Protein 4Y8D (pdb70)

InterPro domains:
  IPR000719 Protein kinase domain [PF00069] (43-312)
  IPR000719 Protein kinase domain [PS50011] (40-314)
  IPR000719 Protein kinase domain [SM00220] (40-317)
  IPR001623 DnaJ domain [PS50076] (1247-1311)
  IPR001623 DnaJ domain [SM00271] (1246-1307)
  IPR001623 DnaJ domain [cd06257] (1260-1304)
  IPR008271 Serine/threonine-protein kinase, active site [PS00108] (169-181)
  IPR011009 Protein kinase-like domain superfamily [SSF56112] (39-322)
  IPR014020 Tensin phosphatase, C2 domain [PF10409] (570-708)
  IPR014020 Tensin phosphatase, C2 domain [PS51182] (572-710)
  IPR014020 Tensin phosphatase, C2 domain [SM01326] (570-709)
  IPR029021 Protein-tyrosine phosphatase-like [G3DSA:3.90.190.10] (407-566)
  IPR029021 Protein-tyrosine phosphatase-like [SSF52799] (407-561)
  IPR029023 Tensin-type phosphatase domain [PS51181] (399-566)
  IPR035892 C2 domain superfamily [SSF49562] (571-708)
  IPR036869 Chaperone J-domain superfamily [G3DSA:1.10.287.110] (1180-1308)
  IPR036869 Chaperone J-domain superfamily [SSF46565] (1153-1310)

B-factor: mean 70.5, std 34.25, range [22.12, 190.34]

Secondary structure (DSSP, 8-state):
--TT-EEEETTEEEEEEEEEE--SSEEEEEEEETTT--EEEEEEEEESSHHHHHHHHHHHHHHHHHTT-TTBPPEEEEEEE-TTT-SSSSEEEEEEEPPPSEEHHHHHHHHGGG-SPPHHHHHHHHHHHHHHHHHHHTSSS--B-----GGGEEE-TTS-EEE---TT-B--SS-------SSHHHHHHHHHHHHHHHHHSS------TT--SSHHHHHHHHHHS-SSTTTSPPHHHHHHHHHHHHHHTT--TTS--GGG--/--TT-EEEETTEEEEEEEEEE--SSEEEEEEEETTT--EEEEEEEEESSHHHHHHHHHHHHHHHHHTT-TTBPPEEEEEEE-TTT-SSSSEEEEEEEPPPSEEHHHHHHHHTTS-SPPHHHHHHHHHHHHHHHHHHHTSSSPPB-----GGGEEE-TTS-EEE---TT-B--SS-------SSHHHHHHHHHHHHHHHHHSS------TT--SSGGGHHHHHHHS-SSTTTSPPHHHHHHHHHHHHHHTT--TTS--GGG--/---EEEEE-EEE-TT--EEEEEEESS--SEEEEEEE-TT---EEEEEEETTT--EEE-TTTTTTEEEEE-TTSSEEEEEE-S--GGG-EEEEEEE-S-HHHHHHH---SEE---EEEEE-/---EEEEE-EEE-TT--EEEEEEESS--SEEEEEEE-TT---EEEEEEETTT--EEE-TTTTTTEEEEE-TTSSEEEEEE-S--GGG-EEEEEEE-S-HHHHHHH---SEE---EEEEE--

Sequence (765 aa):
DFVGQTVELGELRLRVRRVLAEGGFAFVYEAQDVGSGREYALKRLLSNEEEKNRRAIIQEVCFMKKLSGHPNIVQQFCSAASIGKEESDTGQAEFLLLTELCKGQLVEFLKKMESRGPLSCDTVLKIFYQTCRAVQHMHRQKPPIIHRDLKVENNLLLSNQGTIKLCDFGSATTISHYPYSNFPIGEKQQDIWALGCILYLL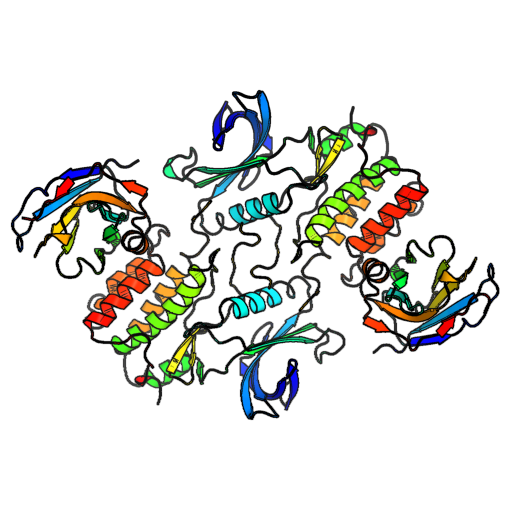CFRQHPFSIPPHDTQYTVFHSLIRAMLQVNPEERLSIAEVVHQLQEIAAARNVNPKSPITELLEQVQLQESGGGSVQAGGSLRLSCGASEYTSRMGWFRQAPGAEREGVACIHRQSNLSYYSDSVRGRFTISQDNAKTTAFLLMSSLKPEDTAIYYCATTTDCAAFVERATAITAGQGTQVTVSDFVGQTVELGELRLRVRRVLAEGGFAFVYEAQDVGSGREYALKRLLSNEEEKNRRAIIQEVCFMKKLSGHPNIVQQFCSAASIGKEESDTGQAEFLLLTELCKGQLVEFLKKMESRGPLSCDTVLKIFYQTCRAVQHMHRQKPPIIHRDLKVENNLLLSNQGTIKLCDFGSATTISHYPYSNFPIGEKQQDIWALGCILYLLCFRQHPFSIPPHDTQYTVFHSSLIRAMLQVNPEERLSIAEVVHQLQEIAAARNNVNPKSPITELLEQVQLQESGGGSVQAGGSLRLSCGASEYTSRMGWFRQAPGAEREGVACIHRQSNLSYYSDSVRRGRFTISQDNAKTTAFLLMSSLKPEDTAIYYCATTTDCAAFVERATAITAGQGTQVTVSS

CATH classification: 3.30.200.20 (+1 more: 1.10.510.10)

Nearest PDB structures (foldseek):
  4y8d-assembly2_D  TM=1.008E+00  e=1.788E-22  Lama glama
  1op9-assembly1_A  TM=9.285E-01  e=3.152E-15  Camelus dromedarius
  3eba-assembly1_A  TM=9.084E-01  e=1.529E-14  Camelus dromedarius
  8sfv-assembly1_B-2  TM=9.160E-01  e=4.866E-14  Lama glama
  8sg3-assembly1_B-2  TM=9.104E-01  e=1.255E-13  Lama glama

Solvent-accessible surface area: 34646 Å² total; per-residue (Å²): 135,14,75,46,80,39,14,107,12,70,176,27,120,0,115,2,158,124,84,74,53,80,70,86,64,25,20,39,14,7,0,72,10,82,71,58,41,119,68,18,16,0,48,28,9,43,2,106,94,32,83,93,10,19,55,12,18,26,12,21,6,0,7,85,98,0,34,71,29,75,1,1,4,90,34,46,26,23,14,42,46,22,42,144,129,18,95,61,50,51,14,2,12,6,3,0,12,38,40,17,95,25,75,0,38,107,27,27,136,122,13,76,100,156,24,85,10,56,8,53,5,0,0,24,0,0,5,0,0,0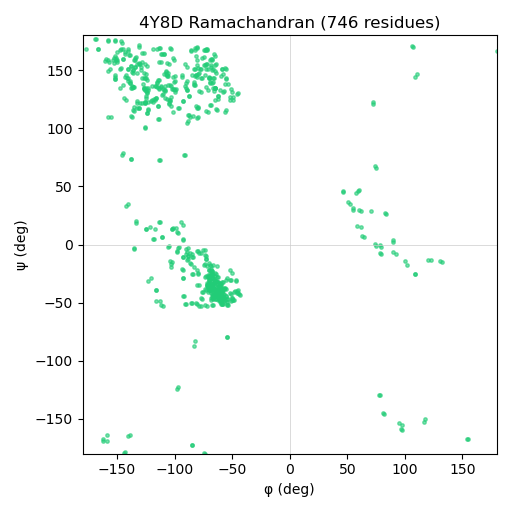,33,0,0,18,45,0,17,156,28,188,10,32,0,1,0,114,39,14,87,18,82,28,0,40,0,1,90,107,0,17,0,15,2,24,44,2,49,42,10,30,11,5,7,44,83,113,213,45,144,54,62,6,3,31,26,97,1,0,61,18,0,0,11,3,0,18,44,5,4,38,107,120,83,18,148,120,29,54,126,160,31,131,83,10,74,59,0,15,31,1,2,135,0,0,26,43,127,71,65,130,18,15,0,20,11,24,0,0,6,27,18,0,84,62,22,2,73,92,99,144,23,91,15,114,28,57,0,87,59,2,67,114,187,22,138,30,134,27,62,46,19,32,95,19,122,58,56,8,59,29,138,2,29,0,23,15,65,102,94,24,21,1,0,0,1,2,12,71,26,118,95,44,151,138,61,1,0,0,0,3,0,1,81,17,89,20,36,0,31,14,117,51,0,81,81,37,5,78,7,49,30,41,149,72,55,57,26,0,66,0,59,0,34,63,2,84,84,117,1,33,2,67,0,46,0,0,2,3,88,24,0,0,13,0,16,109,156,6,63,39,112,18,49,14,177,26,24,91,0,50,9,104,136,14,76,45,80,51,14,118,12,71,178,29,122,0,118,2,158,122,82,76,52,148,60,85,64,22,18,40,14,7,0,70,10,69,70,59,42,127,66,18,15,0,46,27,8,44,2,106,96,29,88,93,10,20,57,11,18,28,11,19,6,1,8,86,98,0,33,72,29,73,1,0,4,92,33,46,27,21,17,47,44,22,43,147,124,18,95,61,49,52,16,2,11,5,3,0,12,38,39,15,94,25,72,0,38,108,26,26,135,120,13,75,101,157,24,85,10,57,9,54,5,0,0,23,0,0,4,0,0,0,35,0,0,17,48,0,17,160,30,186,10,32,0,1,1,115,38,14,86,17,81,28,0,39,0,1,91,108,0,18,0,14,2,25,44,2,50,42,10,30,12,6,8,43,78,113,201,42,142,50,60,4,3,31,26,96,1,0,60,18,0,0,10,2,0,16,45,6,4,38,104,122,87,18,153,121,29,53,124,159,30,132,82,9,72,60,0,16,30,2,2,135,0,0,26,42,130,71,62,126,19,15,0,20,12,24,0,0,5,36,18,0,85,58,23,2,56,93,100,143,22,90,16,113,28,57,0,86,58,2,65,111,111,22,117,31,133,28,59,45,18,33,82,20,120,58,56,8,59,31,137,1,29,0,23,14,71,106,96,22,20,1,0,0,1,2,11,70,25,116,96,45,150,138,59,1,0,0,0,2,0,1,82,18,87,19,36,0,42,12,124,53,0,122,82,37,5,78,7,50,30,41,150,72,56,56,26,0,66,0,61,0,34,62,2,84,82,117,1,32,2,67,0,45,0,0,2,4,88,24,0,0,11,0,16,104,156,6,61,39,110,33,48,13,177,25,25,89,0,26,4,70,105

Radius of gyration: 32.89 Å; Cα contacts (8 Å, |Δi|>4): 1635; chains: 4; bounding box: 47×70×92 Å

Structure (mmCIF, N/CA/C/O backbone):
data_4Y8D
#
_entry.id   4Y8D
#
_cell.length_a   37.706
_cell.length_b   68.703
_cell.length_c   89.868
_cell.angle_alpha   109.70
_cell.angle_beta   95.08
_cell.angle_gamma   99.04
#
_symmetry.space_group_name_H-M   'P 1'
#
loop_
_entity.id
_entity.type
_entity.pdbx_description
1 polymer 'Cyclin-G-associated kinase'
2 polymer nanobody
3 non-polymer 2-methoxy-4-[3-(morpholin-4-yl)[1,2]thiazolo[4,3-b]pyridin-6-yl]aniline
4 non-polymer 1,2-ETHANEDIOL
5 water water
#
loop_
_atom_site.group_PDB
_atom_site.id
_atom_site.type_symbol
_atom_site.label_atom_id
_atom_site.label_alt_id
_atom_site.label_comp_id
_atom_site.label_asym_id
_atom_site.label_entity_id
_atom_site.label_seq_id
_atom_site.pdbx_PDB_ins_code
_atom_site.Cartn_x
_atom_site.Cartn_y
_atom_site.Cartn_z
_atom_site.occupancy
_atom_site.B_iso_or_equiv
_atom_site.auth_seq_id
_atom_site.auth_comp_id
_atom_site.auth_asym_id
_atom_site.auth_atom_id
_atom_site.pdbx_PDB_model_num
ATOM 1 N N . ASP A 1 16 ? 20.719 36.955 -72.924 1.00 168.14 27 ASP A N 1
ATOM 2 C CA . ASP A 1 16 ? 21.514 35.746 -72.542 1.00 171.21 27 ASP A CA 1
ATOM 3 C C . ASP A 1 16 ? 23.026 36.016 -72.621 1.00 165.18 27 ASP A C 1
ATOM 4 O O . ASP A 1 16 ? 23.777 35.208 -73.170 1.00 167.32 27 ASP A O 1
ATOM 6 N N . PHE A 1 17 ? 23.463 37.158 -72.076 1.00 157.34 28 PHE A N 1
ATOM 7 C CA . PHE A 1 17 ? 24.887 37.541 -72.103 1.00 151.52 28 PHE A CA 1
ATOM 8 C C . PHE A 1 17 ? 25.648 36.911 -70.945 1.00 151.33 28 PHE A C 1
ATOM 9 O O . PHE A 1 17 ? 26.863 36.708 -71.012 1.00 149.10 28 PHE A O 1
ATOM 17 N N . VAL A 1 18 ? 24.927 36.613 -69.877 1.00 153.71 29 VAL A N 1
ATOM 18 C CA . VAL A 1 18 ? 25.529 35.963 -68.734 1.00 155.68 29 VAL A CA 1
ATOM 19 C C . VAL A 1 18 ? 26.012 34.543 -69.105 1.00 162.49 29 VAL A C 1
ATOM 20 O O . VAL A 1 18 ? 25.299 33.774 -69.785 1.00 167.18 29 VAL A O 1
ATOM 24 N N . GLY A 1 19 ? 27.237 34.228 -68.674 1.00 161.76 30 GLY A N 1
ATOM 25 C CA . GLY A 1 19 ? 27.862 32.927 -68.925 1.00 167.58 30 GLY A CA 1
ATOM 26 C C . GLY A 1 19 ? 29.007 32.981 -69.921 1.00 165.91 30 GLY A C 1
ATOM 27 O O . GLY A 1 19 ? 29.911 32.142 -69.892 1.00 169.01 30 GLY A O 1
ATOM 28 N N . GLN A 1 20 ? 28.981 33.978 -70.799 1.00 161.31 31 GLN A N 1
ATOM 29 C CA . GLN A 1 20 ? 29.923 34.047 -71.908 1.00 160.37 31 GLN A CA 1
ATOM 30 C C . GLN A 1 20 ? 31.329 34.416 -71.455 1.00 155.95 31 GLN A C 1
ATOM 31 O O . GLN A 1 20 ? 31.540 34.812 -70.299 1.00 152.94 31 GLN A O 1
ATOM 37 N N . THR A 1 21 ? 32.289 34.252 -72.361 1.00 155.75 32 THR A N 1
ATOM 38 C CA . THR A 1 21 ? 33.638 34.747 -72.154 1.00 152.38 32 THR A CA 1
ATOM 39 C C . THR A 1 21 ? 33.932 35.860 -73.161 1.00 148.79 32 THR A C 1
ATOM 40 O O . THR A 1 21 ? 33.497 35.797 -74.307 1.00 150.96 32 THR A O 1
ATOM 44 N N . VAL A 1 22 ? 34.648 36.892 -72.705 1.00 144.18 33 VAL A N 1
ATOM 45 C CA . VAL A 1 22 ? 34.984 38.046 -73.532 1.00 139.68 33 VAL A CA 1
ATOM 46 C C . VAL A 1 22 ? 36.460 38.414 -73.375 1.00 139.44 33 VAL A C 1
ATOM 47 O O . VAL A 1 22 ? 37.119 38.023 -72.409 1.00 139.81 33 VAL A O 1
ATOM 51 N N . GLU A 1 23 ? 36.965 39.161 -74.353 1.00 139.61 34 GLU A N 1
ATOM 52 C CA . GLU A 1 23 ? 38.381 39.463 -74.455 1.00 141.78 34 GLU A CA 1
ATOM 53 C C . GLU A 1 23 ? 38.538 40.940 -74.667 1.00 139.04 34 GLU A C 1
ATOM 54 O O . GLU A 1 23 ? 38.054 41.478 -75.658 1.00 140.17 34 GLU A O 1
ATOM 60 N N . LEU A 1 24 ? 39.194 41.599 -73.720 1.00 137.00 35 LEU A N 1
ATOM 61 C CA . LEU A 1 24 ? 39.557 42.991 -73.870 1.00 133.08 35 LEU A CA 1
ATOM 62 C C . LEU A 1 24 ? 41.084 43.091 -73.951 1.00 136.86 35 LEU A C 1
ATOM 63 O O . LEU A 1 24 ? 41.751 43.520 -73.003 1.00 137.99 35 LEU A O 1
ATOM 68 N N . GLY A 1 25 ? 41.618 42.670 -75.096 1.00 140.85 36 GLY A N 1
ATOM 69 C CA . GLY A 1 25 ? 43.048 42.729 -75.372 1.00 144.99 36 GLY A CA 1
ATOM 70 C C . GLY A 1 25 ? 43.779 41.601 -74.677 1.00 152.42 36 GLY A C 1
ATOM 71 O O . GLY A 1 25 ? 43.386 40.437 -74.788 1.00 158.07 36 GLY A O 1
ATOM 72 N N . GLU A 1 26 ? 44.844 41.951 -73.957 1.00 151.84 37 GLU A N 1
ATOM 73 C CA . GLU A 1 26 ? 45.536 41.023 -73.063 1.00 154.89 37 GLU A CA 1
ATOM 74 C C . GLU A 1 26 ? 44.536 40.236 -72.207 1.00 153.54 37 GLU A C 1
ATOM 75 O O . GLU A 1 26 ? 44.712 39.044 -71.973 1.00 158.33 37 GLU A O 1
ATOM 81 N N . LEU A 1 27 ? 43.485 40.912 -71.740 1.00 146.47 38 LEU A N 1
ATOM 82 C CA . LEU A 1 27 ? 42.548 40.311 -70.793 1.00 143.63 38 LEU A CA 1
ATOM 83 C C . LEU A 1 27 ? 41.525 39.420 -71.479 1.00 143.22 38 LEU A C 1
ATOM 84 O O . LEU A 1 27 ? 41.079 39.695 -72.591 1.00 141.74 38 LEU A O 1
ATOM 89 N N . ARG A 1 28 ? 41.182 38.339 -70.792 1.00 144.07 39 ARG A N 1
ATOM 90 C CA . ARG A 1 28 ? 40.136 37.430 -71.209 1.00 144.72 39 ARG A CA 1
ATOM 91 C C . ARG A 1 28 ? 39.378 37.135 -69.930 1.00 142.66 39 ARG A C 1
ATOM 92 O O . ARG A 1 28 ? 40.002 36.884 -68.896 1.00 143.76 39 ARG A O 1
ATOM 100 N N . LEU A 1 29 ? 38.051 37.176 -69.974 1.00 139.81 40 LEU A N 1
ATOM 101 C CA . LEU A 1 29 ? 37.282 37.128 -68.734 1.00 138.49 40 LEU A CA 1
ATOM 102 C C . LEU A 1 29 ? 35.819 36.704 -68.876 1.00 139.54 40 LEU A C 1
ATOM 103 O O . LEU A 1 29 ? 35.223 36.804 -69.950 1.00 138.57 40 LEU A O 1
ATOM 108 N N . ARG A 1 30 ? 35.250 36.249 -67.762 1.00 141.14 41 ARG A N 1
ATOM 109 C CA . ARG A 1 30 ? 33.967 35.557 -67.762 1.00 144.78 41 ARG A CA 1
ATOM 110 C C . ARG A 1 30 ? 32.847 36.343 -67.106 1.00 140.96 41 ARG A C 1
ATOM 111 O O . ARG A 1 30 ? 33.005 36.889 -66.010 1.00 137.19 41 ARG A O 1
ATOM 119 N N . VAL A 1 31 ? 31.691 36.321 -67.763 1.00 141.76 42 VAL A N 1
ATOM 120 C CA . VAL A 1 31 ? 30.530 37.101 -67.357 1.00 139.22 42 VAL A CA 1
ATOM 121 C C . VAL A 1 31 ? 29.685 36.313 -66.367 1.00 143.67 42 VAL A C 1
ATOM 122 O O . VAL A 1 31 ? 29.028 35.348 -66.749 1.00 148.43 42 VAL A O 1
ATOM 126 N N . ARG A 1 32 ? 29.661 36.775 -65.114 1.00 141.42 43 ARG A N 1
ATOM 127 C CA . ARG A 1 32 ? 29.138 35.983 -63.998 1.00 146.82 43 ARG A CA 1
ATOM 128 C C . ARG A 1 32 ? 27.644 36.232 -63.730 1.00 148.17 43 ARG A C 1
ATOM 129 O O . ARG A 1 32 ? 26.879 35.286 -63.535 1.00 154.35 43 ARG A O 1
ATOM 137 N N . ARG A 1 33 ? 27.229 37.495 -63.733 1.00 142.96 44 ARG A N 1
ATOM 138 C CA . ARG A 1 33 ? 25.840 37.851 -63.408 1.00 144.48 44 ARG A CA 1
ATOM 139 C C . ARG A 1 33 ? 25.491 39.299 -63.785 1.00 138.63 44 ARG A C 1
ATOM 140 O O . ARG A 1 33 ? 26.370 40.096 -64.104 1.00 132.74 44 ARG A O 1
ATOM 148 N N . VAL A 1 34 ? 24.197 39.617 -63.749 1.00 140.99 45 VAL A N 1
ATOM 149 C CA . VAL A 1 34 ? 23.709 40.982 -63.952 1.00 137.07 45 VAL A CA 1
ATOM 150 C C . VAL A 1 34 ? 23.861 41.733 -62.648 1.00 135.45 45 VAL A C 1
ATOM 151 O O . VAL A 1 34 ? 23.724 41.140 -61.583 1.00 138.77 45 VAL A O 1
ATOM 155 N N . LEU A 1 35 ? 24.151 43.030 -62.742 1.00 131.57 46 LEU A N 1
ATOM 156 C CA . LEU A 1 35 ? 24.121 43.948 -61.591 1.00 130.71 46 LEU A CA 1
ATOM 157 C C . LEU A 1 35 ? 23.053 45.045 -61.755 1.00 132.30 46 LEU A C 1
ATOM 158 O O . LEU A 1 35 ? 22.397 45.412 -60.780 1.00 135.23 46 LEU A O 1
ATOM 163 N N . ALA A 1 36 ? 22.894 45.569 -62.975 1.00 132.70 47 ALA A N 1
ATOM 164 C CA . ALA A 1 36 ? 21.842 46.550 -63.297 1.00 135.54 47 ALA A CA 1
ATOM 165 C C . ALA A 1 36 ? 21.434 46.451 -64.773 1.00 138.99 47 ALA A C 1
ATOM 166 O O . ALA A 1 36 ? 22.286 46.214 -65.634 1.00 137.45 47 ALA A O 1
ATOM 168 N N . GLU A 1 37 ? 20.138 46.616 -65.056 1.00 145.80 48 GLU A N 1
ATOM 169 C CA . GLU A 1 37 ? 19.603 46.538 -66.430 1.00 149.68 48 GLU A CA 1
ATOM 170 C C . GLU A 1 37 ? 19.470 47.969 -67.015 1.00 148.33 48 GLU A C 1
ATOM 171 O O . GLU A 1 37 ? 20.474 48.682 -67.093 1.00 142.56 48 GLU A O 1
ATOM 173 N N . GLY A 1 38 ? 18.268 48.386 -67.435 1.00 153.98 49 GLY A N 1
ATOM 174 C CA . GLY A 1 38 ? 18.023 49.787 -67.832 1.00 150.74 49 GLY A CA 1
ATOM 175 C C . GLY A 1 38 ? 17.612 50.008 -69.283 1.00 151.34 49 GLY A C 1
ATOM 176 O O . GLY A 1 38 ? 16.990 49.139 -69.904 1.00 155.15 49 GLY A O 1
ATOM 177 N N . GLY A 1 39 ? 17.972 51.175 -69.823 1.00 146.70 50 GLY A N 1
ATOM 178 C CA . GLY A 1 39 ? 17.584 51.571 -71.182 1.00 147.42 50 GLY A CA 1
ATOM 179 C C . GLY A 1 39 ? 18.487 51.015 -72.276 1.00 145.17 50 GLY A C 1
ATOM 180 O O . GLY A 1 39 ? 18.211 49.954 -72.849 1.00 150.84 50 GLY A O 1
ATOM 181 N N . PHE A 1 40 ? 19.564 51.743 -72.566 1.00 137.88 51 PHE A N 1
ATOM 182 C CA . PHE A 1 40 ? 20.498 51.383 -73.636 1.00 134.05 51 PHE A CA 1
ATOM 183 C C . PHE A 1 40 ? 21.532 50.342 -73.197 1.00 130.85 51 PHE A C 1
ATOM 184 O O . PHE A 1 40 ? 22.145 49.675 -74.048 1.00 128.55 51 PHE A O 1
ATOM 186 N N . ALA A 1 41 ? 21.712 50.204 -71.874 1.00 125.63 52 ALA A N 1
ATOM 187 C CA . ALA A 1 41 ? 22.878 49.518 -71.295 1.00 119.78 52 ALA A CA 1
ATOM 188 C C . ALA A 1 41 ? 22.532 48.397 -70.304 1.00 119.85 52 ALA A C 1
ATOM 189 O O . ALA A 1 41 ? 21.400 48.299 -69.836 1.00 124.16 52 ALA A O 1
ATOM 191 N N . PHE A 1 42 ? 23.523 47.557 -70.003 1.00 115.18 53 PHE A N 1
ATOM 192 C CA . PHE A 1 42 ? 23.461 46.624 -68.881 1.00 115.70 53 PHE A CA 1
ATOM 193 C C . PHE A 1 42 ? 24.824 46.557 -68.209 1.00 110.65 53 PHE A C 1
ATOM 194 O O . PHE A 1 42 ? 25.857 46.772 -68.855 1.00 106.74 53 PHE A O 1
ATOM 196 N N . VAL A 1 43 ? 24.825 46.276 -66.908 1.00 110.03 54 VAL A N 1
ATOM 197 C CA . VAL A 1 43 ? 26.064 46.141 -66.149 1.00 106.75 54 VAL A CA 1
ATOM 198 C C . VAL A 1 43 ? 26.161 44.735 -65.556 1.00 110.58 54 VAL A C 1
ATOM 199 O O . VAL A 1 43 ? 25.184 44.230 -65.024 1.00 114.43 54 VAL A O 1
ATOM 203 N N . TYR A 1 44 ? 27.350 44.135 -65.646 1.00 109.35 55 TYR A N 1
ATOM 204 C CA . TYR A 1 44 ? 27.595 42.769 -65.200 1.00 114.00 55 TYR A CA 1
ATOM 205 C C . TYR A 1 44 ? 28.847 42.675 -64.352 1.00 112.35 55 TYR A C 1
ATOM 206 O O . TYR A 1 44 ? 29.758 43.492 -64.483 1.00 107.76 55 TYR A O 1
ATOM 215 N N . GLU A 1 45 ? 28.894 41.650 -63.504 1.00 116.78 56 GLU A N 1
ATOM 216 C CA . GLU A 1 45 ? 30.123 41.263 -62.825 1.00 117.16 56 GLU A CA 1
ATOM 217 C C . GLU A 1 45 ? 30.923 40.377 -63.771 1.00 119.14 56 GLU A C 1
ATOM 218 O O . GLU A 1 45 ? 30.350 39.509 -64.418 1.00 122.92 56 GLU A O 1
ATOM 224 N N . ALA A 1 46 ? 32.236 40.596 -63.837 1.00 116.79 57 ALA A N 1
ATOM 225 C CA . ALA A 1 46 ? 33.110 39.855 -64.737 1.00 119.13 57 ALA A CA 1
ATOM 226 C C . ALA A 1 46 ? 34.463 39.516 -64.098 1.00 120.65 57 ALA A C 1
ATOM 227 O O . ALA A 1 46 ? 35.000 40.301 -63.327 1.00 117.14 57 ALA A O 1
ATOM 229 N N . GLN A 1 47 ? 34.999 38.330 -64.416 1.00 126.36 58 GLN A N 1
ATOM 230 C CA . GLN A 1 47 ? 36.225 37.825 -63.783 1.00 129.26 58 GLN A CA 1
ATOM 231 C C . GLN A 1 47 ? 37.316 37.485 -64.783 1.00 131.75 58 GLN A C 1
ATOM 232 O O . GLN A 1 47 ? 37.070 36.735 -65.726 1.00 135.27 58 GLN A O 1
ATOM 238 N N . ASP A 1 48 ? 38.529 37.983 -64.540 1.00 131.18 59 ASP A N 1
ATOM 239 C CA . ASP A 1 48 ? 39.681 37.610 -65.346 1.00 135.17 59 ASP A CA 1
ATOM 240 C C . ASP A 1 48 ? 39.933 36.123 -65.182 1.00 143.27 59 ASP A C 1
ATOM 241 O O . ASP A 1 48 ? 40.246 35.652 -64.093 1.00 146.05 59 ASP A O 1
ATOM 246 N N . VAL A 1 49 ? 39.790 35.397 -66.285 1.00 147.78 60 VAL A N 1
ATOM 247 C CA . VAL A 1 49 ? 39.862 33.939 -66.283 1.00 156.29 60 VAL A CA 1
ATOM 248 C C . VAL A 1 49 ? 41.272 33.422 -65.976 1.00 160.91 60 VAL A C 1
ATOM 249 O O . VAL A 1 49 ? 41.423 32.317 -65.461 1.00 167.67 60 VAL A O 1
ATOM 253 N N . GLY A 1 50 ? 42.291 34.226 -66.274 1.00 158.45 61 GLY A N 1
ATOM 254 C CA . GLY A 1 50 ? 43.675 33.888 -65.934 1.00 162.55 61 GLY A CA 1
ATOM 255 C C . GLY A 1 50 ? 44.108 34.407 -64.572 1.00 160.53 61 GLY A C 1
ATOM 256 O O . GLY A 1 50 ? 44.615 33.655 -63.748 1.00 165.04 61 GLY A O 1
ATOM 257 N N . SER A 1 51 ? 43.883 35.695 -64.331 1.00 154.36 62 SER A N 1
ATOM 258 C CA . SER A 1 51 ? 44.380 36.374 -63.130 1.00 152.40 62 SER A CA 1
ATOM 259 C C . SER A 1 51 ? 43.464 36.285 -61.909 1.00 151.31 62 SER A C 1
ATOM 260 O O . SER A 1 51 ? 43.903 36.567 -60.801 1.00 151.38 62 SER A O 1
ATOM 263 N N . GLY A 1 52 ? 42.199 35.918 -62.109 1.00 151.20 63 GLY A N 1
ATOM 264 C CA . GLY A 1 52 ? 41.241 35.766 -61.001 1.00 151.00 63 GLY A CA 1
ATOM 265 C C . GLY A 1 52 ? 40.629 37.055 -60.450 1.00 144.11 63 GLY A C 1
ATOM 266 O O . GLY A 1 52 ? 39.706 37.008 -59.634 1.00 143.40 63 GLY A O 1
ATOM 267 N N . ARG A 1 53 ? 41.125 38.204 -60.902 1.00 139.39 64 ARG A N 1
ATOM 268 C CA . ARG A 1 53 ? 40.668 39.497 -60.411 1.00 133.17 64 ARG A CA 1
ATOM 269 C C . ARG A 1 53 ? 39.304 39.839 -61.029 1.00 128.62 64 ARG A C 1
ATOM 270 O O . ARG A 1 53 ? 39.065 39.540 -62.210 1.00 127.83 64 ARG A O 1
ATOM 278 N N . GLU A 1 54 ? 38.427 40.483 -60.243 1.00 124.29 65 GLU A N 1
ATOM 279 C CA . GLU A 1 54 ? 37.059 40.795 -60.685 1.00 121.16 65 GLU A CA 1
ATOM 280 C C . GLU A 1 54 ? 36.903 42.251 -61.139 1.00 113.41 65 GLU A C 1
ATOM 281 O O . GLU A 1 54 ? 37.721 43.106 -60.797 1.00 110.51 65 GLU A O 1
ATOM 287 N N . TYR A 1 55 ? 35.861 42.490 -61.946 1.00 109.97 66 TYR A N 1
ATOM 288 C CA . TYR A 1 55 ? 35.643 43.744 -62.664 1.00 103.65 66 TYR A CA 1
ATOM 289 C C . TYR A 1 55 ? 34.155 44.016 -62.872 1.00 101.96 66 TYR A C 1
ATOM 290 O O . TYR A 1 55 ? 33.332 43.103 -62.860 1.00 105.13 66 TYR A O 1
ATOM 299 N N . ALA A 1 56 ? 33.831 45.294 -63.072 1.00 96.75 67 ALA A N 1
ATOM 300 C CA . ALA A 1 56 ? 32.530 45.693 -63.586 1.00 95.55 67 ALA A CA 1
ATOM 301 C C . ALA A 1 56 ? 32.632 45.840 -65.100 1.00 94.16 67 ALA A C 1
ATOM 302 O O . ALA A 1 56 ? 33.676 46.244 -65.643 1.00 91.59 67 ALA A O 1
ATOM 304 N N . LEU A 1 57 ? 31.553 45.471 -65.782 1.00 96.00 68 LEU A N 1
ATOM 305 C CA . LEU A 1 57 ? 31.531 45.498 -67.239 1.00 95.59 68 LEU A CA 1
ATOM 306 C C . LEU A 1 57 ? 30.226 46.106 -67.688 1.00 94.72 68 LEU A C 1
ATOM 307 O O . LEU A 1 57 ? 29.164 45.553 -67.425 1.00 97.75 68 LEU A O 1
ATOM 312 N N . LYS A 1 58 ? 30.305 47.262 -68.336 1.00 90.96 69 LYS A N 1
ATOM 313 C CA . LYS A 1 58 ? 29.123 47.910 -68.865 1.00 91.15 69 LYS A CA 1
ATOM 314 C C . LYS A 1 58 ? 29.049 47.662 -70.357 1.00 92.41 69 LYS A C 1
ATOM 315 O O . LYS A 1 58 ? 30.035 47.817 -71.076 1.00 90.68 69 LYS A O 1
ATOM 321 N N . ARG A 1 59 ? 27.870 47.295 -70.818 1.00 95.98 70 ARG A N 1
ATOM 322 C CA . ARG A 1 59 ? 27.686 46.955 -72.210 1.00 98.61 70 ARG A CA 1
ATOM 323 C C . ARG A 1 59 ? 26.605 47.866 -72.766 1.00 97.62 70 ARG A C 1
ATOM 324 O O . ARG A 1 59 ? 25.449 47.833 -72.319 1.00 99.78 70 ARG A O 1
ATOM 332 N N . LEU A 1 60 ? 26.999 48.689 -73.733 1.00 94.66 71 LEU A N 1
ATOM 333 C CA . LEU A 1 60 ? 26.114 49.688 -74.318 1.00 93.51 71 LEU A CA 1
ATOM 334 C C . LEU A 1 60 ? 25.834 49.330 -75.775 1.00 95.87 71 LEU A C 1
ATOM 335 O O . LEU A 1 60 ? 26.748 48.987 -76.520 1.00 95.90 71 LEU A O 1
ATOM 340 N N . LEU A 1 61 ? 24.563 49.400 -76.154 1.00 98.72 72 LEU A N 1
ATOM 341 C CA . LEU A 1 61 ? 24.097 48.982 -77.471 1.00 102.28 72 LEU A CA 1
ATOM 342 C C . LEU A 1 61 ? 23.834 50.213 -78.337 1.00 99.56 72 LEU A C 1
ATOM 343 O O . LEU A 1 61 ? 23.247 51.175 -77.871 1.00 97.58 72 LEU A O 1
ATOM 348 N N . SER A 1 62 ? 24.259 50.173 -79.599 1.00 99.67 73 SER A N 1
ATOM 349 C CA . SER A 1 62 ? 23.982 51.262 -80.539 1.00 98.03 73 SER A CA 1
ATOM 350 C C . SER A 1 62 ? 23.549 50.747 -81.892 1.00 102.75 73 SER A C 1
ATOM 351 O O . SER A 1 62 ? 24.150 49.823 -82.440 1.00 104.83 73 SER A O 1
ATOM 354 N N . ASN A 1 63 ? 22.516 51.379 -82.424 1.00 105.03 74 ASN A N 1
ATOM 355 C CA . ASN A 1 63 ? 22.071 51.164 -83.788 1.00 109.69 74 ASN A CA 1
ATOM 356 C C . ASN A 1 63 ? 22.016 52.470 -84.577 1.00 107.82 74 ASN A C 1
ATOM 357 O O . ASN A 1 63 ? 21.450 52.500 -85.678 1.00 111.12 74 ASN A O 1
ATOM 362 N N . GLU A 1 64 ? 22.627 53.525 -84.026 1.00 102.49 75 GLU A N 1
ATOM 363 C CA . GLU A 1 64 ? 22.657 54.859 -84.628 1.00 100.91 75 GLU A CA 1
ATOM 364 C C . GLU A 1 64 ? 24.052 55.499 -84.462 1.00 95.26 75 GLU A C 1
ATOM 365 O O . GLU A 1 64 ? 24.621 55.437 -83.358 1.00 92.24 75 GLU A O 1
ATOM 371 N N . GLU A 1 65 ? 24.574 56.176 -85.490 1.00 93.81 76 GLU A N 1
ATOM 372 C CA . GLU A 1 65 ? 25.845 56.941 -85.324 1.00 89.66 76 GLU A CA 1
ATOM 373 C C . GLU A 1 65 ? 25.802 58.013 -84.214 1.00 84.99 76 GLU A C 1
ATOM 374 O O . GLU A 1 65 ? 26.806 58.323 -83.594 1.00 80.56 76 GLU A O 1
ATOM 380 N N . GLU A 1 66 ? 24.628 58.586 -84.020 1.00 85.99 77 GLU A N 1
ATOM 381 C CA . GLU A 1 66 ? 24.363 59.490 -82.910 1.00 83.99 77 GLU A CA 1
ATOM 382 C C . GLU A 1 66 ? 24.699 58.838 -81.566 1.00 80.75 77 GLU A C 1
ATOM 383 O O . GLU A 1 66 ? 25.413 59.399 -80.745 1.00 76.90 77 GLU A O 1
ATOM 389 N N . LYS A 1 67 ? 24.171 57.648 -81.348 1.00 82.51 78 LYS A N 1
ATOM 390 C CA . LYS A 1 67 ? 24.463 56.898 -80.132 1.00 80.98 78 LYS A CA 1
ATOM 391 C C . LYS A 1 67 ? 25.931 56.492 -80.016 1.00 77.20 78 LYS A C 1
ATOM 392 O O . LYS A 1 67 ? 26.487 56.541 -78.932 1.00 74.23 78 LYS A O 1
ATOM 398 N N . ASN A 1 68 ? 26.531 56.078 -81.130 1.00 77.09 79 ASN A N 1
ATOM 399 C CA . ASN A 1 68 ? 27.970 55.790 -81.183 1.00 74.86 79 ASN A CA 1
ATOM 400 C C . ASN A 1 68 ? 28.753 56.966 -80.576 1.00 70.19 79 ASN A C 1
ATOM 401 O O . ASN A 1 68 ? 29.633 56.760 -79.741 1.00 68.47 79 ASN A O 1
ATOM 406 N N . ARG A 1 69 ? 28.400 58.181 -80.994 1.00 68.59 80 ARG A N 1
ATOM 407 C CA A ARG A 1 69 ? 29.110 59.373 -80.572 0.50 65.16 80 ARG A CA 1
ATOM 408 C CA B ARG A 1 69 ? 29.108 59.372 -80.566 0.50 65.09 80 ARG A CA 1
ATOM 409 C C . ARG A 1 69 ? 28.962 59.573 -79.039 1.00 63.24 80 ARG A C 1
ATOM 410 O O . ARG A 1 69 ? 29.946 59.783 -78.356 1.00 61.05 80 ARG A O 1
ATOM 425 N N . ALA A 1 70 ? 27.718 59.500 -78.531 1.00 64.56 81 ALA A N 1
ATOM 426 C CA . ALA A 1 70 ? 27.411 59.596 -77.084 1.00 63.78 81 ALA A CA 1
ATOM 427 C C . ALA A 1 70 ? 28.143 58.531 -76.237 1.00 63.71 81 ALA A C 1
ATOM 428 O O . ALA A 1 70 ? 28.694 58.824 -75.148 1.00 61.76 81 ALA A O 1
ATOM 430 N N . ILE A 1 71 ? 28.180 57.297 -76.745 1.00 66.12 82 ILE A N 1
ATOM 431 C CA . ILE A 1 71 ? 28.874 56.207 -76.040 1.00 66.75 82 ILE A CA 1
ATOM 432 C C . ILE A 1 71 ? 30.385 56.400 -76.013 1.00 64.68 82 ILE A C 1
ATOM 433 O O . ILE A 1 71 ? 30.994 56.270 -74.955 1.00 63.61 82 ILE A O 1
ATOM 438 N N . ILE A 1 72 ? 30.989 56.718 -77.154 1.00 64.65 83 ILE A N 1
ATOM 439 C CA . ILE A 1 72 ? 32.436 56.992 -77.203 1.00 63.39 83 ILE A CA 1
ATOM 440 C C . ILE A 1 72 ? 32.812 58.192 -76.281 1.00 60.66 83 ILE A C 1
ATOM 441 O O . ILE A 1 72 ? 33.849 58.197 -75.594 1.00 59.77 83 ILE A O 1
ATOM 446 N N . GLN A 1 73 ? 31.969 59.209 -76.284 1.00 59.76 84 GLN A N 1
ATOM 447 C CA . GLN A 1 73 ? 32.178 60.335 -75.413 1.00 57.92 84 GLN A CA 1
ATOM 448 C C . GLN A 1 73 ? 32.213 59.916 -73.914 1.00 57.95 84 GLN A C 1
ATOM 449 O O . GLN A 1 73 ? 33.090 60.334 -73.172 1.00 56.38 84 GLN A O 1
ATOM 455 N N . GLU A 1 74 ? 31.259 59.093 -73.508 1.00 60.15 85 GLU A N 1
ATOM 456 C CA . GLU A 1 74 ? 31.229 58.559 -72.164 1.00 61.15 85 GLU A CA 1
ATOM 457 C C . GLU A 1 74 ? 32.490 57.784 -71.802 1.00 61.58 85 GLU A C 1
ATOM 458 O O . GLU A 1 74 ? 33.074 57.980 -70.715 1.00 60.35 85 GLU A O 1
ATOM 464 N N . VAL A 1 75 ? 32.934 56.926 -72.726 1.00 63.43 86 VAL A N 1
ATOM 465 C CA . VAL A 1 75 ? 34.193 56.209 -72.543 1.00 64.53 86 VAL A CA 1
ATOM 466 C C . VAL A 1 75 ? 35.381 57.175 -72.409 1.00 62.85 86 VAL A C 1
ATOM 467 O O . VAL A 1 75 ? 36.263 56.970 -71.555 1.00 63.32 86 VAL A O 1
ATOM 471 N N . CYS A 1 76 ? 35.418 58.217 -73.242 1.00 61.41 87 CYS A N 1
ATOM 472 C CA . CYS A 1 76 ? 36.512 59.188 -73.182 1.00 60.24 87 CYS A CA 1
ATOM 473 C C . CYS A 1 76 ? 36.535 59.929 -71.841 1.00 58.49 87 CYS A C 1
ATOM 474 O O . CYS A 1 76 ? 37.594 60.184 -71.283 1.00 57.79 87 CYS A O 1
ATOM 477 N N . PHE A 1 77 ? 35.361 60.276 -71.334 1.00 58.08 88 PHE A N 1
ATOM 478 C CA . PHE A 1 77 ? 35.285 60.926 -70.029 1.00 57.35 88 PHE A CA 1
ATOM 479 C C . PHE A 1 77 ? 35.748 59.991 -68.924 1.00 59.69 88 PHE A C 1
ATOM 480 O O . PHE A 1 77 ? 36.517 60.400 -68.052 1.00 60.07 88 PHE A O 1
ATOM 488 N N . MET A 1 78 ? 35.316 58.733 -68.958 1.00 62.75 89 MET A N 1
ATOM 489 C CA . MET A 1 78 ? 35.736 57.769 -67.959 1.00 66.11 89 MET A CA 1
ATOM 490 C C . MET A 1 78 ? 37.263 57.639 -67.931 1.00 66.79 89 MET A C 1
ATOM 491 O O . MET A 1 78 ? 37.866 57.649 -66.868 1.00 67.13 89 MET A O 1
ATOM 496 N N . LYS A 1 79 ? 37.880 57.563 -69.110 1.00 66.93 90 LYS A N 1
ATOM 497 C CA . LYS A 1 79 ? 39.327 57.488 -69.229 1.00 68.42 90 LYS A CA 1
ATOM 498 C C . LYS A 1 79 ? 40.039 58.746 -68.723 1.00 65.76 90 LYS A C 1
ATOM 499 O O . LYS A 1 79 ? 41.064 58.667 -68.062 1.00 66.11 90 LYS A O 1
ATOM 505 N N . LYS A 1 80 ? 39.524 59.901 -69.090 1.00 62.85 91 LYS A N 1
ATOM 506 C CA . LYS A 1 80 ? 40.156 61.136 -68.698 1.00 62.31 91 LYS A CA 1
ATOM 507 C C . LYS A 1 80 ? 40.112 61.321 -67.168 1.00 61.42 91 LYS A C 1
ATOM 508 O O . LYS A 1 80 ? 41.034 61.868 -66.582 1.00 62.04 91 LYS A O 1
ATOM 514 N N . LEU A 1 81 ? 39.070 60.824 -66.517 1.00 60.23 92 LEU A N 1
ATOM 515 C CA . LEU A 1 81 ? 38.887 61.123 -65.076 1.00 60.22 92 LEU A CA 1
ATOM 516 C C . LEU A 1 81 ? 39.441 59.990 -64.196 1.00 62.19 92 LEU A C 1
ATOM 517 O O . LEU A 1 81 ? 39.411 60.088 -63.003 1.00 62.37 92 LEU A O 1
ATOM 522 N N . SER A 1 82 ? 39.950 58.920 -64.803 1.00 63.64 93 SER A N 1
ATOM 523 C CA . SER A 1 82 ? 40.434 57.795 -64.008 1.00 66.22 93 SER A CA 1
ATOM 524 C C . SER A 1 82 ? 41.680 58.200 -63.229 1.00 67.39 93 SER A C 1
ATOM 525 O O . SER A 1 82 ? 42.333 59.181 -63.552 1.00 67.09 93 SER A O 1
ATOM 528 N N . GLY A 1 83 ? 41.981 57.477 -62.168 1.00 69.29 94 GLY A N 1
ATOM 529 C CA . GLY A 1 83 ? 43.099 57.817 -61.318 1.00 71.12 94 GLY A CA 1
ATOM 530 C C . GLY A 1 83 ? 42.674 58.547 -60.052 1.00 70.65 94 GLY A C 1
ATOM 531 O O . GLY A 1 83 ? 43.443 58.676 -59.138 1.00 73.08 94 GLY A O 1
ATOM 532 N N . HIS A 1 84 ? 41.447 59.038 -59.984 1.00 68.15 95 HIS A N 1
ATOM 533 C CA . HIS A 1 84 ? 41.029 59.759 -58.806 1.00 67.77 95 HIS A CA 1
ATOM 534 C C . HIS A 1 84 ? 40.395 58.815 -57.762 1.00 69.31 95 HIS A C 1
ATOM 535 O O . HIS A 1 84 ? 39.610 57.944 -58.111 1.00 69.09 95 HIS A O 1
ATOM 542 N N . PRO A 1 85 ? 40.707 59.013 -56.462 1.00 71.05 96 PRO A N 1
ATOM 543 C CA . PRO A 1 85 ? 40.188 58.107 -55.445 1.00 73.19 96 PRO A CA 1
ATOM 544 C C . PRO A 1 85 ? 38.647 58.069 -55.282 1.00 72.39 96 PRO A C 1
ATOM 545 O O . PRO A 1 85 ? 38.124 57.108 -54.742 1.00 74.35 96 PRO A O 1
ATOM 549 N N . ASN A 1 86 ? 37.927 59.069 -55.761 1.00 70.09 97 ASN A N 1
ATOM 550 C CA . ASN A 1 86 ? 36.470 59.027 -55.679 1.00 70.19 97 ASN A CA 1
ATOM 551 C C . ASN A 1 86 ? 35.775 58.911 -57.055 1.00 68.55 97 ASN A C 1
ATOM 552 O O . ASN A 1 86 ? 34.604 59.204 -57.182 1.00 68.13 97 ASN A O 1
ATOM 557 N N . ILE A 1 87 ? 36.519 58.479 -58.066 1.00 68.20 98 ILE A N 1
ATOM 558 C CA . ILE A 1 87 ? 35.949 58.190 -59.397 1.00 67.64 98 ILE A CA 1
ATOM 559 C C . ILE A 1 87 ? 36.285 56.749 -59.730 1.00 69.58 98 ILE A C 1
ATOM 560 O O . ILE A 1 87 ? 37.398 56.326 -59.488 1.00 70.60 98 ILE A O 1
ATOM 565 N N . VAL A 1 88 ? 35.297 55.989 -60.207 1.00 71.03 99 VAL A N 1
ATOM 566 C CA . VAL A 1 88 ? 35.534 54.586 -60.620 1.00 74.03 99 VAL A CA 1
ATOM 567 C C . VAL A 1 88 ? 36.743 54.504 -61.566 1.00 73.10 99 VAL A C 1
ATOM 568 O O . VAL A 1 88 ? 36.881 55.297 -62.471 1.00 70.85 99 VAL A O 1
ATOM 572 N N . GLN A 1 89 ? 37.637 53.587 -61.276 1.00 75.99 100 GLN A N 1
ATOM 573 C CA A GLN A 1 89 ? 38.842 53.368 -62.080 0.50 76.88 100 GLN A CA 1
ATOM 574 C CA B GLN A 1 89 ? 38.830 53.373 -62.080 0.50 76.77 100 GLN A CA 1
ATOM 575 C C . GLN A 1 89 ? 38.506 52.710 -63.423 1.00 77.27 100 GLN A C 1
ATOM 576 O O . GLN A 1 89 ? 37.892 51.631 -63.466 1.00 79.62 100 GLN A O 1
ATOM 587 N N . PHE A 1 90 ? 38.924 53.368 -64.499 1.00 75.75 101 PHE A N 1
ATOM 588 C CA . PHE A 1 90 ? 38.844 52.850 -65.850 1.00 76.90 101 PHE A CA 1
ATOM 589 C C . PHE A 1 90 ? 39.879 51.771 -65.978 1.00 80.64 101 PHE A C 1
ATOM 590 O O . PHE A 1 90 ? 41.030 51.967 -65.576 1.00 81.05 101 PHE A O 1
ATOM 598 N N . CYS A 1 91 ? 39.501 50.649 -66.583 1.00 83.94 102 CYS A N 1
ATOM 599 C CA . CYS A 1 91 ? 40.483 49.592 -66.913 1.00 88.29 102 CYS A CA 1
ATOM 600 C C . CYS A 1 91 ? 40.716 49.420 -68.421 1.00 89.63 102 CYS A C 1
ATOM 601 O O . CYS A 1 91 ? 41.860 49.463 -68.878 1.00 92.79 102 CYS A O 1
ATOM 604 N N . SER A 1 92 ? 39.656 49.248 -69.197 1.00 89.08 103 SER A N 1
ATOM 605 C CA . SER A 1 92 ? 39.769 49.278 -70.661 1.00 89.30 103 SER A CA 1
ATOM 606 C C . SER A 1 92 ? 38.399 49.329 -71.308 1.00 87.50 103 SER A C 1
ATOM 607 O O . SER A 1 92 ? 37.372 49.310 -70.620 1.00 85.07 103 SER A O 1
ATOM 610 N N . ALA A 1 93 ? 38.396 49.434 -72.639 1.00 87.47 104 ALA A N 1
ATOM 611 C CA . ALA A 1 93 ? 37.158 49.425 -73.400 1.00 87.40 104 ALA A CA 1
ATOM 612 C C . ALA A 1 93 ? 37.336 48.710 -74.742 1.00 91.06 104 ALA A C 1
ATOM 613 O O . ALA A 1 93 ? 38.455 48.544 -75.221 1.00 92.27 104 ALA A O 1
ATOM 615 N N . ALA A 1 94 ? 36.221 48.279 -75.319 1.00 92.86 105 ALA A N 1
ATOM 616 C CA . ALA A 1 94 ? 36.239 47.612 -76.603 1.00 96.92 105 ALA A CA 1
ATOM 617 C C . ALA A 1 94 ? 34.890 47.699 -77.297 1.00 97.67 105 ALA A C 1
ATOM 618 O O . ALA A 1 94 ? 33.915 48.180 -76.727 1.00 94.26 105 ALA A O 1
ATOM 620 N N . SER A 1 95 ? 34.854 47.191 -78.528 1.00 102.51 106 SER A N 1
ATOM 621 C CA . SER A 1 95 ? 33.671 47.218 -79.386 1.00 104.77 106 SER A CA 1
ATOM 622 C C . SER A 1 95 ? 33.444 45.876 -80.086 1.00 112.28 106 SER A C 1
ATOM 623 O O . SER A 1 95 ? 34.388 45.141 -80.349 1.00 114.38 106 SER A O 1
ATOM 626 N N . ILE A 1 96 ? 32.174 45.581 -80.357 1.00 116.69 107 ILE A N 1
ATOM 627 C CA . ILE A 1 96 ? 31.743 44.441 -81.155 1.00 124.59 107 ILE A CA 1
ATOM 628 C C . ILE A 1 96 ? 30.844 45.006 -82.268 1.00 126.13 107 ILE A C 1
ATOM 629 O O . ILE A 1 96 ? 29.851 45.677 -81.989 1.00 125.28 107 ILE A O 1
ATOM 634 N N . GLY A 1 97 ? 31.195 44.755 -83.526 1.00 129.79 108 GLY A N 1
ATOM 635 C CA . GLY A 1 97 ? 30.406 45.242 -84.662 1.00 130.46 108 GLY A CA 1
ATOM 636 C C . GLY A 1 97 ? 29.054 44.557 -84.752 1.00 135.54 108 GLY A C 1
ATOM 637 O O . GLY A 1 97 ? 28.878 43.457 -84.209 1.00 137.94 108 GLY A O 1
ATOM 638 N N . LYS A 1 98 ? 28.108 45.197 -85.452 1.00 137.16 109 LYS A N 1
ATOM 639 C CA . LYS A 1 98 ? 26.764 44.631 -85.708 1.00 143.59 109 LYS A CA 1
ATOM 640 C C . LYS A 1 98 ? 26.794 43.175 -86.180 1.00 151.07 109 LYS A C 1
ATOM 641 O O . LYS A 1 98 ? 25.884 42.406 -85.878 1.00 154.30 109 LYS A O 1
ATOM 643 N N . GLU A 1 99 ? 27.861 42.812 -86.894 1.00 154.34 110 GLU A N 1
ATOM 644 C CA . GLU A 1 99 ? 28.007 41.495 -87.526 1.00 163.44 110 GLU A CA 1
ATOM 645 C C . GLU A 1 99 ? 28.258 40.392 -86.491 1.00 165.07 110 GLU A C 1
ATOM 646 O O . GLU A 1 99 ? 27.796 39.269 -86.673 1.00 171.36 110 GLU A O 1
ATOM 652 N N . GLU A 1 100 ? 28.989 40.712 -85.418 1.00 159.73 111 GLU A N 1
ATOM 653 C CA . GLU A 1 100 ? 29.379 39.715 -84.394 1.00 162.50 111 GLU A CA 1
ATOM 654 C C . GLU A 1 100 ? 28.411 39.607 -83.223 1.00 162.03 111 GLU A C 1
ATOM 655 O O . GLU A 1 100 ? 28.423 38.604 -82.515 1.00 164.79 111 GLU A O 1
ATOM 661 N N . SER A 1 101 ? 27.615 40.648 -82.984 1.00 159.67 112 SER A N 1
ATOM 662 C CA . SER A 1 101 ? 26.848 40.747 -81.735 1.00 158.30 112 SER A CA 1
ATOM 663 C C . SER A 1 101 ? 25.610 39.848 -81.743 1.00 163.83 112 SER A C 1
ATOM 664 O O . SER A 1 101 ? 25.028 39.569 -82.801 1.00 167.24 112 SER A O 1
ATOM 667 N N . ASP A 1 102 ? 25.227 39.407 -80.544 1.00 162.88 113 ASP A N 1
ATOM 668 C CA . ASP A 1 102 ? 24.018 38.616 -80.345 1.00 167.76 113 ASP A CA 1
ATOM 669 C C . ASP A 1 102 ? 22.758 39.470 -80.552 1.00 166.05 113 ASP A C 1
ATOM 670 O O . ASP A 1 102 ? 21.670 38.920 -80.709 1.00 173.37 113 ASP A O 1
ATOM 672 N N . THR A 1 103 ? 22.902 40.802 -80.542 1.00 157.33 114 THR A N 1
ATOM 673 C CA . THR A 1 103 ? 21.774 41.724 -80.752 1.00 154.82 114 THR A CA 1
ATOM 674 C C . THR A 1 103 ? 21.578 42.160 -82.198 1.00 153.97 114 THR A C 1
ATOM 675 O O . THR A 1 103 ? 20.458 42.473 -82.584 1.00 156.44 114 THR A O 1
ATOM 679 N N . GLY A 1 104 ? 22.657 42.210 -82.979 1.00 150.68 115 GLY A N 1
ATOM 680 C CA . GLY A 1 104 ? 22.614 42.763 -84.341 1.00 150.36 115 GLY A CA 1
ATOM 681 C C . GLY A 1 104 ? 22.897 44.258 -84.379 1.00 142.99 115 GLY A C 1
ATOM 682 O O . GLY A 1 104 ? 22.842 44.888 -85.439 1.00 142.66 115 GLY A O 1
ATOM 683 N N . GLN A 1 105 ? 23.209 44.819 -83.214 1.00 136.78 116 GLN A N 1
ATOM 684 C CA . GLN A 1 105 ? 23.562 46.213 -83.072 1.00 129.40 116 GLN A CA 1
ATOM 685 C C . GLN A 1 105 ? 25.061 46.293 -82.750 1.00 125.09 116 GLN A C 1
ATOM 686 O O . GLN A 1 105 ? 25.665 45.298 -82.334 1.00 127.05 116 GLN A O 1
ATOM 692 N N . ALA A 1 106 ? 25.665 47.471 -82.891 1.00 119.24 117 ALA A N 1
ATOM 693 C CA . ALA A 1 106 ? 27.035 47.651 -82.418 1.00 115.03 117 ALA A CA 1
ATOM 694 C C . ALA A 1 106 ? 27.046 47.603 -80.885 1.00 112.17 117 ALA A C 1
ATOM 695 O O . ALA A 1 106 ? 26.104 48.059 -80.239 1.00 111.51 117 ALA A O 1
ATOM 697 N N . GLU A 1 107 ? 28.091 47.023 -80.307 1.00 111.78 118 GLU A N 1
ATOM 698 C CA . GLU A 1 107 ? 28.190 46.895 -78.851 1.00 110.78 118 GLU A CA 1
ATOM 699 C C . GLU A 1 107 ? 29.503 47.466 -78.344 1.00 105.23 118 GLU A C 1
ATOM 700 O O . GLU A 1 107 ? 30.565 47.190 -78.906 1.00 105.07 118 GLU A O 1
ATOM 706 N N . PHE A 1 108 ? 29.419 48.258 -77.278 1.00 111.37 119 PHE A N 1
ATOM 707 C CA . PHE A 1 108 ? 30.595 48.862 -76.679 1.00 106.44 119 PHE A CA 1
ATOM 708 C C . PHE A 1 108 ? 30.728 48.275 -75.299 1.00 105.58 119 PHE A C 1
ATOM 709 O O . PHE A 1 108 ? 29.727 48.072 -74.621 1.00 105.87 119 PHE A O 1
ATOM 717 N N . LEU A 1 109 ? 31.957 47.970 -74.899 1.00 105.36 120 LEU A N 1
ATOM 718 C CA . LEU A 1 109 ? 32.207 47.309 -73.625 1.00 105.75 120 LEU A CA 1
ATOM 719 C C . LEU A 1 109 ? 33.179 48.150 -72.839 1.00 101.18 120 LEU A C 1
ATOM 720 O O . LEU A 1 109 ? 34.247 48.500 -73.348 1.00 100.88 120 LEU A O 1
ATOM 725 N N . LEU A 1 110 ? 32.788 48.496 -71.616 1.00 98.02 121 LEU A N 1
ATOM 726 C CA . LEU A 1 110 ? 33.583 49.354 -70.745 1.00 93.72 121 LEU A CA 1
ATOM 727 C C . LEU A 1 110 ? 33.927 48.546 -69.501 1.00 94.38 121 LEU A C 1
ATOM 728 O O . LEU A 1 110 ? 33.034 48.034 -68.822 1.00 94.64 121 LEU A O 1
ATOM 733 N N . LEU A 1 111 ? 35.223 48.414 -69.229 1.00 94.15 122 LEU A N 1
ATOM 734 C CA . LEU A 1 111 ? 35.699 47.648 -68.095 1.00 95.66 122 LEU A CA 1
ATOM 735 C C . LEU A 1 111 ? 36.209 48.576 -66.985 1.00 92.19 122 LEU A C 1
ATOM 736 O O . LEU A 1 111 ? 37.068 49.425 -67.232 1.00 89.62 122 LEU A O 1
ATOM 741 N N . THR A 1 112 ? 35.670 48.425 -65.778 1.00 92.37 123 THR A N 1
ATOM 742 C CA . THR A 1 112 ? 36.116 49.218 -64.647 1.00 89.44 123 THR A CA 1
ATOM 743 C C . THR A 1 112 ? 36.409 48.338 -63.445 1.00 92.74 123 THR A C 1
ATOM 744 O O . THR A 1 112 ? 36.091 47.154 -63.436 1.00 96.23 123 THR A O 1
ATOM 748 N N . GLU A 1 113 ? 37.016 48.933 -62.420 1.00 91.51 124 GLU A N 1
ATOM 749 C CA . GLU A 1 113 ? 37.085 48.284 -61.123 1.00 93.74 124 GLU A CA 1
ATOM 750 C C . GLU A 1 113 ? 35.649 48.025 -60.665 1.00 93.70 124 GLU A C 1
ATOM 751 O O . GLU A 1 113 ? 34.709 48.726 -61.068 1.00 89.15 124 GLU A O 1
ATOM 757 N N . LEU A 1 114 ? 35.494 46.974 -59.867 1.00 97.61 125 LEU A N 1
ATOM 758 C CA . LEU A 1 114 ? 34.203 46.571 -59.322 1.00 98.49 125 LEU A CA 1
ATOM 759 C C . LEU A 1 114 ? 34.081 47.129 -57.920 1.00 95.43 125 LEU A C 1
ATOM 760 O O . LEU A 1 114 ? 34.881 46.797 -57.052 1.00 94.11 125 LEU A O 1
ATOM 765 N N . CYS A 1 115 ? 33.095 48.001 -57.713 1.00 93.04 126 CYS A N 1
ATOM 766 C CA . CYS A 1 115 ? 32.792 48.499 -56.380 1.00 91.19 126 CYS A CA 1
ATOM 767 C C . CYS A 1 115 ? 31.960 47.462 -55.633 1.00 95.21 126 CYS A C 1
ATOM 768 O O . CYS A 1 115 ? 31.496 46.474 -56.220 1.00 97.97 126 CYS A O 1
ATOM 771 N N . LYS A 1 116 ? 31.781 47.695 -54.341 1.00 93.37 127 LYS A N 1
ATOM 772 C CA . LYS A 1 116 ? 31.011 46.804 -53.481 1.00 98.11 127 LYS A CA 1
ATOM 773 C C . LYS A 1 116 ? 29.497 46.879 -53.746 1.00 97.93 127 LYS A C 1
ATOM 774 O O . LYS A 1 116 ? 28.783 45.913 -53.528 1.00 102.65 127 LYS A O 1
ATOM 780 N N . GLY A 1 117 ? 29.014 48.009 -54.238 1.00 92.33 128 GLY A N 1
ATOM 781 C CA . GLY A 1 117 ? 27.589 48.175 -54.496 1.00 93.53 128 GLY A CA 1
ATOM 782 C C . GLY A 1 117 ? 27.145 49.627 -54.464 1.00 88.59 128 GLY A C 1
ATOM 783 O O . GLY A 1 117 ? 27.963 50.541 -54.443 1.00 83.81 128 GLY A O 1
ATOM 784 N N . GLN A 1 118 ? 25.835 49.829 -54.425 1.00 90.69 129 GLN A N 1
ATOM 785 C CA . GLN A 1 118 ? 25.254 51.143 -54.551 1.00 88.14 129 GLN A CA 1
ATOM 786 C C . GLN A 1 118 ? 25.116 51.824 -53.178 1.00 86.60 129 GLN A C 1
ATOM 787 O O . GLN A 1 118 ? 24.638 51.211 -52.229 1.00 89.89 129 GLN A O 1
ATOM 793 N N . LEU A 1 119 ? 25.527 53.091 -53.076 1.00 81.40 130 LEU A N 1
ATOM 794 C CA . LEU A 1 119 ? 25.474 53.809 -51.805 1.00 79.70 130 LEU A CA 1
ATOM 795 C C . LEU A 1 119 ? 24.114 53.699 -51.152 1.00 83.78 130 LEU A C 1
ATOM 796 O O . LEU A 1 119 ? 24.033 53.441 -49.952 1.00 86.74 130 LEU A O 1
ATOM 801 N N . VAL A 1 120 ? 23.043 53.893 -51.918 1.00 86.09 131 VAL A N 1
ATOM 802 C CA . VAL A 1 120 ? 21.699 53.907 -51.318 1.00 90.94 131 VAL A CA 1
ATOM 803 C C . VAL A 1 120 ? 21.311 52.581 -50.682 1.00 99.00 131 VAL A C 1
ATOM 804 O O . VAL A 1 120 ? 20.521 52.553 -49.745 1.00 102.61 131 VAL A O 1
ATOM 808 N N . GLU A 1 121 ? 21.855 51.481 -51.182 1.00 104.17 132 GLU A N 1
ATOM 809 C CA . GLU A 1 121 ? 21.527 50.192 -50.603 1.00 112.63 132 GLU A CA 1
ATOM 810 C C . GLU A 1 121 ? 22.137 50.109 -49.215 1.00 113.52 132 GLU A C 1
ATOM 811 O O . GLU A 1 121 ? 21.493 49.644 -48.287 1.00 119.99 132 GLU A O 1
ATOM 817 N N . PHE A 1 122 ? 23.349 50.628 -49.054 1.00 109.19 133 PHE A N 1
ATOM 818 C CA . PHE A 1 122 ? 24.002 50.603 -47.744 1.00 110.39 133 PHE A CA 1
ATOM 819 C C . PHE A 1 122 ? 23.351 51.564 -46.734 1.00 109.68 133 PHE A C 1
ATOM 820 O O . PHE A 1 122 ? 23.283 51.272 -45.539 1.00 114.85 133 PHE A O 1
ATOM 828 N N . LEU A 1 123 ? 22.861 52.696 -47.217 1.00 105.97 134 LEU A N 1
ATOM 829 C CA . LEU A 1 123 ? 22.147 53.643 -46.371 1.00 105.19 134 LEU A CA 1
ATOM 830 C C . LEU A 1 123 ? 20.813 53.078 -45.928 1.00 115.23 134 LEU A C 1
ATOM 831 O O . LEU A 1 123 ? 20.369 53.349 -44.806 1.00 116.50 134 LEU A O 1
ATOM 836 N N . LYS A 1 124 ? 20.172 52.324 -46.822 1.00 121.09 135 LYS A N 1
ATOM 837 C CA . LYS A 1 124 ? 18.899 51.677 -46.531 1.00 132.09 135 LYS A CA 1
ATOM 838 C C . LYS A 1 124 ? 19.041 50.684 -45.365 1.00 139.59 135 LYS A C 1
ATOM 839 O O . LYS A 1 124 ? 18.189 50.646 -44.474 1.00 144.47 135 LYS A O 1
ATOM 845 N N . LYS A 1 125 ? 20.123 49.903 -45.375 1.00 142.12 136 LYS A N 1
ATOM 846 C CA . LYS A 1 125 ? 20.452 48.989 -44.268 1.00 150.01 136 LYS A CA 1
ATOM 847 C C . LYS A 1 125 ? 20.561 49.714 -42.924 1.00 148.13 136 LYS A C 1
ATOM 848 O O . LYS A 1 125 ? 20.160 49.192 -41.891 1.00 151.49 136 LYS A O 1
ATOM 854 N N . MET A 1 126 ? 21.114 50.918 -42.958 1.00 141.28 137 MET A N 1
ATOM 855 C CA . MET A 1 126 ? 21.459 51.650 -41.758 1.00 141.29 137 MET A CA 1
ATOM 856 C C . MET A 1 126 ? 20.358 52.595 -41.271 1.00 139.25 137 MET A C 1
ATOM 857 O O . MET A 1 126 ? 20.444 53.124 -40.160 1.00 137.78 137 MET A O 1
ATOM 862 N N . GLU A 1 127 ? 19.324 52.815 -42.082 1.00 138.16 138 GLU A N 1
ATOM 863 C CA . GLU A 1 127 ? 18.300 53.801 -41.726 1.00 137.40 138 GLU A CA 1
ATOM 864 C C . GLU A 1 127 ? 17.236 53.202 -40.811 1.00 144.10 138 GLU A C 1
ATOM 865 O O . GLU A 1 127 ? 16.404 53.920 -40.251 1.00 145.28 138 GLU A O 1
ATOM 871 N N . SER A 1 128 ? 17.271 51.883 -40.666 1.00 147.96 139 SER A N 1
ATOM 872 C CA . SER A 1 128 ? 16.603 51.218 -39.562 1.00 155.21 139 SER A CA 1
ATOM 873 C C . SER A 1 128 ? 17.297 51.590 -38.241 1.00 153.31 139 SER A C 1
ATOM 874 O O . SER A 1 128 ? 16.678 51.574 -37.179 1.00 157.37 139 SER A O 1
ATOM 876 N N . ARG A 1 129 ? 18.579 51.947 -38.332 1.00 146.72 140 ARG A N 1
ATOM 877 C CA . ARG A 1 129 ? 19.447 52.164 -37.170 1.00 145.29 140 ARG A CA 1
ATOM 878 C C . ARG A 1 129 ? 19.580 53.652 -36.773 1.00 137.63 140 ARG A C 1
ATOM 879 O O . ARG A 1 129 ? 20.401 54.008 -35.929 1.00 137.89 140 ARG A O 1
ATOM 887 N N . GLY A 1 130 ? 18.750 54.515 -37.355 1.00 131.54 141 GLY A N 1
ATOM 888 C CA . GLY A 1 130 ? 18.667 55.913 -36.926 1.00 124.24 141 GLY A CA 1
ATOM 889 C C . GLY A 1 130 ? 19.310 56.879 -37.906 1.00 113.24 141 GLY A C 1
ATOM 890 O O . GLY A 1 130 ? 19.989 56.463 -38.839 1.00 109.29 141 GLY A O 1
ATOM 891 N N . PRO A 1 131 ? 19.110 58.192 -37.693 1.00 107.47 142 PRO A N 1
ATOM 892 C CA . PRO A 1 131 ? 19.695 59.182 -38.598 1.00 98.96 142 PRO A CA 1
ATOM 893 C C . PRO A 1 131 ? 21.217 59.024 -38.707 1.00 92.73 142 PRO A C 1
ATOM 894 O O . PRO A 1 131 ? 21.850 58.542 -37.780 1.00 95.68 142 PRO A O 1
ATOM 898 N N . LEU A 1 132 ? 21.788 59.414 -39.829 1.00 85.58 143 LEU A N 1
ATOM 899 C CA . LEU A 1 132 ? 23.240 59.390 -39.975 1.00 82.10 143 LEU A CA 1
ATOM 900 C C . LEU A 1 132 ? 23.872 60.430 -39.057 1.00 79.87 143 LEU A C 1
ATOM 901 O O . LEU A 1 132 ? 23.366 61.537 -38.928 1.00 78.08 143 LEU A O 1
ATOM 906 N N . SER A 1 133 ? 24.981 60.071 -38.424 1.00 79.32 144 SER A N 1
ATOM 907 C CA . SER A 1 133 ? 25.774 61.024 -37.673 1.00 76.13 144 SER A CA 1
ATOM 908 C C . SER A 1 133 ? 26.340 62.086 -38.613 1.00 70.74 144 SER A C 1
ATOM 909 O O . SER A 1 133 ? 26.528 61.836 -39.810 1.00 67.62 144 SER A O 1
ATOM 912 N N . CYS A 1 134 ? 26.644 63.267 -38.074 1.00 68.60 145 CYS A N 1
ATOM 913 C CA . CYS A 1 134 ? 27.280 64.310 -38.878 1.00 64.39 145 CYS A CA 1
ATOM 914 C C . CYS A 1 134 ? 28.605 63.876 -39.507 1.00 62.12 145 CYS A C 1
ATOM 915 O O . CYS A 1 134 ? 28.898 64.282 -40.623 1.00 57.68 145 CYS A O 1
ATOM 918 N N . ASP A 1 135 ? 29.408 63.099 -38.784 1.00 63.72 146 ASP A N 1
ATOM 919 C CA . ASP A 1 135 ? 30.672 62.639 -39.317 1.00 64.54 146 ASP A CA 1
ATOM 920 C C . ASP A 1 135 ? 30.454 61.803 -40.586 1.00 61.88 146 ASP A C 1
ATOM 921 O O . ASP A 1 135 ? 31.181 61.918 -41.543 1.00 58.94 146 ASP A O 1
ATOM 926 N N . THR A 1 136 ? 29.446 60.953 -40.566 1.00 64.23 147 THR A N 1
ATOM 927 C CA . THR A 1 136 ? 29.142 60.098 -41.691 1.00 64.71 147 THR A CA 1
ATOM 928 C C . THR A 1 136 ? 28.636 60.890 -42.880 1.00 61.39 147 THR A C 1
ATOM 929 O O . THR A 1 136 ? 29.015 60.630 -44.043 1.00 59.40 147 THR A O 1
ATOM 933 N N . VAL A 1 137 ? 27.789 61.867 -42.611 1.00 59.50 148 VAL A N 1
ATOM 934 C CA . VAL A 1 137 ? 27.347 62.757 -43.682 1.00 56.33 148 VAL A CA 1
ATOM 935 C C . VAL A 1 137 ? 28.536 63.467 -44.258 1.00 52.49 148 VAL A C 1
ATOM 936 O O . VAL A 1 137 ? 28.693 63.526 -45.470 1.00 49.06 148 VAL A O 1
ATOM 940 N N . LEU A 1 138 ? 29.377 64.005 -43.371 1.00 51.64 149 LEU A N 1
ATOM 941 C CA . LEU A 1 138 ? 30.562 64.724 -43.802 1.00 49.62 149 LEU A CA 1
ATOM 942 C C . LEU A 1 138 ? 31.444 63.892 -44.763 1.00 49.53 149 LEU A C 1
ATOM 943 O O . LEU A 1 138 ? 31.877 64.383 -45.786 1.00 46.94 149 LEU A O 1
ATOM 948 N N . LYS A 1 139 ? 31.702 62.644 -44.421 1.00 52.56 150 LYS A N 1
ATOM 949 C CA . LYS A 1 139 ? 32.551 61.811 -45.260 1.00 53.83 150 LYS A CA 1
ATOM 950 C C . LYS A 1 139 ? 31.891 61.530 -46.597 1.00 52.45 150 LYS A C 1
ATOM 951 O O . LYS A 1 139 ? 32.525 61.649 -47.642 1.00 51.24 150 LYS A O 1
ATOM 957 N N . ILE A 1 140 ? 30.606 61.196 -46.574 1.00 53.35 151 ILE A N 1
ATOM 958 C CA . ILE A 1 140 ? 29.921 60.869 -47.785 1.00 52.51 151 ILE A CA 1
ATOM 959 C C . ILE A 1 140 ? 29.994 62.059 -48.705 1.00 49.37 151 ILE A C 1
ATOM 960 O O . ILE A 1 140 ? 30.379 61.926 -49.895 1.00 49.26 151 ILE A O 1
ATOM 965 N N . PHE A 1 141 ? 29.620 63.226 -48.178 1.00 46.40 152 PHE A N 1
ATOM 966 C CA . PHE A 1 141 ? 29.442 64.388 -49.024 1.00 42.88 152 PHE A CA 1
ATOM 967 C C . PHE A 1 141 ? 30.774 64.940 -49.508 1.00 41.64 152 PHE A C 1
ATOM 968 O O . PHE A 1 141 ? 30.872 65.379 -50.651 1.00 40.81 152 PHE A O 1
ATOM 976 N N . TYR A 1 142 ? 31.798 64.947 -48.661 1.00 42.37 153 TYR A N 1
ATOM 977 C CA . TYR A 1 142 ? 33.127 65.438 -49.075 1.00 42.16 153 TYR A CA 1
ATOM 978 C C . TYR A 1 142 ? 33.735 64.597 -50.233 1.00 43.05 153 TYR A C 1
ATOM 979 O O . TYR A 1 142 ? 34.292 65.128 -51.187 1.00 41.63 153 TYR A O 1
ATOM 988 N N . GLN A 1 143 ? 33.665 63.282 -50.082 1.00 44.76 154 GLN A N 1
ATOM 989 C CA . GLN A 1 143 ? 34.186 62.358 -51.062 1.00 45.36 154 GLN A CA 1
ATOM 990 C C . GLN A 1 143 ? 33.450 62.520 -52.405 1.00 44.22 154 GLN A C 1
ATOM 991 O O . GLN A 1 143 ? 34.089 62.561 -53.450 1.00 43.63 154 GLN A O 1
ATOM 997 N N . THR A 1 144 ? 32.133 62.717 -52.353 1.00 43.84 155 THR A N 1
ATOM 998 C CA . THR A 1 144 ? 31.337 63.069 -53.530 1.00 42.68 155 THR A CA 1
ATOM 999 C C . THR A 1 144 ? 31.776 64.375 -54.159 1.00 40.62 155 THR A C 1
ATOM 1000 O O . THR A 1 144 ? 31.978 64.447 -55.378 1.00 39.16 155 THR A O 1
ATOM 1004 N N . CYS A 1 145 ? 31.911 65.413 -53.339 1.00 39.87 156 CYS A N 1
ATOM 1005 C CA . CYS A 1 145 ? 32.345 66.735 -53.819 1.00 39.02 156 CYS A CA 1
ATOM 1006 C C . CYS A 1 145 ? 33.762 66.720 -54.366 1.00 39.62 156 CYS A C 1
ATOM 1007 O O . CYS A 1 145 ? 34.070 67.473 -55.257 1.00 39.71 156 CYS A O 1
ATOM 1010 N N . ARG A 1 146 ? 34.625 65.883 -53.837 1.00 41.95 157 ARG A N 1
ATOM 1011 C CA . ARG A 1 146 ? 36.003 65.821 -54.352 1.00 44.29 157 ARG A CA 1
ATOM 1012 C C . ARG A 1 146 ? 36.033 65.194 -55.779 1.00 44.83 157 ARG A C 1
ATOM 1013 O O . ARG A 1 146 ? 36.798 65.640 -56.634 1.00 43.45 157 ARG A O 1
ATOM 1021 N N . ALA A 1 147 ? 35.189 64.182 -56.013 1.00 44.65 158 ALA A N 1
ATOM 1022 C CA . ALA A 1 147 ? 35.006 63.619 -57.370 1.00 46.04 158 ALA A CA 1
ATOM 1023 C C . ALA A 1 147 ? 34.554 64.732 -58.306 1.00 43.92 158 ALA A C 1
ATOM 1024 O O . ALA A 1 147 ? 35.120 64.906 -59.360 1.00 44.90 158 ALA A O 1
ATOM 1026 N N . VAL A 1 148 ? 33.589 65.543 -57.878 1.00 41.45 159 VAL A N 1
ATOM 1027 C CA . VAL A 1 148 ? 33.057 66.590 -58.762 1.00 39.03 159 VAL A CA 1
ATOM 1028 C C . VAL A 1 148 ? 34.105 67.676 -58.942 1.00 38.27 159 VAL A C 1
ATOM 1029 O O . VAL A 1 148 ? 34.281 68.186 -60.026 1.00 39.79 159 VAL A O 1
ATOM 1033 N N . GLN A 1 149 ? 34.864 67.974 -57.911 1.00 37.92 160 GLN A N 1
ATOM 1034 C CA . GLN A 1 149 ? 35.948 68.931 -58.047 1.00 38.00 160 GLN A CA 1
ATOM 1035 C C . GLN A 1 149 ? 36.989 68.510 -59.102 1.00 39.05 160 GLN A C 1
ATOM 1036 O O . GLN A 1 149 ? 37.516 69.340 -59.812 1.00 40.03 160 GLN A O 1
ATOM 1042 N N . HIS A 1 150 ? 37.320 67.231 -59.147 1.00 40.33 161 HIS A N 1
ATOM 1043 C CA . HIS A 1 150 ? 38.238 66.714 -60.132 1.00 41.73 161 HIS A CA 1
ATOM 1044 C C . HIS A 1 150 ? 37.701 66.973 -61.569 1.00 41.31 161 HIS A C 1
ATOM 1045 O O . HIS A 1 150 ? 38.444 67.383 -62.453 1.00 41.44 161 HIS A O 1
ATOM 1052 N N . MET A 1 151 ? 36.394 66.818 -61.763 1.00 40.25 162 MET A N 1
ATOM 1053 C CA . MET A 1 151 ? 35.773 67.143 -63.046 1.00 40.88 162 MET A CA 1
ATOM 1054 C C . MET A 1 151 ? 35.810 68.621 -63.398 1.00 40.28 162 MET A C 1
ATOM 1055 O O . MET A 1 151 ? 36.075 68.989 -64.526 1.00 41.41 162 MET A O 1
ATOM 1060 N N . HIS A 1 152 ? 35.492 69.489 -62.446 1.00 39.64 163 HIS A N 1
ATOM 1061 C CA . HIS A 1 152 ? 35.401 70.936 -62.725 1.00 39.44 163 HIS A CA 1
ATOM 1062 C C . HIS A 1 152 ? 36.779 71.557 -62.872 1.00 41.29 163 HIS A C 1
ATOM 1063 O O . HIS A 1 152 ? 36.917 72.639 -63.429 1.00 41.19 163 HIS A O 1
ATOM 1070 N N . ARG A 1 153 ? 37.800 70.869 -62.393 1.00 43.45 164 ARG A N 1
ATOM 1071 C CA . ARG A 1 153 ? 39.173 71.374 -62.548 1.00 47.93 164 ARG A CA 1
ATOM 1072 C C . ARG A 1 153 ? 39.800 70.990 -63.881 1.00 49.24 164 ARG A C 1
ATOM 1073 O O . ARG A 1 153 ? 40.870 71.427 -64.180 1.00 50.19 164 ARG A O 1
ATOM 1081 N N . GLN A 1 154 ? 39.158 70.145 -64.665 1.00 49.82 165 GLN A N 1
ATOM 1082 C CA . GLN A 1 154 ? 39.723 69.810 -65.962 1.00 53.48 165 GLN A CA 1
ATOM 1083 C C . GLN A 1 154 ? 39.727 71.084 -66.796 1.00 56.60 165 GLN A C 1
ATOM 1084 O O . GLN A 1 154 ? 39.041 72.071 -66.463 1.00 54.88 165 GLN A O 1
ATOM 1090 N N . LYS A 1 155 ? 40.527 71.082 -67.853 1.00 63.78 166 LYS A N 1
ATOM 1091 C CA . LYS A 1 155 ? 40.697 72.258 -68.713 1.00 68.28 166 LYS A CA 1
ATOM 1092 C C . LYS A 1 155 ? 40.403 71.875 -70.149 1.00 68.29 166 LYS A C 1
ATOM 1093 O O . LYS A 1 155 ? 41.217 71.273 -70.797 1.00 71.91 166 LYS A O 1
ATOM 1099 N N . PRO A 1 156 ? 39.198 72.201 -70.645 1.00 65.49 167 PRO A N 1
ATOM 1100 C CA . PRO A 1 156 ? 38.122 72.918 -69.992 1.00 59.32 167 PRO A CA 1
ATOM 1101 C C . PRO A 1 156 ? 37.428 72.049 -68.981 1.00 54.39 167 PRO A C 1
ATOM 1102 O O . PRO A 1 156 ? 37.654 70.867 -68.963 1.00 52.75 167 PRO A O 1
ATOM 1106 N N . PRO A 1 157 ? 36.572 72.643 -68.111 1.00 49.49 168 PRO A N 1
ATOM 1107 C CA . PRO A 1 157 ? 35.887 71.838 -67.116 1.00 46.66 168 PRO A CA 1
ATOM 1108 C C . PRO A 1 157 ? 34.920 70.819 -67.723 1.00 46.22 168 PRO A C 1
ATOM 1109 O O . PRO A 1 157 ? 34.314 71.107 -68.734 1.00 47.50 168 PRO A O 1
ATOM 1113 N N . ILE A 1 158 ? 34.743 69.684 -67.049 1.00 44.99 169 ILE A N 1
ATOM 1114 C CA . ILE A 1 158 ? 33.741 68.679 -67.417 1.00 45.66 169 ILE A CA 1
ATOM 1115 C C . ILE A 1 158 ? 32.583 68.758 -66.450 1.00 44.60 169 ILE A C 1
ATOM 1116 O O . ILE A 1 158 ? 32.784 68.675 -65.234 1.00 44.70 169 ILE A O 1
ATOM 1121 N N . ILE A 1 159 ? 31.381 68.937 -66.987 1.00 44.91 170 ILE A N 1
ATOM 1122 C CA . ILE A 1 159 ? 30.166 69.094 -66.209 1.00 44.38 170 ILE A CA 1
ATOM 1123 C C . ILE A 1 159 ? 29.450 67.747 -66.178 1.00 45.03 170 ILE A C 1
ATOM 1124 O O . ILE A 1 159 ? 29.269 67.126 -67.229 1.00 46.45 170 ILE A O 1
ATOM 1129 N N . HIS A 1 160 ? 28.995 67.312 -65.003 1.00 43.26 171 HIS A N 1
ATOM 1130 C CA . HIS A 1 160 ? 28.420 65.993 -64.886 1.00 44.17 171 HIS A CA 1
ATOM 1131 C C . HIS A 1 160 ? 26.973 65.972 -65.409 1.00 46.30 171 HIS A C 1
ATOM 1132 O O . HIS A 1 160 ? 26.613 65.115 -66.228 1.00 48.39 171 HIS A O 1
ATOM 1139 N N . ARG A 1 161 ? 26.159 66.884 -64.891 1.00 45.13 172 ARG A N 1
ATOM 1140 C CA . ARG A 1 161 ? 24.763 67.118 -65.287 1.00 47.50 172 ARG A CA 1
ATOM 1141 C C . ARG A 1 161 ? 23.763 66.071 -64.811 1.00 49.95 172 ARG A C 1
ATOM 1142 O O . ARG A 1 161 ? 22.570 66.216 -65.084 1.00 51.65 172 ARG A O 1
ATOM 1150 N N . ASP A 1 162 ? 24.211 65.055 -64.080 1.00 49.95 173 ASP A N 1
ATOM 1151 C CA . ASP A 1 162 ? 23.305 63.989 -63.613 1.00 54.10 173 ASP A CA 1
ATOM 1152 C C . ASP A 1 162 ? 23.631 63.499 -62.187 1.00 53.58 173 ASP A C 1
ATOM 1153 O O . ASP A 1 162 ? 23.428 62.339 -61.833 1.00 56.53 173 ASP A O 1
ATOM 1158 N N . LEU A 1 163 ? 24.103 64.401 -61.359 1.00 50.21 174 LEU A N 1
ATOM 1159 C CA . LEU A 1 163 ? 24.445 64.068 -59.995 1.00 49.88 174 LEU A CA 1
ATOM 1160 C C . LEU A 1 163 ? 23.216 63.765 -59.158 1.00 52.69 174 LEU A C 1
ATOM 1161 O O . LEU A 1 163 ? 22.306 64.585 -59.056 1.00 53.71 174 LEU A O 1
ATOM 1166 N N . LYS A 1 164 ? 23.183 62.553 -58.625 1.00 55.92 175 LYS A N 1
ATOM 1167 C CA . LYS A 1 164 ? 22.148 62.110 -57.738 1.00 60.06 175 LYS A CA 1
ATOM 1168 C C . LYS A 1 164 ? 22.636 60.966 -56.898 1.00 62.59 175 LYS A C 1
ATOM 1169 O O . LYS A 1 164 ? 23.592 60.273 -57.221 1.00 61.98 175 LYS A O 1
ATOM 1175 N N . VAL A 1 165 ? 21.963 60.785 -55.786 1.00 67.29 176 VAL A N 1
ATOM 1176 C CA . VAL A 1 165 ? 22.466 59.938 -54.741 1.00 70.85 176 VAL A CA 1
ATOM 1177 C C . VAL A 1 165 ? 22.412 58.483 -55.178 1.00 76.38 176 VAL A C 1
ATOM 1178 O O . VAL A 1 165 ? 23.169 57.678 -54.685 1.00 80.02 176 VAL A O 1
ATOM 1182 N N . GLU A 1 166 ? 21.565 58.165 -56.155 1.00 80.91 177 GLU A N 1
ATOM 1183 C CA . GLU A 1 166 ? 21.446 56.805 -56.673 1.00 85.07 177 GLU A CA 1
ATOM 1184 C C . GLU A 1 166 ? 22.646 56.302 -57.500 1.00 83.36 177 GLU A C 1
ATOM 1185 O O . GLU A 1 166 ? 22.857 55.080 -57.582 1.00 88.93 177 GLU A O 1
ATOM 1191 N N . ASN A 1 167 ? 23.392 57.201 -58.142 1.00 76.87 178 ASN A N 1
ATOM 1192 C CA A ASN A 1 167 ? 24.584 56.815 -58.906 0.50 75.77 178 ASN A CA 1
ATOM 1193 C CA B ASN A 1 167 ? 24.584 56.813 -58.916 0.50 76.12 178 ASN A CA 1
ATOM 1194 C C . ASN A 1 167 ? 25.907 57.158 -58.211 1.00 73.01 178 ASN A C 1
ATOM 1195 O O . ASN A 1 167 ? 26.911 57.582 -58.859 1.00 71.14 178 ASN A O 1
ATOM 1204 N N . LEU A 1 168 ? 25.895 57.003 -56.886 1.00 70.26 179 LEU A N 1
ATOM 1205 C CA . LEU A 1 168 ? 27.109 56.988 -56.091 1.00 66.81 179 LEU A CA 1
ATOM 1206 C C . LEU A 1 168 ? 27.292 55.544 -55.715 1.00 68.57 179 LEU A C 1
ATOM 1207 O O . LEU A 1 168 ? 26.330 54.869 -55.359 1.00 71.77 179 LEU A O 1
ATOM 1212 N N . LEU A 1 169 ? 28.522 55.074 -55.797 1.00 67.67 180 LEU A N 1
ATOM 1213 C CA . LEU A 1 169 ? 28.855 53.721 -55.382 1.00 71.98 180 LEU A CA 1
ATOM 1214 C C . LEU A 1 169 ? 29.737 53.746 -54.143 1.00 70.86 180 LEU A C 1
ATOM 1215 O O . LEU A 1 169 ? 30.414 54.730 -53.892 1.00 66.54 180 LEU A O 1
ATOM 1220 N N . LEU A 1 170 ? 29.726 52.639 -53.397 1.00 75.08 181 LEU A N 1
ATOM 1221 C CA . LEU A 1 170 ? 30.643 52.413 -52.298 1.00 76.36 181 LEU A CA 1
ATOM 1222 C C . LEU A 1 170 ? 31.719 51.394 -52.711 1.00 79.04 181 LEU A C 1
ATOM 1223 O O . LEU A 1 170 ? 31.408 50.252 -53.068 1.00 82.53 181 LEU A O 1
ATOM 1228 N N . SER A 1 171 ? 32.974 51.817 -52.642 1.00 76.74 182 SER A N 1
ATOM 1229 C CA . SER A 1 171 ? 34.106 50.989 -52.997 1.00 80.47 182 SER A CA 1
ATOM 1230 C C . SER A 1 171 ? 34.332 49.901 -51.952 1.00 85.64 182 SER A C 1
ATOM 1231 O O . SER A 1 171 ? 33.773 49.957 -50.852 1.00 86.86 182 SER A O 1
ATOM 1234 N N . ASN A 1 172 ? 35.177 48.936 -52.279 1.00 89.09 183 ASN A N 1
ATOM 1235 C CA . ASN A 1 172 ? 35.535 47.889 -51.324 1.00 95.98 183 ASN A CA 1
ATOM 1236 C C . ASN A 1 172 ? 36.276 48.443 -50.109 1.00 95.38 183 ASN A C 1
ATOM 1237 O O . ASN A 1 172 ? 36.261 47.823 -49.059 1.00 99.44 183 ASN A O 1
ATOM 1242 N N . GLN A 1 173 ? 36.934 49.588 -50.279 1.00 91.14 184 GLN A N 1
ATOM 1243 C CA . GLN A 1 173 ? 37.615 50.262 -49.197 1.00 90.80 184 GLN A CA 1
ATOM 1244 C C . GLN A 1 173 ? 36.638 51.060 -48.335 1.00 87.76 184 GLN A C 1
ATOM 1245 O O . GLN A 1 173 ? 37.043 51.619 -47.333 1.00 87.05 184 GLN A O 1
ATOM 1251 N N . GLY A 1 174 ? 35.372 51.133 -48.735 1.00 85.75 185 GLY A N 1
ATOM 1252 C CA . GLY A 1 174 ? 34.354 51.881 -47.993 1.00 83.37 185 GLY A CA 1
ATOM 1253 C C . GLY A 1 174 ? 34.343 53.375 -48.315 1.00 77.55 185 GLY A C 1
ATOM 1254 O O . GLY A 1 174 ? 33.928 54.200 -47.482 1.00 76.04 185 GLY A O 1
ATOM 1255 N N . THR A 1 175 ? 34.793 53.725 -49.523 1.00 74.45 186 THR A N 1
ATOM 1256 C CA . THR A 1 175 ? 34.810 55.106 -49.972 1.00 69.70 186 THR A CA 1
ATOM 1257 C C . THR A 1 175 ? 33.802 55.311 -51.076 1.00 68.40 186 THR A C 1
ATOM 1258 O O . THR A 1 175 ? 33.369 54.359 -51.743 1.00 72.33 186 THR A O 1
ATOM 1262 N N . ILE A 1 176 ? 33.489 56.572 -51.335 1.00 63.05 187 ILE A N 1
ATOM 1263 C CA . ILE A 1 176 ? 32.523 56.909 -52.364 1.00 60.17 187 ILE A CA 1
ATOM 1264 C C . ILE A 1 176 ? 33.170 56.936 -53.740 1.00 59.39 187 ILE A C 1
ATOM 1265 O O . ILE A 1 176 ? 34.284 57.438 -53.921 1.00 57.22 187 ILE A O 1
ATOM 1270 N N . LYS A 1 177 ? 32.453 56.378 -54.709 1.00 60.66 188 LYS A N 1
ATOM 1271 C CA . LYS A 1 177 ? 32.911 56.337 -56.074 1.00 60.45 188 LYS A CA 1
ATOM 1272 C C . LYS A 1 177 ? 31.816 56.882 -56.962 1.00 58.60 188 LYS A C 1
ATOM 1273 O O . LYS A 1 177 ? 30.681 56.377 -56.970 1.00 59.37 188 LYS A O 1
ATOM 1279 N N . LEU A 1 178 ? 32.164 57.936 -57.693 1.00 56.57 189 LEU A N 1
ATOM 1280 C CA . LEU A 1 178 ? 31.267 58.547 -58.659 1.00 56.26 189 LEU A CA 1
ATOM 1281 C C . LEU A 1 178 ? 31.433 57.908 -60.065 1.00 58.86 189 LEU A C 1
ATOM 1282 O O . LEU A 1 178 ? 32.548 57.709 -60.545 1.00 58.64 189 LEU A O 1
ATOM 1287 N N . CYS A 1 179 ? 30.307 57.614 -60.702 1.00 62.25 190 CYS A N 1
ATOM 1288 C CA . CYS A 1 179 ? 30.291 57.066 -62.050 1.00 66.11 190 CYS A CA 1
ATOM 1289 C C . CYS A 1 179 ? 29.176 57.750 -62.835 1.00 65.77 190 CYS A C 1
ATOM 1290 O O . CYS A 1 179 ? 28.706 58.817 -62.417 1.00 65.01 190 CYS A O 1
ATOM 1293 N N . ASP A 1 180 ? 28.784 57.168 -63.981 1.00 67.75 191 ASP A N 1
ATOM 1294 C CA . ASP A 1 180 ? 27.641 57.624 -64.763 1.00 68.19 191 ASP A CA 1
ATOM 1295 C C . ASP A 1 180 ? 27.994 58.913 -65.504 1.00 62.73 191 ASP A C 1
ATOM 1296 O O . ASP A 1 180 ? 27.445 59.983 -65.228 1.00 61.54 191 ASP A O 1
ATOM 1301 N N . PHE A 1 181 ? 28.921 58.818 -66.448 1.00 59.78 192 PHE A N 1
ATOM 1302 C CA . PHE A 1 181 ? 29.289 59.964 -67.229 1.00 56.87 192 PHE A CA 1
ATOM 1303 C C . PHE A 1 181 ? 28.524 60.110 -68.536 1.00 58.96 192 PHE A C 1
ATOM 1304 O O . PHE A 1 181 ? 28.922 60.901 -69.381 1.00 60.91 192 PHE A O 1
ATOM 1312 N N . GLY A 1 182 ? 27.401 59.418 -68.677 1.00 60.87 193 GLY A N 1
ATOM 1313 C CA . GLY A 1 182 ? 26.582 59.471 -69.914 1.00 62.76 193 GLY A CA 1
ATOM 1314 C C . GLY A 1 182 ? 25.876 60.797 -70.205 1.00 61.07 193 GLY A C 1
ATOM 1315 O O . GLY A 1 182 ? 25.469 61.049 -71.320 1.00 62.21 193 GLY A O 1
ATOM 1316 N N . SER A 1 183 ? 25.724 61.666 -69.212 1.00 57.68 194 SER A N 1
ATOM 1317 C CA . SER A 1 183 ? 25.131 62.978 -69.457 1.00 57.20 194 SER A CA 1
ATOM 1318 C C . SER A 1 183 ? 26.176 64.093 -69.453 1.00 54.56 194 SER A C 1
ATOM 1319 O O . SER A 1 183 ? 25.855 65.248 -69.691 1.00 52.75 194 SER A O 1
ATOM 1322 N N . ALA A 1 184 ? 27.434 63.751 -69.213 1.00 54.16 195 ALA A N 1
ATOM 1323 C CA . ALA A 1 184 ? 28.443 64.780 -68.984 1.00 52.33 195 ALA A CA 1
ATOM 1324 C C . ALA A 1 184 ? 28.770 65.519 -70.256 1.00 53.94 195 ALA A C 1
ATOM 1325 O O . ALA A 1 184 ? 28.590 64.988 -71.333 1.00 57.12 195 ALA A O 1
ATOM 1327 N N . THR A 1 185 ? 29.258 66.751 -70.138 1.00 53.27 196 THR A N 1
ATOM 1328 C CA . THR A 1 185 ? 29.624 67.536 -71.307 1.00 54.86 196 THR A CA 1
ATOM 1329 C C . THR A 1 185 ? 30.805 68.472 -71.019 1.00 53.70 196 THR A C 1
ATOM 1330 O O . THR A 1 185 ? 31.215 68.647 -69.880 1.00 51.43 196 THR A O 1
ATOM 1334 N N . THR A 1 186 ? 31.383 69.030 -72.074 1.00 55.93 197 THR A N 1
ATOM 1335 C CA . THR A 1 186 ? 32.500 69.959 -71.962 1.00 56.87 197 THR A CA 1
ATOM 1336 C C . THR A 1 186 ? 32.603 70.715 -73.284 1.00 59.31 197 THR A C 1
ATOM 1337 O O . THR A 1 186 ? 31.726 70.608 -74.135 1.00 61.03 197 THR A O 1
ATOM 1341 N N . ILE A 1 187 ? 33.686 71.450 -73.473 1.00 60.03 198 ILE A N 1
ATOM 1342 C CA . ILE A 1 187 ? 33.926 72.131 -74.720 1.00 63.17 198 ILE A CA 1
ATOM 1343 C C . ILE A 1 187 ? 35.065 71.400 -75.422 1.00 66.81 198 ILE A C 1
ATOM 1344 O O . ILE A 1 187 ? 36.076 71.098 -74.803 1.00 66.37 198 ILE A O 1
ATOM 1349 N N . SER A 1 188 ? 34.880 71.120 -76.703 1.00 70.41 199 SER A N 1
ATOM 1350 C CA . SER A 1 188 ? 35.924 70.557 -77.534 1.00 77.56 199 SER A CA 1
ATOM 1351 C C . SER A 1 188 ? 36.744 71.620 -78.231 1.00 84.29 199 SER A C 1
ATOM 1352 O O . SER A 1 188 ? 36.259 72.714 -78.552 1.00 82.64 199 SER A O 1
ATOM 1355 N N . HIS A 1 189 ? 37.973 71.219 -78.559 1.00 92.41 200 HIS A N 1
ATOM 1356 C CA . HIS A 1 189 ? 38.914 72.024 -79.324 1.00 97.31 200 HIS A CA 1
ATOM 1357 C C . HIS A 1 189 ? 39.169 73.315 -78.577 1.00 99.71 200 HIS A C 1
ATOM 1358 O O . HIS A 1 189 ? 39.163 74.404 -79.161 1.00 101.93 200 HIS A O 1
ATOM 1365 N N . TYR A 1 190 ? 39.397 73.162 -77.273 1.00 100.16 201 TYR A N 1
ATOM 1366 C CA . TYR A 1 190 ? 39.753 74.264 -76.407 1.00 106.23 201 TYR A CA 1
ATOM 1367 C C . TYR A 1 190 ? 41.254 74.556 -76.559 1.00 114.00 201 TYR A C 1
ATOM 1368 O O . TYR A 1 190 ? 42.080 73.686 -76.268 1.00 116.61 201 TYR A O 1
ATOM 1377 N N . PRO A 1 191 ? 41.608 75.775 -77.029 0.80 119.52 202 PRO A N 1
ATOM 1378 C CA . PRO A 1 191 ? 43.014 76.159 -77.247 0.80 124.32 202 PRO A CA 1
ATOM 1379 C C . PRO A 1 191 ? 43.896 75.978 -76.017 0.80 123.47 202 PRO A C 1
ATOM 1380 O O . PRO A 1 191 ? 43.563 76.497 -74.949 0.80 122.02 202 PRO A O 1
ATOM 1384 N N . TYR A 1 224 ? 41.684 82.326 -72.692 1.00 129.84 235 TYR A N 1
ATOM 1385 C CA . TYR A 1 224 ? 41.002 83.601 -72.895 1.00 129.31 235 TYR A CA 1
ATOM 1386 C C . TYR A 1 224 ? 39.767 83.758 -71.997 1.00 123.17 235 TYR A C 1
ATOM 1387 O O . TYR A 1 224 ? 39.228 84.867 -71.858 1.00 120.54 235 TYR A O 1
ATOM 1396 N N . SER A 1 225 ? 39.320 82.659 -71.390 1.00 115.58 236 SER A N 1
ATOM 1397 C CA . SER A 1 225 ? 38.087 82.669 -70.609 1.00 107.19 236 SER A CA 1
ATOM 1398 C C . SER A 1 225 ? 38.212 81.972 -69.257 1.00 100.85 236 SER A C 1
ATOM 1399 O O . SER A 1 225 ? 39.047 81.091 -69.049 1.00 99.36 236 SER A O 1
ATOM 1402 N N . ASN A 1 226 ? 37.382 82.423 -68.327 1.00 93.92 237 ASN A N 1
ATOM 1403 C CA . ASN A 1 226 ? 36.719 81.507 -67.433 1.00 85.70 237 ASN A CA 1
ATOM 1404 C C . ASN A 1 226 ? 35.311 82.064 -67.146 1.00 81.30 237 ASN A C 1
ATOM 1405 O O . ASN A 1 226 ? 35.043 82.724 -66.127 1.00 81.77 237 ASN A O 1
ATOM 1410 N N . PHE A 1 227 ? 34.437 81.848 -68.129 1.00 73.68 238 PHE A N 1
ATOM 1411 C CA . PHE A 1 227 ? 33.007 81.995 -67.967 1.00 67.57 238 PHE A CA 1
ATOM 1412 C C . PHE A 1 227 ? 32.487 80.711 -67.332 1.00 60.19 238 PHE A C 1
ATOM 1413 O O . PHE A 1 227 ? 33.063 79.657 -67.549 1.00 57.21 238 PHE A O 1
ATOM 1421 N N . PRO A 1 228 ? 31.382 80.798 -66.546 1.00 56.51 239 PRO A N 1
ATOM 1422 C CA . PRO A 1 228 ? 30.698 79.569 -66.150 1.00 52.02 239 PRO A CA 1
ATOM 1423 C C . PRO A 1 228 ? 30.117 78.910 -67.381 1.00 51.65 239 PRO A C 1
ATOM 1424 O O . PRO A 1 228 ? 29.633 79.608 -68.262 1.00 52.65 239 PRO A O 1
ATOM 1428 N N . ILE A 1 229 ? 30.148 77.586 -67.415 1.00 49.18 240 ILE A N 1
ATOM 1429 C CA . ILE A 1 229 ? 29.637 76.836 -68.550 1.00 50.24 240 ILE A CA 1
ATOM 1430 C C . ILE A 1 229 ? 28.775 75.702 -68.050 1.00 48.92 240 ILE A C 1
ATOM 1431 O O . ILE A 1 229 ? 28.563 74.747 -68.787 1.00 50.32 240 ILE A O 1
ATOM 1436 N N . GLY A 1 230 ? 28.305 75.775 -66.794 1.00 46.42 241 GLY A N 1
ATOM 1437 C CA . GLY A 1 230 ? 27.430 74.689 -66.260 1.00 44.98 241 GLY A CA 1
ATOM 1438 C C . GLY A 1 230 ? 27.779 74.147 -64.897 1.00 42.28 241 GLY A C 1
ATOM 1439 O O . GLY A 1 230 ? 27.000 73.396 -64.302 1.00 39.89 241 GLY A O 1
ATOM 1440 N N . GLU A 1 231 ? 28.990 74.457 -64.441 1.00 41.11 242 GLU A N 1
ATOM 1441 C CA . GLU A 1 231 ? 29.438 74.033 -63.128 1.00 40.93 242 GLU A CA 1
ATOM 1442 C C . GLU A 1 231 ? 28.371 74.263 -62.077 1.00 39.87 242 GLU A C 1
ATOM 1443 O O . GLU A 1 231 ? 28.161 73.419 -61.207 1.00 41.22 242 GLU A O 1
ATOM 1449 N N . LYS A 1 232 ? 27.697 75.399 -62.153 1.00 38.76 243 LYS A N 1
ATOM 1450 C CA . LYS A 1 232 ? 26.773 75.754 -61.088 1.00 38.63 243 LYS A CA 1
ATOM 1451 C C . LYS A 1 232 ? 25.491 74.854 -61.068 1.00 38.74 243 LYS A C 1
ATOM 1452 O O . LYS A 1 232 ? 24.878 74.719 -60.011 1.00 38.79 243 LYS A O 1
ATOM 1458 N N . GLN A 1 233 ? 25.125 74.196 -62.180 1.00 38.92 244 GLN A N 1
ATOM 1459 C CA A GLN A 1 233 ? 24.008 73.221 -62.113 0.50 40.20 244 GLN A CA 1
ATOM 1460 C CA B GLN A 1 233 ? 24.040 73.204 -62.157 0.50 39.90 244 GLN A CA 1
ATOM 1461 C C . GLN A 1 233 ? 24.430 71.996 -61.309 1.00 38.51 244 GLN A C 1
ATOM 1462 O O . GLN A 1 233 ? 23.624 71.454 -60.572 1.00 39.01 244 GLN A O 1
ATOM 1473 N N . ASP A 1 234 ? 25.685 71.576 -61.430 1.00 36.45 245 ASP A N 1
ATOM 1474 C CA . ASP A 1 234 ? 26.168 70.452 -60.657 1.00 35.94 245 ASP A CA 1
ATOM 1475 C C . ASP A 1 234 ? 26.110 70.793 -59.143 1.00 34.97 245 ASP A C 1
ATOM 1476 O O . ASP A 1 234 ? 25.828 69.925 -58.304 1.00 35.08 245 ASP A O 1
ATOM 1481 N N . ILE A 1 235 ? 26.389 72.056 -58.801 1.00 34.33 246 ILE A N 1
ATOM 1482 C CA . ILE A 1 235 ? 26.393 72.475 -57.391 1.00 33.71 246 ILE A CA 1
ATOM 1483 C C . ILE A 1 235 ? 24.974 72.437 -56.824 1.00 35.50 246 ILE A C 1
ATOM 1484 O O . ILE A 1 235 ? 24.761 71.987 -55.707 1.00 36.61 246 ILE A O 1
ATOM 1489 N N . TRP A 1 236 ? 24.019 72.966 -57.552 1.00 37.90 247 TRP A N 1
ATOM 1490 C CA . TRP A 1 236 ? 22.596 72.855 -57.151 1.00 41.48 247 TRP A CA 1
ATOM 1491 C C . TRP A 1 236 ? 22.245 71.379 -56.844 1.00 41.65 247 TRP A C 1
ATOM 1492 O O . TRP A 1 236 ? 21.768 71.043 -55.765 1.00 42.06 247 TRP A O 1
ATOM 1503 N N . ALA A 1 237 ? 22.618 70.485 -57.744 1.00 41.20 248 ALA A N 1
ATOM 1504 C CA . ALA A 1 237 ? 22.409 69.041 -57.531 1.00 42.61 248 ALA A CA 1
ATOM 1505 C C . ALA A 1 237 ? 23.114 68.514 -56.294 1.00 41.21 248 ALA A C 1
ATOM 1506 O O . ALA A 1 237 ? 22.577 67.683 -55.592 1.00 43.67 248 ALA A O 1
ATOM 1508 N N . LEU A 1 238 ? 24.314 68.992 -56.006 1.00 39.69 249 LEU A N 1
ATOM 1509 C CA . LEU A 1 238 ? 25.039 68.522 -54.811 1.00 39.15 249 LEU A CA 1
ATOM 1510 C C . LEU A 1 238 ? 24.373 69.021 -53.548 1.00 40.44 249 LEU A C 1
ATOM 1511 O O . LEU A 1 238 ? 24.411 68.356 -52.501 1.00 40.72 249 LEU A O 1
ATOM 1516 N N . GLY A 1 239 ? 23.762 70.198 -53.634 1.00 40.20 250 GLY A N 1
ATOM 1517 C CA . GLY A 1 239 ? 23.073 70.750 -52.463 1.00 41.66 250 GLY A CA 1
ATOM 1518 C C . GLY A 1 239 ? 21.875 69.886 -52.124 1.00 44.35 250 GLY A C 1
ATOM 1519 O O . GLY A 1 239 ? 21.574 69.695 -50.959 1.00 44.96 250 GLY A O 1
ATOM 1520 N N . CYS A 1 240 ? 21.199 69.369 -53.153 1.00 46.03 251 CYS A N 1
ATOM 1521 C CA . CYS A 1 240 ? 20.081 68.440 -52.964 1.00 49.46 251 CYS A CA 1
ATOM 1522 C C . CYS A 1 240 ? 20.570 67.178 -52.276 1.00 49.15 251 CYS A C 1
ATOM 1523 O O . CYS A 1 240 ? 19.899 66.666 -51.407 1.00 51.38 251 CYS A O 1
ATOM 1526 N N . ILE A 1 241 ? 21.752 66.679 -52.649 1.00 47.08 252 ILE A N 1
ATOM 1527 C CA . ILE A 1 241 ? 22.306 65.490 -51.997 1.00 48.05 252 ILE A CA 1
ATOM 1528 C C . ILE A 1 241 ? 22.625 65.749 -50.506 1.00 47.78 252 ILE A C 1
ATOM 1529 O O . ILE A 1 241 ? 22.341 64.926 -49.629 1.00 50.30 252 ILE A O 1
ATOM 1534 N N . LEU A 1 242 ? 23.278 66.861 -50.205 1.00 45.33 253 LEU A N 1
ATOM 1535 C CA . LEU A 1 242 ? 23.577 67.138 -48.781 1.00 45.29 253 LEU A CA 1
ATOM 1536 C C . LEU A 1 242 ? 22.259 67.231 -48.019 1.00 47.30 253 LEU A C 1
ATOM 1537 O O . LEU A 1 242 ? 22.100 66.649 -46.955 1.00 49.62 253 LEU A O 1
ATOM 1542 N N . TYR A 1 243 ? 21.280 67.906 -48.587 1.00 48.58 254 TYR A N 1
ATOM 1543 C CA . TYR A 1 243 ? 19.973 68.004 -47.913 1.00 52.36 254 TYR A CA 1
ATOM 1544 C C . TYR A 1 243 ? 19.378 66.613 -47.651 1.00 57.70 254 TYR A C 1
ATOM 1545 O O . TYR A 1 243 ? 18.964 66.277 -46.536 1.00 61.28 254 TYR A O 1
ATOM 1554 N N . LEU A 1 244 ? 19.332 65.808 -48.696 1.00 59.10 255 LEU A N 1
ATOM 1555 C CA . LEU A 1 244 ? 18.844 64.430 -48.606 1.00 63.07 255 LEU A CA 1
ATOM 1556 C C . LEU A 1 244 ? 19.540 63.594 -47.579 1.00 62.33 255 LEU A C 1
ATOM 1557 O O . LEU A 1 244 ? 18.902 62.836 -46.887 1.00 66.06 255 LEU A O 1
ATOM 1562 N N . LEU A 1 245 ? 20.859 63.669 -47.518 1.00 58.94 256 LEU A N 1
ATOM 1563 C CA . LEU A 1 245 ? 21.611 62.868 -46.526 1.00 60.10 256 LEU A CA 1
ATOM 1564 C C . LEU A 1 245 ? 21.253 63.284 -45.077 1.00 61.76 256 LEU A C 1
ATOM 1565 O O . LEU A 1 245 ? 21.100 62.431 -44.206 1.00 64.68 256 LEU A O 1
ATOM 1570 N N . CYS A 1 246 ? 21.156 64.584 -44.817 1.00 59.90 257 CYS A N 1
ATOM 1571 C CA . CYS A 1 246 ? 20.781 65.019 -43.473 1.00 62.37 257 CYS A CA 1
ATOM 1572 C C . CYS A 1 246 ? 19.355 64.652 -43.117 1.00 67.16 257 CYS A C 1
ATOM 1573 O O . CYS A 1 246 ? 19.128 64.051 -42.079 1.00 71.88 257 CYS A O 1
ATOM 1576 N N . PHE A 1 247 ? 18.401 65.011 -43.971 1.00 68.51 258 PHE A N 1
ATOM 1577 C CA . PHE A 1 247 ? 16.967 64.978 -43.612 1.00 73.69 258 PHE A CA 1
ATOM 1578 C C . PHE A 1 247 ? 16.145 63.906 -44.341 1.00 78.60 258 PHE A C 1
ATOM 1579 O O . PHE A 1 247 ? 14.931 63.885 -44.228 1.00 81.70 258 PHE A O 1
ATOM 1587 N N . ARG A 1 248 ? 16.830 63.050 -45.104 1.00 79.30 259 ARG A N 1
ATOM 1588 C CA . ARG A 1 248 ? 16.265 61.841 -45.704 1.00 85.15 259 ARG A CA 1
ATOM 1589 C C . ARG A 1 248 ? 15.033 62.118 -46.553 1.00 89.09 259 ARG A C 1
ATOM 1590 O O . ARG A 1 248 ? 14.190 61.273 -46.719 1.00 92.73 259 ARG A O 1
ATOM 1598 N N . GLN A 1 249 ? 15.009 63.303 -47.153 1.00 89.42 260 GLN A N 1
ATOM 1599 C CA . GLN A 1 249 ? 13.938 63.734 -48.028 1.00 93.75 260 GLN A CA 1
ATOM 1600 C C . GLN A 1 249 ? 14.574 64.630 -49.071 1.00 89.65 260 GLN A C 1
ATOM 1601 O O . GLN A 1 249 ? 15.586 65.234 -48.801 1.00 80.78 260 GLN A O 1
ATOM 1607 N N . HIS A 1 250 ? 14.007 64.697 -50.271 1.00 94.47 261 HIS A N 1
ATOM 1608 C CA . HIS A 1 250 ? 14.517 65.628 -51.278 1.00 95.91 261 HIS A CA 1
ATOM 1609 C C . HIS A 1 250 ? 13.975 67.022 -50.947 1.00 93.76 261 HIS A C 1
ATOM 1610 O O . HIS A 1 250 ? 12.852 67.137 -50.430 1.00 99.27 261 HIS A O 1
ATOM 1617 N N . PRO A 1 251 ? 14.754 68.080 -51.244 1.00 86.93 262 PRO A N 1
ATOM 1618 C CA . PRO A 1 251 ? 14.286 69.428 -50.855 1.00 88.35 262 PRO A CA 1
ATOM 1619 C C . PRO A 1 251 ? 13.140 70.010 -51.706 1.00 90.77 262 PRO A C 1
ATOM 1620 O O . PRO A 1 251 ? 12.576 71.038 -51.342 1.00 89.72 262 PRO A O 1
ATOM 1624 N N . PHE A 1 252 ? 12.805 69.356 -52.811 1.00 94.40 263 PHE A N 1
ATOM 1625 C CA . PHE A 1 252 ? 11.855 69.905 -53.783 1.00 100.26 263 PHE A CA 1
ATOM 1626 C C . PHE A 1 252 ? 10.873 68.861 -54.318 1.00 103.10 263 PHE A C 1
ATOM 1627 O O . PHE A 1 252 ? 11.264 67.734 -54.606 1.00 104.43 263 PHE A O 1
ATOM 1635 N N . SER A 1 266 ? 13.188 73.773 -47.690 1.00 81.68 277 SER A N 1
ATOM 1636 C CA . SER A 1 266 ? 13.173 74.174 -46.309 1.00 82.63 277 SER A CA 1
ATOM 1637 C C . SER A 1 266 ? 13.921 73.222 -45.351 1.00 82.61 277 SER A C 1
ATOM 1638 O O . SER A 1 266 ? 13.577 72.034 -45.237 1.00 87.18 277 SER A O 1
ATOM 1641 N N . ILE A 1 267 ? 14.909 73.771 -44.640 1.00 76.84 278 ILE A N 1
ATOM 1642 C CA . ILE A 1 267 ? 15.590 73.093 -43.543 1.00 74.80 278 ILE A CA 1
ATOM 1643 C C . ILE A 1 267 ? 14.714 73.148 -42.284 1.00 79.50 278 ILE A C 1
ATOM 1644 O O . ILE A 1 267 ? 14.232 74.218 -41.936 1.00 79.66 278 ILE A O 1
ATOM 1649 N N . PRO A 1 268 ? 14.529 72.005 -41.581 1.00 81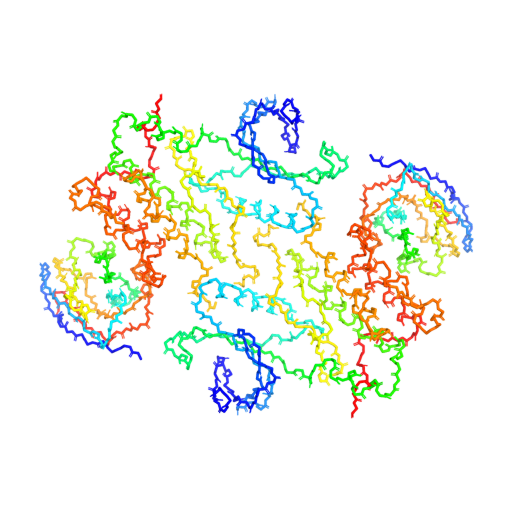.26 279 PRO A N 1
ATOM 1650 C CA . PRO A 1 268 ? 13.651 71.983 -40.417 1.00 86.08 279 PRO A CA 1
ATOM 1651 C C . PRO A 1 268 ? 14.079 73.037 -39.383 1.00 84.70 279 PRO A C 1
ATOM 1652 O O . PRO A 1 268 ? 15.275 73.173 -39.128 1.00 79.83 279 PRO A O 1
ATOM 1656 N N . PRO A 1 269 ? 13.105 73.753 -38.786 1.00 86.67 280 PRO A N 1
ATOM 1657 C CA . PRO A 1 269 ? 13.348 74.993 -38.032 1.00 85.39 280 PRO A CA 1
ATOM 1658 C C . PRO A 1 269 ? 14.178 74.851 -36.740 1.00 84.03 280 PRO A C 1
ATOM 1659 O O . PRO A 1 269 ? 14.817 75.796 -36.328 1.00 81.83 280 PRO A O 1
ATOM 1663 N N . HIS A 1 270 ? 14.157 73.693 -36.095 1.00 85.61 281 HIS A N 1
ATOM 1664 C CA . HIS A 1 270 ? 14.821 73.534 -34.790 1.00 85.97 281 HIS A CA 1
ATOM 1665 C C . HIS A 1 270 ? 15.899 72.453 -34.771 1.00 83.01 281 HIS A C 1
ATOM 1666 O O . HIS A 1 270 ? 16.324 72.020 -33.687 1.00 84.80 281 HIS A O 1
ATOM 1673 N N . ASP A 1 271 ? 16.325 72.016 -35.950 1.00 77.83 282 ASP A N 1
ATOM 1674 C CA . ASP A 1 271 ? 17.378 71.010 -36.051 1.00 76.04 282 ASP A CA 1
ATOM 1675 C C . ASP A 1 271 ? 18.626 71.457 -35.297 1.00 75.17 282 ASP A C 1
ATOM 1676 O O . ASP A 1 271 ? 19.259 72.445 -35.679 1.00 73.51 282 ASP A O 1
ATOM 1681 N N . THR A 1 272 ? 18.981 70.723 -34.242 1.00 77.88 283 THR A N 1
ATOM 1682 C CA . THR A 1 272 ? 20.263 70.915 -33.565 1.00 76.84 283 THR A CA 1
ATOM 1683 C C . THR A 1 272 ? 21.355 69.904 -34.010 1.00 76.09 283 THR A C 1
ATOM 1684 O O . THR A 1 272 ? 22.514 70.012 -33.570 1.00 75.78 283 THR A O 1
ATOM 1688 N N . GLN A 1 273 ? 21.014 68.916 -34.835 1.00 75.37 284 GLN A N 1
ATOM 1689 C CA . GLN A 1 273 ? 22.039 67.935 -35.232 1.00 72.93 284 GLN A CA 1
ATOM 1690 C C . GLN A 1 273 ? 22.892 68.374 -36.434 1.00 66.28 284 GLN A C 1
ATOM 1691 O O . GLN A 1 273 ? 24.127 68.337 -36.394 1.00 63.61 284 GLN A O 1
ATOM 1697 N N . TYR A 1 274 ? 22.232 68.802 -37.504 1.00 62.02 285 TYR A N 1
ATOM 1698 C CA . TYR A 1 274 ? 22.928 69.102 -38.729 1.00 56.73 285 TYR A CA 1
ATOM 1699 C C . TYR A 1 274 ? 23.114 70.592 -38.944 1.00 53.31 285 TYR A C 1
ATOM 1700 O O . TYR A 1 274 ? 23.466 71.009 -40.031 1.00 49.08 285 TYR A O 1
ATOM 1709 N N . THR A 1 275 ? 22.873 71.391 -37.899 1.00 54.56 286 THR A N 1
ATOM 1710 C CA . THR A 1 275 ? 23.008 72.850 -37.987 1.00 52.76 286 THR A CA 1
ATOM 1711 C C . THR A 1 275 ? 24.317 73.257 -38.637 1.00 49.48 286 THR A C 1
ATOM 1712 O O . THR A 1 275 ? 24.356 74.205 -39.409 1.00 47.57 286 THR A O 1
ATOM 1716 N N . VAL A 1 276 ? 25.391 72.554 -38.317 1.00 49.40 287 VAL A N 1
ATOM 1717 C CA . VAL A 1 276 ? 26.702 72.833 -38.958 1.00 47.73 287 VAL A CA 1
ATOM 1718 C C . VAL A 1 276 ? 26.661 72.857 -40.491 1.00 46.07 287 VAL A C 1
ATOM 1719 O O . VAL A 1 276 ? 27.435 73.623 -41.107 1.00 44.96 287 VAL A O 1
ATOM 1723 N N . PHE A 1 277 ? 25.767 72.067 -41.112 1.00 46.11 288 PHE A N 1
ATOM 1724 C CA . PHE A 1 277 ? 25.624 72.071 -42.572 1.00 44.61 288 PHE A CA 1
ATOM 1725 C C . PHE A 1 277 ? 24.607 73.091 -43.141 1.00 44.65 288 PHE A C 1
ATOM 1726 O O . PHE A 1 277 ? 24.568 73.265 -44.364 1.00 41.76 288 PHE A O 1
ATOM 1734 N N . HIS A 1 278 ? 23.835 73.792 -42.296 1.00 45.64 289 HIS A N 1
ATOM 1735 C CA . HIS A 1 278 ? 22.746 74.595 -42.838 1.00 46.23 289 HIS A CA 1
ATOM 1736 C C . HIS A 1 278 ? 23.196 75.708 -43.716 1.00 43.91 289 HIS A C 1
ATOM 1737 O O . HIS A 1 278 ? 22.583 75.934 -44.741 1.00 45.00 289 HIS A O 1
ATOM 1744 N N . SER A 1 279 ? 24.251 76.435 -43.373 1.00 43.08 290 SER A N 1
ATOM 1745 C CA . SER A 1 279 ? 24.632 77.570 -44.233 1.00 41.99 290 SER A CA 1
ATOM 1746 C C . SER A 1 279 ? 25.096 77.078 -45.615 1.00 40.53 290 SER A C 1
ATOM 1747 O O . SER A 1 279 ? 24.852 77.712 -46.652 1.00 39.36 290 SER A O 1
ATOM 1750 N N . LEU A 1 280 ? 25.725 75.919 -45.639 1.00 41.69 291 LEU A N 1
ATOM 1751 C CA . LEU A 1 280 ? 26.352 75.396 -46.892 1.00 40.53 291 LEU A CA 1
ATOM 1752 C C . LEU A 1 280 ? 25.209 74.863 -47.811 1.00 40.29 291 LEU A C 1
ATOM 1753 O O . LEU A 1 280 ? 25.175 75.124 -49.026 1.00 39.20 291 LEU A O 1
ATOM 1758 N N . ILE A 1 281 ? 24.238 74.190 -47.215 1.00 41.15 292 ILE A N 1
ATOM 1759 C CA . ILE A 1 281 ? 23.041 73.772 -47.970 1.00 42.87 292 ILE A CA 1
ATOM 1760 C C . ILE A 1 281 ? 22.373 74.966 -48.663 1.00 43.96 292 ILE A C 1
ATOM 1761 O O . ILE A 1 281 ? 22.114 74.918 -49.886 1.00 43.97 292 ILE A O 1
ATOM 1766 N N . ARG A 1 282 ? 22.136 76.043 -47.910 1.00 44.71 293 ARG A N 1
ATOM 1767 C CA . ARG A 1 282 ? 21.491 77.202 -48.494 1.00 46.55 293 ARG A CA 1
ATOM 1768 C C . ARG A 1 282 ? 22.317 77.854 -49.548 1.00 43.71 293 ARG A C 1
ATOM 1769 O O . ARG A 1 282 ? 21.790 78.318 -50.554 1.00 45.87 293 ARG A O 1
ATOM 1777 N N . ALA A 1 283 ? 23.610 77.909 -49.339 1.00 41.44 294 ALA A N 1
ATOM 1778 C CA . ALA A 1 283 ? 24.480 78.525 -50.307 1.00 39.57 294 ALA A CA 1
ATOM 1779 C C . ALA A 1 283 ? 24.606 77.712 -51.605 1.00 38.82 294 ALA A C 1
ATOM 1780 O O . ALA A 1 283 ?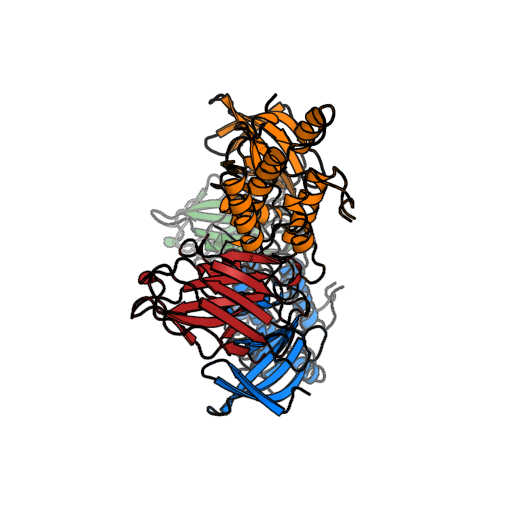 24.872 78.301 -52.650 1.00 38.01 294 ALA A O 1
ATOM 1782 N N . MET A 1 284 ? 24.468 76.385 -51.532 1.00 38.41 295 MET A N 1
ATOM 1783 C CA . MET A 1 284 ? 24.456 75.533 -52.748 1.00 38.81 295 MET A CA 1
ATOM 1784 C C . MET A 1 284 ? 23.112 75.524 -53.476 1.00 41.27 295 MET A C 1
ATOM 1785 O O . MET A 1 284 ? 23.066 75.292 -54.672 1.00 42.45 295 MET A O 1
ATOM 1790 N N . LEU A 1 285 ? 22.022 75.800 -52.745 1.00 43.62 296 LEU A N 1
ATOM 1791 C CA . LEU A 1 285 ? 20.672 75.840 -53.301 1.00 45.90 296 LEU A CA 1
ATOM 1792 C C . LEU A 1 285 ? 20.217 77.266 -53.594 1.00 48.06 296 LEU A C 1
ATOM 1793 O O . LEU A 1 285 ? 19.076 77.500 -53.825 1.00 53.38 296 LEU A O 1
ATOM 1798 N N . GLN A 1 286 ? 21.138 78.199 -53.602 1.00 45.97 297 GLN A N 1
ATOM 1799 C CA . GLN A 1 286 ? 20.918 79.544 -54.110 1.00 48.07 297 GLN A CA 1
ATOM 1800 C C . GLN A 1 286 ? 20.322 79.597 -55.546 1.00 49.36 297 GLN A C 1
ATOM 1801 O O . GLN A 1 286 ? 20.855 78.981 -56.468 1.00 45.85 297 GLN A O 1
ATOM 1807 N N . VAL A 1 287 ? 19.218 80.315 -55.738 1.00 50.93 298 VAL A N 1
ATOM 1808 C CA . VAL A 1 287 ? 18.545 80.371 -57.019 1.00 53.29 298 VAL A CA 1
ATOM 1809 C C . VAL A 1 287 ? 19.423 81.066 -58.078 1.00 52.63 298 VAL A C 1
ATOM 1810 O O . VAL A 1 287 ? 19.485 80.639 -59.254 1.00 51.98 298 VAL A O 1
ATOM 1814 N N . ASN A 1 288 ? 20.111 82.129 -57.672 1.00 51.05 299 ASN A N 1
ATOM 1815 C CA . ASN A 1 288 ? 20.983 82.861 -58.584 1.00 50.71 299 ASN A CA 1
ATOM 1816 C C . ASN A 1 288 ? 22.301 82.088 -58.702 1.00 46.67 299 ASN A C 1
ATOM 1817 O O . ASN A 1 288 ? 22.980 81.879 -57.695 1.00 43.90 299 ASN A O 1
ATOM 1822 N N . PRO A 1 289 ? 22.636 81.618 -59.928 1.00 45.52 300 PRO A N 1
ATOM 1823 C CA . PRO A 1 289 ? 23.836 80.810 -60.130 1.00 43.86 300 PRO A CA 1
ATOM 1824 C C . PRO A 1 289 ? 25.145 81.552 -59.789 1.00 42.43 300 PRO A C 1
ATOM 1825 O O . PRO A 1 289 ? 26.088 80.910 -59.388 1.00 40.40 300 PRO A O 1
ATOM 1829 N N . GLU A 1 290 ? 25.186 82.859 -59.998 1.00 44.15 301 GLU A N 1
ATOM 1830 C CA . GLU A 1 290 ? 26.343 83.686 -59.574 1.00 46.03 301 GLU A CA 1
ATOM 1831 C C . GLU A 1 290 ? 26.573 83.725 -58.069 1.00 43.00 301 GLU A C 1
ATOM 1832 O O . GLU A 1 290 ? 27.738 83.792 -57.627 1.00 42.19 301 GLU A O 1
ATOM 1838 N N . GLU A 1 291 ? 25.473 83.674 -57.301 1.00 41.64 302 GLU A N 1
ATOM 1839 C CA . GLU A 1 291 ? 25.514 83.715 -55.857 1.00 40.41 302 GLU A CA 1
ATOM 1840 C C . GLU A 1 291 ? 25.896 82.343 -55.362 1.00 37.48 302 GLU A C 1
ATOM 1841 O O . GLU A 1 291 ? 26.545 82.181 -54.353 1.00 35.31 302 GLU A O 1
ATOM 1847 N N . ARG A 1 292 ? 25.434 81.334 -56.081 1.00 37.18 303 ARG A N 1
ATOM 1848 C CA . ARG A 1 292 ? 25.623 79.945 -55.694 1.00 35.48 303 ARG A CA 1
ATOM 1849 C C . ARG A 1 292 ? 27.112 79.637 -55.596 1.00 34.56 303 ARG A C 1
ATOM 1850 O O . ARG A 1 292 ? 27.901 80.191 -56.324 1.00 35.31 303 ARG A O 1
ATOM 1858 N N . LEU A 1 293 ? 27.501 78.796 -54.664 1.00 34.23 304 LEU A N 1
ATOM 1859 C CA . LEU A 1 293 ? 28.911 78.488 -54.473 1.00 34.18 304 LEU A CA 1
ATOM 1860 C C . LEU A 1 293 ? 29.502 77.702 -55.637 1.00 32.93 304 LEU A C 1
ATOM 1861 O O . LEU A 1 293 ? 28.780 77.039 -56.357 1.00 33.44 304 LEU A O 1
ATOM 1866 N N . SER A 1 294 ? 30.806 77.848 -55.847 1.00 32.75 305 SER A N 1
ATOM 1867 C CA . SER A 1 294 ? 31.577 76.966 -56.707 1.00 32.38 305 SER A CA 1
ATOM 1868 C C . SER A 1 294 ? 31.967 75.712 -55.944 1.00 31.48 305 SER A C 1
ATOM 1869 O O . SER A 1 294 ? 31.895 75.673 -54.710 1.00 31.46 305 SER A O 1
ATOM 1872 N N . ILE A 1 295 ? 32.447 74.695 -56.647 1.00 31.39 306 ILE A N 1
ATOM 1873 C CA . ILE A 1 295 ? 32.896 73.483 -55.973 1.00 31.04 306 ILE A CA 1
ATOM 1874 C C . ILE A 1 295 ? 34.065 73.755 -55.049 1.00 32.34 306 ILE A C 1
ATOM 1875 O O . ILE A 1 295 ? 34.193 73.084 -54.024 1.00 33.46 306 ILE A O 1
ATOM 1880 N N . ALA A 1 296 ? 34.933 74.715 -55.380 1.00 33.87 307 ALA A N 1
ATOM 1881 C CA . ALA A 1 296 ? 36.065 75.029 -54.495 1.00 35.24 307 ALA A CA 1
ATOM 1882 C C . ALA A 1 296 ? 35.560 75.717 -53.224 1.00 34.87 307 ALA A C 1
ATOM 1883 O O . ALA A 1 296 ? 36.009 75.401 -52.155 1.00 35.52 307 ALA A O 1
ATOM 1885 N N . GLU A 1 297 ? 34.597 76.615 -53.346 1.00 34.00 308 GLU A N 1
ATOM 1886 C CA . GLU A 1 297 ? 33.896 77.170 -52.157 1.00 33.54 308 GLU A CA 1
ATOM 1887 C C . GLU A 1 297 ? 33.278 76.129 -51.262 1.00 33.11 308 GLU A C 1
ATOM 1888 O O . GLU A 1 297 ? 33.322 76.246 -50.046 1.00 34.15 308 GLU A O 1
ATOM 1894 N N . VAL A 1 298 ? 32.715 75.079 -51.835 1.00 33.42 309 VAL A N 1
ATOM 1895 C CA . VAL A 1 298 ? 32.089 74.021 -51.031 1.00 32.81 309 VAL A CA 1
ATOM 1896 C C . VAL A 1 298 ? 33.172 73.183 -50.364 1.00 33.58 309 VAL A C 1
ATOM 1897 O O . VAL A 1 298 ? 33.193 73.003 -49.151 1.00 33.84 309 VAL A O 1
ATOM 1901 N N . VAL A 1 299 ? 34.125 72.690 -51.151 1.00 33.92 310 VAL A N 1
ATOM 1902 C CA . VAL A 1 299 ? 35.160 71.783 -50.606 1.00 34.63 310 VAL A CA 1
ATOM 1903 C C . VAL A 1 299 ? 35.949 72.460 -49.477 1.00 35.30 310 VAL A C 1
ATOM 1904 O O . VAL A 1 299 ? 36.246 71.838 -48.484 1.00 35.59 310 VAL A O 1
ATOM 1908 N N . HIS A 1 300 ? 36.265 73.735 -49.631 1.00 35.99 311 HIS A N 1
ATOM 1909 C CA . HIS A 1 300 ? 37.086 74.451 -48.662 1.00 38.46 311 HIS A CA 1
ATOM 1910 C C . HIS A 1 300 ? 36.292 74.404 -47.335 1.00 38.54 311 HIS A C 1
ATOM 1911 O O . HIS A 1 300 ? 36.846 74.069 -46.277 1.00 40.00 311 HIS A O 1
ATOM 1918 N N . GLN A 1 301 ? 34.995 74.662 -47.395 1.00 36.57 312 GLN A N 1
ATOM 1919 C CA . GLN A 1 301 ? 34.211 74.716 -46.161 1.00 37.95 312 GLN A CA 1
ATOM 1920 C C . GLN A 1 301 ? 34.156 73.333 -45.530 1.00 37.97 312 GLN A C 1
ATOM 1921 O O . GLN A 1 301 ? 34.246 73.199 -44.326 1.00 37.29 312 GLN A O 1
ATOM 1927 N N . LEU A 1 302 ? 34.048 72.299 -46.367 1.00 37.83 313 LEU A N 1
ATOM 1928 C CA . LEU A 1 302 ? 33.933 70.923 -45.851 1.00 38.76 313 LEU A CA 1
ATOM 1929 C C . LEU A 1 302 ? 35.218 70.527 -45.158 1.00 40.53 313 LEU A C 1
ATOM 1930 O O . LEU A 1 302 ? 35.193 69.867 -44.121 1.00 42.38 313 LEU A O 1
ATOM 1935 N N . GLN A 1 303 ? 36.341 70.969 -45.700 1.00 41.26 314 GLN A N 1
ATOM 1936 C CA . GLN A 1 303 ? 37.649 70.730 -45.077 1.00 44.38 314 GLN A CA 1
ATOM 1937 C C . GLN A 1 303 ? 37.761 71.368 -43.719 1.00 45.45 314 GLN A C 1
ATOM 1938 O O . GLN A 1 303 ? 38.272 70.747 -42.804 1.00 46.47 314 GLN A O 1
ATOM 1944 N N . GLU A 1 304 ? 37.274 72.598 -43.562 1.00 45.35 315 GLU A N 1
ATOM 1945 C CA . GLU A 1 304 ? 37.356 73.262 -42.241 1.00 47.65 315 GLU A CA 1
ATOM 1946 C C . GLU A 1 304 ? 36.395 72.624 -41.240 1.00 47.04 315 GLU A C 1
ATOM 1947 O O . GLU A 1 304 ? 36.688 72.513 -40.051 1.00 47.97 315 GLU A O 1
ATOM 1953 N N . ILE A 1 305 ? 35.236 72.196 -41.714 1.00 44.55 316 ILE A N 1
ATOM 1954 C CA . ILE A 1 305 ? 34.319 71.498 -40.830 1.00 44.82 316 ILE A CA 1
ATOM 1955 C C . ILE A 1 305 ? 34.988 70.215 -40.333 1.00 46.99 316 ILE A C 1
ATOM 1956 O O . ILE A 1 305 ? 34.962 69.929 -39.146 1.00 50.02 316 ILE A O 1
ATOM 1961 N N . ALA A 1 306 ? 35.598 69.458 -41.229 1.00 46.58 317 ALA A N 1
ATOM 1962 C CA . ALA A 1 306 ? 36.234 68.207 -40.844 1.00 49.27 317 ALA A CA 1
ATOM 1963 C C . ALA A 1 306 ? 37.346 68.416 -39.836 1.00 51.92 317 ALA A C 1
ATOM 1964 O O . ALA A 1 306 ? 37.481 67.648 -38.904 1.00 55.45 317 ALA A O 1
ATOM 1966 N N . ALA A 1 307 ? 38.174 69.424 -40.044 1.00 51.56 318 ALA A N 1
ATOM 1967 C CA . ALA A 1 307 ? 39.263 69.701 -39.121 1.00 54.71 318 ALA A CA 1
ATOM 1968 C C . ALA A 1 307 ? 38.716 70.035 -37.731 1.00 55.95 318 ALA A C 1
ATOM 1969 O O . ALA A 1 307 ? 39.197 69.487 -36.724 1.00 58.10 318 ALA A O 1
ATOM 1971 N N . ALA A 1 308 ? 37.643 70.832 -37.671 1.00 54.12 319 ALA A N 1
ATOM 1972 C CA . ALA A 1 308 ? 37.041 71.219 -36.378 1.00 55.72 319 ALA A CA 1
ATOM 1973 C C . ALA A 1 308 ? 36.529 70.011 -35.621 1.00 57.92 319 ALA A C 1
ATOM 1974 O O . ALA A 1 308 ? 36.656 69.932 -34.405 1.00 60.42 319 ALA A O 1
ATOM 1976 N N . ARG A 1 309 ? 36.010 69.038 -36.347 1.00 57.21 320 ARG A N 1
ATOM 1977 C CA . ARG A 1 309 ? 35.479 67.832 -35.743 1.00 60.40 320 ARG A CA 1
ATOM 1978 C C . ARG A 1 309 ? 36.504 66.690 -35.632 1.00 63.21 320 ARG A C 1
ATOM 1979 O O . ARG A 1 309 ? 36.163 65.596 -35.194 1.00 65.21 320 ARG A O 1
ATOM 1987 N N . ASN A 1 310 ? 37.752 66.946 -36.006 1.00 63.74 321 ASN A N 1
ATOM 1988 C CA . ASN A 1 310 ? 38.801 65.918 -35.933 1.00 67.04 321 ASN A CA 1
ATOM 1989 C C . ASN A 1 310 ? 38.447 64.660 -36.740 1.00 66.61 321 ASN A C 1
ATOM 1990 O O . ASN A 1 310 ? 38.624 63.530 -36.279 1.00 68.38 321 ASN A O 1
ATOM 1995 N N . VAL A 1 311 ? 37.951 64.880 -37.946 1.00 62.37 322 VAL A N 1
ATOM 1996 C CA . VAL A 1 311 ? 37.635 63.804 -38.866 1.00 62.51 322 VAL A CA 1
ATOM 1997 C C . VAL A 1 311 ? 38.528 63.933 -40.079 1.00 60.52 322 VAL A C 1
ATOM 1998 O O . VAL A 1 311 ? 38.715 65.037 -40.588 1.00 58.32 322 VAL A O 1
ATOM 2002 N N . ASN A 1 312 ? 39.079 62.818 -40.545 1.00 62.57 323 ASN A N 1
ATOM 2003 C CA . ASN A 1 312 ? 39.726 62.753 -41.877 1.00 61.45 323 ASN A CA 1
ATOM 2004 C C . ASN A 1 312 ? 38.642 62.375 -42.893 1.00 58.11 323 ASN A C 1
ATOM 2005 O O . ASN A 1 312 ? 38.212 61.226 -42.933 1.00 60.77 323 ASN A O 1
ATOM 2010 N N . PRO A 1 313 ? 38.177 63.350 -43.687 1.00 53.46 324 PRO A N 1
ATOM 2011 C CA . PRO A 1 313 ? 36.965 63.140 -44.466 1.00 51.27 324 PRO A CA 1
ATOM 2012 C C . PRO A 1 313 ? 37.179 62.278 -45.721 1.00 53.05 324 PRO A C 1
ATOM 2013 O O . PRO A 1 313 ? 36.194 61.909 -46.370 1.00 52.37 324 PRO A O 1
ATOM 2017 N N . LYS A 1 314 ? 38.432 61.950 -46.027 1.00 55.92 325 LYS A N 1
ATOM 2018 C CA . LYS A 1 314 ? 38.783 61.034 -47.130 1.00 57.97 325 LYS A CA 1
ATOM 2019 C C . LYS A 1 314 ? 38.809 59.595 -46.679 1.00 61.77 325 LYS A C 1
ATOM 2020 O O . LYS A 1 314 ? 38.942 58.701 -47.532 1.00 64.55 325 LYS A O 1
ATOM 2026 N N . SER A 1 315 ? 38.717 59.362 -45.368 1.00 63.43 326 SER A N 1
ATOM 2027 C CA . SER A 1 315 ? 38.900 58.031 -44.786 1.00 67.76 326 SER A CA 1
ATOM 2028 C C . SER A 1 315 ? 37.697 57.122 -45.044 1.00 68.97 326 SER A C 1
ATOM 2029 O O . SER A 1 315 ? 36.615 57.613 -45.376 1.00 66.65 326 SER A O 1
ATOM 2032 N N . PRO A 1 316 ? 37.880 55.799 -44.914 1.00 73.62 327 PRO A N 1
ATOM 2033 C CA . PRO A 1 316 ? 36.770 54.868 -45.085 1.00 75.89 327 PRO A CA 1
ATOM 2034 C C . PRO A 1 316 ? 35.603 55.186 -44.183 1.00 77.29 327 PRO A C 1
ATOM 2035 O O . PRO A 1 316 ? 35.777 55.600 -43.039 1.00 77.92 327 PRO A O 1
ATOM 2039 N N . ILE A 1 317 ? 34.409 54.994 -44.710 1.00 78.82 328 ILE A N 1
ATOM 2040 C CA . ILE A 1 317 ? 33.217 55.241 -43.960 1.00 80.32 328 ILE A CA 1
ATOM 2041 C C . ILE A 1 317 ? 32.882 53.915 -43.319 1.00 87.78 328 ILE A C 1
ATOM 2042 O O . ILE A 1 317 ? 31.999 53.201 -43.779 1.00 91.52 328 ILE A O 1
ATOM 2047 N N . THR A 1 318 ? 33.622 53.593 -42.257 1.00 91.75 329 THR A N 1
ATOM 2048 C CA . THR A 1 318 ? 33.618 52.259 -41.655 1.00 99.29 329 THR A CA 1
ATOM 2049 C C . THR A 1 318 ? 32.253 51.854 -41.150 1.00 104.18 329 THR A C 1
ATOM 2050 O O . THR A 1 318 ? 31.888 50.690 -41.228 1.00 110.33 329 THR A O 1
ATOM 2054 N N . GLU A 1 319 ? 31.509 52.814 -40.622 1.00 105.01 330 GLU A N 1
ATOM 2055 C CA . GLU A 1 319 ? 30.137 52.566 -40.177 1.00 110.26 330 GLU A CA 1
ATOM 2056 C C . GLU A 1 319 ? 29.286 51.878 -41.269 1.00 113.55 330 GLU A C 1
ATOM 2057 O O . GLU A 1 319 ? 28.560 50.930 -40.974 1.00 117.49 330 GLU A O 1
ATOM 2063 N N . LEU A 1 320 ? 29.418 52.318 -42.524 1.00 112.07 331 LEU A N 1
ATOM 2064 C CA . LEU A 1 320 ? 28.702 51.693 -43.667 1.00 113.84 331 LEU A CA 1
ATOM 2065 C C . LEU A 1 320 ? 29.156 50.278 -43.999 1.00 117.91 331 LEU A C 1
ATOM 2066 O O . LEU A 1 320 ? 28.415 49.536 -44.641 1.00 120.41 331 LEU A O 1
ATOM 2071 N N . LEU A 1 321 ? 30.377 49.924 -43.602 1.00 120.60 332 LEU A N 1
ATOM 2072 C CA . LEU A 1 321 ? 30.865 48.547 -43.723 1.00 126.16 332 LEU A CA 1
ATOM 2073 C C . LEU A 1 321 ? 30.329 47.705 -42.553 1.00 131.15 332 LEU A C 1
ATOM 2074 O O . LEU A 1 321 ? 30.732 47.897 -41.415 1.00 133.21 332 LEU A O 1
ATOM 2079 N N . GLU A 1 322 ? 29.400 46.794 -42.837 0.80 136.05 333 GLU A N 1
ATOM 2080 C CA . GLU A 1 322 ? 28.801 45.951 -41.797 0.80 142.75 333 GLU A CA 1
ATOM 2081 C C . GLU A 1 322 ? 28.654 44.512 -42.261 0.80 149.63 333 GLU A C 1
ATOM 2082 O O . GLU A 1 322 ? 29.398 43.631 -41.827 0.80 154.57 333 GLU A O 1
ATOM 2084 N N . GLN B 2 1 ? 31.677 99.996 -62.582 1.00 107.75 1 GLN C N 1
ATOM 2085 C CA . GLN B 2 1 ? 32.315 99.280 -61.433 1.00 101.80 1 GLN C CA 1
ATOM 2086 C C . GLN B 2 1 ? 31.734 99.729 -60.108 1.00 97.10 1 GLN C C 1
ATOM 2087 O O . GLN B 2 1 ? 31.090 100.769 -60.000 1.00 106.50 1 GLN C O 1
ATOM 2093 N N . VAL B 2 2 ? 32.036 98.955 -59.088 1.00 85.85 2 VAL C N 1
ATOM 2094 C CA . VAL B 2 2 ? 31.747 99.325 -57.723 1.00 80.64 2 VAL C CA 1
ATOM 2095 C C . VAL B 2 2 ? 32.900 100.197 -57.221 1.00 78.00 2 VAL C C 1
ATOM 2096 O O . VAL B 2 2 ? 34.036 99.998 -57.620 1.00 76.65 2 VAL C O 1
ATOM 2100 N N . GLN B 2 3 ? 32.596 101.172 -56.371 1.00 77.18 3 GLN C N 1
ATOM 2101 C CA . GLN B 2 3 ? 33.629 101.973 -55.718 1.00 77.46 3 GLN C CA 1
ATOM 2102 C C . GLN B 2 3 ? 33.856 101.457 -54.300 1.00 71.68 3 GLN C C 1
ATOM 2103 O O . GLN B 2 3 ? 32.910 101.217 -53.556 1.00 68.62 3 GLN C O 1
ATOM 2109 N N . LEU B 2 4 ? 35.125 101.286 -53.940 1.00 68.91 4 LEU C N 1
ATOM 2110 C CA . LEU B 2 4 ? 35.507 100.733 -52.645 1.00 65.02 4 LEU C CA 1
ATOM 2111 C C . LEU B 2 4 ? 36.148 101.844 -51.799 1.00 65.78 4 LEU C C 1
ATOM 2112 O O . LEU B 2 4 ? 37.052 102.512 -52.262 1.00 69.67 4 LEU C O 1
ATOM 2117 N N . GLN B 2 5 ? 35.693 102.024 -50.570 1.00 64.15 5 GLN C N 1
ATOM 2118 C CA . GLN B 2 5 ? 36.316 102.995 -49.634 1.00 66.79 5 GLN C CA 1
ATOM 2119 C C . GLN B 2 5 ? 36.934 102.246 -48.446 1.00 61.44 5 GLN C C 1
ATOM 2120 O O . GLN B 2 5 ? 36.229 101.565 -47.709 1.00 58.99 5 GLN C O 1
ATOM 2126 N N . GLU B 2 6 ? 38.242 102.367 -48.268 1.00 61.23 6 GLU C N 1
ATOM 2127 C CA . GLU B 2 6 ? 38.976 101.620 -47.226 1.00 58.87 6 GLU C CA 1
ATOM 2128 C C . GLU B 2 6 ? 39.399 102.494 -46.043 1.00 58.92 6 GLU C C 1
ATOM 2129 O O . GLU B 2 6 ? 39.746 103.637 -46.237 1.00 62.14 6 GLU C O 1
ATOM 2135 N N . SER B 2 7 ? 39.387 101.942 -44.833 1.00 55.54 7 SER C N 1
ATOM 2136 C CA . SER B 2 7 ? 40.061 102.592 -43.711 1.00 58.64 7 SER C CA 1
ATOM 2137 C C . SER B 2 7 ? 40.541 101.592 -42.651 1.00 54.05 7 SER C C 1
ATOM 2138 O O . SER B 2 7 ? 40.315 100.387 -42.765 1.00 49.16 7 SER C O 1
ATOM 2141 N N . GLY B 2 8 ? 41.247 102.125 -41.658 1.00 55.55 8 GLY C N 1
ATOM 2142 C CA . GLY B 2 8 ? 41.847 101.359 -40.572 1.00 53.93 8 GLY C CA 1
ATOM 2143 C C . GLY B 2 8 ? 43.306 101.089 -40.885 1.00 54.21 8 GLY C C 1
ATOM 2144 O O . GLY B 2 8 ? 43.908 101.784 -41.688 1.00 56.37 8 GLY C O 1
ATOM 2145 N N . GLY B 2 9 ? 43.879 100.083 -40.233 1.00 52.82 9 GLY C N 1
ATOM 2146 C CA . GLY B 2 9 ? 45.268 99.691 -40.474 1.00 53.02 9 GLY C CA 1
ATOM 2147 C C . GLY B 2 9 ? 46.265 100.553 -39.730 1.00 56.74 9 GLY C C 1
ATOM 2148 O O . GLY B 2 9 ? 45.972 101.029 -38.631 1.00 57.93 9 GLY C O 1
ATOM 2149 N N . GLY B 2 10 ? 47.433 100.778 -40.342 1.00 58.33 10 GLY C N 1
ATOM 2150 C CA . GLY B 2 10 ? 48.515 101.540 -39.728 1.00 59.88 10 GLY C CA 1
ATOM 2151 C C . GLY B 2 10 ? 49.571 100.651 -39.068 1.00 60.18 10 GLY C C 1
ATOM 2152 O O . GLY B 2 10 ? 49.762 99.465 -39.435 1.00 56.67 10 GLY C O 1
ATOM 2153 N N . SER B 2 11 ? 50.270 101.233 -38.091 1.00 62.71 11 SER C N 1
ATOM 2154 C CA . SER B 2 11 ? 51.339 100.585 -37.372 1.00 63.65 11 SER C CA 1
ATOM 2155 C C . SER B 2 11 ? 50.887 100.045 -35.999 1.00 62.88 11 SER C C 1
ATOM 2156 O O . SER B 2 11 ? 50.085 100.679 -35.261 1.00 64.39 11 SER C O 1
ATOM 2159 N N . VAL B 2 12 ? 51.468 98.912 -35.619 1.00 60.94 12 VAL C N 1
ATOM 2160 C CA . VAL B 2 12 ? 51.090 98.230 -34.411 1.00 59.98 12 VAL C CA 1
ATOM 2161 C C . VAL B 2 12 ? 52.243 97.381 -33.844 1.00 61.03 12 VAL C C 1
ATOM 2162 O O . VAL B 2 12 ? 53.179 97.050 -34.570 1.00 62.06 12 VAL C O 1
ATOM 2166 N N . GLN B 2 13 ? 52.189 97.062 -32.546 1.00 61.30 13 GLN C N 1
ATOM 2167 C CA . GLN B 2 13 ? 53.184 96.186 -31.930 1.00 62.90 13 GLN C CA 1
ATOM 2168 C C . GLN B 2 13 ? 52.889 94.695 -32.224 1.00 60.75 13 GLN C C 1
ATOM 2169 O O . GLN B 2 13 ? 51.744 94.313 -32.460 1.00 58.17 13 GLN C O 1
ATOM 2175 N N . ALA B 2 14 ? 53.949 93.886 -32.250 1.00 61.77 14 ALA C N 1
ATOM 2176 C CA . ALA B 2 14 ? 53.848 92.455 -32.406 1.00 61.06 14 ALA C CA 1
ATOM 2177 C C . ALA B 2 14 ? 52.998 91.913 -31.301 1.00 61.14 14 ALA C C 1
ATOM 2178 O O . ALA B 2 14 ? 53.181 92.253 -30.115 1.00 64.82 14 ALA C O 1
ATOM 2180 N N . GLY B 2 15 ? 52.040 91.085 -31.690 1.00 58.68 15 GLY C N 1
ATOM 2181 C CA . GLY B 2 15 ? 51.078 90.545 -30.776 1.00 58.92 15 GLY C CA 1
ATOM 2182 C C . GLY B 2 15 ? 49.812 91.401 -30.694 1.00 57.32 15 GLY C C 1
ATOM 2183 O O . GLY B 2 15 ? 48.852 90.985 -30.048 1.00 57.35 15 GLY C O 1
ATOM 2184 N N . GLY B 2 16 ? 49.823 92.591 -31.318 1.00 56.39 16 GLY C N 1
ATOM 2185 C CA . GLY B 2 16 ? 48.727 93.540 -31.250 1.00 54.69 16 GLY C CA 1
ATOM 2186 C C . GLY B 2 16 ? 47.639 93.263 -32.279 1.00 52.46 16 GLY C C 1
ATOM 2187 O O . GLY B 2 16 ? 47.663 92.214 -32.948 1.00 51.49 16 GLY C O 1
ATOM 2188 N N . SER B 2 17 ? 46.681 94.186 -32.383 1.00 50.73 17 SER C N 1
ATOM 2189 C CA . SER B 2 17 ? 45.590 94.079 -33.331 1.00 48.08 17 SER C CA 1
ATOM 2190 C C . SER B 2 17 ? 45.294 95.392 -33.984 1.00 47.32 17 SER C C 1
ATOM 2191 O O . SER B 2 17 ? 45.474 96.466 -33.368 1.00 47.38 17 SER C O 1
ATOM 2194 N N . LEU B 2 18 ? 44.742 95.266 -35.197 1.00 45.00 18 LEU C N 1
ATOM 2195 C CA . LEU B 2 18 ? 44.231 96.364 -35.971 1.00 45.67 18 LEU C CA 1
ATOM 2196 C C . LEU B 2 18 ? 42.948 95.895 -36.636 1.00 43.87 18 LEU C C 1
ATOM 2197 O O . LEU B 2 18 ? 42.696 94.690 -36.706 1.00 43.40 18 LEU C O 1
ATOM 2202 N N . ARG B 2 19 ? 42.175 96.831 -37.174 1.00 43.61 19 ARG C N 1
ATOM 2203 C CA . ARG B 2 19 ? 40.973 96.494 -37.889 1.00 42.45 19 ARG C CA 1
ATOM 2204 C C . ARG B 2 19 ? 40.933 97.317 -39.150 1.00 42.03 19 ARG C C 1
ATOM 2205 O O . ARG B 2 19 ? 41.246 98.523 -39.120 1.00 44.02 19 ARG C O 1
ATOM 2213 N N . LEU B 2 20 ? 40.578 96.667 -40.263 1.00 39.42 20 LEU C N 1
ATOM 2214 C CA . LEU B 2 20 ? 40.370 97.339 -41.529 1.00 40.18 20 LEU C CA 1
ATOM 2215 C C . LEU B 2 20 ? 38.885 97.339 -41.785 1.00 40.33 20 LEU C C 1
ATOM 2216 O O . LEU B 2 20 ? 38.205 96.385 -41.395 1.00 39.14 20 LEU C O 1
ATOM 2221 N N . SER B 2 21 ? 38.375 98.356 -42.478 1.00 41.43 21 SER C N 1
ATOM 2222 C CA . SER B 2 21 ? 37.001 98.246 -43.047 1.00 41.67 21 SER C CA 1
ATOM 2223 C C . SER B 2 21 ? 36.971 98.642 -44.533 1.00 41.52 21 SER C C 1
ATOM 2224 O O . SER B 2 21 ? 37.874 99.293 -45.044 1.00 42.27 21 SER C O 1
ATOM 2227 N N . CYS B 2 22 ? 35.990 98.127 -45.237 1.00 40.94 22 CYS C N 1
ATOM 2228 C CA . CYS B 2 22 ? 35.805 98.472 -46.609 1.00 42.91 22 CYS C CA 1
ATOM 2229 C C . CYS B 2 22 ? 34.330 98.534 -46.941 1.00 43.57 22 CYS C C 1
ATOM 2230 O O . CYS B 2 22 ? 33.589 97.555 -46.739 1.00 41.55 22 CYS C O 1
ATOM 2233 N N . GLY B 2 23 ? 33.937 99.678 -47.494 1.00 47.19 23 GLY C N 1
ATOM 2234 C CA . GLY B 2 23 ? 32.563 99.968 -47.884 1.00 49.70 23 GLY C CA 1
ATOM 2235 C C . GLY B 2 23 ? 32.467 99.998 -49.399 1.00 51.52 23 GLY C C 1
ATOM 2236 O O . GLY B 2 23 ? 33.326 100.598 -50.074 1.00 52.48 23 GLY C O 1
ATOM 2237 N N . ALA B 2 24 ? 31.442 99.327 -49.942 1.00 51.37 24 ALA C N 1
ATOM 2238 C CA . ALA B 2 24 ? 31.219 99.291 -51.388 1.00 53.36 24 ALA C CA 1
ATOM 2239 C C . ALA B 2 24 ? 30.022 100.146 -51.731 1.00 56.72 24 ALA C C 1
ATOM 2240 O O . ALA B 2 24 ? 29.085 100.226 -50.959 1.00 56.85 24 ALA C O 1
ATOM 2242 N N . SER B 2 25 ? 30.072 100.768 -52.900 1.00 60.11 25 SER C N 1
ATOM 2243 C CA . SER B 2 25 ? 29.007 101.625 -53.379 1.00 65.43 25 SER C CA 1
ATOM 2244 C C . SER B 2 25 ? 27.748 100.867 -53.819 1.00 66.50 25 SER C C 1
ATOM 2245 O O . SER B 2 25 ? 26.760 101.493 -54.066 1.00 70.68 25 SER C O 1
ATOM 2248 N N . GLU B 2 26 ? 27.799 99.545 -53.970 1.00 64.03 26 GLU C N 1
ATOM 2249 C CA . GLU B 2 26 ? 26.612 98.734 -54.283 1.00 65.74 26 GLU C CA 1
ATOM 2250 C C . GLU B 2 26 ? 26.767 97.404 -53.605 1.00 60.32 26 GLU C C 1
ATOM 2251 O O . GLU B 2 26 ? 27.830 97.094 -53.070 1.00 57.40 26 GLU C O 1
ATOM 2257 N N . TYR B 2 27 ? 25.730 96.575 -53.696 1.00 58.36 27 TYR C N 1
ATOM 2258 C CA . TYR B 2 27 ? 25.833 95.211 -53.258 1.00 53.84 27 TYR C CA 1
ATOM 2259 C C . TYR B 2 27 ? 26.834 94.418 -54.174 1.00 51.85 27 TYR C C 1
ATOM 2260 O O . TYR B 2 27 ? 26.791 94.546 -55.399 1.00 54.33 27 TYR C O 1
ATOM 2269 N N . THR B 2 28 ? 27.728 93.628 -53.599 1.00 47.22 28 THR C N 1
ATOM 2270 C CA . THR B 2 28 ? 28.297 92.517 -54.377 1.00 47.32 28 THR C CA 1
ATOM 2271 C C . THR B 2 28 ? 28.309 91.275 -53.517 1.00 42.90 28 THR C C 1
ATOM 2272 O O . THR B 2 28 ? 28.242 91.361 -52.304 1.00 40.53 28 THR C O 1
ATOM 2276 N N . SER B 2 29 ? 28.367 90.118 -54.174 1.00 41.36 29 SER C N 1
ATOM 2277 C CA . SER B 2 29 ? 28.154 88.844 -53.502 1.00 39.16 29 SER C CA 1
ATOM 2278 C C . SER B 2 29 ? 29.293 88.459 -52.560 1.00 35.68 29 SER C C 1
ATOM 2279 O O . SER B 2 29 ? 29.084 87.751 -51.573 1.00 34.47 29 SER C O 1
ATOM 2282 N N . ARG B 2 30 ? 30.508 88.881 -52.890 1.00 35.17 30 ARG C N 1
ATOM 2283 C CA . ARG B 2 30 ? 31.675 88.455 -52.159 1.00 33.72 30 ARG C CA 1
ATOM 2284 C C . ARG B 2 30 ? 32.703 89.593 -52.073 1.00 34.16 30 ARG C C 1
ATOM 2285 O O . ARG B 2 30 ? 32.993 90.216 -53.064 1.00 36.23 30 ARG C O 1
ATOM 2293 N N . MET B 2 31 ? 33.299 89.783 -50.909 1.00 33.01 31 MET C N 1
ATOM 2294 C CA . MET B 2 31 ? 34.244 90.844 -50.666 1.00 33.80 31 MET C CA 1
ATOM 2295 C C . MET B 2 31 ? 35.379 90.290 -49.786 1.00 32.44 31 MET C C 1
ATOM 2296 O O . MET B 2 31 ? 35.147 89.476 -48.886 1.00 30.73 31 MET C O 1
ATOM 2301 N N . GLY B 2 32 ? 36.611 90.696 -50.071 1.00 32.53 32 GLY C N 1
ATOM 2302 C CA . GLY B 2 32 ? 37.671 90.296 -49.197 1.00 32.16 32 GLY C CA 1
ATOM 2303 C C . GLY B 2 32 ? 38.888 91.168 -49.279 1.00 33.77 32 GLY C C 1
ATOM 2304 O O . GLY B 2 32 ? 38.851 92.216 -49.897 1.00 36.15 32 GLY C O 1
ATOM 2305 N N . TRP B 2 33 ? 39.971 90.708 -48.670 1.00 32.71 33 TRP C N 1
ATOM 2306 C CA . TRP B 2 33 ? 41.247 91.407 -48.751 1.00 34.45 33 TRP C CA 1
ATOM 2307 C C . TRP B 2 33 ? 42.312 90.497 -49.276 1.00 34.71 33 TRP C C 1
ATOM 2308 O O . TRP B 2 33 ? 42.397 89.324 -48.902 1.00 33.06 33 TRP C O 1
ATOM 2319 N N . PHE B 2 34 ? 43.151 91.071 -50.088 1.00 37.00 34 PHE C N 1
ATOM 2320 C CA . PHE B 2 34 ? 44.418 90.423 -50.377 1.00 39.33 34 PHE C CA 1
ATOM 2321 C C . PHE B 2 34 ? 45.536 91.346 -49.913 1.00 41.28 34 PHE C C 1
ATOM 2322 O O . PHE B 2 34 ? 45.285 92.518 -49.655 1.00 40.86 34 PHE C O 1
ATOM 2330 N N . ARG B 2 35 ? 46.764 90.832 -49.861 1.00 43.63 35 ARG C N 1
ATOM 2331 C CA . ARG B 2 35 ? 47.919 91.656 -49.486 1.00 46.28 35 ARG C CA 1
ATOM 2332 C C . ARG B 2 35 ? 49.146 91.390 -50.313 1.00 50.56 35 ARG C C 1
ATOM 2333 O O . ARG B 2 35 ? 49.258 90.365 -51.001 1.00 51.97 35 ARG C O 1
ATOM 2341 N N . GLN B 2 36 ? 50.075 92.328 -50.243 1.00 53.95 36 GLN C N 1
ATOM 2342 C CA . GLN B 2 36 ? 51.334 92.156 -50.884 1.00 59.16 36 GLN C CA 1
ATOM 2343 C C . GLN B 2 36 ? 52.443 92.616 -49.987 1.00 60.82 36 GLN C C 1
ATOM 2344 O O . GLN B 2 36 ? 52.598 93.815 -49.752 1.00 61.82 36 GLN C O 1
ATOM 2350 N N . ALA B 2 37 ? 53.208 91.640 -49.508 1.00 60.73 37 ALA C N 1
ATOM 2351 C CA . ALA B 2 37 ? 54.357 91.896 -48.690 1.00 62.65 37 ALA C CA 1
ATOM 2352 C C . ALA B 2 37 ? 55.556 92.294 -49.557 1.00 66.63 37 ALA C C 1
ATOM 2353 O O . ALA B 2 37 ? 55.565 92.070 -50.757 1.00 67.91 37 ALA C O 1
ATOM 2355 N N . PRO B 2 38 ? 56.545 92.963 -48.961 1.00 68.91 38 PRO C N 1
ATOM 2356 C CA . PRO B 2 38 ? 57.753 93.301 -49.728 1.00 74.50 38 PRO C CA 1
ATOM 2357 C C . PRO B 2 38 ? 58.386 92.107 -50.533 1.00 77.30 38 PRO C C 1
ATOM 2358 O O . PRO B 2 38 ? 58.657 91.028 -49.989 1.00 75.97 38 PRO C O 1
ATOM 2362 N N . GLY B 2 39 ? 58.533 92.318 -51.836 1.00 80.76 39 GLY C N 1
ATOM 2363 C CA . GLY B 2 39 ? 59.040 91.295 -52.761 1.00 84.98 39 GLY C CA 1
ATOM 2364 C C . GLY B 2 39 ? 58.194 90.013 -52.971 1.00 82.34 39 GLY C C 1
ATOM 2365 O O . GLY B 2 39 ? 58.637 89.073 -53.629 1.00 85.23 39 GLY C O 1
ATOM 2366 N N . ALA B 2 40 ? 57.003 89.954 -52.407 1.00 77.26 40 ALA C N 1
ATOM 2367 C CA . ALA B 2 40 ? 56.253 88.709 -52.386 1.00 75.38 40 ALA C CA 1
ATOM 2368 C C . ALA B 2 40 ? 55.154 88.751 -53.420 1.00 75.01 40 ALA C C 1
ATOM 2369 O O . ALA B 2 40 ? 54.822 89.824 -53.947 1.00 74.54 40 ALA C O 1
ATOM 2371 N N . GLU B 2 41 ? 54.555 87.588 -53.669 1.00 75.13 41 GLU C N 1
ATOM 2372 C CA . GLU B 2 41 ? 53.342 87.537 -54.458 1.00 75.14 41 GLU C CA 1
ATOM 2373 C C . GLU B 2 41 ? 52.122 88.112 -53.731 1.00 69.03 41 GLU C C 1
ATOM 2374 O O . GLU B 2 41 ? 52.034 88.057 -52.515 1.00 66.03 41 GLU C O 1
ATOM 2380 N N . ARG B 2 42 ? 51.181 88.641 -54.501 1.00 68.29 42 ARG C N 1
ATOM 2381 C CA . ARG B 2 42 ? 49.794 88.813 -54.048 1.00 65.24 42 ARG C CA 1
ATOM 2382 C C . ARG B 2 42 ? 49.285 87.583 -53.342 1.00 62.07 42 ARG C C 1
ATOM 2383 O O . ARG B 2 42 ? 49.410 86.484 -53.871 1.00 62.95 42 ARG C O 1
ATOM 2391 N N . GLU B 2 43 ? 48.699 87.774 -52.164 1.00 57.69 43 GLU C N 1
ATOM 2392 C CA . GLU B 2 43 ? 48.257 86.675 -51.349 1.00 55.53 43 GLU C CA 1
ATOM 2393 C C . GLU B 2 43 ? 46.849 87.015 -50.826 1.00 50.40 43 GLU C C 1
ATOM 2394 O O . GLU B 2 43 ? 46.667 88.024 -50.110 1.00 46.89 43 GLU C O 1
ATOM 2400 N N . GLY B 2 44 ? 45.872 86.189 -51.207 1.00 46.88 44 GLY C N 1
ATOM 2401 C CA . GLY B 2 44 ? 44.526 86.281 -50.683 1.00 43.81 44 GLY C CA 1
ATOM 2402 C C . GLY B 2 44 ? 44.550 85.943 -49.212 1.00 41.95 44 GLY C C 1
ATOM 2403 O O . GLY B 2 44 ? 45.160 84.981 -48.783 1.00 44.65 44 GLY C O 1
ATOM 2404 N N . VAL B 2 45 ? 43.908 86.768 -48.432 1.00 39.11 45 VAL C N 1
ATOM 2405 C CA . VAL B 2 45 ? 43.983 86.661 -46.980 1.00 38.30 45 VAL C CA 1
ATOM 2406 C C . VAL B 2 45 ? 42.618 86.252 -46.373 1.00 34.73 45 VAL C C 1
ATOM 2407 O O . VAL B 2 45 ? 42.516 85.284 -45.587 1.00 33.82 45 VAL C O 1
ATOM 2411 N N . ALA B 2 46 ? 41.565 86.929 -46.787 1.00 32.75 46 ALA C N 1
ATOM 2412 C CA . ALA B 2 46 ? 40.230 86.612 -46.244 1.00 31.05 46 ALA C CA 1
ATOM 2413 C C . ALA B 2 46 ? 39.193 87.044 -47.211 1.00 30.82 46 ALA C C 1
ATOM 2414 O O . ALA B 2 46 ? 39.375 88.035 -47.913 1.00 30.89 46 ALA C O 1
ATOM 2416 N N . CYS B 2 47 ? 38.068 86.340 -47.192 1.00 30.92 47 CYS C N 1
ATOM 2417 C CA . CYS B 2 47 ? 36.972 86.655 -48.082 1.00 31.57 47 CYS C CA 1
ATOM 2418 C C . CYS B 2 47 ? 35.653 86.222 -47.403 1.00 30.02 47 CYS C C 1
ATOM 2419 O O . CYS B 2 47 ? 35.586 85.186 -46.736 1.00 29.30 47 CYS C O 1
ATOM 2422 N N . ILE B 2 48 ? 34.604 86.966 -47.644 1.00 29.87 48 ILE C N 1
ATOM 2423 C CA . ILE B 2 48 ? 33.272 86.581 -47.123 1.00 30.14 48 ILE C CA 1
ATOM 2424 C C . ILE B 2 48 ? 32.182 86.485 -48.227 1.00 30.97 48 ILE C C 1
ATOM 2425 O O . ILE B 2 48 ? 32.053 87.366 -49.042 1.00 31.71 48 ILE C O 1
ATOM 2430 N N . HIS B 2 49 ? 31.413 85.394 -48.229 1.00 31.57 49 HIS C N 1
ATOM 2431 C CA . HIS B 2 49 ? 30.225 85.238 -49.046 1.00 33.11 49 HIS C CA 1
ATOM 2432 C C . HIS B 2 49 ? 28.974 85.868 -48.372 1.00 34.02 49 HIS C C 1
ATOM 2433 O O . HIS B 2 49 ? 28.483 85.362 -47.409 1.00 33.53 49 HIS C O 1
ATOM 2440 N N . ARG B 2 50 ? 28.465 86.958 -48.917 1.00 35.65 50 ARG C N 1
ATOM 2441 C CA . ARG B 2 50 ? 27.477 87.754 -48.198 1.00 37.43 50 ARG C CA 1
ATOM 2442 C C . ARG B 2 50 ? 26.183 87.021 -47.812 1.00 39.34 50 ARG C C 1
ATOM 2443 O O . ARG B 2 50 ? 25.785 87.099 -46.656 1.00 39.28 50 ARG C O 1
ATOM 2451 N N . GLN B 2 51 ? 25.553 86.282 -48.730 1.00 40.63 51 GLN C N 1
ATOM 2452 C CA . GLN B 2 51 ? 24.215 85.696 -48.449 1.00 42.63 51 GLN C CA 1
ATOM 2453 C C . GLN B 2 51 ? 24.272 84.609 -47.381 1.00 43.69 51 GLN C C 1
ATOM 2454 O O . GLN B 2 51 ? 23.348 84.500 -46.558 1.00 46.07 51 GLN C O 1
ATOM 2460 N N . SER B 2 52 ? 25.395 83.903 -47.274 1.00 41.37 52 SER C N 1
ATOM 2461 C CA . SER B 2 52 ? 25.526 82.793 -46.324 1.00 41.84 52 SER C CA 1
ATOM 2462 C C . SER B 2 52 ? 26.347 83.109 -45.091 1.00 41.38 52 SER C C 1
ATOM 2463 O O . SER B 2 52 ? 26.350 82.335 -44.164 1.00 43.66 52 SER C O 1
ATOM 2466 N N . ASN B 2 53 ? 27.090 84.204 -45.101 1.00 40.92 53 ASN C N 1
ATOM 2467 C CA . ASN B 2 53 ? 28.194 84.438 -44.148 1.00 42.08 53 ASN C CA 1
ATOM 2468 C C . ASN B 2 53 ? 29.348 83.489 -44.060 1.00 42.02 53 ASN C C 1
ATOM 2469 O O . ASN B 2 53 ? 30.141 83.588 -43.101 1.00 41.03 53 ASN C O 1
ATOM 2474 N N . LEU B 2 54 ? 29.515 82.620 -45.062 1.00 39.15 54 LEU C N 1
ATOM 2475 C CA . LEU B 2 54 ? 30.618 81.702 -45.049 1.00 38.42 54 LEU C CA 1
ATOM 2476 C C . LEU B 2 54 ? 31.895 82.526 -45.265 1.00 35.99 54 LEU C C 1
ATOM 2477 O O . LEU B 2 54 ? 31.913 83.452 -46.042 1.00 34.20 54 LEU C O 1
ATOM 2482 N N . SER B 2 55 ? 32.938 82.195 -44.528 1.00 35.86 55 SER C N 1
ATOM 2483 C CA . SER B 2 55 ? 34.122 82.987 -44.555 1.00 34.84 55 SER C CA 1
ATOM 2484 C C . SER B 2 55 ? 35.350 82.120 -44.905 1.00 34.36 55 SER C C 1
ATOM 2485 O O . SER B 2 55 ? 35.458 80.951 -44.534 1.00 35.85 55 SER C O 1
ATOM 2488 N N . TYR B 2 56 ? 36.252 82.707 -45.667 1.00 33.25 56 TYR C N 1
ATOM 2489 C CA . TYR B 2 56 ? 37.388 81.976 -46.212 1.00 33.97 56 TYR C CA 1
ATOM 2490 C C . TYR B 2 56 ? 38.679 82.673 -45.838 1.00 33.70 56 TYR C C 1
ATOM 2491 O O . TYR B 2 56 ? 38.775 83.883 -45.970 1.00 33.15 56 TYR C O 1
ATOM 2500 N N . TYR B 2 57 ? 39.643 81.904 -45.354 1.00 34.91 57 TYR C N 1
ATOM 2501 C CA . TYR B 2 57 ? 40.930 82.430 -44.905 1.00 36.29 57 TYR C CA 1
ATOM 2502 C C . TYR B 2 57 ? 42.113 81.665 -45.529 1.00 38.70 57 TYR C C 1
ATOM 2503 O O . TYR B 2 57 ? 42.015 80.492 -45.695 1.00 38.63 57 TYR C O 1
ATOM 2512 N N . SER B 2 58 ? 43.258 82.312 -45.733 1.00 41.74 58 SER C N 1
ATOM 2513 C CA . SER B 2 58 ? 44.475 81.561 -46.035 1.00 45.92 58 SER C CA 1
ATOM 2514 C C . SER B 2 58 ? 44.967 80.915 -44.774 1.00 47.52 58 SER C C 1
ATOM 2515 O O . SER B 2 58 ? 44.713 81.408 -43.656 1.00 46.23 58 SER C O 1
ATOM 2518 N N . ASP B 2 59 ? 45.694 79.838 -44.933 1.00 49.61 59 ASP C N 1
ATOM 2519 C CA . ASP B 2 59 ? 46.321 79.162 -43.805 1.00 53.28 59 ASP C CA 1
ATOM 2520 C C . ASP B 2 59 ? 47.218 80.082 -42.978 1.00 52.70 59 ASP C C 1
ATOM 2521 O O . ASP B 2 59 ? 47.362 79.854 -41.831 1.00 53.98 59 ASP C O 1
ATOM 2526 N N . SER B 2 60 ? 47.826 81.083 -43.587 1.00 52.30 60 SER C N 1
ATOM 2527 C CA . SER B 2 60 ? 48.759 81.980 -42.910 1.00 54.25 60 SER C CA 1
ATOM 2528 C C . SER B 2 60 ? 48.074 82.878 -41.837 1.00 51.33 60 SER C C 1
ATOM 2529 O O . SER B 2 60 ? 48.715 83.318 -40.897 1.00 53.11 60 SER C O 1
ATOM 2532 N N . VAL B 2 61 ? 46.781 83.129 -41.968 1.00 48.20 61 VAL C N 1
ATOM 2533 C CA . VAL B 2 61 ? 46.082 83.966 -41.011 1.00 46.51 61 VAL C CA 1
ATOM 2534 C C . VAL B 2 61 ? 44.958 83.235 -40.275 1.00 48.92 61 VAL C C 1
ATOM 2535 O O . VAL B 2 61 ? 44.245 83.837 -39.477 1.00 48.00 61 VAL C O 1
ATOM 2539 N N . ARG B 2 62 ? 44.812 81.932 -40.499 1.00 53.15 62 ARG C N 1
ATOM 2540 C CA . ARG B 2 62 ? 43.701 81.150 -39.902 1.00 56.54 62 ARG C CA 1
ATOM 2541 C C . ARG B 2 62 ? 43.812 81.218 -38.377 1.00 54.41 62 ARG C C 1
ATOM 2542 O O . ARG B 2 62 ? 44.898 81.095 -37.818 1.00 57.16 62 ARG C O 1
ATOM 2550 N N . GLY B 2 63 ? 42.708 81.489 -37.700 1.00 51.68 63 GLY C N 1
ATOM 2551 C CA . GLY B 2 63 ? 42.720 81.628 -36.237 1.00 51.72 63 GLY C CA 1
ATOM 2552 C C . GLY B 2 63 ? 43.236 82.952 -35.690 1.00 49.33 63 GLY C C 1
ATOM 2553 O O . GLY B 2 63 ? 43.279 83.151 -34.499 1.00 51.31 63 GLY C O 1
ATOM 2554 N N . ARG B 2 64 ? 43.632 83.860 -36.552 1.00 45.97 64 ARG C N 1
ATOM 2555 C CA . ARG B 2 64 ? 44.099 85.143 -36.118 1.00 44.45 64 ARG C CA 1
ATOM 2556 C C . ARG B 2 64 ? 43.309 86.272 -36.729 1.00 40.99 64 ARG C C 1
ATOM 2557 O O . ARG B 2 64 ? 43.201 87.334 -36.111 1.00 40.34 64 ARG C O 1
ATOM 2565 N N . PHE B 2 65 ? 42.811 86.086 -37.958 1.00 38.56 65 PHE C N 1
ATOM 2566 C CA . PHE B 2 65 ? 42.034 87.113 -38.601 1.00 36.94 65 PHE C CA 1
ATOM 2567 C C . PHE B 2 65 ? 40.566 86.713 -38.622 1.00 36.26 65 PHE C C 1
ATOM 2568 O O . PHE B 2 65 ? 40.244 85.565 -38.752 1.00 36.86 65 PHE C O 1
ATOM 2576 N N . THR B 2 66 ? 39.675 87.682 -38.508 1.00 36.04 66 THR C N 1
ATOM 2577 C CA . THR B 2 66 ? 38.216 87.428 -38.603 1.00 35.48 66 THR C CA 1
ATOM 2578 C C . THR B 2 66 ? 37.625 88.462 -39.547 1.00 33.74 66 THR C C 1
ATOM 2579 O O . THR B 2 66 ? 37.781 89.657 -39.329 1.00 33.18 66 THR C O 1
ATOM 2583 N N . ILE B 2 67 ? 36.983 88.001 -40.615 1.00 32.30 67 ILE C N 1
ATOM 2584 C CA . ILE B 2 67 ? 36.256 88.885 -41.514 1.00 31.52 67 ILE C CA 1
ATOM 2585 C C . ILE B 2 67 ? 34.748 88.802 -41.151 1.00 32.44 67 ILE C C 1
ATOM 2586 O O . ILE B 2 67 ? 34.209 87.732 -40.849 1.00 32.39 67 ILE C O 1
ATOM 2591 N N . SER B 2 68 ? 34.085 89.938 -41.202 1.00 32.20 68 SER C N 1
ATOM 2592 C CA . SER B 2 68 ? 32.655 90.001 -40.955 1.00 33.83 68 SER C CA 1
ATOM 2593 C C . SER B 2 68 ? 32.009 91.041 -41.900 1.00 34.48 68 SER C C 1
ATOM 2594 O O . SER B 2 68 ? 32.712 91.688 -42.672 1.00 34.31 68 SER C O 1
ATOM 2597 N N . GLN B 2 69 ? 30.693 91.246 -41.779 1.00 35.61 69 GLN C N 1
ATOM 2598 C CA . GLN B 2 69 ? 30.016 92.255 -42.554 1.00 36.32 69 GLN C CA 1
ATOM 2599 C C . GLN B 2 69 ? 28.889 92.888 -41.741 1.00 39.40 69 GLN C C 1
ATOM 2600 O O . GLN B 2 69 ? 28.555 92.379 -40.670 1.00 39.98 69 GLN C O 1
ATOM 2606 N N . ASP B 2 70 ? 28.326 93.997 -42.244 1.00 40.88 70 ASP C N 1
ATOM 2607 C CA . ASP B 2 70 ? 27.161 94.619 -41.587 1.00 44.49 70 ASP C CA 1
ATOM 2608 C C . ASP B 2 70 ? 25.837 93.950 -42.074 1.00 45.51 70 ASP C C 1
ATOM 2609 O O . ASP B 2 70 ? 25.825 93.237 -43.070 1.00 44.51 70 ASP C O 1
ATOM 2614 N N . ASN B 2 71 ? 24.741 94.220 -41.392 1.00 48.99 71 ASN C N 1
ATOM 2615 C CA . ASN B 2 71 ? 23.389 93.762 -41.794 1.00 51.30 71 ASN C CA 1
ATOM 2616 C C . ASN B 2 71 ? 22.994 94.301 -43.184 1.00 51.38 71 ASN C C 1
ATOM 2617 O O . ASN B 2 71 ? 22.420 93.599 -43.956 1.00 51.27 71 ASN C O 1
ATOM 2622 N N . ALA B 2 72 ? 23.415 95.507 -43.547 1.00 52.09 72 ALA C N 1
ATOM 2623 C CA . ALA B 2 72 ? 23.102 96.076 -44.870 1.00 53.22 72 ALA C CA 1
ATOM 2624 C C . ALA B 2 72 ? 23.927 95.486 -46.021 1.00 50.38 72 ALA C C 1
ATOM 2625 O O . ALA B 2 72 ? 23.727 95.824 -47.180 1.00 51.79 72 ALA C O 1
ATOM 2627 N N . LYS B 2 73 ? 24.872 94.618 -45.719 1.00 48.47 73 LYS C N 1
ATOM 2628 C CA . LYS B 2 73 ? 25.694 93.995 -46.733 1.00 46.52 73 LYS C CA 1
ATOM 2629 C C . LYS B 2 73 ? 26.357 94.984 -47.679 1.00 46.86 73 LYS C C 1
ATOM 2630 O O . LYS B 2 73 ? 26.551 94.706 -48.846 1.00 46.06 73 LYS C O 1
ATOM 2636 N N . THR B 2 74 ? 26.726 96.141 -47.133 1.00 49.03 74 THR C N 1
ATOM 2637 C CA . THR B 2 74 ? 27.439 97.185 -47.859 1.00 50.45 74 THR C CA 1
ATOM 2638 C C . THR B 2 74 ? 28.918 97.196 -47.493 1.00 48.32 74 THR C C 1
ATOM 2639 O O . THR B 2 74 ? 29.717 97.800 -48.211 1.00 49.96 74 THR C O 1
ATOM 2643 N N . THR B 2 75 ? 29.261 96.591 -46.355 1.00 45.72 75 THR C N 1
ATOM 2644 C CA . THR B 2 75 ? 30.569 96.802 -45.723 1.00 45.13 75 THR C CA 1
ATOM 2645 C C . THR B 2 75 ? 31.092 95.453 -45.265 1.00 41.31 75 THR C C 1
ATOM 2646 O O . THR B 2 75 ? 30.326 94.561 -44.951 1.00 39.19 75 THR C O 1
ATOM 2650 N N . ALA B 2 76 ? 32.417 95.304 -45.294 1.00 39.70 76 ALA C N 1
ATOM 2651 C CA . ALA B 2 76 ? 33.074 94.203 -44.601 1.00 36.69 76 ALA C CA 1
ATOM 2652 C C . ALA B 2 76 ? 34.150 94.761 -43.663 1.00 36.24 76 ALA C C 1
ATOM 2653 O O . ALA B 2 76 ? 34.681 95.839 -43.882 1.00 36.73 76 ALA C O 1
ATOM 2655 N N . PHE B 2 77 ? 34.463 93.986 -42.625 1.00 35.31 77 PHE C N 1
ATOM 2656 C CA . PHE B 2 77 ? 35.428 94.329 -41.636 1.00 35.74 77 PHE C CA 1
ATOM 2657 C C . PHE B 2 77 ? 36.415 93.193 -41.491 1.00 34.91 77 PHE C C 1
ATOM 2658 O O . PHE B 2 77 ? 36.019 92.041 -41.593 1.00 34.57 77 PHE C O 1
ATOM 2666 N N . LEU B 2 78 ? 37.691 93.535 -41.265 1.00 34.68 78 LEU C N 1
ATOM 2667 C CA . LEU B 2 78 ? 38.705 92.550 -40.950 1.00 34.67 78 LEU C CA 1
ATOM 2668 C C . LEU B 2 78 ? 39.423 92.873 -39.624 1.00 35.80 78 LEU C C 1
ATOM 2669 O O . LEU B 2 78 ? 40.150 93.889 -39.524 1.00 36.37 78 LEU C O 1
ATOM 2674 N N . LEU B 2 79 ? 39.221 92.017 -38.625 1.00 36.18 79 LEU C N 1
ATOM 2675 C CA . LEU B 2 79 ? 39.963 92.128 -37.376 1.00 39.43 79 LEU C CA 1
ATOM 2676 C C . LEU B 2 79 ? 41.186 91.257 -37.494 1.00 40.32 79 LEU C C 1
ATOM 2677 O O . LEU B 2 79 ? 41.076 90.055 -37.776 1.00 40.84 79 LEU C O 1
ATOM 2682 N N . MET B 2 80 ? 42.334 91.888 -37.306 1.00 41.22 80 MET C N 1
ATOM 2683 C CA . MET B 2 80 ? 43.637 91.259 -37.420 1.00 41.45 80 MET C CA 1
ATOM 2684 C C . MET B 2 80 ? 44.253 91.254 -36.049 1.00 42.74 80 MET C C 1
ATOM 2685 O O . MET B 2 80 ? 44.642 92.314 -35.555 1.00 43.28 80 MET C O 1
ATOM 2690 N N . SER B 2 81 ? 44.327 90.062 -35.445 1.00 43.71 81 SER C N 1
ATOM 2691 C CA . SER B 2 81 ? 44.883 89.862 -34.114 1.00 46.57 81 SER C CA 1
ATOM 2692 C C . SER B 2 81 ? 46.165 89.052 -34.117 1.00 47.13 81 SER C C 1
ATOM 2693 O O . SER B 2 81 ? 46.500 88.441 -35.099 1.00 44.29 81 SER C O 1
ATOM 2696 N N . SER B 2 82 ? 46.843 89.025 -32.972 1.00 49.66 82 SER C N 1
ATOM 2697 C CA . SER B 2 82 ? 48.083 88.302 -32.852 1.00 52.75 82 SER C CA 1
ATOM 2698 C C . SER B 2 82 ? 48.997 88.605 -34.037 1.00 51.20 82 SER C C 1
ATOM 2699 O O . SER B 2 82 ? 49.594 87.708 -34.618 1.00 52.10 82 SER C O 1
ATOM 2702 N N . LEU B 2 83 ? 49.104 89.872 -34.374 1.00 49.36 83 LEU C N 1
ATOM 2703 C CA . LEU B 2 83 ? 49.835 90.260 -35.538 1.00 50.02 83 LEU C CA 1
ATOM 2704 C C . LEU B 2 83 ? 51.321 89.985 -35.375 1.00 52.45 83 LEU C C 1
ATOM 2705 O O . LEU B 2 83 ? 51.884 90.025 -34.254 1.00 54.51 83 LEU C O 1
ATOM 2710 N N . LYS B 2 84 ? 51.955 89.723 -36.501 1.00 53.20 84 LYS C N 1
ATOM 2711 C CA . LYS B 2 84 ? 53.392 89.530 -36.503 1.00 57.54 84 LYS C CA 1
ATOM 2712 C C . LYS B 2 84 ? 54.087 90.099 -37.729 1.00 58.60 84 LYS C C 1
ATOM 2713 O O . LYS B 2 84 ? 53.427 90.421 -38.698 1.00 54.90 84 LYS C O 1
ATOM 2719 N N . PRO B 2 85 ? 55.450 90.259 -37.669 1.00 62.56 85 PRO C N 1
ATOM 2720 C CA . PRO B 2 85 ? 56.236 90.813 -38.772 1.00 64.37 85 PRO C CA 1
ATOM 2721 C C . PRO B 2 85 ? 55.894 90.300 -40.196 1.00 63.01 85 PRO C C 1
ATOM 2722 O O . PRO B 2 85 ? 55.884 91.070 -41.151 1.00 62.42 85 PRO C O 1
ATOM 2726 N N . GLU B 2 86 ? 55.682 89.012 -40.332 1.00 63.44 86 GLU C N 1
ATOM 2727 C CA . GLU B 2 86 ? 55.172 88.422 -41.564 1.00 63.79 86 GLU C CA 1
ATOM 2728 C C . GLU B 2 86 ? 53.868 89.101 -42.113 1.00 58.70 86 GLU C C 1
ATOM 2729 O O . GLU B 2 86 ? 53.550 88.945 -43.287 1.00 57.84 86 GLU C O 1
ATOM 2735 N N . ASP B 2 87 ? 53.103 89.793 -41.261 1.00 54.35 87 ASP C N 1
ATOM 2736 C CA . ASP B 2 87 ? 51.848 90.412 -41.708 1.00 50.53 87 ASP C CA 1
ATOM 2737 C C . ASP B 2 87 ? 52.062 91.831 -42.210 1.00 51.05 87 ASP C C 1
ATOM 2738 O O . ASP B 2 87 ? 51.152 92.434 -42.698 1.00 49.49 87 ASP C O 1
ATOM 2743 N N . THR B 2 88 ? 53.274 92.367 -42.120 1.00 53.98 88 THR C N 1
ATOM 2744 C CA . THR B 2 88 ? 53.569 93.681 -42.698 1.00 55.64 88 THR C CA 1
ATOM 2745 C C . THR B 2 88 ? 53.374 93.665 -44.214 1.00 56.45 88 THR C C 1
ATOM 2746 O O . THR B 2 88 ? 53.980 92.852 -44.899 1.00 59.41 88 THR C O 1
ATOM 2750 N N . ALA B 2 89 ? 52.552 94.568 -44.736 1.00 55.05 89 ALA C N 1
ATOM 2751 C CA . ALA B 2 89 ? 52.161 94.546 -46.143 1.00 55.52 89 ALA C CA 1
ATOM 2752 C C . ALA B 2 89 ? 51.218 95.680 -46.463 1.00 54.64 89 ALA C C 1
ATOM 2753 O O . ALA B 2 89 ? 50.617 96.268 -45.582 1.00 52.59 89 ALA C O 1
ATOM 2755 N N . ILE B 2 90 ? 51.011 95.920 -47.743 1.00 56.13 90 ILE C N 1
ATOM 2756 C CA . ILE B 2 90 ? 49.821 96.687 -48.166 1.00 54.94 90 ILE C CA 1
ATOM 2757 C C . ILE B 2 90 ? 48.627 95.715 -48.352 1.00 51.59 90 ILE C C 1
ATOM 2758 O O . ILE B 2 90 ? 48.756 94.673 -49.008 1.00 50.81 90 ILE C O 1
ATOM 2763 N N . TYR B 2 91 ? 47.513 96.055 -47.698 1.00 48.98 91 TYR C N 1
ATOM 2764 C CA . TYR B 2 91 ? 46.240 95.293 -47.696 1.00 46.03 91 TYR C CA 1
ATOM 2765 C C . TYR B 2 91 ? 45.226 95.987 -48.590 1.00 46.34 91 TYR C C 1
ATOM 2766 O O . TYR B 2 91 ? 45.005 97.207 -48.460 1.00 48.42 91 TYR C O 1
ATOM 2775 N N . TYR B 2 92 ? 44.712 95.237 -49.549 1.00 45.38 92 TYR C N 1
ATOM 2776 C CA . TYR B 2 92 ? 43.826 95.785 -50.594 1.00 46.92 92 TYR C CA 1
ATOM 2777 C C . TYR B 2 92 ? 42.443 95.128 -50.464 1.00 44.15 92 TYR C C 1
ATOM 2778 O O . TYR B 2 92 ? 42.327 93.884 -50.505 1.00 42.47 92 TYR C O 1
ATOM 2787 N N . CYS B 2 93 ? 41.410 95.952 -50.331 1.00 44.53 93 CYS C N 1
ATOM 2788 C CA . CYS B 2 93 ? 40.003 95.482 -50.368 1.00 43.09 93 CYS C CA 1
ATOM 2789 C C . CYS B 2 93 ? 39.683 95.046 -51.809 1.00 43.48 93 CYS C C 1
ATOM 2790 O O . CYS B 2 93 ? 40.194 95.624 -52.764 1.00 46.97 93 CYS C O 1
ATOM 2793 N N . ALA B 2 94 ? 38.875 94.002 -51.966 1.00 41.62 94 ALA C N 1
ATOM 2794 C CA . ALA B 2 94 ? 38.456 93.556 -53.304 1.00 42.54 94 ALA C CA 1
ATOM 2795 C C . ALA B 2 94 ? 37.093 92.840 -53.304 1.00 39.83 94 ALA C C 1
ATOM 2796 O O . ALA B 2 94 ? 36.663 92.275 -52.307 1.00 37.09 94 ALA C O 1
ATOM 2798 N N . THR B 2 95 ? 36.463 92.869 -54.463 1.00 41.07 95 THR C N 1
ATOM 2799 C CA . THR B 2 95 ? 35.319 92.068 -54.718 1.00 40.40 95 THR C CA 1
ATOM 2800 C C . THR B 2 95 ? 35.801 90.911 -55.627 1.00 40.74 95 THR C C 1
ATOM 2801 O O . THR B 2 95 ? 36.760 91.063 -56.343 1.00 41.69 95 THR C O 1
ATOM 2805 N N . THR B 2 96 ? 35.080 89.789 -55.593 1.00 39.87 96 THR C N 1
ATOM 2806 C CA . THR B 2 96 ? 35.456 88.579 -56.351 1.00 40.39 96 THR C CA 1
ATOM 2807 C C . THR B 2 96 ? 34.230 87.739 -56.720 1.00 40.27 96 THR C C 1
ATOM 2808 O O . THR B 2 96 ? 33.140 87.928 -56.153 1.00 38.02 96 THR C O 1
ATOM 2812 N N . THR B 2 97 ? 34.399 86.845 -57.704 1.00 41.18 97 THR C N 1
ATOM 2813 C CA . THR B 2 97 ? 33.345 85.886 -58.067 1.00 41.27 97 THR C CA 1
ATOM 2814 C C . THR B 2 97 ? 33.433 84.601 -57.264 1.00 39.65 97 THR C C 1
ATOM 2815 O O . THR B 2 97 ? 32.492 83.792 -57.311 1.00 39.15 97 THR C O 1
ATOM 2819 N N . ASP B 2 98 ? 34.548 84.376 -56.544 1.00 37.95 98 ASP C N 1
ATOM 2820 C CA . ASP B 2 98 ? 34.825 83.057 -55.921 1.00 37.71 98 ASP C CA 1
ATOM 2821 C C . ASP B 2 98 ? 35.810 83.222 -54.763 1.00 36.71 98 ASP C C 1
ATOM 2822 O O . ASP B 2 98 ? 36.953 83.569 -54.972 1.00 37.07 98 ASP C O 1
ATOM 2827 N N . CYS B 2 99 ? 35.316 83.037 -53.535 1.00 36.00 99 CYS C N 1
ATOM 2828 C CA . CYS B 2 99 ? 36.134 83.296 -52.325 1.00 37.00 99 CYS C CA 1
ATOM 2829 C C . CYS B 2 99 ? 37.293 82.304 -52.201 1.00 37.32 99 CYS C C 1
ATOM 2830 O O . CYS B 2 99 ? 38.321 82.630 -51.637 1.00 36.16 99 CYS C O 1
ATOM 2833 N N . ALA B 2 100 ? 37.101 81.102 -52.731 1.00 37.91 100 ALA C N 1
ATOM 2834 C CA . ALA B 2 100 ? 38.068 80.064 -52.527 1.00 40.11 100 ALA C CA 1
ATOM 2835 C C . ALA B 2 100 ? 39.265 80.306 -53.447 1.00 41.83 100 ALA C C 1
ATOM 2836 O O . ALA B 2 100 ? 40.392 80.240 -52.996 1.00 42.53 100 ALA C O 1
ATOM 2838 N N . ALA B 2 101 ? 39.001 80.621 -54.719 1.00 43.18 101 ALA C N 1
ATOM 2839 C CA . ALA B 2 101 ? 40.044 81.014 -55.682 1.00 45.10 101 ALA C CA 1
ATOM 2840 C C . ALA B 2 101 ? 40.669 82.342 -55.288 1.00 44.28 101 ALA C C 1
ATOM 2841 O O . ALA B 2 101 ? 41.856 82.556 -55.514 1.00 44.56 101 ALA C O 1
ATOM 2843 N N . PHE B 2 102 ? 39.858 83.238 -54.695 1.00 41.70 102 PHE C N 1
ATOM 2844 C CA . PHE B 2 102 ? 40.370 84.483 -54.132 1.00 41.84 102 PHE C CA 1
ATOM 2845 C C . PHE B 2 102 ? 41.448 84.243 -53.069 1.00 42.52 102 PHE C C 1
ATOM 2846 O O . PHE B 2 102 ? 42.544 84.825 -53.118 1.00 44.54 102 PHE C O 1
ATOM 2854 N N . VAL B 2 103 ? 41.176 83.360 -52.136 1.00 42.54 103 VAL C N 1
ATOM 2855 C CA . VAL B 2 103 ? 42.193 83.035 -51.144 1.00 44.56 103 VAL C CA 1
ATOM 2856 C C . VAL B 2 103 ? 43.367 82.354 -51.829 1.00 48.61 103 VAL C C 1
ATOM 2857 O O . VAL B 2 103 ? 44.481 82.682 -51.552 1.00 50.08 103 VAL C O 1
ATOM 2861 N N . GLU B 2 104 ? 43.124 81.419 -52.730 1.00 51.81 104 GLU C N 1
ATOM 2862 C CA . GLU B 2 104 ? 44.227 80.715 -53.418 1.00 57.24 104 GLU C CA 1
ATOM 2863 C C . GLU B 2 104 ? 45.042 81.577 -54.373 1.00 57.69 104 GLU C C 1
ATOM 2864 O O . GLU B 2 104 ? 46.208 81.353 -54.513 1.00 59.86 104 GLU C O 1
ATOM 2870 N N . ARG B 2 105 ? 44.429 82.535 -55.051 1.00 56.00 105 ARG C N 1
ATOM 2871 C CA . ARG B 2 105 ? 45.093 83.186 -56.186 1.00 60.24 105 ARG C CA 1
ATOM 2872 C C . ARG B 2 105 ? 44.953 84.672 -56.203 1.00 57.50 105 ARG C C 1
ATOM 2873 O O . ARG B 2 105 ? 45.480 85.300 -57.104 1.00 61.89 105 ARG C O 1
ATOM 2881 N N . ALA B 2 106 ? 44.202 85.247 -55.268 1.00 53.63 106 ALA C N 1
ATOM 2882 C CA . ALA B 2 106 ? 43.962 86.688 -55.241 1.00 52.70 106 ALA C CA 1
ATOM 2883 C C . ALA B 2 106 ? 43.238 87.142 -56.514 1.00 55.79 106 ALA C C 1
ATOM 2884 O O . ALA B 2 106 ? 43.396 88.285 -56.947 1.00 60.76 106 ALA C O 1
ATOM 2886 N N . THR B 2 107 ? 42.443 86.248 -57.096 1.00 54.72 107 THR C N 1
ATOM 2887 C CA . THR B 2 107 ? 41.597 86.564 -58.247 1.00 56.80 107 THR C CA 1
ATOM 2888 C C . THR B 2 107 ? 40.384 87.441 -57.879 1.00 52.37 107 THR C C 1
ATOM 2889 O O . THR B 2 107 ? 39.510 86.991 -57.157 1.00 47.46 107 THR C O 1
ATOM 2893 N N . ALA B 2 108 ? 40.358 88.670 -58.397 1.00 54.25 108 ALA C N 1
ATOM 2894 C CA . ALA B 2 108 ? 39.366 89.697 -58.036 1.00 52.65 108 ALA C CA 1
ATOM 2895 C C . ALA B 2 108 ? 38.741 90.361 -59.256 1.00 55.42 108 ALA C C 1
ATOM 2896 O O . ALA B 2 108 ? 39.341 90.402 -60.334 1.00 59.71 108 ALA C O 1
ATOM 2898 N N . ILE B 2 109 ? 37.549 90.898 -59.077 1.00 53.53 109 ILE C N 1
ATOM 2899 C CA . ILE B 2 109 ? 36.890 91.714 -60.095 1.00 56.60 109 ILE C CA 1
ATOM 2900 C C . ILE B 2 109 ? 37.455 93.127 -60.028 1.00 59.07 109 ILE C C 1
ATOM 2901 O O . ILE B 2 109 ? 37.823 93.679 -61.040 1.00 63.93 109 ILE C O 1
ATOM 2906 N N . THR B 2 110 ? 37.494 93.710 -58.820 1.00 57.30 110 THR C N 1
ATOM 2907 C CA . THR B 2 110 ? 37.918 95.090 -58.589 1.00 60.27 110 THR C CA 1
ATOM 2908 C C . THR B 2 110 ? 38.686 95.171 -57.275 1.00 56.60 110 THR C C 1
ATOM 2909 O O . THR B 2 110 ? 38.330 94.497 -56.321 1.00 53.56 110 THR C O 1
ATOM 2913 N N . ALA B 2 111 ? 39.703 96.020 -57.214 1.00 57.61 111 ALA C N 1
ATOM 2914 C CA . ALA B 2 111 ? 40.501 96.149 -56.012 1.00 56.33 111 ALA C CA 1
ATOM 2915 C C . ALA B 2 111 ? 40.548 97.593 -55.530 1.00 58.28 111 ALA C C 1
ATOM 2916 O O . ALA B 2 111 ? 40.561 98.506 -56.339 1.00 61.99 111 ALA C O 1
ATOM 2918 N N . GLY B 2 112 ? 40.608 97.799 -54.212 1.00 57.14 112 GLY C N 1
ATOM 2919 C CA . GLY B 2 112 ? 40.790 99.148 -53.653 1.00 59.38 112 GLY C CA 1
ATOM 2920 C C . GLY B 2 112 ? 42.203 99.694 -53.827 1.00 63.66 112 GLY C C 1
ATOM 2921 O O . GLY B 2 112 ? 43.065 99.022 -54.363 1.00 64.06 112 GLY C O 1
ATOM 2922 N N . GLN B 2 113 ? 42.430 100.912 -53.340 1.00 67.42 113 GLN C N 1
ATOM 2923 C CA . GLN B 2 113 ? 43.738 101.578 -53.415 1.00 73.84 113 GLN C CA 1
ATOM 2924 C C . GLN B 2 113 ? 44.819 100.969 -52.506 1.00 70.65 113 GLN C C 1
ATOM 2925 O O . GLN B 2 113 ? 46.005 100.992 -52.822 1.00 72.69 113 GLN C O 1
ATOM 2931 N N . GLY B 2 114 ? 44.400 100.470 -51.358 1.00 65.13 114 GLY C N 1
ATOM 2932 C CA . GLY B 2 114 ? 45.282 99.807 -50.419 1.00 64.13 114 GLY C CA 1
ATOM 2933 C C . GLY B 2 114 ? 45.519 100.584 -49.134 1.00 64.29 114 GLY C C 1
ATOM 2934 O O . GLY B 2 114 ? 45.537 101.816 -49.145 1.00 67.23 114 GLY C O 1
ATOM 2935 N N . THR B 2 115 ? 45.687 99.850 -48.033 1.00 61.79 115 THR C N 1
ATOM 2936 C CA . THR B 2 115 ? 46.046 100.414 -46.724 1.00 61.98 115 THR C CA 1
ATOM 2937 C C . THR B 2 115 ? 47.349 99.753 -46.217 1.00 61.25 115 THR C C 1
ATOM 2938 O O . THR B 2 115 ? 47.398 98.543 -46.054 1.00 58.76 115 THR C O 1
ATOM 2942 N N . GLN B 2 116 ? 48.378 100.546 -45.931 1.00 63.88 116 GLN C N 1
ATOM 2943 C CA . GLN B 2 116 ? 49.601 100.043 -45.299 1.00 62.89 116 GLN C CA 1
ATOM 2944 C C . GLN B 2 116 ? 49.287 99.472 -43.918 1.00 59.90 116 GLN C C 1
ATOM 2945 O O . GLN B 2 116 ? 48.627 100.123 -43.100 1.00 61.33 116 GLN C O 1
ATOM 2951 N N . VAL B 2 117 ? 49.718 98.237 -43.674 1.00 56.68 117 VAL C N 1
ATOM 2952 C CA . VAL B 2 117 ? 49.795 97.695 -42.305 1.00 54.17 117 VAL C CA 1
ATOM 2953 C C . VAL B 2 117 ? 51.285 97.411 -41.985 1.00 56.56 117 VAL C C 1
ATOM 2954 O O . VAL B 2 117 ? 51.961 96.778 -42.777 1.00 56.80 117 VAL C O 1
ATOM 2958 N N . THR B 2 118 ? 51.803 97.955 -40.877 1.00 58.19 118 THR C N 1
ATOM 2959 C CA . THR B 2 118 ? 53.175 97.690 -40.444 1.00 60.99 118 THR C CA 1
ATOM 2960 C C . THR B 2 118 ? 53.226 97.184 -39.013 1.00 60.77 118 THR C C 1
ATOM 2961 O O . THR B 2 118 ? 52.770 97.840 -38.070 1.00 61.51 118 THR C O 1
ATOM 2965 N N . VAL B 2 119 ? 53.787 95.998 -38.845 1.00 60.72 119 VAL C N 1
ATOM 2966 C CA . VAL B 2 119 ? 53.811 95.355 -37.557 1.00 60.39 119 VAL C CA 1
ATOM 2967 C C . VAL B 2 119 ? 55.205 95.554 -36.973 1.00 66.50 119 VAL C C 1
ATOM 2968 O O . VAL B 2 119 ? 56.178 95.033 -37.510 1.00 67.50 119 VAL C O 1
ATOM 2972 N N . SER B 2 120 ? 55.242 96.315 -35.881 1.00 69.51 120 SER C N 1
ATOM 2973 C CA . SER B 2 120 ? 56.388 96.499 -34.995 1.00 75.05 120 SER C CA 1
ATOM 2974 C C . SER B 2 120 ? 57.507 97.281 -35.649 1.00 80.36 120 SER C C 1
ATOM 2975 O O . SER B 2 120 ? 58.672 97.163 -35.233 1.00 86.89 120 SER C O 1
ATOM 2978 N N . ASP C 1 16 ? 19.423 98.613 -81.081 1.00 148.78 27 ASP B N 1
ATOM 2979 C CA . ASP C 1 16 ? 20.135 99.871 -81.455 1.00 149.26 27 ASP B CA 1
ATOM 2980 C C . ASP C 1 16 ? 21.663 99.708 -81.358 1.00 145.04 27 ASP B C 1
ATOM 2981 O O . ASP C 1 16 ? 22.356 100.581 -80.834 1.00 147.68 27 ASP B O 1
ATOM 2983 N N . PHE C 1 17 ? 22.184 98.592 -81.878 1.00 138.26 28 PHE B N 1
ATOM 2984 C CA . PHE C 1 17 ? 23.629 98.324 -81.854 1.00 134.40 28 PHE B CA 1
ATOM 2985 C C . PHE C 1 17 ? 24.341 98.986 -83.024 1.00 131.11 28 PHE B C 1
ATOM 2986 O O . PHE C 1 17 ? 25.546 99.266 -82.969 1.00 129.79 28 PHE B O 1
ATOM 2994 N N . VAL C 1 18 ? 23.599 99.213 -84.098 1.00 130.40 29 VAL B N 1
ATOM 2995 C CA . VAL C 1 18 ? 24.159 99.880 -85.258 1.00 130.20 29 VAL B CA 1
ATOM 2996 C C . VAL C 1 18 ? 24.540 101.335 -84.915 1.00 137.77 29 VAL B C 1
ATOM 2997 O O . VAL C 1 18 ? 23.781 102.062 -84.243 1.00 140.18 29 VAL B O 1
ATOM 3001 N N . GLY C 1 19 ? 25.742 101.721 -85.354 1.00 138.88 30 GLY B N 1
ATOM 3002 C CA . GLY C 1 19 ? 26.281 103.063 -85.119 1.00 145.79 30 GLY B CA 1
ATOM 3003 C C . GLY C 1 19 ? 27.426 103.111 -84.116 1.00 147.71 30 GLY B C 1
ATOM 3004 O O . GLY C 1 19 ? 28.273 104.009 -84.163 1.00 152.36 30 GLY B O 1
ATOM 3005 N N . GLN C 1 20 ? 27.471 102.130 -83.221 1.00 144.47 31 GLN B N 1
ATOM 3006 C CA . GLN C 1 20 ? 28.425 102.144 -82.121 1.00 146.19 31 GLN B CA 1
ATOM 3007 C C . GLN C 1 20 ? 29.850 101.862 -82.580 1.00 142.07 31 GLN B C 1
ATOM 3008 O O . GLN C 1 20 ? 30.079 101.462 -83.732 1.00 137.10 31 GLN B O 1
ATOM 3014 N N . THR C 1 21 ? 30.804 102.090 -81.679 1.00 144.27 32 THR B N 1
ATOM 3015 C CA . THR C 1 21 ? 32.190 101.675 -81.893 1.00 142.05 32 THR B CA 1
ATOM 3016 C C . THR C 1 21 ? 32.570 100.601 -80.877 1.00 140.77 32 THR B C 1
ATOM 3017 O O . THR C 1 21 ? 32.136 100.652 -79.728 1.00 143.98 32 THR B O 1
ATOM 3021 N N . VAL C 1 22 ? 33.350 99.611 -81.327 1.00 136.18 33 VAL B N 1
ATOM 3022 C CA . VAL C 1 22 ? 33.769 98.485 -80.484 1.00 135.59 33 VAL B CA 1
ATOM 3023 C C . VAL C 1 22 ? 35.259 98.211 -80.645 1.00 137.47 33 VAL B C 1
ATOM 3024 O O . VAL C 1 22 ? 35.884 98.620 -81.628 1.00 135.36 33 VAL B O 1
ATOM 3028 N N . GLU C 1 23 ? 35.812 97.502 -79.669 1.00 142.60 34 GLU B N 1
ATOM 3029 C CA . GLU C 1 23 ? 37.242 97.275 -79.582 1.00 147.27 34 GLU B CA 1
ATOM 3030 C C . GLU C 1 23 ? 37.489 95.799 -79.362 1.00 147.11 34 GLU B C 1
ATOM 3031 O O . GLU C 1 23 ? 37.045 95.241 -78.368 1.00 149.66 34 GLU B O 1
ATOM 3037 N N . LEU C 1 24 ? 38.173 95.166 -80.307 1.00 146.11 35 LEU B N 1
ATOM 3038 C CA . LEU C 1 24 ? 38.627 93.790 -80.144 1.00 148.03 35 LEU B CA 1
ATOM 3039 C C . LEU C 1 24 ? 40.153 93.797 -80.068 1.00 154.67 35 LEU B C 1
ATOM 3040 O O . LEU C 1 24 ? 40.843 93.401 -81.011 1.00 154.87 35 LEU B O 1
ATOM 3045 N N . GLY C 1 25 ? 40.663 94.270 -78.929 1.00 162.29 36 GLY B N 1
ATOM 3046 C CA . GLY C 1 25 ? 42.094 94.306 -78.660 1.00 168.93 36 GLY B CA 1
ATOM 3047 C C . GLY C 1 25 ? 42.746 95.459 -79.389 1.00 169.65 36 GLY B C 1
ATOM 3048 O O . GLY C 1 25 ? 42.288 96.598 -79.298 1.00 170.56 36 GLY B O 1
ATOM 3049 N N . GLU C 1 26 ? 43.826 95.157 -80.105 1.00 170.35 37 GLU B N 1
ATOM 3050 C CA . GLU C 1 26 ? 44.458 96.106 -81.017 1.00 170.25 37 GLU B CA 1
ATOM 3051 C C . GLU C 1 26 ? 43.415 96.829 -81.879 1.00 162.35 37 GLU B C 1
ATOM 3052 O O . GLU C 1 26 ? 43.529 98.025 -82.132 1.00 165.52 37 GLU B O 1
ATOM 3058 N N . LEU C 1 27 ? 42.397 96.100 -82.321 1.00 153.35 38 LEU B N 1
ATOM 3059 C CA . LEU C 1 27 ? 41.425 96.635 -83.268 1.00 146.21 38 LEU B CA 1
ATOM 3060 C C . LEU C 1 27 ? 40.356 97.470 -82.588 1.00 144.07 38 LEU B C 1
ATOM 3061 O O . LEU C 1 27 ? 39.936 97.178 -81.469 1.00 144.17 38 LEU B O 1
ATOM 3066 N N . ARG C 1 28 ? 39.934 98.512 -83.293 1.00 141.65 39 ARG B N 1
ATOM 3067 C CA . ARG C 1 28 ? 38.836 99.357 -82.884 1.00 141.02 39 ARG B CA 1
ATOM 3068 C C . ARG C 1 28 ? 38.047 99.610 -84.144 1.00 136.34 39 ARG B C 1
ATOM 3069 O O . ARG C 1 28 ? 38.638 99.895 -85.180 1.00 136.25 39 ARG B O 1
ATOM 3077 N N . LEU C 1 29 ? 36.724 99.495 -84.081 1.00 132.71 40 LEU B N 1
ATOM 3078 C CA . LEU C 1 29 ? 35.937 99.461 -85.315 1.00 129.03 40 LEU B CA 1
ATOM 3079 C C . LEU C 1 29 ? 34.452 99.794 -85.167 1.00 127.14 40 LEU B C 1
ATOM 3080 O O . LEU C 1 29 ? 33.879 99.668 -84.087 1.00 128.12 40 LEU B O 1
ATOM 3085 N N . ARG C 1 30 ? 33.845 100.204 -86.278 1.00 126.12 41 ARG B N 1
ATOM 3086 C CA . ARG C 1 30 ? 32.526 100.825 -86.271 1.00 127.60 41 ARG B CA 1
ATOM 3087 C C . ARG C 1 30 ? 31.451 99.964 -86.920 1.00 121.85 41 ARG B C 1
ATOM 3088 O O . ARG C 1 30 ? 31.635 99.426 -88.013 1.00 119.10 41 ARG B O 1
ATOM 3096 N N . VAL C 1 31 ? 30.306 99.902 -86.251 1.00 121.14 42 VAL B N 1
ATOM 3097 C CA . VAL C 1 31 ? 29.206 99.034 -86.636 1.00 117.29 42 VAL B CA 1
ATOM 3098 C C . VAL C 1 31 ? 28.304 99.738 -87.635 1.00 120.05 42 VAL B C 1
ATOM 3099 O O . VAL C 1 31 ? 27.598 100.687 -87.269 1.00 125.26 42 VAL B O 1
ATOM 3103 N N . ARG C 1 32 ? 28.307 99.258 -88.881 1.00 117.14 43 ARG B N 1
ATOM 3104 C CA . ARG C 1 32 ? 27.744 100.011 -90.007 1.00 120.53 43 ARG B CA 1
ATOM 3105 C C . ARG C 1 32 ? 26.271 99.670 -90.269 1.00 119.53 43 ARG B C 1
ATOM 3106 O O . ARG C 1 32 ? 25.448 100.566 -90.474 1.00 123.96 43 ARG B O 1
ATOM 3114 N N . ARG C 1 33 ? 25.932 98.385 -90.250 1.00 114.32 44 ARG B N 1
ATOM 3115 C CA . ARG C 1 33 ? 24.567 97.938 -90.565 1.00 114.56 44 ARG B CA 1
ATOM 3116 C C . ARG C 1 33 ? 24.310 96.471 -90.176 1.00 109.71 44 ARG B C 1
ATOM 3117 O O . ARG C 1 33 ? 25.236 95.742 -89.834 1.00 104.89 44 ARG B O 1
ATOM 3125 N N . VAL C 1 34 ? 23.036 96.077 -90.200 1.00 110.52 45 VAL B N 1
ATOM 3126 C CA . VAL C 1 34 ? 22.631 94.694 -89.964 1.00 108.91 45 VAL B CA 1
ATOM 3127 C C . VAL C 1 34 ? 22.818 93.925 -91.255 1.00 108.74 45 VAL B C 1
ATOM 3128 O O . VAL C 1 34 ? 22.644 94.488 -92.337 1.00 112.45 45 VAL B O 1
ATOM 3132 N N . LEU C 1 35 ? 23.190 92.655 -91.140 1.00 107.12 46 LEU B N 1
ATOM 3133 C CA . LEU C 1 35 ? 23.213 91.714 -92.278 1.00 107.75 46 LEU B CA 1
ATOM 3134 C C . LEU C 1 35 ? 22.215 90.557 -92.084 1.00 110.65 46 LEU B C 1
ATOM 3135 O O . LEU C 1 35 ? 21.583 90.125 -93.047 1.00 113.10 46 LEU B O 1
ATOM 3140 N N . ALA C 1 36 ? 22.091 90.051 -90.850 1.00 112.37 47 ALA B N 1
ATOM 3141 C CA . ALA C 1 36 ? 21.090 89.022 -90.501 1.0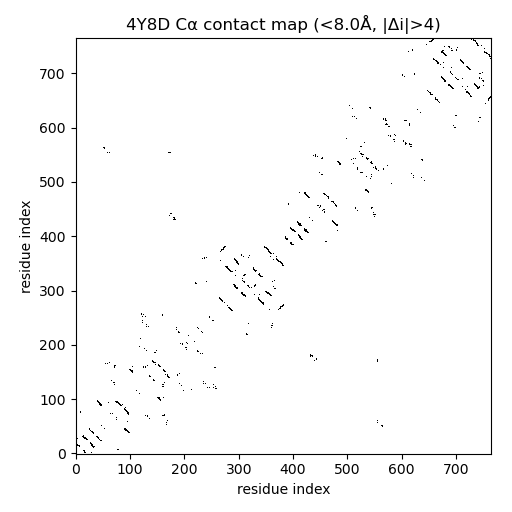0 117.69 47 ALA B CA 1
ATOM 3142 C C . ALA C 1 36 ? 20.685 89.139 -89.027 1.00 122.15 47 ALA B C 1
ATOM 3143 O O . ALA C 1 36 ? 21.530 89.439 -88.180 1.00 121.35 47 ALA B O 1
ATOM 3145 N N . GLU C 1 37 ? 19.402 88.907 -88.725 1.00 131.01 48 GLU B N 1
ATOM 3146 C CA . GLU C 1 37 ? 18.879 89.012 -87.343 1.00 136.99 48 GLU B CA 1
ATOM 3147 C C . GLU C 1 37 ? 18.825 87.605 -86.698 1.00 142.99 48 GLU B C 1
ATOM 3148 O O . GLU C 1 37 ? 19.861 86.935 -86.629 1.00 143.60 48 GLU B O 1
ATOM 3154 N N . GLY C 1 38 ? 17.662 87.160 -86.213 1.00 150.79 49 GLY B N 1
ATOM 3155 C CA . GLY C 1 38 ? 17.495 85.762 -85.769 1.00 156.98 49 GLY B CA 1
ATOM 3156 C C . GLY C 1 38 ? 17.184 85.558 -84.291 1.00 162.66 49 GLY B C 1
ATOM 3157 O O . GLY C 1 38 ? 16.607 86.431 -83.640 1.00 162.37 49 GLY B O 1
ATOM 3158 N N . GLY C 1 39 ? 17.571 84.391 -83.771 1.00 120.40 50 GLY B N 1
ATOM 3159 C CA . GLY C 1 39 ? 17.195 83.967 -82.420 1.00 122.46 50 GLY B CA 1
ATOM 3160 C C . GLY C 1 39 ? 18.074 84.535 -81.318 1.00 125.23 50 GLY B C 1
ATOM 3161 O O . GLY C 1 39 ? 17.729 85.540 -80.689 1.00 129.91 50 GLY B O 1
ATOM 3162 N N . PHE C 1 40 ? 19.210 83.880 -81.087 1.00 120.34 51 PHE B N 1
ATOM 3163 C CA . PHE C 1 40 ? 20.168 84.285 -80.055 1.00 119.45 51 PHE B CA 1
ATOM 3164 C C . PHE C 1 40 ? 21.085 85.436 -80.496 1.00 118.38 51 PHE B C 1
ATOM 3165 O O . PHE C 1 40 ? 21.653 86.155 -79.650 1.00 112.48 51 PHE B O 1
ATOM 3167 N N . ALA C 1 41 ? 21.216 85.595 -81.819 1.00 115.13 52 ALA B N 1
ATOM 3168 C CA . ALA C 1 41 ? 22.325 86.332 -82.430 1.00 110.89 52 ALA B CA 1
ATOM 3169 C C . ALA C 1 41 ? 21.908 87.419 -83.439 1.00 110.72 52 ALA B C 1
ATOM 3170 O O . ALA C 1 41 ? 20.769 87.452 -83.903 1.00 117.94 52 ALA B O 1
ATOM 3172 N N . PHE C 1 42 ? 22.855 88.296 -83.771 1.00 104.81 53 PHE B N 1
ATOM 3173 C CA . PHE C 1 42 ? 22.751 89.179 -84.928 1.00 104.12 53 PHE B CA 1
ATOM 3174 C C . PHE C 1 42 ? 24.110 89.284 -85.618 1.00 100.17 53 PHE B C 1
ATOM 3175 O O . PHE C 1 42 ? 25.156 89.141 -84.976 1.00 96.29 53 PHE B O 1
ATOM 3177 N N . VAL C 1 43 ? 24.091 89.517 -86.932 1.00 98.42 54 VAL B N 1
ATOM 3178 C CA . VAL C 1 43 ? 25.313 89.723 -87.701 1.00 96.24 54 VAL B CA 1
ATOM 3179 C C . VAL C 1 43 ? 25.312 91.128 -88.299 1.00 101.12 54 VAL B C 1
ATOM 3180 O O . VAL C 1 43 ? 24.307 91.568 -88.834 1.00 103.71 54 VAL B O 1
ATOM 3184 N N . TYR C 1 44 ? 26.457 91.807 -88.213 1.00 102.02 55 TYR B N 1
ATOM 3185 C CA . TYR C 1 44 ? 26.621 93.170 -88.696 1.00 107.82 55 TYR B CA 1
ATOM 3186 C C . TYR C 1 44 ? 27.861 93.319 -89.567 1.00 107.46 55 TYR B C 1
ATOM 3187 O O . TYR C 1 44 ? 28.831 92.565 -89.429 1.00 102.57 55 TYR B O 1
ATOM 3196 N N . GLU C 1 45 ? 27.841 94.324 -90.435 1.00 112.80 56 GLU B N 1
ATOM 3197 C CA . GLU C 1 45 ? 29.048 94.792 -91.115 1.00 115.88 56 GLU B CA 1
ATOM 3198 C C . GLU C 1 45 ? 29.796 95.737 -90.185 1.00 118.85 56 GLU B C 1
ATOM 3199 O O . GLU C 1 45 ? 29.177 96.576 -89.543 1.00 121.79 56 GLU B O 1
ATOM 3205 N N . ALA C 1 46 ? 31.119 95.603 -90.127 1.00 117.68 57 ALA B N 1
ATOM 3206 C CA . ALA C 1 46 ? 31.942 96.415 -89.239 1.00 122.33 57 ALA B CA 1
ATOM 3207 C C . ALA C 1 46 ? 33.262 96.836 -89.894 1.00 126.86 57 ALA B C 1
ATOM 3208 O O . ALA C 1 46 ? 33.860 96.060 -90.633 1.00 123.99 57 ALA B O 1
ATOM 3210 N N . GLN C 1 47 ? 33.713 98.063 -89.605 1.00 134.80 58 GLN B N 1
ATOM 3211 C CA . GLN C 1 47 ? 34.903 98.640 -90.247 1.00 140.48 58 GLN B CA 1
ATOM 3212 C C . GLN C 1 47 ? 35.974 99.101 -89.261 1.00 143.83 58 GLN B C 1
ATOM 3213 O O . GLN C 1 47 ? 35.674 99.817 -88.321 1.00 145.13 58 GLN B O 1
ATOM 3219 N N . ASP C 1 48 ? 37.221 98.698 -89.501 1.00 145.72 59 ASP B N 1
ATOM 3220 C CA . ASP C 1 48 ? 38.339 99.149 -88.690 1.00 150.55 59 ASP B CA 1
ATOM 3221 C C . ASP C 1 48 ? 38.472 100.642 -88.880 1.00 161.69 59 ASP B C 1
ATOM 3222 O O . ASP C 1 48 ? 38.745 101.118 -89.980 1.00 165.98 59 ASP B O 1
ATOM 3227 N N . VAL C 1 49 ? 38.279 101.367 -87.786 1.00 166.93 60 VAL B N 1
ATOM 3228 C CA . VAL C 1 49 ? 38.243 102.823 -87.803 1.00 176.24 60 VAL B CA 1
ATOM 3229 C C . VAL C 1 49 ? 39.605 103.442 -88.134 1.00 182.22 60 VAL B C 1
ATOM 3230 O O . VAL C 1 49 ? 39.667 104.545 -88.668 1.00 189.30 60 VAL B O 1
ATOM 3234 N N . GLY C 1 50 ? 40.688 102.727 -87.832 1.00 180.91 61 GLY B N 1
ATOM 3235 C CA . GLY C 1 50 ? 42.035 103.175 -88.192 1.00 186.52 61 GLY B CA 1
ATOM 3236 C C . GLY C 1 50 ? 42.482 102.680 -89.557 1.00 185.55 61 GLY B C 1
ATOM 3237 O O . GLY C 1 50 ? 42.924 103.462 -90.401 1.00 190.34 61 GLY B O 1
ATOM 3238 N N . SER C 1 51 ? 42.364 101.370 -89.767 1.00 179.34 62 SER B N 1
ATOM 3239 C CA . SER C 1 51 ? 42.918 100.706 -90.941 1.00 175.69 62 SER B CA 1
ATOM 3240 C C . SER C 1 51 ? 42.000 100.718 -92.159 1.00 175.25 62 SER B C 1
ATOM 3241 O O . SER C 1 51 ? 42.456 100.419 -93.260 1.00 175.16 62 SER B O 1
ATOM 3244 N N . GLY C 1 52 ? 40.710 100.993 -91.963 1.00 174.71 63 GLY B N 1
ATOM 3245 C CA . GLY C 1 52 ? 39.743 101.030 -93.071 1.00 174.79 63 GLY B CA 1
ATOM 3246 C C . GLY C 1 52 ? 39.234 99.678 -93.590 1.00 167.61 63 GLY B C 1
ATOM 3247 O O . GLY C 1 52 ? 38.316 99.635 -94.409 1.00 166.20 63 GLY B O 1
ATOM 3248 N N . ARG C 1 53 ? 39.812 98.576 -93.108 1.00 161.99 64 ARG B N 1
ATOM 3249 C CA . ARG C 1 53 ? 39.457 97.233 -93.568 1.00 153.99 64 ARG B CA 1
ATOM 3250 C C . ARG C 1 53 ? 38.127 96.795 -92.943 1.00 147.23 64 ARG B C 1
ATOM 3251 O O . ARG C 1 53 ? 37.864 97.098 -91.778 1.00 146.20 64 ARG B O 1
ATOM 3259 N N . GLU C 1 54 ? 37.303 96.070 -93.705 1.00 141.21 65 GLU B N 1
ATOM 3260 C CA . GLU C 1 54 ? 35.962 95.673 -93.245 1.00 134.75 65 GLU B CA 1
ATOM 3261 C C . GLU C 1 54 ? 35.912 94.221 -92.764 1.00 123.54 65 GLU B C 1
ATOM 3262 O O . GLU C 1 54 ? 36.779 93.408 -93.098 1.00 121.42 65 GLU B O 1
ATOM 3268 N N . TYR C 1 55 ? 34.876 93.920 -91.978 1.00 116.96 66 TYR B N 1
ATOM 3269 C CA . TYR C 1 55 ? 34.731 92.653 -91.267 1.00 107.77 66 TYR B CA 1
ATOM 3270 C C . TYR C 1 55 ? 33.263 92.294 -91.054 1.00 102.87 66 TYR B C 1
ATOM 3271 O O . TYR C 1 55 ? 32.377 93.157 -91.063 1.00 103.80 66 TYR B O 1
ATOM 3280 N N . ALA C 1 56 ? 33.021 91.004 -90.838 1.00 94.96 67 ALA B N 1
ATOM 3281 C CA . ALA C 1 56 ? 31.745 90.545 -90.317 1.00 92.18 67 ALA B CA 1
ATOM 3282 C C . ALA C 1 56 ? 31.851 90.430 -88.799 1.00 90.89 67 ALA B C 1
ATOM 3283 O O . ALA C 1 56 ? 32.902 90.075 -88.252 1.00 89.33 67 ALA B O 1
ATOM 3285 N N . LEU C 1 57 ? 30.751 90.720 -88.122 1.00 91.93 68 LEU B N 1
ATOM 3286 C CA . LEU C 1 57 ? 30.731 90.704 -86.666 1.00 91.90 68 LEU B CA 1
ATOM 3287 C C . LEU C 1 57 ? 29.466 90.018 -86.199 1.00 88.83 68 LEU B C 1
ATOM 3288 O O . LEU C 1 57 ? 28.375 90.510 -86.458 1.00 90.76 68 LEU B O 1
ATOM 3293 N N . LYS C 1 58 ? 29.612 88.875 -85.533 1.00 84.15 69 LYS B N 1
ATOM 3294 C CA . LYS C 1 58 ? 28.459 88.170 -84.972 1.00 83.28 69 LYS B CA 1
ATOM 3295 C C . LYS C 1 58 ? 28.383 88.423 -83.479 1.00 85.04 69 LYS B C 1
ATOM 3296 O O . LYS C 1 58 ? 29.382 88.354 -82.776 1.00 84.11 69 LYS B O 1
ATOM 3302 N N . ARG C 1 59 ? 27.193 88.741 -83.008 1.00 88.58 70 ARG B N 1
ATOM 3303 C CA . ARG C 1 59 ? 27.006 89.122 -81.608 1.00 91.67 70 ARG B CA 1
ATOM 3304 C C . ARG C 1 59 ? 25.979 88.178 -81.026 1.00 90.13 70 ARG B C 1
ATOM 3305 O O . ARG C 1 59 ? 24.828 88.130 -81.480 1.00 90.53 70 ARG B O 1
ATOM 3313 N N . LEU C 1 60 ? 26.425 87.388 -80.055 1.00 87.96 71 LEU B N 1
ATOM 3314 C CA . LEU C 1 60 ? 25.594 86.367 -79.444 1.00 85.96 71 LEU B CA 1
ATOM 3315 C C . LEU C 1 60 ? 25.322 86.735 -77.990 1.00 88.23 71 LEU B C 1
ATOM 3316 O O . LEU C 1 60 ? 26.226 87.143 -77.264 1.00 89.41 71 LEU B O 1
ATOM 3321 N N . LEU C 1 61 ? 24.066 86.605 -77.583 1.00 89.81 72 LEU B N 1
ATOM 3322 C CA . LEU C 1 61 ? 23.604 87.016 -76.264 1.00 92.47 72 LEU B CA 1
ATOM 3323 C C . LEU C 1 61 ? 23.420 85.798 -75.377 1.00 89.46 72 LEU B C 1
ATOM 3324 O O . LEU C 1 61 ? 22.854 84.810 -75.816 1.00 87.28 72 LEU B O 1
ATOM 3329 N N . SER C 1 62 ? 23.857 85.881 -74.122 1.00 90.49 73 SER B N 1
ATOM 3330 C CA . SER C 1 62 ? 23.632 84.809 -73.156 1.00 89.31 73 SER B CA 1
ATOM 3331 C C . SER C 1 62 ? 23.221 85.326 -71.791 1.00 94.95 73 SER B C 1
ATOM 3332 O O . SER C 1 62 ? 23.800 86.280 -71.270 1.00 97.23 73 SER B O 1
ATOM 3335 N N . ASN C 1 63 ? 22.228 84.665 -71.217 1.00 97.83 74 ASN B N 1
ATOM 3336 C CA . ASN C 1 63 ? 21.839 84.872 -69.841 1.00 102.89 74 ASN B CA 1
ATOM 3337 C C . ASN C 1 63 ? 21.853 83.559 -69.049 1.00 102.06 74 ASN B C 1
ATOM 3338 O O . ASN C 1 63 ? 21.345 83.522 -67.921 1.00 104.17 74 ASN B O 1
ATOM 3343 N N . GLU C 1 64 ? 22.462 82.511 -69.626 1.00 96.01 75 GLU B N 1
ATOM 3344 C CA . GLU C 1 64 ? 22.538 81.176 -69.017 1.00 96.10 75 GLU B CA 1
ATOM 3345 C C . GLU C 1 64 ? 23.932 80.559 -69.223 1.00 90.49 75 GLU B C 1
ATOM 3346 O O . GLU C 1 64 ? 24.474 80.635 -70.350 1.00 86.68 75 GLU B O 1
ATOM 3352 N N . GLU C 1 65 ? 24.485 79.886 -68.207 1.00 88.69 76 GLU B N 1
ATOM 3353 C CA . GLU C 1 65 ? 25.781 79.178 -68.401 1.00 86.33 76 GLU B CA 1
ATOM 3354 C C . GLU C 1 65 ? 25.744 78.121 -69.499 1.00 81.31 76 GLU B C 1
ATOM 3355 O O . GLU C 1 65 ? 26.750 77.854 -70.146 1.00 77.18 76 GLU B O 1
ATOM 3361 N N . GLU C 1 66 ? 24.587 77.500 -69.660 1.00 81.61 77 GLU B N 1
ATOM 3362 C CA . GLU C 1 66 ? 24.323 76.587 -70.762 1.00 80.15 77 GLU B CA 1
ATOM 3363 C C . GLU C 1 66 ? 24.616 77.260 -72.109 1.00 75.50 77 GLU B C 1
ATOM 3364 O O . GLU C 1 66 ? 25.340 76.727 -72.944 1.00 71.65 77 GLU B O 1
ATOM 3370 N N . LYS C 1 67 ? 24.037 78.432 -72.321 1.00 75.39 78 LYS B N 1
ATOM 3371 C CA . LYS C 1 67 ? 24.284 79.189 -73.543 1.00 73.12 78 LYS B CA 1
ATOM 3372 C C . LYS C 1 67 ? 25.740 79.645 -73.698 1.00 69.33 78 LYS B C 1
ATOM 3373 O O . LYS C 1 67 ? 26.284 79.611 -74.783 1.00 65.47 78 LYS B O 1
ATOM 3379 N N . ASN C 1 68 ? 26.349 80.091 -72.607 1.00 69.63 79 ASN B N 1
ATOM 3380 C CA . ASN C 1 68 ? 27.784 80.412 -72.585 1.00 68.02 79 ASN B CA 1
ATOM 3381 C C . ASN C 1 68 ? 28.597 79.252 -73.213 1.00 63.66 79 ASN B C 1
ATOM 3382 O O . ASN C 1 68 ? 29.457 79.484 -74.039 1.00 61.70 79 ASN B O 1
ATOM 3387 N N . ARG C 1 69 ? 28.288 78.033 -72.789 1.00 62.41 80 ARG B N 1
ATOM 3388 C CA A ARG C 1 69 ? 29.026 76.855 -73.199 0.50 59.64 80 ARG B CA 1
ATOM 3389 C CA B ARG C 1 69 ? 29.027 76.862 -73.214 0.50 59.72 80 ARG B CA 1
ATOM 3390 C C . ARG C 1 69 ? 28.867 76.620 -74.723 1.00 56.77 80 ARG B C 1
ATOM 3391 O O . ARG C 1 69 ? 29.840 76.449 -75.409 1.00 54.55 80 ARG B O 1
ATOM 3406 N N . ALA C 1 70 ? 27.620 76.659 -75.206 1.00 57.09 81 ALA B N 1
ATOM 3407 C CA . ALA C 1 70 ? 27.291 76.562 -76.628 1.00 55.24 81 ALA B CA 1
ATOM 3408 C C . ALA C 1 70 ? 27.980 77.655 -77.468 1.00 55.03 81 ALA B C 1
ATOM 3409 O O . ALA C 1 70 ? 28.533 77.372 -78.566 1.00 52.20 81 ALA B O 1
ATOM 3411 N N . ILE C 1 71 ? 27.951 78.895 -76.975 1.00 57.50 82 ILE B N 1
ATOM 3412 C CA . ILE C 1 71 ? 28.609 80.000 -77.701 1.00 58.39 82 ILE B CA 1
ATOM 3413 C C . ILE C 1 71 ? 30.135 79.853 -77.753 1.00 57.49 82 ILE B C 1
ATOM 3414 O O . ILE C 1 71 ? 30.734 80.012 -78.823 1.00 56.20 82 ILE B O 1
ATOM 3419 N N . ILE C 1 72 ? 30.767 79.547 -76.615 1.00 58.57 83 ILE B N 1
ATOM 3420 C CA . ILE C 1 72 ? 32.220 79.319 -76.584 1.00 58.03 83 ILE B CA 1
ATOM 3421 C C . ILE C 1 72 ? 32.629 78.131 -77.494 1.00 55.26 83 ILE B C 1
ATOM 3422 O O . ILE C 1 72 ? 33.654 78.164 -78.208 1.00 53.95 83 ILE B O 1
ATOM 3427 N N . GLN C 1 73 ? 31.805 77.089 -77.499 1.00 54.40 84 GLN B N 1
ATOM 3428 C CA . GLN C 1 73 ? 32.028 75.952 -78.382 1.00 51.59 84 GLN B CA 1
ATOM 3429 C C . GLN C 1 73 ? 32.016 76.359 -79.848 1.00 50.76 84 GLN B C 1
ATOM 3430 O O . GLN C 1 73 ? 32.901 75.984 -80.629 1.00 49.66 84 GLN B O 1
ATOM 3436 N N . GLU C 1 74 ? 31.037 77.148 -80.241 1.00 52.69 85 GLU B N 1
ATOM 3437 C CA . GLU C 1 74 ? 30.999 77.666 -81.600 1.00 52.97 85 GLU B CA 1
ATOM 3438 C C . GLU C 1 74 ? 32.264 78.474 -81.971 1.00 54.32 85 GLU B C 1
ATOM 3439 O O . GLU C 1 74 ? 32.828 78.312 -83.070 1.00 52.29 85 GLU B O 1
ATOM 3445 N N . VAL C 1 75 ? 32.683 79.374 -81.069 1.00 57.02 86 VAL B N 1
ATOM 3446 C CA . VAL C 1 75 ? 33.913 80.158 -81.274 1.00 58.42 86 VAL B CA 1
ATOM 3447 C C . VAL C 1 75 ? 35.137 79.239 -81.405 1.00 56.75 86 VAL B C 1
ATOM 3448 O O . VAL C 1 75 ? 35.978 79.453 -82.278 1.00 56.48 86 VAL B O 1
ATOM 3452 N N . CYS C 1 76 ? 35.210 78.198 -80.570 1.00 55.53 87 CYS B N 1
ATOM 3453 C CA . CYS C 1 76 ? 36.320 77.249 -80.658 1.00 54.64 87 CYS B CA 1
ATOM 3454 C C . CYS C 1 76 ? 36.322 76.508 -82.001 1.00 51.61 87 CYS B C 1
ATOM 3455 O O . CYS C 1 76 ? 37.377 76.282 -82.577 1.00 51.06 87 CYS B O 1
ATOM 3458 N N . PHE C 1 77 ? 35.147 76.110 -82.488 1.00 49.83 88 PHE B N 1
ATOM 3459 C CA . PHE C 1 77 ? 35.077 75.437 -83.796 1.00 47.66 88 PHE B CA 1
ATOM 3460 C C . PHE C 1 77 ? 35.510 76.381 -84.900 1.00 49.44 88 PHE B C 1
ATOM 3461 O O . PHE C 1 77 ? 36.262 75.988 -85.789 1.00 48.90 88 PHE B O 1
ATOM 3469 N N . MET C 1 78 ? 35.045 77.629 -84.861 1.00 53.60 89 MET B N 1
ATOM 3470 C CA . MET C 1 78 ? 35.430 78.598 -85.876 1.00 57.42 89 MET B CA 1
ATOM 3471 C C . MET C 1 78 ? 36.952 78.756 -85.920 1.00 58.91 89 MET B C 1
ATOM 3472 O O . MET C 1 78 ? 37.543 78.780 -86.987 1.00 57.98 89 MET B O 1
ATOM 3477 N N . LYS C 1 79 ? 37.572 78.886 -84.749 1.00 60.64 90 LYS B N 1
ATOM 3478 C CA . LYS C 1 79 ? 39.016 79.034 -84.656 1.00 64.11 90 LYS B CA 1
ATOM 3479 C C . LYS C 1 79 ? 39.751 77.789 -85.165 1.00 60.36 90 LYS B C 1
ATOM 3480 O O . LYS C 1 79 ? 40.772 77.889 -85.829 1.00 59.19 90 LYS B O 1
ATOM 3486 N N . LYS C 1 80 ? 39.250 76.618 -84.813 1.00 57.24 91 LYS B N 1
ATOM 3487 C CA . LYS C 1 80 ? 39.917 75.391 -85.201 1.00 56.34 91 LYS B CA 1
ATOM 3488 C C . LYS C 1 80 ? 39.889 75.214 -86.724 1.00 54.38 91 LYS B C 1
ATOM 3489 O O . LYS C 1 80 ? 40.813 74.676 -87.306 1.00 55.53 91 LYS B O 1
ATOM 3495 N N . LEU C 1 81 ? 38.835 75.670 -87.372 1.00 52.60 92 LEU B N 1
ATOM 3496 C CA . LEU C 1 81 ? 38.641 75.351 -88.778 1.00 50.80 92 LEU B CA 1
ATOM 3497 C C . LEU C 1 81 ? 39.143 76.467 -89.656 1.00 53.32 92 LEU B C 1
ATOM 3498 O O . LEU C 1 81 ? 39.118 76.347 -90.862 1.00 51.92 92 LEU B O 1
ATOM 3503 N N . SER C 1 82 ? 39.611 77.562 -89.062 1.00 56.45 93 SER B N 1
ATOM 3504 C CA . SER C 1 82 ? 40.050 78.695 -89.870 1.00 60.14 93 SER B CA 1
ATOM 3505 C C . SER C 1 82 ? 41.287 78.317 -90.652 1.00 61.60 93 SER B C 1
ATOM 3506 O O . SER C 1 82 ? 41.974 77.357 -90.324 1.00 64.18 93 SER B O 1
ATOM 3509 N N . GLY C 1 83 ? 41.563 79.045 -91.717 1.00 63.10 94 GLY B N 1
ATOM 3510 C CA . GLY C 1 83 ? 42.701 78.741 -92.562 1.00 64.37 94 GLY B CA 1
ATOM 3511 C C . GLY C 1 83 ? 42.295 78.022 -93.844 1.00 62.43 94 GLY B C 1
ATOM 3512 O O . GLY C 1 83 ? 43.051 77.981 -94.777 1.00 63.92 94 GLY B O 1
ATOM 3513 N N . HIS C 1 84 ? 41.104 77.449 -93.889 1.00 58.86 95 HIS B N 1
ATOM 3514 C CA . HIS C 1 84 ? 40.710 76.685 -95.053 1.00 57.16 95 HIS B CA 1
ATOM 3515 C C . HIS C 1 84 ? 40.027 77.579 -96.099 1.00 57.47 95 HIS B C 1
ATOM 3516 O O . HIS C 1 84 ? 39.256 78.472 -95.748 1.00 57.19 95 HIS B O 1
ATOM 3523 N N . PRO C 1 85 ? 40.316 77.350 -97.394 1.00 57.10 96 PRO B N 1
ATOM 3524 C CA . PRO C 1 85 ? 39.831 78.290 -98.408 1.00 58.69 96 PRO B CA 1
ATOM 3525 C C . PRO C 1 85 ? 38.309 78.309 -98.553 1.00 57.13 96 PRO B C 1
ATOM 3526 O O . PRO C 1 85 ? 37.774 79.248 -99.108 1.00 61.25 96 PRO B O 1
ATOM 3530 N N . ASN C 1 86 ? 37.612 77.294 -98.072 1.00 52.94 97 ASN B N 1
ATOM 3531 C CA . ASN C 1 86 ? 36.150 77.284 -98.146 1.00 52.00 97 ASN B CA 1
ATOM 3532 C C . ASN C 1 86 ? 35.461 77.374 -96.776 1.00 50.84 97 ASN B C 1
ATOM 3533 O O . ASN C 1 86 ? 34.313 77.079 -96.648 1.00 48.25 97 ASN B O 1
ATOM 3538 N N . ILE C 1 87 ? 36.190 77.845 -95.771 1.00 54.01 98 ILE B N 1
ATOM 3539 C CA . ILE C 1 87 ? 35.615 78.158 -94.453 1.00 54.92 98 ILE B CA 1
ATOM 3540 C C . ILE C 1 87 ? 35.919 79.612 -94.145 1.00 58.64 98 ILE B C 1
ATOM 3541 O O . ILE C 1 87 ? 37.039 80.062 -94.371 1.00 59.89 98 ILE B O 1
ATOM 3546 N N . VAL C 1 88 ? 34.923 80.358 -93.655 1.00 60.32 99 VAL B N 1
ATOM 3547 C CA . VAL C 1 88 ? 35.140 81.768 -93.267 1.00 65.46 99 VAL B CA 1
ATOM 3548 C C . VAL C 1 88 ? 36.358 81.889 -92.331 1.00 65.79 99 VAL B C 1
ATOM 3549 O O . VAL C 1 88 ? 36.502 81.111 -91.399 1.00 63.91 99 VAL B O 1
ATOM 3553 N N . GLN C 1 89 ? 37.222 82.852 -92.613 1.00 68.86 100 GLN B N 1
ATOM 3554 C CA A GLN C 1 89 ? 38.396 83.128 -91.795 0.50 70.87 100 GLN B CA 1
ATOM 3555 C CA B GLN C 1 89 ? 38.400 83.113 -91.783 0.50 71.15 100 GLN B CA 1
ATOM 3556 C C . GLN C 1 89 ? 38.026 83.787 -90.456 1.00 72.02 100 GLN B C 1
ATOM 3557 O O . GLN C 1 89 ? 37.381 84.846 -90.427 1.00 72.31 100 GLN B O 1
ATOM 3568 N N . PHE C 1 90 ? 38.449 83.143 -89.372 1.00 70.48 101 PHE B N 1
ATOM 3569 C CA . PHE C 1 90 ? 38.355 83.652 -88.038 1.00 72.30 101 PHE B CA 1
ATOM 3570 C C . PHE C 1 90 ? 39.359 84.786 -87.892 1.00 78.14 101 PHE B C 1
ATOM 3571 O O . PHE C 1 90 ? 40.519 84.628 -88.288 1.00 80.12 101 PHE B O 1
ATOM 3579 N N . CYS C 1 91 ? 38.933 85.911 -87.328 1.00 81.76 102 CYS B N 1
ATOM 3580 C CA . CYS C 1 91 ? 39.865 87.024 -87.039 1.00 87.18 102 CYS B CA 1
ATOM 3581 C C . CYS C 1 91 ? 40.102 87.205 -85.539 1.00 87.52 102 CYS B C 1
ATOM 3582 O O . CYS C 1 91 ? 41.242 87.217 -85.097 1.00 91.26 102 CYS B O 1
ATOM 3585 N N . SER C 1 92 ? 39.039 87.335 -84.756 1.00 86.68 103 SER B N 1
ATOM 3586 C CA . SER C 1 92 ? 39.170 87.330 -83.291 1.00 86.99 103 SER B CA 1
ATOM 3587 C C . SER C 1 92 ? 37.809 87.213 -82.625 1.00 83.24 103 SER B C 1
ATOM 3588 O O . SER C 1 92 ? 36.787 87.192 -83.298 1.00 80.82 103 SER B O 1
ATOM 3591 N N . ALA C 1 93 ? 37.813 87.139 -81.298 1.00 82.55 104 ALA B N 1
ATOM 3592 C CA . ALA C 1 93 ? 36.580 87.118 -80.519 1.00 81.32 104 ALA B CA 1
ATOM 3593 C C . ALA C 1 93 ? 36.744 87.868 -79.197 1.00 84.54 104 ALA B C 1
ATOM 3594 O O . ALA C 1 93 ? 37.862 88.080 -78.728 1.00 85.39 104 ALA B O 1
ATOM 3596 N N . ALA C 1 94 ? 35.620 88.270 -78.613 1.00 85.31 105 ALA B N 1
ATOM 3597 C CA . ALA C 1 94 ? 35.628 88.957 -77.341 1.00 88.98 105 ALA B CA 1
ATOM 3598 C C . ALA C 1 94 ? 34.295 88.836 -76.632 1.00 89.26 105 ALA B C 1
ATOM 3599 O O . ALA C 1 94 ? 33.345 88.291 -77.177 1.00 85.88 105 ALA B O 1
ATOM 3601 N N . SER C 1 95 ? 34.252 89.368 -75.409 1.00 93.04 106 SER B N 1
ATOM 3602 C CA . SER C 1 95 ? 33.094 89.295 -74.542 1.00 95.05 106 SER B CA 1
ATOM 3603 C C . SER C 1 95 ? 32.813 90.639 -73.863 1.00 101.19 106 SER B C 1
ATOM 3604 O O . SER C 1 95 ? 33.725 91.419 -73.614 1.00 103.59 106 SER B O 1
ATOM 3607 N N . ILE C 1 96 ? 31.538 90.882 -73.582 1.00 103.89 107 ILE B N 1
ATOM 3608 C CA . ILE C 1 96 ? 31.075 92.028 -72.812 1.00 110.94 107 ILE B CA 1
ATOM 3609 C C . ILE C 1 96 ? 30.231 91.454 -71.667 1.00 111.86 107 ILE B C 1
ATOM 3610 O O . ILE C 1 96 ? 29.269 90.718 -71.906 1.00 112.25 107 ILE B O 1
ATOM 3615 N N . GLY C 1 97 ? 30.607 91.757 -70.430 1.00 114.50 108 GLY B N 1
ATOM 3616 C CA . GLY C 1 97 ? 29.880 91.258 -69.266 1.00 115.17 108 GLY B CA 1
ATOM 3617 C C . GLY C 1 97 ? 28.506 91.891 -69.144 1.00 118.49 108 GLY B C 1
ATOM 3618 O O . GLY C 1 97 ? 28.254 92.945 -69.732 1.00 119.21 108 GLY B O 1
ATOM 3619 N N . LYS C 1 98 ? 27.610 91.220 -68.413 1.00 119.45 109 LYS B N 1
ATOM 3620 C CA . LYS C 1 98 ? 26.240 91.714 -68.149 1.00 124.83 109 LYS B CA 1
ATOM 3621 C C . LYS C 1 98 ? 26.207 93.182 -67.721 1.00 130.66 109 LYS B C 1
ATOM 3622 O O . LYS C 1 98 ? 25.259 93.896 -68.029 1.00 132.19 109 LYS B O 1
ATOM 3624 N N . GLU C 1 99 ? 27.273 93.618 -67.051 1.00 134.44 110 GLU B N 1
ATOM 3625 C CA . GLU C 1 99 ? 27.372 94.963 -66.454 1.00 143.79 110 GLU B CA 1
ATOM 3626 C C . GLU C 1 99 ? 27.541 96.047 -67.530 1.00 146.07 110 GLU B C 1
ATOM 3627 O O . GLU C 1 99 ? 27.028 97.157 -67.361 1.00 149.54 110 GLU B O 1
ATOM 3633 N N . GLU C 1 100 ? 28.253 95.727 -68.619 1.00 140.07 111 GLU B N 1
ATOM 3634 C CA . GLU C 1 100 ? 28.568 96.714 -69.677 1.00 143.20 111 GLU B CA 1
ATOM 3635 C C . GLU C 1 100 ? 27.570 96.736 -70.828 1.00 143.31 111 GLU B C 1
ATOM 3636 O O . GLU C 1 100 ? 27.507 97.722 -71.564 1.00 147.86 111 GLU B O 1
ATOM 3642 N N . SER C 1 101 ? 26.811 95.659 -71.006 1.00 140.46 112 SER B N 1
ATOM 3643 C CA . SER C 1 101 ? 26.021 95.484 -72.232 1.00 139.85 112 SER B CA 1
ATOM 3644 C C . SER C 1 101 ? 24.741 96.317 -72.229 1.00 144.73 112 SER B C 1
ATOM 3645 O O . SER C 1 101 ? 24.163 96.594 -71.171 1.00 148.17 112 SER B O 1
ATOM 3648 N N . ASP C 1 102 ? 24.310 96.692 -73.435 1.00 146.24 113 ASP B N 1
ATOM 3649 C CA . ASP C 1 102 ? 23.040 97.397 -73.646 1.00 150.84 113 ASP B CA 1
ATOM 3650 C C . ASP C 1 102 ? 21.834 96.488 -73.371 1.00 148.78 113 ASP B C 1
ATOM 3651 O O . ASP C 1 102 ? 20.721 96.987 -73.189 1.00 154.02 113 ASP B O 1
ATOM 3653 N N . THR C 1 103 ? 22.054 95.164 -73.347 1.00 140.21 114 THR B N 1
ATOM 3654 C CA . THR C 1 103 ? 20.984 94.201 -73.070 1.00 137.05 114 THR B CA 1
ATOM 3655 C C . THR C 1 103 ? 20.847 93.804 -71.601 1.00 136.55 114 THR B C 1
ATOM 3656 O O . THR C 1 103 ? 19.758 93.439 -71.176 1.00 138.85 114 THR B O 1
ATOM 3660 N N . GLY C 1 104 ? 21.945 93.837 -70.844 1.00 133.95 115 GLY B N 1
ATOM 3661 C CA . GLY C 1 104 ? 21.969 93.307 -69.471 1.00 133.14 115 GLY B CA 1
ATOM 3662 C C . GLY C 1 104 ? 22.344 91.828 -69.420 1.00 127.65 115 GLY B C 1
ATOM 3663 O O . GLY C 1 104 ? 22.354 91.218 -68.355 1.00 128.90 115 GLY B O 1
ATOM 3664 N N . GLN C 1 105 ? 22.641 91.257 -70.583 1.00 121.38 116 GLN B N 1
ATOM 3665 C CA . GLN C 1 105 ? 23.060 89.872 -70.710 1.00 115.26 116 GLN B CA 1
ATOM 3666 C C . GLN C 1 105 ? 24.548 89.857 -71.078 1.00 110.65 116 GLN B C 1
ATOM 3667 O O . GLN C 1 105 ? 25.095 90.878 -71.508 1.00 112.21 116 GLN B O 1
ATOM 3673 N N . ALA C 1 106 ? 25.209 88.710 -70.928 1.00 105.15 117 ALA B N 1
ATOM 3674 C CA . ALA C 1 106 ? 26.579 88.587 -71.407 1.00 100.71 117 ALA B CA 1
ATOM 3675 C C . ALA C 1 106 ? 26.560 88.597 -72.934 1.00 97.94 117 ALA B C 1
ATOM 3676 O O . ALA C 1 106 ? 25.621 88.082 -73.548 1.00 95.93 117 ALA B O 1
ATOM 3678 N N . GLU C 1 107 ? 27.561 89.224 -73.546 1.00 98.12 118 GLU B N 1
ATOM 3679 C CA . GLU C 1 107 ? 27.609 89.328 -74.996 1.00 98.17 118 GLU B CA 1
ATOM 3680 C C . GLU C 1 107 ? 28.933 88.816 -75.509 1.00 94.73 118 GLU B C 1
ATOM 3681 O O . GLU C 1 107 ? 29.987 89.149 -74.967 1.00 96.68 118 GLU B O 1
ATOM 3687 N N . PHE C 1 108 ? 28.875 88.015 -76.561 1.00 89.26 119 PHE B N 1
ATOM 3688 C CA . PHE C 1 108 ? 30.068 87.462 -77.171 1.00 86.34 119 PHE B CA 1
ATOM 3689 C C . PHE C 1 108 ? 30.147 88.038 -78.558 1.00 86.34 119 PHE B C 1
ATOM 3690 O O . PHE C 1 108 ? 29.129 88.164 -79.222 1.00 87.21 119 PHE B O 1
ATOM 3698 N N . LEU C 1 109 ? 31.349 88.387 -78.987 1.00 86.48 120 LEU B N 1
ATOM 3699 C CA . LEU C 1 109 ? 31.546 89.019 -80.269 1.00 87.75 120 LEU B CA 1
ATOM 3700 C C . LEU C 1 109 ? 32.550 88.198 -81.052 1.00 84.37 120 LEU B C 1
ATOM 3701 O O . LEU C 1 109 ? 33.629 87.889 -80.550 1.00 83.67 120 LEU B O 1
ATOM 3706 N N . LEU C 1 110 ? 32.180 87.841 -82.276 1.00 82.47 121 LEU B N 1
ATOM 3707 C CA . LEU C 1 110 ? 33.008 86.994 -83.140 1.00 79.26 121 LEU B CA 1
ATOM 3708 C C . LEU C 1 110 ? 33.300 87.790 -84.393 1.00 80.47 121 LEU B C 1
ATOM 3709 O O . LEU C 1 110 ? 32.379 88.265 -85.056 1.00 82.01 121 LEU B O 1
ATOM 3714 N N . LEU C 1 111 ? 34.578 87.963 -84.691 1.00 80.62 122 LEU B N 1
ATOM 3715 C CA . LEU C 1 111 ? 35.000 88.759 -85.819 1.00 83.70 122 LEU B CA 1
ATOM 3716 C C . LEU C 1 111 ? 35.538 87.847 -86.916 1.00 80.71 122 LEU B C 1
ATOM 3717 O O . LEU C 1 111 ? 36.449 87.061 -86.677 1.00 78.52 122 LEU B O 1
ATOM 3722 N N . THR C 1 112 ? 35.000 87.979 -88.122 1.00 81.04 123 THR B N 1
ATOM 3723 C CA . THR C 1 112 ? 35.496 87.208 -89.247 1.00 79.60 123 THR B CA 1
ATOM 3724 C C . THR C 1 112 ? 35.743 88.089 -90.447 1.00 84.26 123 THR B C 1
ATOM 3725 O O . THR C 1 112 ? 35.379 89.268 -90.450 1.00 88.22 123 THR B O 1
ATOM 3729 N N . GLU C 1 113 ? 36.359 87.508 -91.478 1.00 84.56 124 GLU B N 1
ATOM 3730 C CA . GLU C 1 113 ? 36.417 88.155 -92.776 1.00 87.84 124 GLU B CA 1
ATOM 3731 C C . GLU C 1 113 ? 34.978 88.370 -93.219 1.00 87.57 124 GLU B C 1
ATOM 3732 O O . GLU C 1 113 ? 34.081 87.622 -92.822 1.00 82.70 124 GLU B O 1
ATOM 3738 N N . LEU C 1 114 ? 34.773 89.419 -94.014 1.00 92.92 125 LEU B N 1
ATOM 3739 C CA . LEU C 1 114 ? 33.473 89.749 -94.580 1.00 93.79 125 LEU B CA 1
ATOM 3740 C C . LEU C 1 114 ? 33.401 89.178 -95.986 1.00 93.14 125 LEU B C 1
ATOM 3741 O O . LEU C 1 114 ? 34.186 89.556 -96.859 1.00 95.02 125 LEU B O 1
ATOM 3746 N N . CYS C 1 115 ? 32.472 88.254 -96.192 1.00 89.07 126 CYS B N 1
ATOM 3747 C CA . CYS C 1 115 ? 32.203 87.741 -97.517 1.00 88.69 126 CYS B CA 1
ATOM 3748 C C . CYS C 1 115 ? 31.317 88.709 -98.257 1.00 92.50 126 CYS B C 1
ATOM 3749 O O . CYS C 1 115 ? 30.796 89.672 -97.680 1.00 96.51 126 CYS B O 1
ATOM 3752 N N . LYS C 1 116 ? 31.185 88.471 -99.553 1.00 91.57 127 LYS B N 1
ATOM 3753 C CA . LYS C 1 116 ? 30.431 89.347 -100.422 1.00 95.70 127 LYS B CA 1
ATOM 3754 C C . LYS C 1 116 ? 28.928 89.253 -100.159 1.00 94.36 127 LYS B C 1
ATOM 3755 O O . LYS C 1 116 ? 28.188 90.201 -100.408 1.00 98.28 127 LYS B O 1
ATOM 3761 N N . GLY C 1 117 ? 28.477 88.119 -99.646 1.00 88.88 128 GLY B N 1
ATOM 3762 C CA . GLY C 1 117 ? 27.062 87.927 -99.397 1.00 89.95 128 GLY B CA 1
ATOM 3763 C C . GLY C 1 117 ? 26.644 86.470 -99.431 1.00 86.11 128 GLY B C 1
ATOM 3764 O O . GLY C 1 117 ? 27.480 85.557 -99.459 1.00 81.05 128 GLY B O 1
ATOM 3765 N N . GLN C 1 118 ? 25.339 86.258 -99.464 1.00 87.21 129 GLN B N 1
ATOM 3766 C CA . GLN C 1 118 ? 24.783 84.937 -99.342 1.00 84.88 129 GLN B CA 1
ATOM 3767 C C . GLN C 1 118 ? 24.646 84.244 -100.715 1.00 82.25 129 GLN B C 1
ATOM 3768 O O . GLN C 1 118 ? 24.163 84.844 -101.666 1.00 84.03 129 GLN B O 1
ATOM 3774 N N . LEU C 1 119 ? 25.089 82.989 -100.810 1.00 76.77 130 LEU B N 1
ATOM 3775 C CA . LEU C 1 119 ? 25.068 82.254 -102.076 1.00 75.31 130 LEU B CA 1
ATOM 3776 C C . LEU C 1 119 ? 23.699 82.330 -102.734 1.00 78.00 130 LEU B C 1
ATOM 3777 O O . LEU C 1 119 ? 23.624 82.590 -103.928 1.00 78.80 130 LEU B O 1
ATOM 3782 N N . VAL C 1 120 ? 22.628 82.119 -101.961 1.00 79.03 131 VAL B N 1
ATOM 3783 C CA . VAL C 1 120 ? 21.284 82.084 -102.545 1.00 83.72 131 VAL B CA 1
ATOM 3784 C C . VAL C 1 120 ? 20.869 83.399 -103.185 1.00 89.32 131 VAL B C 1
ATOM 3785 O O . VAL C 1 120 ? 20.082 83.407 -104.119 1.00 92.24 131 VAL B O 1
ATOM 3789 N N . GLU C 1 121 ? 21.401 84.509 -102.704 1.00 94.13 132 GLU B N 1
ATOM 3790 C CA . GLU C 1 121 ? 21.031 85.796 -103.290 1.00 101.33 132 GLU B CA 1
ATOM 3791 C C . GLU C 1 121 ? 21.642 85.870 -104.680 1.00 103.26 132 GLU B C 1
ATOM 3792 O O . GLU C 1 121 ? 21.001 86.325 -105.612 1.00 105.61 132 GLU B O 1
ATOM 3798 N N . PHE C 1 122 ? 22.865 85.370 -104.836 1.00 101.13 133 PHE B N 1
ATOM 3799 C CA . PHE C 1 122 ? 23.532 85.419 -106.146 1.00 104.03 133 PHE B CA 1
ATOM 3800 C C . PHE C 1 122 ? 22.915 84.443 -107.150 1.00 102.63 133 PHE B C 1
ATOM 3801 O O . PHE C 1 122 ? 22.842 84.738 -108.343 1.00 105.82 133 PHE B O 1
ATOM 3809 N N . LEU C 1 123 ? 22.441 83.305 -106.659 1.00 97.88 134 LEU B N 1
ATOM 3810 C CA . LEU C 1 123 ? 21.736 82.349 -107.497 1.00 98.23 134 LEU B CA 1
ATOM 3811 C C . LEU C 1 123 ? 20.396 82.881 -107.948 1.00 105.46 134 LEU B C 1
ATOM 3812 O O . LEU C 1 123 ? 19.966 82.603 -109.069 1.00 108.15 134 LEU B O 1
ATOM 3817 N N . LYS C 1 124 ? 19.739 83.625 -107.063 1.00 111.65 135 LYS B N 1
ATOM 3818 C CA . LYS C 1 124 ? 18.457 84.268 -107.360 1.00 122.32 135 LYS B CA 1
ATOM 3819 C C . LYS C 1 124 ? 18.589 85.259 -108.524 1.00 129.47 135 LYS B C 1
ATOM 3820 O O . LYS C 1 124 ? 17.740 85.293 -109.415 1.00 135.10 135 LYS B O 1
ATOM 3826 N N . LYS C 1 125 ? 19.661 86.049 -108.518 1.00 133.97 136 LYS B N 1
ATOM 3827 C CA . LYS C 1 125 ? 19.976 86.968 -109.626 1.00 142.42 136 LYS B CA 1
ATOM 3828 C C . LYS C 1 125 ? 20.108 86.250 -110.968 1.00 141.64 136 LYS B C 1
ATOM 3829 O O . LYS C 1 125 ? 19.708 86.770 -112.007 1.00 148.31 136 LYS B O 1
ATOM 3835 N N . MET C 1 126 ? 20.674 85.055 -110.931 1.00 137.03 137 MET B N 1
ATOM 3836 C CA . MET C 1 126 ? 21.036 84.336 -112.131 1.00 138.23 137 MET B CA 1
ATOM 3837 C C . MET C 1 126 ? 19.945 83.380 -112.625 1.00 134.21 137 MET B C 1
ATOM 3838 O O . MET C 1 126 ? 20.048 82.848 -113.734 1.00 125.85 137 MET B O 1
ATOM 3843 N N . GLU C 1 127 ? 18.910 83.151 -111.817 1.00 133.03 138 GLU B N 1
ATOM 3844 C CA . GLU C 1 127 ? 17.899 82.156 -112.171 1.00 131.87 138 GLU B CA 1
ATOM 3845 C C . GLU C 1 127 ? 16.839 82.737 -113.096 1.00 138.04 138 GLU B C 1
ATOM 3846 O O . GLU C 1 127 ? 16.017 82.007 -113.651 1.00 139.11 138 GLU B O 1
ATOM 3852 N N . SER C 1 128 ? 16.863 84.055 -113.252 1.00 142.41 139 SER B N 1
ATOM 3853 C CA . SER C 1 128 ? 16.192 84.707 -114.362 1.00 148.55 139 SER B CA 1
ATOM 3854 C C . SER C 1 128 ? 16.896 84.338 -115.675 1.00 147.04 139 SER B C 1
ATOM 3855 O O . SER C 1 128 ? 16.283 84.327 -116.739 1.00 152.31 139 SER B O 1
ATOM 3857 N N . ARG C 1 129 ? 18.179 84.005 -115.578 1.00 140.32 140 ARG B N 1
ATOM 3858 C CA . ARG C 1 129 ? 19.044 83.798 -116.737 1.00 138.92 140 ARG B CA 1
ATOM 3859 C C . ARG C 1 129 ? 19.189 82.310 -117.138 1.00 129.64 140 ARG B C 1
ATOM 3860 O O . ARG C 1 129 ? 20.004 81.968 -117.991 1.00 129.50 140 ARG B O 1
ATOM 3868 N N . GLY C 1 130 ? 18.384 81.430 -116.542 1.00 121.32 141 GLY B N 1
ATOM 3869 C CA . GLY C 1 130 ? 18.326 80.026 -116.957 1.00 112.40 141 GLY B CA 1
ATOM 3870 C C . GLY C 1 130 ? 18.985 79.075 -115.967 1.00 103.11 141 GLY B C 1
ATOM 3871 O O . GLY C 1 130 ? 19.655 79.501 -115.037 1.00 99.63 141 GLY B O 1
ATOM 3872 N N . PRO C 1 131 ? 18.800 77.763 -116.165 1.00 97.70 142 PRO B N 1
ATOM 3873 C CA . PRO C 1 131 ? 19.407 76.795 -115.256 1.00 90.10 142 PRO B CA 1
ATOM 3874 C C . PRO C 1 131 ? 20.923 76.979 -115.152 1.00 85.41 142 PRO B C 1
ATOM 3875 O O . PRO C 1 131 ? 21.555 77.439 -116.104 1.00 86.97 142 PRO B O 1
ATOM 3879 N N . LEU C 1 132 ? 21.499 76.621 -114.010 1.00 79.79 143 LEU B N 1
ATOM 3880 C CA . LEU C 1 132 ? 22.953 76.663 -113.848 1.00 75.82 143 LEU B CA 1
ATOM 3881 C C . LEU C 1 132 ? 23.614 75.640 -114.755 1.00 72.66 143 LEU B C 1
ATOM 3882 O O . LEU C 1 132 ? 23.114 74.523 -114.901 1.00 71.43 143 LEU B O 1
ATOM 3887 N N . SER C 1 133 ? 24.732 76.014 -115.365 1.00 71.77 144 SER B N 1
ATOM 3888 C CA . SER C 1 133 ? 25.551 75.064 -116.112 1.00 69.57 144 SER B CA 1
ATOM 3889 C C . SER C 1 133 ? 26.131 74.019 -115.184 1.00 64.75 144 SER B C 1
ATOM 3890 O O . SER C 1 133 ? 26.293 74.267 -113.980 1.00 61.64 144 SER B O 1
ATOM 3893 N N . CYS C 1 134 ? 26.437 72.844 -115.721 1.00 62.69 145 CYS B N 1
ATOM 3894 C CA . CYS C 1 134 ? 27.081 71.818 -114.907 1.00 60.01 145 CYS B CA 1
ATOM 3895 C C . CYS C 1 134 ? 28.399 72.269 -114.268 1.00 59.13 145 CYS B C 1
ATOM 3896 O O . CYS C 1 134 ? 28.700 71.863 -113.158 1.00 56.36 145 CYS B O 1
ATOM 3899 N N . ASP C 1 135 ? 29.194 73.050 -114.988 1.00 61.25 146 ASP B N 1
ATOM 3900 C CA . ASP C 1 135 ? 30.464 73.502 -114.469 1.00 61.56 146 ASP B CA 1
ATOM 3901 C C . ASP C 1 135 ? 30.231 74.347 -113.201 1.00 61.28 146 ASP B C 1
ATOM 3902 O O . ASP C 1 135 ? 30.956 74.236 -112.253 1.00 59.04 146 ASP B O 1
ATOM 3907 N N . THR C 1 136 ? 29.212 75.195 -113.222 1.00 62.96 147 THR B N 1
ATOM 3908 C CA . THR C 1 136 ? 28.885 76.038 -112.093 1.00 63.34 147 THR B CA 1
ATOM 3909 C C . THR C 1 136 ? 28.380 75.233 -110.897 1.00 59.62 147 THR B C 1
ATOM 3910 O O . THR C 1 136 ? 28.763 75.497 -109.755 1.00 58.58 147 THR B O 1
ATOM 3914 N N . VAL C 1 137 ? 27.531 74.247 -111.154 1.00 56.84 148 VAL B N 1
ATOM 3915 C CA . VAL C 1 137 ? 27.096 73.353 -110.106 1.00 52.95 148 VAL B CA 1
ATOM 3916 C C . VAL C 1 137 ? 28.302 72.637 -109.541 1.00 49.71 148 VAL B C 1
ATOM 3917 O O . VAL C 1 137 ? 28.463 72.562 -108.333 1.00 46.16 148 VAL B O 1
ATOM 3921 N N . LEU C 1 138 ? 29.148 72.113 -110.422 1.00 49.31 149 LEU B N 1
ATOM 3922 C CA . LEU C 1 138 ? 30.351 71.411 -109.978 1.00 47.71 149 LEU B CA 1
ATOM 3923 C C . LEU C 1 138 ? 31.215 72.253 -109.043 1.00 47.71 149 LEU B C 1
ATOM 3924 O O . LEU C 1 138 ? 31.665 71.778 -108.014 1.00 46.31 149 LEU B O 1
ATOM 3929 N N . LYS C 1 139 ? 31.470 73.492 -109.400 1.00 51.36 150 LYS B N 1
ATOM 3930 C CA . LYS C 1 139 ? 32.319 74.346 -108.567 1.00 53.61 150 LYS B CA 1
ATOM 3931 C C . LYS C 1 139 ? 31.655 74.647 -107.225 1.00 52.40 150 LYS B C 1
ATOM 3932 O O . LYS C 1 139 ? 32.283 74.544 -106.179 1.00 52.13 150 LYS B O 1
ATOM 3938 N N . ILE C 1 140 ? 30.368 74.961 -107.247 1.00 53.31 151 ILE B N 1
ATOM 3939 C CA . ILE C 1 140 ? 29.669 75.278 -106.024 1.00 52.28 151 ILE B CA 1
ATOM 3940 C C . ILE C 1 140 ? 29.781 74.087 -105.106 1.00 48.74 151 ILE B C 1
ATOM 3941 O O . ILE C 1 140 ? 30.141 74.226 -103.903 1.00 46.42 151 ILE B O 1
ATOM 3946 N N . PHE C 1 141 ? 29.444 72.917 -105.639 1.00 45.25 152 PHE B N 1
ATOM 3947 C CA . PHE C 1 141 ? 29.271 71.765 -104.779 1.00 42.22 152 PHE B CA 1
ATOM 3948 C C . PHE C 1 141 ? 30.595 71.224 -104.281 1.00 41.24 152 PHE B C 1
ATOM 3949 O O . PHE C 1 141 ? 30.691 70.807 -103.138 1.00 41.85 152 PHE B O 1
ATOM 3957 N N . TYR C 1 142 ? 31.615 71.220 -105.128 1.00 41.95 153 TYR B N 1
ATOM 3958 C CA . TYR C 1 142 ? 32.956 70.771 -104.720 1.00 41.49 153 TYR B CA 1
ATOM 3959 C C . TYR C 1 142 ? 33.528 71.607 -103.586 1.00 41.71 153 TYR B C 1
ATOM 3960 O O . TYR C 1 142 ? 34.102 71.083 -102.636 1.00 40.21 153 TYR B O 1
ATOM 3969 N N . GLN C 1 143 ? 33.430 72.917 -103.742 1.00 43.53 154 GLN B N 1
ATOM 3970 C CA . GLN C 1 143 ? 33.946 73.845 -102.755 1.00 44.63 154 GLN B CA 1
ATOM 3971 C C . GLN C 1 143 ? 33.219 73.676 -101.414 1.00 42.87 154 GLN B C 1
ATOM 3972 O O . GLN C 1 143 ? 33.867 73.648 -100.370 1.00 43.15 154 GLN B O 1
ATOM 3978 N N . THR C 1 144 ? 31.905 73.470 -101.451 1.00 41.73 155 THR B N 1
ATOM 3979 C CA . THR C 1 144 ? 31.119 73.121 -100.280 1.00 40.00 155 THR B CA 1
ATOM 3980 C C . THR C 1 144 ? 31.578 71.827 -99.647 1.00 38.58 155 THR B C 1
ATOM 3981 O O . THR C 1 144 ? 31.789 71.756 -98.423 1.00 37.06 155 THR B O 1
ATOM 3985 N N . CYS C 1 145 ? 31.730 70.792 -100.465 1.00 37.58 156 CYS B N 1
ATOM 3986 C CA . CYS C 1 145 ? 32.182 69.487 -99.977 1.00 36.59 156 CYS B CA 1
ATOM 3987 C C . CYS C 1 145 ? 33.585 69.519 -99.434 1.00 37.58 156 CYS B C 1
ATOM 3988 O O . CYS C 1 145 ? 33.899 68.767 -98.537 1.00 36.92 156 CYS B O 1
ATOM 3991 N N . ARG C 1 146 ? 34.441 70.363 -99.971 1.00 40.36 157 ARG B N 1
ATOM 3992 C CA . ARG C 1 146 ? 35.813 70.468 -99.448 1.00 42.08 157 ARG B CA 1
ATOM 3993 C C . ARG C 1 146 ? 35.858 71.105 -98.037 1.00 41.65 157 ARG B C 1
ATOM 3994 O O . ARG C 1 146 ? 36.622 70.669 -97.184 1.00 40.79 157 ARG B O 1
ATOM 4002 N N . ALA C 1 147 ? 35.020 72.109 -97.803 1.00 42.09 158 ALA B N 1
ATOM 4003 C CA . ALA C 1 147 ? 34.802 72.665 -96.455 1.00 41.71 158 ALA B CA 1
ATOM 4004 C C . ALA C 1 147 ? 34.376 71.552 -95.537 1.00 39.64 158 ALA B C 1
ATOM 4005 O O . ALA C 1 147 ? 34.952 71.387 -94.469 1.00 40.27 158 ALA B O 1
ATOM 4007 N N . VAL C 1 148 ? 33.405 70.729 -95.954 1.00 37.17 159 VAL B N 1
ATOM 4008 C CA . VAL C 1 148 ? 32.903 69.680 -95.062 1.00 35.48 159 VAL B CA 1
ATOM 4009 C C . VAL C 1 148 ? 33.957 68.594 -94.879 1.00 34.22 159 VAL B C 1
ATOM 4010 O O . VAL C 1 148 ? 34.160 68.114 -93.782 1.00 33.78 159 VAL B O 1
ATOM 4014 N N . GLN C 1 149 ? 34.712 68.286 -95.924 1.00 34.51 160 GLN B N 1
ATOM 4015 C CA . GLN C 1 149 ? 35.812 67.362 -95.780 1.00 34.68 160 GLN B CA 1
ATOM 4016 C C . GLN C 1 149 ? 36.873 67.804 -94.744 1.00 36.12 160 GLN B C 1
ATOM 4017 O O . GLN C 1 149 ? 37.410 66.976 -94.023 1.00 35.86 160 GLN B O 1
ATOM 4023 N N . HIS C 1 150 ? 37.189 69.099 -94.697 1.00 37.89 161 HIS B N 1
ATOM 4024 C CA . HIS C 1 150 ? 38.114 69.649 -93.697 1.00 40.06 161 HIS B CA 1
ATOM 4025 C C . HIS C 1 150 ? 37.571 69.392 -92.272 1.00 38.88 161 HIS B C 1
ATOM 4026 O O . HIS C 1 150 ? 38.313 69.000 -91.382 1.00 39.95 161 HIS B O 1
ATOM 4033 N N . MET C 1 151 ? 36.261 69.512 -92.077 1.00 37.73 162 MET B N 1
ATOM 4034 C CA . MET C 1 151 ? 35.634 69.190 -90.778 1.00 37.07 162 MET B CA 1
ATOM 4035 C C . MET C 1 151 ? 35.708 67.699 -90.427 1.00 36.71 162 MET B C 1
ATOM 4036 O O . MET C 1 151 ? 36.005 67.349 -89.294 1.00 36.50 162 MET B O 1
ATOM 4041 N N . HIS C 1 152 ? 35.383 66.813 -91.384 1.00 35.53 163 HIS B N 1
ATOM 4042 C CA . HIS C 1 152 ? 35.344 65.380 -91.113 1.00 35.63 163 HIS B CA 1
ATOM 4043 C C . HIS C 1 152 ? 36.719 64.775 -90.980 1.00 38.06 163 HIS B C 1
ATOM 4044 O O . HIS C 1 152 ? 36.875 63.698 -90.414 1.00 38.22 163 HIS B O 1
ATOM 4051 N N . ARG C 1 153 ? 37.733 65.489 -91.443 1.00 40.73 164 ARG B N 1
ATOM 4052 C CA . ARG C 1 153 ? 39.111 65.026 -91.276 1.00 46.03 164 ARG B CA 1
ATOM 4053 C C . ARG C 1 153 ? 39.732 65.435 -89.959 1.00 46.72 164 ARG B C 1
ATOM 4054 O O . ARG C 1 153 ? 40.831 65.034 -89.669 1.00 47.64 164 ARG B O 1
ATOM 4062 N N . GLN C 1 154 ? 39.068 66.262 -89.171 1.00 47.06 165 GLN B N 1
ATOM 4063 C CA . GLN C 1 154 ? 39.652 66.619 -87.901 1.00 49.50 165 GLN B CA 1
ATOM 4064 C C . GLN C 1 154 ? 39.693 65.343 -87.063 1.00 52.38 165 GLN B C 1
ATOM 4065 O O . GLN C 1 154 ? 39.010 64.348 -87.386 1.00 49.97 165 GLN B O 1
ATOM 4071 N N . LYS C 1 155 ? 40.492 65.367 -85.997 1.00 56.55 166 LYS B N 1
ATOM 4072 C CA . LYS C 1 155 ? 40.679 64.207 -85.138 1.00 61.49 166 LYS B CA 1
ATOM 4073 C C . LYS C 1 155 ? 40.381 64.564 -83.706 1.00 60.99 166 LYS B C 1
ATOM 4074 O O . LYS C 1 155 ? 41.174 65.219 -83.059 1.00 64.97 166 LYS B O 1
ATOM 4080 N N . PRO C 1 156 ? 39.190 64.202 -83.214 1.00 58.70 167 PRO B N 1
ATOM 4081 C CA . PRO C 1 156 ? 38.118 63.476 -83.861 1.00 52.84 167 PRO B CA 1
ATOM 4082 C C . PRO C 1 156 ? 37.391 64.335 -84.857 1.00 48.48 167 PRO B C 1
ATOM 4083 O O . PRO C 1 156 ? 37.598 65.535 -84.875 1.00 47.75 167 PRO B O 1
ATOM 4087 N N . PRO C 1 157 ? 36.548 63.729 -85.719 1.00 43.90 168 PRO B N 1
ATOM 4088 C CA . PRO C 1 157 ? 35.830 64.528 -86.713 1.00 41.28 168 PRO B CA 1
ATOM 4089 C C . PRO C 1 157 ? 34.859 65.521 -86.087 1.00 40.30 168 PRO B C 1
ATOM 4090 O O . PRO C 1 157 ? 34.273 65.219 -85.071 1.00 40.43 168 PRO B O 1
ATOM 4094 N N . ILE C 1 158 ? 34.671 66.664 -86.744 1.00 39.83 169 ILE B N 1
ATOM 4095 C CA . ILE C 1 158 ? 33.668 67.647 -86.381 1.00 40.54 169 ILE B CA 1
ATOM 4096 C C . ILE C 1 158 ? 32.489 67.555 -87.356 1.00 39.06 169 ILE B C 1
ATOM 4097 O O . ILE C 1 158 ? 32.690 67.625 -88.565 1.00 39.22 169 ILE B O 1
ATOM 4102 N N . ILE C 1 159 ? 31.294 67.345 -86.815 1.00 38.42 170 ILE B N 1
ATOM 4103 C CA . ILE C 1 159 ? 30.081 67.142 -87.580 1.00 37.79 170 ILE B CA 1
ATOM 4104 C C . ILE C 1 159 ? 29.318 68.462 -87.609 1.00 38.67 170 ILE B C 1
ATOM 4105 O O . ILE C 1 159 ? 29.152 69.093 -86.560 1.00 41.39 170 ILE B O 1
ATOM 4110 N N . HIS C 1 160 ? 28.873 68.895 -88.780 1.00 37.61 171 HIS B N 1
ATOM 4111 C CA . HIS C 1 160 ? 28.255 70.198 -88.900 1.00 38.92 171 HIS B CA 1
ATOM 4112 C C . HIS C 1 160 ? 26.826 70.204 -88.373 1.00 40.51 171 HIS B C 1
ATOM 4113 O O . HIS C 1 160 ? 26.460 71.063 -87.550 1.00 41.71 171 HIS B O 1
ATOM 4120 N N . ARG C 1 161 ? 26.020 69.272 -88.883 1.00 40.05 172 ARG B N 1
ATOM 4121 C CA . ARG C 1 161 ? 24.627 69.019 -88.480 1.00 41.39 172 ARG B CA 1
ATOM 4122 C C . ARG C 1 161 ? 23.608 70.035 -88.962 1.00 43.73 172 ARG B C 1
ATOM 4123 O O . ARG C 1 161 ? 22.414 69.865 -88.710 1.00 44.90 172 ARG B O 1
ATOM 4131 N N . ASP C 1 162 ? 24.040 71.072 -89.674 1.00 43.92 173 ASP B N 1
ATOM 4132 C CA . ASP C 1 162 ? 23.104 72.113 -90.153 1.00 47.96 173 ASP B CA 1
ATOM 4133 C C . ASP C 1 162 ? 23.441 72.598 -91.575 1.00 47.29 173 ASP B C 1
ATOM 4134 O O . ASP C 1 162 ? 23.184 73.747 -91.946 1.00 49.13 173 ASP B O 1
ATOM 4139 N N . LEU C 1 163 ? 23.924 71.695 -92.403 1.00 44.99 174 LEU B N 1
ATOM 4140 C CA . LEU C 1 163 ? 24.256 72.037 -93.775 1.00 45.15 174 LEU B CA 1
ATOM 4141 C C . LEU C 1 163 ? 23.015 72.339 -94.593 1.00 48.21 174 LEU B C 1
ATOM 4142 O O . LEU C 1 163 ? 22.127 71.496 -94.710 1.00 48.27 174 LEU B O 1
ATOM 4147 N N . LYS C 1 164 ? 22.959 73.562 -95.124 1.00 50.51 175 LYS B N 1
ATOM 4148 C CA . LYS C 1 164 ? 21.900 73.975 -96.021 1.00 54.70 175 LYS B CA 1
ATOM 4149 C C . LYS C 1 164 ? 22.360 75.119 -96.876 1.00 56.20 175 LYS B C 1
ATOM 4150 O O . LYS C 1 164 ? 23.301 75.840 -96.557 1.00 55.06 175 LYS B O 1
ATOM 4156 N N . VAL C 1 165 ? 21.699 75.254 -98.005 1.00 59.66 176 VAL B N 1
ATOM 4157 C CA . VAL C 1 165 ? 22.179 76.111 -99.053 1.00 64.44 176 VAL B CA 1
ATOM 4158 C C . VAL C 1 165 ? 22.086 77.576 -98.637 1.00 70.74 176 VAL B C 1
ATOM 4159 O O . VAL C 1 165 ? 22.840 78.389 -99.136 1.00 74.51 176 VAL B O 1
ATOM 4163 N N . GLU C 1 166 ? 21.241 77.892 -97.654 1.00 76.27 177 GLU B N 1
ATOM 4164 C CA . GLU C 1 166 ? 21.105 79.265 -97.143 1.00 82.45 177 GLU B CA 1
ATOM 4165 C C . GLU C 1 166 ? 22.305 79.795 -96.326 1.00 81.50 177 GLU B C 1
ATOM 4166 O O . GLU C 1 166 ? 22.492 81.012 -96.267 1.00 86.47 177 GLU B O 1
ATOM 4172 N N . ASN C 1 167 ? 23.066 78.913 -95.667 1.00 75.75 178 ASN B N 1
ATOM 4173 C CA A ASN C 1 167 ? 24.254 79.318 -94.916 0.50 73.06 178 ASN B CA 1
ATOM 4174 C CA B ASN C 1 167 ? 24.259 79.321 -94.912 0.50 74.10 178 ASN B CA 1
ATOM 4175 C C . ASN C 1 167 ? 25.575 78.976 -95.618 1.00 71.32 178 ASN B C 1
ATOM 4176 O O . ASN C 1 167 ? 26.574 78.533 -94.973 1.00 70.62 178 ASN B O 1
ATOM 4185 N N . LEU C 1 168 ? 25.564 79.143 -96.946 1.00 69.13 179 LEU B N 1
ATOM 4186 C CA . LEU C 1 168 ? 26.756 79.156 -97.753 1.00 64.22 179 LEU B CA 1
ATOM 4187 C C . LEU C 1 168 ? 26.910 80.584 -98.167 1.00 66.32 179 LEU B C 1
ATOM 4188 O O . LEU C 1 168 ? 25.930 81.251 -98.528 1.00 69.14 179 LEU B O 1
ATOM 4193 N N . LEU C 1 169 ? 28.131 81.071 -98.098 1.00 65.08 180 LEU B N 1
ATOM 4194 C CA . LEU C 1 169 ? 28.435 82.415 -98.504 1.00 68.14 180 LEU B CA 1
ATOM 4195 C C . LEU C 1 169 ? 29.318 82.406 -99.732 1.00 67.49 180 LEU B C 1
ATOM 4196 O O . LEU C 1 169 ? 30.025 81.435 -99.971 1.00 63.28 180 LEU B O 1
ATOM 4201 N N . LEU C 1 170 ? 29.290 83.510 -100.477 1.00 70.79 181 LEU B N 1
ATOM 4202 C CA . LEU C 1 170 ? 30.207 83.753 -101.570 1.00 73.27 181 LEU B CA 1
ATOM 4203 C C . LEU C 1 170 ? 31.263 84.784 -101.162 1.00 76.51 181 LEU B C 1
ATOM 4204 O O . LEU C 1 170 ? 30.927 85.926 -100.818 1.00 79.99 181 LEU B O 1
ATOM 4209 N N . SER C 1 171 ? 32.531 84.387 -101.232 1.00 75.39 182 SER B N 1
ATOM 4210 C CA . SER C 1 171 ? 33.654 85.256 -100.884 1.00 79.15 182 SER B CA 1
ATOM 4211 C C . SER C 1 171 ? 33.868 86.337 -101.939 1.00 84.55 182 SER B C 1
ATOM 4212 O O . SER C 1 171 ? 33.304 86.271 -103.027 1.00 85.46 182 SER B O 1
ATOM 4215 N N . ASN C 1 172 ? 34.687 87.330 -101.615 1.00 88.71 183 ASN B N 1
ATOM 4216 C CA . ASN C 1 172 ? 35.013 88.390 -102.564 1.00 95.22 183 ASN B CA 1
ATOM 4217 C C . ASN C 1 172 ? 35.779 87.855 -103.765 1.00 95.59 183 ASN B C 1
ATOM 4218 O O . ASN C 1 172 ? 35.750 88.464 -104.819 1.00 99.99 183 ASN B O 1
ATOM 4223 N N . GLN C 1 173 ? 36.459 86.725 -103.598 1.00 91.95 184 GLN B N 1
ATOM 4224 C CA . GLN C 1 173 ? 37.155 86.050 -104.689 1.00 91.65 184 GLN B CA 1
ATOM 4225 C C . GLN C 1 173 ? 36.202 85.209 -105.536 1.00 87.88 184 GLN B C 1
ATOM 4226 O O . GLN C 1 173 ? 36.624 84.634 -106.531 1.00 86.66 184 GLN B O 1
ATOM 4232 N N . GLY C 1 174 ? 34.938 85.108 -105.127 1.00 85.12 185 GLY B N 1
ATOM 4233 C CA . GLY C 1 174 ? 33.935 84.331 -105.852 1.00 82.56 185 GLY B CA 1
ATOM 4234 C C . GLY C 1 174 ? 33.963 82.838 -105.526 1.00 77.28 185 GLY B C 1
ATOM 4235 O O . GLY C 1 174 ? 33.565 81.998 -106.363 1.00 75.93 185 GLY B O 1
ATOM 4236 N N . THR C 1 175 ? 34.425 82.500 -104.319 1.00 73.22 186 THR B N 1
ATOM 4237 C CA . THR C 1 175 ? 34.464 81.109 -103.864 1.00 68.40 186 THR B CA 1
ATOM 4238 C C . THR C 1 175 ? 33.468 80.889 -102.741 1.00 65.80 186 THR B C 1
ATOM 4239 O O . THR C 1 175 ? 32.989 81.833 -102.103 1.00 69.80 186 THR B O 1
ATOM 4243 N N . ILE C 1 176 ? 33.180 79.628 -102.476 1.00 60.77 187 ILE B N 1
ATOM 4244 C CA . ILE C 1 176 ? 32.206 79.291 -101.473 1.00 57.30 187 ILE B CA 1
ATOM 4245 C C . ILE C 1 176 ? 32.841 79.300 -100.096 1.00 56.36 187 ILE B C 1
ATOM 4246 O O . ILE C 1 176 ? 33.958 78.818 -99.914 1.00 55.24 187 ILE B O 1
ATOM 4251 N N . LYS C 1 177 ? 32.098 79.826 -99.133 1.00 56.41 188 LYS B N 1
ATOM 4252 C CA . LYS C 1 177 ? 32.543 79.900 -97.770 1.00 56.43 188 LYS B CA 1
ATOM 4253 C C . LYS C 1 177 ? 31.464 79.351 -96.873 1.00 54.16 188 LYS B C 1
ATOM 4254 O O . LYS C 1 177 ? 30.315 79.828 -96.883 1.00 54.54 188 LYS B O 1
ATOM 4260 N N . LEU C 1 178 ? 31.837 78.325 -96.116 1.00 51.38 189 LEU B N 1
ATOM 4261 C CA . LEU C 1 178 ? 30.951 77.714 -95.142 1.00 51.07 189 LEU B CA 1
ATOM 4262 C C . LEU C 1 178 ? 31.100 78.363 -93.767 1.00 53.36 189 LEU B C 1
ATOM 4263 O O . LEU C 1 178 ? 32.213 78.585 -93.282 1.00 54.23 189 LEU B O 1
ATOM 4268 N N . CYS C 1 179 ? 29.974 78.607 -93.123 1.00 56.94 190 CYS B N 1
ATOM 4269 C CA . CYS C 1 179 ? 29.947 79.165 -91.777 1.00 59.67 190 CYS B CA 1
ATOM 4270 C C . CYS C 1 179 ? 28.845 78.479 -90.999 1.00 58.94 190 CYS B C 1
ATOM 4271 O O . CYS C 1 179 ? 28.392 77.402 -91.402 1.00 58.91 190 CYS B O 1
ATOM 4274 N N . ASP C 1 180 ? 28.455 79.058 -89.851 1.00 61.35 191 ASP B N 1
ATOM 4275 C CA . ASP C 1 180 ? 27.337 78.563 -89.044 1.00 60.99 191 ASP B CA 1
ATOM 4276 C C . ASP C 1 180 ? 27.719 77.280 -88.293 1.00 56.14 191 ASP B C 1
ATOM 4277 O O . ASP C 1 180 ? 27.190 76.190 -88.571 1.00 54.90 191 ASP B O 1
ATOM 4282 N N . PHE C 1 181 ? 28.634 77.406 -87.338 1.00 52.68 192 PHE B N 1
ATOM 4283 C CA . PHE C 1 181 ? 29.038 76.263 -86.541 1.00 50.47 192 PHE B CA 1
ATOM 4284 C C . PHE C 1 181 ? 28.301 76.092 -85.235 1.00 50.67 192 PHE B C 1
ATOM 4285 O O . PHE C 1 181 ? 28.721 75.307 -84.386 1.00 50.33 192 PHE B O 1
ATOM 4293 N N . GLY C 1 182 ? 27.136 76.713 -85.129 1.00 51.96 193 GLY B N 1
ATOM 4294 C CA . GLY C 1 182 ? 26.338 76.690 -83.890 1.00 53.59 193 GLY B CA 1
ATOM 4295 C C . GLY C 1 182 ? 25.671 75.363 -83.575 1.00 52.18 193 GLY B C 1
ATOM 4296 O O . GLY C 1 182 ? 25.245 75.134 -82.446 1.00 53.56 193 GLY B O 1
ATOM 4297 N N . SER C 1 183 ? 25.540 74.487 -84.556 1.00 49.20 194 SER B N 1
ATOM 4298 C CA . SER C 1 183 ? 24.957 73.161 -84.309 1.00 48.01 194 SER B CA 1
ATOM 4299 C C . SER C 1 183 ? 26.027 72.071 -84.305 1.00 45.68 194 SER B C 1
ATOM 4300 O O . SER C 1 183 ? 25.733 70.913 -84.093 1.00 45.70 194 SER B O 1
ATOM 4303 N N . ALA C 1 184 ? 27.271 72.428 -84.559 1.00 44.93 195 ALA B N 1
ATOM 4304 C CA . ALA C 1 184 ? 28.308 71.421 -84.805 1.00 43.70 195 ALA B CA 1
ATOM 4305 C C . ALA C 1 184 ? 28.680 70.713 -83.516 1.00 44.82 195 ALA B C 1
ATOM 4306 O O . ALA C 1 184 ? 28.475 71.242 -82.455 1.00 45.59 195 ALA B O 1
ATOM 4308 N N . THR C 1 185 ? 29.201 69.494 -83.623 1.00 44.47 196 THR B N 1
ATOM 4309 C CA . THR C 1 185 ? 29.545 68.711 -82.461 1.00 46.35 196 THR B CA 1
ATOM 4310 C C . THR C 1 185 ? 30.726 67.768 -82.760 1.00 46.29 196 THR B C 1
ATOM 4311 O O . THR C 1 185 ? 31.129 67.602 -83.905 1.00 44.66 196 THR B O 1
ATOM 4315 N N . THR C 1 186 ? 31.316 67.219 -81.709 1.00 47.35 197 THR B N 1
ATOM 4316 C CA . THR C 1 186 ? 32.442 66.315 -81.835 1.00 48.85 197 THR B CA 1
ATOM 4317 C C . THR C 1 186 ? 32.569 65.551 -80.521 1.00 51.25 197 THR B C 1
ATOM 4318 O O . THR C 1 186 ? 31.685 65.609 -79.686 1.00 52.34 197 THR B O 1
ATOM 4322 N N . ILE C 1 187 ? 33.681 64.863 -80.330 1.00 53.23 198 ILE B N 1
ATOM 4323 C CA . ILE C 1 187 ? 33.964 64.190 -79.090 1.00 56.15 198 ILE B CA 1
ATOM 4324 C C . ILE C 1 187 ? 35.088 64.953 -78.391 1.00 59.99 198 ILE B C 1
ATOM 4325 O O . ILE C 1 187 ? 36.090 65.291 -79.015 1.00 59.66 198 ILE B O 1
ATOM 4330 N N . SER C 1 188 ? 34.898 65.214 -77.106 1.00 63.79 199 SER B N 1
ATOM 4331 C CA . SER C 1 188 ? 35.934 65.813 -76.266 1.00 72.26 199 SER B CA 1
ATOM 4332 C C . SER C 1 188 ? 36.826 64.767 -75.620 1.00 79.92 199 SER B C 1
ATOM 4333 O O . SER C 1 188 ? 36.397 63.648 -75.309 1.00 77.91 199 SER B O 1
ATOM 4336 N N . HIS C 1 189 ? 38.052 65.198 -75.342 1.00 90.47 200 HIS B N 1
ATOM 4337 C CA . HIS C 1 189 ? 39.048 64.410 -74.612 1.00 95.41 200 HIS B CA 1
ATOM 4338 C C . HIS C 1 189 ? 39.322 63.141 -75.364 1.00 96.93 200 HIS B C 1
ATOM 4339 O O . HIS C 1 189 ? 39.346 62.043 -74.797 1.00 100.45 200 HIS B O 1
ATOM 4346 N N . TYR C 1 190 ? 39.531 63.321 -76.657 1.00 96.70 201 TYR B N 1
ATOM 4347 C CA . TYR C 1 190 ? 39.903 62.232 -77.528 1.00 103.77 201 TYR B CA 1
ATOM 4348 C C . TYR C 1 190 ? 41.408 61.986 -77.404 1.00 110.61 201 TYR B C 1
ATOM 4349 O O . TYR C 1 190 ? 42.201 62.886 -77.695 1.00 114.93 201 TYR B O 1
ATOM 4358 N N . PRO C 1 191 ? 41.805 60.772 -76.965 1.00 115.41 202 PRO B N 1
ATOM 4359 C CA . PRO C 1 191 ? 43.226 60.437 -76.775 1.00 120.32 202 PRO B CA 1
ATOM 4360 C C . PRO C 1 191 ? 44.078 60.675 -78.018 1.00 118.89 202 PRO B C 1
ATOM 4361 O O . PRO C 1 191 ? 43.751 60.153 -79.083 1.00 117.17 202 PRO B O 1
ATOM 4365 N N . TYR C 1 224 ? 41.780 54.195 -81.100 1.00 123.73 235 TYR B N 1
ATOM 4366 C CA . TYR C 1 224 ? 41.128 52.898 -80.928 1.00 121.36 235 TYR B CA 1
ATOM 4367 C C . TYR C 1 224 ? 39.920 52.723 -81.860 1.00 115.61 235 TYR B C 1
ATOM 4368 O O . TYR C 1 224 ? 39.418 51.608 -82.041 1.00 116.90 235 TYR B O 1
ATOM 4377 N N . SER C 1 225 ? 39.468 53.814 -82.468 1.00 109.03 236 SER B N 1
ATOM 4378 C CA . SER C 1 225 ? 38.238 53.786 -83.252 1.00 105.67 236 SER B CA 1
ATOM 4379 C C . SER C 1 225 ? 38.338 54.478 -84.610 1.00 100.14 236 SER B C 1
ATOM 4380 O O . SER C 1 225 ? 39.161 55.370 -84.837 1.00 96.69 236 SER B O 1
ATOM 4383 N N . ASN C 1 226 ? 37.505 54.005 -85.524 1.00 96.55 237 ASN B N 1
ATOM 4384 C CA . ASN C 1 226 ? 36.846 54.895 -86.441 1.00 88.18 237 ASN B CA 1
ATOM 4385 C C . ASN C 1 226 ? 35.446 54.329 -86.721 1.00 82.96 237 ASN B C 1
ATOM 4386 O O . ASN C 1 226 ? 35.189 53.673 -87.741 1.00 86.74 237 ASN B O 1
ATOM 4391 N N . PHE C 1 227 ? 34.571 54.533 -85.735 1.00 71.61 238 PHE B N 1
ATOM 4392 C CA . PHE C 1 227 ? 33.141 54.351 -85.881 1.00 64.08 238 PHE B CA 1
ATOM 4393 C C . PHE C 1 227 ? 32.586 55.626 -86.501 1.00 57.05 238 PHE B C 1
ATOM 4394 O O . PHE C 1 227 ? 33.155 56.704 -86.281 1.00 53.39 238 PHE B O 1
ATOM 4402 N N . PRO C 1 228 ? 31.475 55.523 -87.265 1.00 52.83 239 PRO B N 1
ATOM 4403 C CA . PRO C 1 228 ? 30.777 56.730 -87.646 1.00 49.49 239 PRO B CA 1
ATOM 4404 C C . PRO C 1 228 ? 30.183 57.370 -86.397 1.00 48.44 239 PRO B C 1
ATOM 4405 O O . PRO C 1 228 ? 29.709 56.656 -85.532 1.00 49.86 239 PRO B O 1
ATOM 4409 N N . ILE C 1 229 ? 30.195 58.689 -86.344 1.00 45.39 240 ILE B N 1
ATOM 4410 C CA . ILE C 1 229 ? 29.682 59.423 -85.199 1.00 46.46 240 ILE B CA 1
ATOM 4411 C C . ILE C 1 229 ? 28.814 60.544 -85.697 1.00 44.61 240 ILE B C 1
ATOM 4412 O O . ILE C 1 229 ? 28.596 61.511 -84.957 1.00 43.98 240 ILE B O 1
ATOM 4417 N N . GLY C 1 230 ? 28.323 60.448 -86.952 1.00 42.15 241 GLY B N 1
ATOM 4418 C CA . GLY C 1 230 ? 27.445 61.510 -87.488 1.00 41.00 241 GLY B CA 1
ATOM 4419 C C . GLY C 1 230 ? 27.774 62.077 -88.837 1.00 38.69 241 GLY B C 1
ATOM 4420 O O . GLY C 1 230 ? 26.959 62.818 -89.435 1.00 37.41 241 GLY B O 1
ATOM 4421 N N . GLU C 1 231 ? 28.981 61.792 -89.312 1.00 37.72 242 GLU B N 1
ATOM 4422 C CA . GLU C 1 231 ? 29.400 62.195 -90.643 1.00 36.98 242 GLU B CA 1
ATOM 4423 C C . GLU C 1 231 ? 28.323 61.955 -91.666 1.00 35.93 242 GLU B C 1
ATOM 4424 O O . GLU C 1 231 ? 28.097 62.790 -92.533 1.00 37.15 242 GLU B O 1
ATOM 4430 N N . LYS C 1 232 ? 27.668 60.809 -91.599 1.00 35.59 243 LYS B N 1
ATOM 4431 C CA . LYS C 1 232 ? 26.744 60.451 -92.651 1.00 35.28 243 LYS B CA 1
ATOM 4432 C C . LYS C 1 232 ? 25.474 61.347 -92.678 1.00 35.44 243 LYS B C 1
ATOM 4433 O O . LYS C 1 232 ? 24.827 61.456 -93.729 1.00 34.79 243 LYS B O 1
ATOM 4439 N N . GLN C 1 233 ? 25.103 61.992 -91.565 1.00 35.79 244 GLN B N 1
ATOM 4440 C CA A GLN C 1 233 ? 23.966 62.950 -91.630 0.50 36.93 244 GLN B CA 1
ATOM 4441 C CA B GLN C 1 233 ? 24.009 62.990 -91.556 0.50 36.37 244 GLN B CA 1
ATOM 4442 C C . GLN C 1 233 ? 24.360 64.180 -92.429 1.00 35.02 244 GLN B C 1
ATOM 4443 O O . GLN C 1 233 ? 23.533 64.699 -93.185 1.00 35.73 244 GLN B O 1
ATOM 4454 N N . ASP C 1 234 ? 25.601 64.625 -92.303 1.00 32.88 245 ASP B N 1
ATOM 4455 C CA . ASP C 1 234 ? 26.067 65.715 -93.086 1.00 32.64 245 ASP B CA 1
ATOM 4456 C C . ASP C 1 234 ? 26.014 65.349 -94.602 1.00 32.17 245 ASP B C 1
ATOM 4457 O O . ASP C 1 234 ? 25.733 66.214 -95.454 1.00 32.79 245 ASP B O 1
ATOM 4462 N N . ILE C 1 235 ? 26.318 64.095 -94.934 1.00 32.14 246 ILE B N 1
ATOM 4463 C CA . ILE C 1 235 ? 26.328 63.670 -96.365 1.00 31.88 246 ILE B CA 1
ATOM 4464 C C . ILE C 1 235 ? 24.893 63.688 -96.927 1.00 32.75 246 ILE B C 1
ATOM 4465 O O . ILE C 1 235 ? 24.674 64.153 -98.039 1.00 32.69 246 ILE B O 1
ATOM 4470 N N . TRP C 1 236 ? 23.930 63.161 -96.188 1.00 34.63 247 TRP B N 1
ATOM 4471 C CA . TRP C 1 236 ? 22.516 63.262 -96.586 1.00 37.94 247 TRP B CA 1
ATOM 4472 C C . TRP C 1 236 ? 22.166 64.731 -96.916 1.00 38.05 247 TRP B C 1
ATOM 4473 O O . TRP C 1 236 ? 21.673 65.041 -98.005 1.00 37.85 247 TRP B O 1
ATOM 4484 N N . ALA C 1 237 ? 22.552 65.639 -96.027 1.00 37.01 248 ALA B N 1
ATOM 4485 C CA . ALA C 1 237 ? 22.310 67.071 -96.247 1.00 38.64 248 ALA B CA 1
ATOM 4486 C C . ALA C 1 237 ? 23.005 67.587 -97.486 1.00 37.81 248 ALA B C 1
ATOM 4487 O O . ALA C 1 237 ? 22.438 68.391 -98.205 1.00 38.25 248 ALA B O 1
ATOM 4489 N N . LEU C 1 238 ? 24.230 67.117 -97.762 1.00 36.26 249 LEU B N 1
ATOM 4490 C CA . LEU C 1 238 ? 24.943 67.584 -98.958 1.00 36.45 249 LEU B CA 1
ATOM 4491 C C . LEU C 1 238 ? 24.268 67.071 -100.226 1.00 37.89 249 LEU B C 1
ATOM 4492 O O . LEU C 1 238 ? 24.231 67.760 -101.265 1.00 39.59 249 LEU B O 1
ATOM 4497 N N . GLY C 1 239 ? 23.698 65.881 -100.142 1.00 37.60 250 GLY B N 1
ATOM 4498 C CA . GLY C 1 239 ? 22.959 65.340 -101.279 1.00 38.87 250 GLY B CA 1
ATOM 4499 C C . GLY C 1 239 ? 21.755 66.193 -101.618 1.00 40.76 250 GLY B C 1
ATOM 4500 O O . GLY C 1 239 ? 21.453 66.382 -102.795 1.00 41.42 250 GLY B O 1
ATOM 4501 N N . CYS C 1 240 ? 21.065 66.700 -100.593 1.00 41.93 251 CYS B N 1
ATOM 4502 C CA . CYS C 1 240 ? 19.928 67.621 -100.794 1.00 44.87 251 CYS B CA 1
ATOM 4503 C C . CYS C 1 240 ? 20.399 68.890 -101.501 1.00 44.70 251 CYS B C 1
ATOM 4504 O O . CYS C 1 240 ? 19.719 69.393 -102.382 1.00 45.60 251 CYS B O 1
ATOM 4507 N N . ILE C 1 241 ? 21.566 69.414 -101.118 1.00 42.77 252 ILE B N 1
ATOM 4508 C CA . ILE C 1 241 ? 22.117 70.588 -101.778 1.00 43.99 252 ILE B CA 1
ATOM 4509 C C . ILE C 1 241 ? 22.463 70.330 -103.273 1.00 44.03 252 ILE B C 1
ATOM 4510 O O . ILE C 1 241 ? 22.151 71.146 -104.159 1.00 46.08 252 ILE B O 1
ATOM 4515 N N . LEU C 1 242 ? 23.135 69.226 -103.577 1.00 42.39 253 LEU B N 1
ATOM 4516 C CA . LEU C 1 242 ? 23.414 68.947 -104.991 1.00 42.38 253 LEU B CA 1
ATOM 4517 C C . LEU C 1 242 ? 22.092 68.845 -105.741 1.00 43.76 253 LEU B C 1
ATOM 4518 O O . LEU C 1 242 ? 21.918 69.416 -106.824 1.00 46.08 253 LEU B O 1
ATOM 4523 N N . TYR C 1 243 ? 21.117 68.186 -105.153 1.00 44.02 254 TYR B N 1
ATOM 4524 C CA . TYR C 1 243 ? 19.804 68.064 -105.830 1.00 46.72 254 TYR B CA 1
ATOM 4525 C C . TYR C 1 243 ? 19.201 69.450 -106.107 1.00 50.78 254 TYR B C 1
ATOM 4526 O O . TYR C 1 243 ? 18.767 69.770 -107.217 1.00 52.84 254 TYR B O 1
ATOM 4535 N N . LEU C 1 244 ? 19.154 70.256 -105.067 1.00 52.23 255 LEU B N 1
ATOM 4536 C CA . LEU C 1 244 ? 18.639 71.629 -105.147 1.00 56.15 255 LEU B CA 1
ATOM 4537 C C . LEU C 1 244 ? 19.326 72.475 -106.178 1.00 56.19 255 LEU B C 1
ATOM 4538 O O . LEU C 1 244 ? 18.673 73.204 -106.892 1.00 59.78 255 LEU B O 1
ATOM 4543 N N . LEU C 1 245 ? 20.641 72.414 -106.235 1.00 53.50 256 LEU B N 1
ATOM 4544 C CA . LEU C 1 245 ? 21.377 73.203 -107.254 1.00 55.29 256 LEU B CA 1
ATOM 4545 C C . LEU C 1 245 ? 21.028 72.780 -108.684 1.00 56.57 256 LEU B C 1
ATOM 4546 O O . LEU C 1 245 ? 20.851 73.625 -109.561 1.00 59.43 256 LEU B O 1
ATOM 4551 N N . CYS C 1 246 ? 20.955 71.476 -108.943 1.00 54.56 257 CYS B N 1
ATOM 4552 C CA . CYS C 1 246 ? 20.570 71.046 -110.299 1.00 56.21 257 CYS B CA 1
ATOM 4553 C C . CYS C 1 246 ? 19.128 71.408 -110.648 1.00 59.90 257 CYS B C 1
ATOM 4554 O O . CYS C 1 246 ? 18.889 72.003 -111.692 1.00 62.57 257 CYS B O 1
ATOM 4557 N N . PHE C 1 247 ? 18.183 71.035 -109.794 1.00 61.43 258 PHE B N 1
ATOM 4558 C CA . PHE C 1 247 ? 16.753 71.051 -110.142 1.00 66.40 258 PHE B CA 1
ATOM 4559 C C . PHE C 1 247 ? 15.917 72.107 -109.414 1.00 71.78 258 PHE B C 1
ATOM 4560 O O . PHE C 1 247 ? 14.699 72.107 -109.509 1.00 73.86 258 PHE B O 1
ATOM 4568 N N . ARG C 1 248 ? 16.594 72.970 -108.661 1.00 75.24 259 ARG B N 1
ATOM 4569 C CA . ARG C 1 248 ? 16.015 74.182 -108.048 1.00 81.78 259 ARG B CA 1
ATOM 4570 C C . ARG C 1 248 ? 14.799 73.898 -107.186 1.00 85.74 259 ARG B C 1
ATOM 4571 O O . ARG C 1 248 ? 13.943 74.736 -107.021 1.00 91.20 259 ARG B O 1
ATOM 4579 N N . GLN C 1 249 ? 14.777 72.707 -106.597 1.00 85.70 260 GLN B N 1
ATOM 4580 C CA . GLN C 1 249 ? 13.703 72.267 -105.722 1.00 89.61 260 GLN B CA 1
ATOM 4581 C C . GLN C 1 249 ? 14.357 71.378 -104.679 1.00 86.53 260 GLN B C 1
ATOM 4582 O O . GLN C 1 249 ? 15.378 70.777 -104.961 1.00 79.96 260 GLN B O 1
ATOM 4588 N N . HIS C 1 250 ? 13.793 71.298 -103.477 1.00 88.93 261 HIS B N 1
ATOM 4589 C CA . HIS C 1 250 ? 14.312 70.372 -102.470 1.00 88.27 261 HIS B CA 1
ATOM 4590 C C . HIS C 1 250 ? 13.779 68.982 -102.791 1.00 86.81 261 HIS B C 1
ATOM 4591 O O . HIS C 1 250 ? 12.663 68.853 -103.309 1.00 89.53 261 HIS B O 1
ATOM 4598 N N . PRO C 1 251 ? 14.576 67.934 -102.506 1.00 81.21 262 PRO B N 1
ATOM 4599 C CA . PRO C 1 251 ? 14.115 66.582 -102.892 1.00 80.88 262 PRO B CA 1
ATOM 4600 C C . PRO C 1 251 ? 12.973 65.998 -102.039 1.00 82.88 262 PRO B C 1
ATOM 4601 O O . PRO C 1 251 ? 12.429 64.959 -102.388 1.00 83.56 262 PRO B O 1
ATOM 4605 N N . PHE C 1 252 ? 12.644 66.642 -100.926 1.00 87.19 263 PHE B N 1
ATOM 4606 C CA . PHE C 1 252 ? 11.712 66.081 -99.942 1.00 94.51 263 PHE B CA 1
ATOM 4607 C C . PHE C 1 252 ? 10.716 67.111 -99.390 1.00 96.71 263 PHE B C 1
ATOM 4608 O O . PHE C 1 252 ? 11.088 68.251 -99.122 1.00 97.34 263 PHE B O 1
ATOM 4616 N N . SER C 1 266 ? 13.076 62.226 -106.041 1.00 79.53 277 SER B N 1
ATOM 4617 C CA . SER C 1 266 ? 13.055 61.817 -107.414 1.00 80.71 277 SER B CA 1
ATOM 4618 C C . SER C 1 266 ? 13.771 62.789 -108.379 1.00 78.83 277 SER B C 1
ATOM 4619 O O . SER C 1 266 ? 13.385 63.960 -108.515 1.00 79.64 277 SER B O 1
ATOM 4622 N N . ILE C 1 267 ? 14.781 62.260 -109.077 1.00 71.92 278 ILE B N 1
ATOM 4623 C CA . ILE C 1 267 ? 15.461 62.953 -110.168 1.00 68.24 278 ILE B CA 1
ATOM 4624 C C . ILE C 1 267 ? 14.578 62.893 -111.412 1.00 70.61 278 ILE B C 1
ATOM 4625 O O . ILE C 1 267 ? 14.122 61.809 -111.771 1.00 71.22 278 ILE B O 1
ATOM 4630 N N . PRO C 1 268 ? 14.354 64.042 -112.094 1.00 71.56 279 PRO B N 1
ATOM 4631 C CA . PRO C 1 268 ? 13.495 64.054 -113.274 1.00 75.76 279 PRO B CA 1
ATOM 4632 C C . PRO C 1 268 ? 13.940 63.022 -114.301 1.00 74.64 279 PRO B C 1
ATOM 4633 O O . PRO C 1 268 ? 15.131 62.906 -114.558 1.00 71.43 279 PRO B O 1
ATOM 4637 N N . PRO C 1 269 ? 12.983 62.304 -114.905 1.00 77.68 280 PRO B N 1
ATOM 4638 C CA . PRO C 1 269 ? 13.260 61.058 -115.640 1.00 77.04 280 PRO B CA 1
ATOM 4639 C C . PRO C 1 269 ? 14.080 61.196 -116.937 1.00 75.65 280 PRO B C 1
ATOM 4640 O O . PRO C 1 269 ? 14.780 60.265 -117.330 1.00 73.41 280 PRO B O 1
ATOM 4644 N N . HIS C 1 270 ? 13.987 62.341 -117.598 1.00 77.12 281 HIS B N 1
ATOM 4645 C CA . HIS C 1 270 ? 14.599 62.506 -118.919 1.00 76.32 281 HIS B CA 1
ATOM 4646 C C . HIS C 1 270 ? 15.692 63.569 -118.933 1.00 72.47 281 HIS B C 1
ATOM 4647 O O . HIS C 1 270 ? 16.129 63.983 -120.002 1.00 71.71 281 HIS B O 1
ATOM 4654 N N . ASP C 1 271 ? 16.137 63.999 -117.756 1.00 68.92 282 ASP B N 1
ATOM 4655 C CA . ASP C 1 271 ? 17.199 65.006 -117.667 1.00 67.68 282 ASP B CA 1
ATOM 4656 C C . ASP C 1 271 ? 18.452 64.559 -118.423 1.00 66.09 282 ASP B C 1
ATOM 4657 O O . ASP C 1 271 ? 19.097 63.581 -118.032 1.00 64.45 282 ASP B O 1
ATOM 4662 N N . THR C 1 272 ? 18.785 65.281 -119.488 1.00 68.51 283 THR B N 1
ATOM 4663 C CA . THR C 1 272 ? 20.049 65.098 -120.190 1.00 68.91 283 THR B CA 1
ATOM 4664 C C . THR C 1 272 ? 21.129 66.120 -119.779 1.00 69.65 283 THR B C 1
ATOM 4665 O O . THR C 1 272 ? 22.289 65.998 -120.222 1.00 72.31 283 THR B O 1
ATOM 4669 N N . GLN C 1 273 ? 20.796 67.108 -118.948 1.00 67.94 284 GLN B N 1
ATOM 4670 C CA . GLN C 1 273 ? 21.826 68.081 -118.548 1.00 66.96 284 GLN B CA 1
ATOM 4671 C C . GLN C 1 273 ? 22.675 67.652 -117.339 1.00 60.87 284 GLN B C 1
ATOM 4672 O O . GLN C 1 273 ? 23.915 67.713 -117.376 1.00 61.19 284 GLN B O 1
ATOM 4678 N N . TYR C 1 274 ? 22.026 67.240 -116.256 1.00 56.49 285 TYR B N 1
ATOM 4679 C CA . TYR C 1 274 ? 22.735 66.968 -115.019 1.00 51.61 285 TYR B CA 1
ATOM 4680 C C . TYR C 1 274 ? 22.941 65.485 -114.786 1.00 48.68 285 TYR B C 1
ATOM 4681 O O . TYR C 1 274 ? 23.302 65.073 -113.686 1.00 44.87 285 TYR B O 1
ATOM 4690 N N . THR C 1 275 ? 22.722 64.676 -115.826 1.00 48.77 286 THR B N 1
ATOM 4691 C CA . THR C 1 275 ? 22.873 63.227 -115.718 1.00 46.44 286 THR B CA 1
ATOM 4692 C C . THR C 1 275 ? 24.178 62.846 -115.059 1.00 43.60 286 THR B C 1
ATOM 4693 O O . THR C 1 275 ? 24.220 61.887 -114.302 1.00 41.68 286 THR B O 1
ATOM 4697 N N . VAL C 1 276 ? 25.252 63.543 -115.405 1.00 44.38 287 VAL B N 1
ATOM 4698 C CA . VAL C 1 276 ? 26.582 63.277 -114.822 1.00 42.86 287 VAL B CA 1
ATOM 4699 C C . VAL C 1 276 ? 26.531 63.238 -113.296 1.00 41.53 287 VAL B C 1
ATOM 4700 O O . VAL C 1 276 ? 27.311 62.483 -112.684 1.00 40.97 287 VAL B O 1
ATOM 4704 N N . PHE C 1 277 ? 25.613 64.007 -112.663 1.00 41.45 288 PHE B N 1
ATOM 4705 C CA . PHE C 1 277 ? 25.484 63.995 -111.192 1.00 40.11 288 PHE B CA 1
ATOM 4706 C C . PHE C 1 277 ? 24.506 62.964 -110.612 1.00 39.59 288 PHE B C 1
ATOM 4707 O O . PHE C 1 277 ? 24.455 62.826 -109.380 1.00 38.54 288 PHE B O 1
ATOM 4715 N N . HIS C 1 278 ? 23.722 62.260 -111.439 1.00 40.17 289 HIS B N 1
ATOM 4716 C CA . HIS C 1 278 ? 22.595 61.489 -110.884 1.00 40.38 289 HIS B CA 1
ATOM 4717 C C . HIS C 1 278 ? 23.065 60.386 -110.006 1.00 39.24 289 HIS B C 1
ATOM 4718 O O . HIS C 1 278 ? 22.475 60.152 -108.987 1.00 39.63 289 HIS B O 1
ATOM 4725 N N . SER C 1 279 ? 24.135 59.686 -110.341 1.00 38.99 290 SER B N 1
ATOM 4726 C CA A SER C 1 279 ? 24.535 58.554 -109.485 0.50 38.10 290 SER B CA 1
ATOM 4727 C CA B SER C 1 279 ? 24.543 58.572 -109.484 0.50 38.72 290 SER B CA 1
ATOM 4728 C C . SER C 1 279 ? 25.001 59.050 -108.109 1.00 37.63 290 SER B C 1
ATOM 4729 O O . SER C 1 279 ? 24.772 58.388 -107.081 1.00 38.65 290 SER B O 1
ATOM 4734 N N . LEU C 1 280 ? 25.627 60.209 -108.079 1.00 37.80 291 LEU B N 1
ATOM 4735 C CA . LEU C 1 280 ? 26.239 60.735 -106.843 1.00 36.44 291 LEU B CA 1
ATOM 4736 C C . LEU C 1 280 ? 25.105 61.253 -105.918 1.00 36.69 291 LEU B C 1
ATOM 4737 O O . LEU C 1 280 ? 25.075 60.984 -104.720 1.00 36.67 291 LEU B O 1
ATOM 4742 N N . ILE C 1 281 ? 24.118 61.922 -106.501 1.00 37.88 292 ILE B N 1
ATOM 4743 C CA . ILE C 1 281 ? 22.934 62.323 -105.753 1.00 38.77 292 ILE B CA 1
ATOM 4744 C C . ILE C 1 281 ? 22.286 61.130 -105.059 1.00 40.13 292 ILE B C 1
ATOM 4745 O O . ILE C 1 281 ? 22.020 61.173 -103.831 1.00 38.89 292 ILE B O 1
ATOM 4750 N N . ARG C 1 282 ? 22.022 60.067 -105.822 1.00 40.21 293 ARG B N 1
ATOM 4751 C CA . ARG C 1 282 ? 21.395 58.920 -105.224 1.00 42.18 293 ARG B CA 1
ATOM 4752 C C . ARG C 1 282 ? 22.253 58.289 -104.151 1.00 39.78 293 ARG B C 1
ATOM 4753 O O . ARG C 1 282 ? 21.734 57.758 -103.176 1.00 40.33 293 ARG B O 1
ATOM 4761 N N . ALA C 1 283 ? 23.560 58.228 -104.372 1.00 37.38 294 ALA B N 1
ATOM 4762 C CA . ALA C 1 283 ? 24.426 57.587 -103.409 1.00 35.74 294 ALA B CA 1
ATOM 4763 C C . ALA C 1 283 ? 24.549 58.414 -102.099 1.00 35.61 294 ALA B C 1
ATOM 4764 O O . ALA C 1 283 ? 24.829 57.836 -101.071 1.00 35.19 294 ALA B O 1
ATOM 4766 N N . MET C 1 284 ? 24.396 59.739 -102.166 1.00 35.56 295 MET B N 1
ATOM 4767 C CA . MET C 1 284 ? 24.376 60.598 -100.974 1.00 36.11 295 MET B CA 1
ATOM 4768 C C . MET C 1 284 ? 23.042 60.595 -100.255 1.00 38.27 295 MET B C 1
ATOM 4769 O O . MET C 1 284 ? 22.986 60.826 -99.047 1.00 37.99 295 MET B O 1
ATOM 4774 N N . LEU C 1 285 ? 21.966 60.282 -100.980 1.00 40.20 296 LEU B N 1
ATOM 4775 C CA . LEU C 1 285 ? 20.595 60.242 -100.410 1.00 43.35 296 LEU B CA 1
ATOM 4776 C C . LEU C 1 285 ? 20.165 58.829 -100.133 1.00 45.03 296 LEU B C 1
ATOM 4777 O O . LEU C 1 285 ? 19.033 58.586 -99.856 1.00 48.81 296 LEU B O 1
ATOM 4782 N N . GLN C 1 286 ? 21.100 57.909 -100.146 1.00 42.97 297 GLN B N 1
ATOM 4783 C CA . GLN C 1 286 ? 20.891 56.580 -99.618 1.00 45.87 297 GLN B CA 1
ATOM 4784 C C . GLN C 1 286 ? 20.274 56.549 -98.182 1.00 46.98 297 GLN B C 1
ATOM 4785 O O . GLN C 1 286 ? 20.807 57.152 -97.260 1.00 45.17 297 GLN B O 1
ATOM 4791 N N . VAL C 1 287 ? 19.180 55.812 -97.980 1.00 48.20 298 VAL B N 1
ATOM 4792 C CA . VAL C 1 287 ? 18.514 55.770 -96.690 1.00 49.18 298 VAL B CA 1
ATOM 4793 C C . VAL C 1 287 ? 19.422 55.086 -95.623 1.00 48.75 298 VAL B C 1
ATOM 4794 O O . VAL C 1 287 ? 19.476 55.532 -94.447 1.00 46.56 298 VAL B O 1
ATOM 4798 N N . ASN C 1 288 ? 20.107 53.996 -96.019 1.00 46.66 299 ASN B N 1
ATOM 4799 C CA . ASN C 1 288 ? 20.967 53.273 -95.093 1.00 46.77 299 ASN B CA 1
ATOM 4800 C C . ASN C 1 288 ? 22.277 54.060 -94.993 1.00 43.04 299 ASN B C 1
ATOM 4801 O O . ASN C 1 288 ? 22.952 54.270 -96.006 1.00 40.27 299 ASN B O 1
ATOM 4806 N N . PRO C 1 289 ? 22.604 54.566 -93.780 1.00 42.96 300 PRO B N 1
ATOM 4807 C CA . PRO C 1 289 ? 23.806 55.380 -93.580 1.00 40.72 300 PRO B CA 1
ATOM 4808 C C . PRO C 1 289 ? 25.130 54.638 -93.925 1.00 40.29 300 PRO B C 1
ATOM 4809 O O . PRO C 1 289 ? 26.077 55.276 -94.320 1.00 37.31 300 PRO B O 1
ATOM 4813 N N . GLU C 1 290 ? 25.183 53.326 -93.693 1.00 43.15 301 GLU B N 1
ATOM 4814 C CA . GLU C 1 290 ? 26.353 52.510 -94.079 1.00 44.84 301 GLU B CA 1
ATOM 4815 C C . GLU C 1 290 ? 26.574 52.450 -95.597 1.00 41.87 301 GLU B C 1
ATOM 4816 O O . GLU C 1 290 ? 27.723 52.370 -96.057 1.00 41.36 301 GLU B O 1
ATOM 4822 N N . GLU C 1 291 ? 25.483 52.509 -96.358 1.00 40.84 302 GLU B N 1
ATOM 4823 C CA . GLU C 1 291 ? 25.516 52.455 -97.812 1.00 39.82 302 GLU B CA 1
ATOM 4824 C C . GLU C 1 291 ? 25.853 53.783 -98.328 1.00 36.14 302 GLU B C 1
ATOM 4825 O O . GLU C 1 291 ? 26.541 53.933 -99.346 1.00 35.10 302 GLU B O 1
ATOM 4831 N N . ARG C 1 292 ? 25.373 54.785 -97.637 1.00 35.32 303 ARG B N 1
ATOM 4832 C CA . ARG C 1 292 ? 25.573 56.181 -98.039 1.00 33.25 303 ARG B CA 1
ATOM 4833 C C . ARG C 1 292 ? 27.080 56.492 -98.139 1.00 32.00 303 ARG B C 1
ATOM 4834 O O . ARG C 1 292 ? 27.874 55.958 -97.398 1.00 32.04 303 ARG B O 1
ATOM 4842 N N . LEU C 1 293 ? 27.456 57.351 -99.064 1.00 31.89 304 LEU B N 1
ATOM 4843 C CA . LEU C 1 293 ? 28.864 57.672 -99.268 1.00 32.00 304 LEU B CA 1
ATOM 4844 C C . LEU C 1 293 ? 29.455 58.462 -98.100 1.00 32.22 304 LEU B C 1
ATOM 4845 O O . LEU C 1 293 ? 28.712 59.133 -97.366 1.00 32.86 304 LEU B O 1
ATOM 4850 N N . SER C 1 294 ? 30.768 58.353 -97.913 1.00 32.05 305 SER B N 1
ATOM 4851 C CA . SER C 1 294 ? 31.530 59.238 -97.060 1.00 32.21 305 SER B CA 1
ATOM 4852 C C . SER C 1 294 ? 31.879 60.501 -97.807 1.00 31.74 305 SER B C 1
ATOM 4853 O O . SER C 1 294 ? 31.788 60.541 -99.047 1.00 32.21 305 SER B O 1
ATOM 4856 N N . ILE C 1 295 ? 32.380 61.508 -97.101 1.00 31.14 306 ILE B N 1
ATOM 4857 C CA . ILE C 1 295 ? 32.785 62.741 -97.788 1.00 30.88 306 ILE B CA 1
ATOM 4858 C C . ILE C 1 295 ? 33.979 62.463 -98.732 1.00 30.87 306 ILE B C 1
ATOM 4859 O O . ILE C 1 295 ? 34.114 63.143 -99.752 1.00 30.65 306 ILE B O 1
ATOM 4864 N N . ALA C 1 296 ? 34.841 61.520 -98.385 1.00 31.46 307 ALA B N 1
ATOM 4865 C CA . ALA C 1 296 ? 35.993 61.200 -99.277 1.00 32.83 307 ALA B CA 1
ATOM 4866 C C . ALA C 1 296 ? 35.490 60.507 -100.554 1.00 32.37 307 ALA B C 1
ATOM 4867 O O . ALA C 1 296 ? 35.948 60.811 -101.603 1.00 33.13 307 ALA B O 1
ATOM 4869 N N . GLU C 1 297 ? 34.501 59.625 -100.435 1.00 31.96 308 GLU B N 1
ATOM 4870 C CA . GLU C 1 297 ? 33.836 59.027 -101.591 1.00 31.86 308 GLU B CA 1
ATOM 4871 C C . GLU C 1 297 ? 33.209 60.066 -102.474 1.00 31.96 308 GLU B C 1
ATOM 4872 O O . GLU C 1 297 ? 33.228 59.930 -103.702 1.00 32.41 308 GLU B O 1
ATOM 4878 N N . VAL C 1 298 ? 32.617 61.103 -101.893 1.00 32.38 309 VAL B N 1
ATOM 4879 C CA . VAL C 1 298 ? 31.973 62.159 -102.713 1.00 32.57 309 VAL B CA 1
ATOM 4880 C C . VAL C 1 298 ? 33.072 62.994 -103.398 1.00 33.20 309 VAL B C 1
ATOM 4881 O O . VAL C 1 298 ? 33.079 63.183 -104.605 1.00 33.88 309 VAL B O 1
ATOM 4885 N N . VAL C 1 299 ? 34.017 63.505 -102.621 1.00 33.25 310 VAL B N 1
ATOM 4886 C CA . VAL C 1 299 ? 35.044 64.431 -103.185 1.00 33.85 310 VAL B CA 1
ATOM 4887 C C . VAL C 1 299 ? 35.828 63.756 -104.322 1.00 34.25 310 VAL B C 1
ATOM 4888 O O . VAL C 1 299 ? 36.121 64.381 -105.319 1.00 33.78 310 VAL B O 1
ATOM 4892 N N . HIS C 1 300 ? 36.164 62.484 -104.147 1.00 34.24 311 HIS B N 1
ATOM 4893 C CA . HIS C 1 300 ? 36.987 61.771 -105.116 1.00 36.43 311 HIS B CA 1
ATOM 4894 C C . HIS C 1 300 ? 36.203 61.787 -106.445 1.00 35.98 311 HIS B C 1
ATOM 4895 O O . HIS C 1 300 ? 36.749 62.119 -107.493 1.00 37.41 311 HIS B O 1
ATOM 4902 N N . GLN C 1 301 ? 34.901 61.519 -106.380 1.00 33.73 312 GLN B N 1
ATOM 4903 C CA . GLN C 1 301 ? 34.104 61.485 -107.589 1.00 34.02 312 GLN B CA 1
ATOM 4904 C C . GLN C 1 301 ? 34.009 62.844 -108.232 1.00 34.45 312 GLN B C 1
ATOM 4905 O O . GLN C 1 301 ? 34.082 62.964 -109.453 1.00 34.88 312 GLN B O 1
ATOM 4911 N N . LEU C 1 302 ? 33.900 63.891 -107.413 1.00 34.43 313 LEU B N 1
ATOM 4912 C CA . LEU C 1 302 ? 33.775 65.260 -107.934 1.00 35.36 313 LEU B CA 1
ATOM 4913 C C . LEU C 1 302 ? 35.058 65.668 -108.619 1.00 37.43 313 LEU B C 1
ATOM 4914 O O . LEU C 1 302 ? 35.029 66.336 -109.642 1.00 39.09 313 LEU B O 1
ATOM 4919 N N . GLN C 1 303 ? 36.191 65.244 -108.078 1.00 38.56 314 GLN B N 1
ATOM 4920 C CA . GLN C 1 303 ? 37.488 65.505 -108.689 1.00 41.99 314 GLN B CA 1
ATOM 4921 C C . GLN C 1 303 ? 37.601 64.846 -110.067 1.00 43.40 314 GLN B C 1
ATOM 4922 O O . GLN C 1 303 ? 38.112 65.471 -110.971 1.00 45.10 314 GLN B O 1
ATOM 4928 N N . GLU C 1 304 ? 37.141 63.605 -110.221 1.00 42.71 315 GLU B N 1
ATOM 4929 C CA . GLU C 1 304 ? 37.261 62.924 -111.554 1.00 45.08 315 GLU B CA 1
ATOM 4930 C C . GLU C 1 304 ? 36.275 63.567 -112.550 1.00 44.50 315 GLU B C 1
ATOM 4931 O O . GLU C 1 304 ? 36.543 63.656 -113.714 1.00 46.14 315 GLU B O 1
ATOM 4937 N N . ILE C 1 305 ? 35.102 63.977 -112.079 1.00 41.85 316 ILE B N 1
ATOM 4938 C CA . ILE C 1 305 ? 34.179 64.660 -112.956 1.00 42.53 316 ILE B CA 1
ATOM 4939 C C 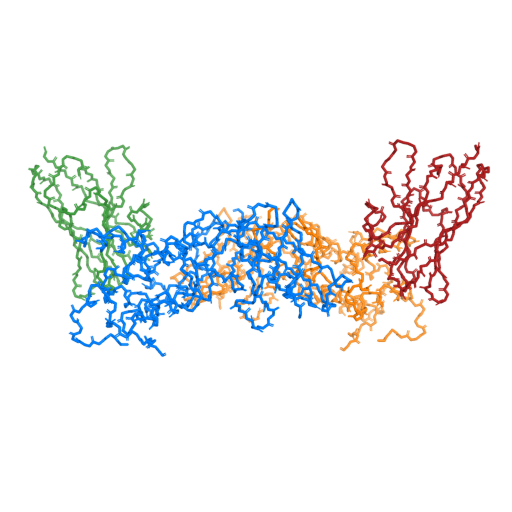. ILE C 1 305 ? 34.815 65.952 -113.444 1.00 44.90 316 ILE B C 1
ATOM 4940 O O . ILE C 1 305 ? 34.802 66.228 -114.644 1.00 47.67 316 ILE B O 1
ATOM 4945 N N . ALA C 1 306 ? 35.392 66.744 -112.528 1.00 44.37 317 ALA B N 1
ATOM 4946 C CA . ALA C 1 306 ? 36.053 67.985 -112.921 1.00 46.71 317 ALA B CA 1
ATOM 4947 C C . ALA C 1 306 ? 37.184 67.791 -113.929 1.00 48.64 317 ALA B C 1
ATOM 4948 O O . ALA C 1 306 ? 37.304 68.549 -114.866 1.00 50.73 317 ALA B O 1
ATOM 4950 N N . ALA C 1 307 ? 38.009 66.777 -113.731 1.00 48.23 318 ALA B N 1
ATOM 4951 C CA . ALA C 1 307 ? 39.087 66.489 -114.656 1.00 51.29 318 ALA B CA 1
ATOM 4952 C C . ALA C 1 307 ? 38.544 66.162 -116.035 1.00 52.58 318 ALA B C 1
ATOM 4953 O O . ALA C 1 307 ? 39.003 66.721 -117.019 1.00 56.53 318 ALA B O 1
ATOM 4955 N N . ALA C 1 308 ? 37.501 65.337 -116.122 1.00 50.59 319 ALA B N 1
ATOM 4956 C CA . ALA C 1 308 ? 36.905 64.968 -117.422 1.00 51.59 319 ALA B CA 1
ATOM 4957 C C . ALA C 1 308 ? 36.371 66.189 -118.160 1.00 53.93 319 ALA B C 1
ATOM 4958 O O . ALA C 1 308 ? 36.420 66.263 -119.374 1.00 55.01 319 ALA B O 1
ATOM 4960 N N . ARG C 1 309 ? 35.857 67.158 -117.409 1.00 54.15 320 ARG B N 1
ATOM 4961 C CA . ARG C 1 309 ? 35.298 68.353 -118.012 1.00 57.56 320 ARG B CA 1
ATOM 4962 C C . ARG C 1 309 ? 36.313 69.481 -118.138 1.00 60.64 320 ARG B C 1
ATOM 4963 O O . ARG C 1 309 ? 35.975 70.569 -118.588 1.00 62.60 320 ARG B O 1
ATOM 4971 N N . ASN C 1 310 ? 37.563 69.209 -117.783 1.00 61.65 321 ASN B N 1
ATOM 4972 C CA A ASN C 1 310 ? 38.621 70.232 -117.870 0.50 64.72 321 ASN B CA 1
ATOM 4973 C CA B ASN C 1 310 ? 38.641 70.209 -117.841 0.50 64.91 321 ASN B CA 1
ATOM 4974 C C . ASN C 1 310 ? 38.255 71.494 -117.086 1.00 64.96 321 ASN B C 1
ATOM 4975 O O . ASN C 1 310 ? 38.430 72.607 -117.562 1.00 68.38 321 ASN B O 1
ATOM 4984 N N . VAL C 1 311 ? 37.740 71.304 -115.874 1.00 62.16 322 VAL B N 1
ATOM 4985 C CA . VAL C 1 311 ? 37.408 72.388 -114.951 1.00 62.17 322 VAL B CA 1
ATOM 4986 C C . VAL C 1 311 ? 38.302 72.279 -113.731 1.00 60.82 322 VAL B C 1
ATOM 4987 O O . VAL C 1 311 ? 38.506 71.182 -113.223 1.00 57.75 322 VAL B O 1
ATOM 4991 N N . ASN C 1 312 ? 38.850 73.408 -113.284 1.00 63.20 323 ASN B N 1
ATOM 4992 C CA . ASN C 1 312 ? 39.482 73.504 -111.951 1.00 63.11 323 ASN B CA 1
ATOM 4993 C C . ASN C 1 312 ? 38.402 73.874 -110.950 1.00 60.04 323 ASN B C 1
ATOM 4994 O O . ASN C 1 312 ? 37.964 75.027 -110.916 1.00 61.87 323 ASN B O 1
ATOM 4999 N N . PRO C 1 313 ? 37.974 72.906 -110.122 1.00 56.03 324 PRO B N 1
ATOM 5000 C CA . PRO C 1 313 ? 36.751 73.112 -109.348 1.00 53.78 324 PRO B CA 1
ATOM 5001 C C . PRO C 1 313 ? 36.945 73.996 -108.112 1.00 54.97 324 PRO B C 1
ATOM 5002 O O . PRO C 1 313 ? 35.963 74.320 -107.459 1.00 54.07 324 PRO B O 1
ATOM 5006 N N . LYS C 1 314 ? 38.198 74.342 -107.801 1.00 57.88 325 LYS B N 1
ATOM 5007 C CA . LYS C 1 314 ? 38.542 75.239 -106.698 1.00 60.94 325 LYS B CA 1
ATOM 5008 C C . LYS C 1 314 ? 38.532 76.686 -107.151 1.00 65.09 325 LYS B C 1
ATOM 5009 O O . LYS C 1 314 ? 38.654 77.572 -106.313 1.00 66.04 325 LYS B O 1
ATOM 5015 N N . SER C 1 315 ? 38.433 76.910 -108.467 1.00 67.62 326 SER B N 1
ATOM 5016 C CA . SER C 1 315 ? 38.606 78.244 -109.060 1.00 71.77 326 SER B CA 1
ATOM 5017 C C . SER C 1 315 ? 37.384 79.125 -108.831 1.00 72.08 326 SER B C 1
ATOM 5018 O O . SER C 1 315 ? 36.318 78.615 -108.484 1.00 69.43 326 SER B O 1
ATOM 5021 N N . PRO C 1 316 ? 37.549 80.459 -108.959 1.00 76.73 327 PRO B N 1
ATOM 5022 C CA . PRO C 1 316 ? 36.423 81.371 -108.773 1.00 78.46 327 PRO B CA 1
ATOM 5023 C C . PRO C 1 316 ? 35.264 81.026 -109.667 1.00 78.96 327 PRO B C 1
ATOM 5024 O O . PRO C 1 316 ? 35.448 80.622 -110.805 1.00 78.99 327 PRO B O 1
ATOM 5028 N N . ILE C 1 317 ? 34.066 81.196 -109.136 1.00 79.65 328 ILE B N 1
ATOM 5029 C CA . ILE C 1 317 ? 32.874 80.935 -109.885 1.00 80.70 328 ILE B CA 1
ATOM 5030 C C . ILE C 1 317 ? 32.514 82.257 -110.531 1.00 88.83 328 ILE B C 1
ATOM 5031 O O . ILE C 1 317 ? 31.619 82.955 -110.072 1.00 92.17 328 ILE B O 1
ATOM 5036 N N . THR C 1 318 ? 33.249 82.594 -111.594 1.00 95.56 329 THR B N 1
ATOM 5037 C CA . THR C 1 318 ? 33.216 83.933 -112.200 1.00 103.48 329 THR B CA 1
ATOM 5038 C C . THR C 1 318 ? 31.840 84.312 -112.699 1.00 106.91 329 THR B C 1
ATOM 5039 O O . THR C 1 318 ? 31.453 85.476 -112.632 1.00 112.39 329 THR B O 1
ATOM 5043 N N . GLU C 1 319 ? 31.113 83.332 -113.216 1.00 107.05 330 GLU B N 1
ATOM 5044 C CA . GLU C 1 319 ? 29.740 83.550 -113.672 1.00 113.02 330 GLU B CA 1
ATOM 5045 C C . GLU C 1 319 ? 28.871 84.222 -112.589 1.00 116.94 330 GLU B C 1
ATOM 5046 O O . GLU C 1 319 ? 28.131 85.161 -112.885 1.00 125.65 330 GLU B O 1
ATOM 5052 N N . LEU C 1 320 ? 29.007 83.789 -111.335 1.00 116.86 331 LEU B N 1
ATOM 5053 C CA . LEU C 1 320 ? 28.276 84.404 -110.194 1.00 115.51 331 LEU B CA 1
ATOM 5054 C C . LEU C 1 320 ? 28.706 85.822 -109.862 1.00 118.20 331 LEU B C 1
ATOM 5055 O O . LEU C 1 320 ? 27.951 86.553 -109.225 1.00 117.76 331 LEU B O 1
ATOM 5060 N N . LEU C 1 321 ? 29.922 86.194 -110.253 1.00 120.52 332 LEU B N 1
ATOM 5061 C CA . LEU C 1 321 ? 30.377 87.578 -110.116 1.00 126.23 332 LEU B CA 1
ATOM 5062 C C . LEU C 1 321 ? 29.797 88.419 -111.262 1.00 131.42 332 LEU B C 1
ATOM 5063 O O . LEU C 1 321 ? 30.189 88.252 -112.410 1.00 135.58 332 LEU B O 1
ATOM 5068 N N . GLU C 1 322 ? 28.851 89.303 -110.946 0.80 134.97 333 GLU B N 1
ATOM 5069 C CA . GLU C 1 322 ? 28.203 90.146 -111.952 0.80 141.94 333 GLU B CA 1
ATOM 5070 C C . GLU C 1 322 ? 27.982 91.540 -111.395 0.80 147.73 333 GLU B C 1
ATOM 5071 O O . GLU C 1 322 ? 28.566 92.507 -111.876 0.80 155.20 333 GLU B O 1
ATOM 5073 N N . GLN D 2 1 ? 32.576 35.563 -91.282 1.00 93.16 1 GLN D N 1
ATOM 5074 C CA . GLN D 2 1 ? 32.840 36.510 -92.406 1.00 87.67 1 GLN D CA 1
ATOM 5075 C C . GLN D 2 1 ? 32.005 36.166 -93.634 1.00 84.20 1 GLN D C 1
ATOM 5076 O O . GLN D 2 1 ? 31.348 35.124 -93.708 1.00 89.71 1 GLN D O 1
ATOM 5078 N N . VAL D 2 2 ? 32.054 37.073 -94.595 1.00 76.87 2 VAL D N 1
ATOM 5079 C CA . VAL D 2 2 ? 31.679 36.779 -95.955 1.00 72.43 2 VAL D CA 1
ATOM 5080 C C . VAL D 2 2 ? 32.837 35.931 -96.482 1.00 70.90 2 VAL D C 1
ATOM 5081 O O . VAL D 2 2 ? 33.971 36.146 -96.107 1.00 68.77 2 VAL D O 1
ATOM 5085 N N . GLN D 2 3 ? 32.542 34.975 -97.345 1.00 71.57 3 GLN D N 1
ATOM 5086 C CA . GLN D 2 3 ? 33.586 34.181 -98.019 1.00 73.40 3 GLN D CA 1
ATOM 5087 C C . GLN D 2 3 ? 33.800 34.692 -99.426 1.00 67.46 3 GLN D C 1
ATOM 5088 O O . GLN D 2 3 ? 32.842 34.936 -100.152 1.00 65.96 3 GLN D O 1
ATOM 5094 N N . LEU D 2 4 ? 35.059 34.858 -99.794 1.00 65.01 4 LEU D N 1
ATOM 5095 C CA . LEU D 2 4 ? 35.436 35.418 -101.075 1.00 61.75 4 LEU D CA 1
ATOM 5096 C C . LEU D 2 4 ? 36.085 34.329 -101.943 1.00 64.54 4 LEU D C 1
ATOM 5097 O O . LEU D 2 4 ? 36.982 33.634 -101.480 1.00 67.79 4 LEU D O 1
ATOM 5102 N N . GLN D 2 5 ? 35.618 34.156 -103.177 1.00 64.26 5 GLN D N 1
ATOM 5103 C CA . GLN D 2 5 ? 36.224 33.190 -104.116 1.00 66.76 5 GLN D CA 1
ATOM 5104 C C . GLN D 2 5 ? 36.833 33.954 -105.285 1.00 61.49 5 GLN D C 1
ATOM 5105 O O . GLN D 2 5 ? 36.123 34.643 -106.010 1.00 57.47 5 GLN D O 1
ATOM 5111 N N . GLU D 2 6 ? 38.146 33.822 -105.470 1.00 60.80 6 GLU D N 1
ATOM 5112 C CA . GLU D 2 6 ? 38.887 34.545 -106.499 1.00 58.28 6 GLU D CA 1
ATOM 5113 C C . GLU D 2 6 ? 39.287 33.650 -107.665 1.00 60.74 6 GLU D C 1
ATOM 5114 O O . GLU D 2 6 ? 39.651 32.491 -107.460 1.00 62.50 6 GLU D O 1
ATOM 5120 N N . SER D 2 7 ? 39.286 34.198 -108.873 1.00 58.53 7 SER D N 1
ATOM 5121 C CA . SER D 2 7 ? 39.972 33.530 -109.980 1.00 61.87 7 SER D CA 1
ATOM 5122 C C . SER D 2 7 ? 40.470 34.514 -111.026 1.00 58.42 7 SER D C 1
ATOM 5123 O O . SER D 2 7 ? 40.259 35.735 -110.909 1.00 54.18 7 SER D O 1
ATOM 5126 N N . GLY D 2 8 ? 41.171 33.971 -112.022 1.00 59.60 8 GLY D N 1
ATOM 5127 C CA . GLY D 2 8 ? 41.790 34.729 -113.096 1.00 57.97 8 GLY D CA 1
ATOM 5128 C C . GLY D 2 8 ? 43.250 34.989 -112.798 1.00 58.59 8 GLY D C 1
ATOM 5129 O O . GLY D 2 8 ? 43.846 34.323 -111.976 1.00 58.48 8 GLY D O 1
ATOM 5130 N N . GLY D 2 9 ? 43.811 36.003 -113.447 1.00 58.61 9 GLY D N 1
ATOM 5131 C CA . GLY D 2 9 ? 45.195 36.400 -113.207 1.00 60.10 9 GLY D CA 1
ATOM 5132 C C . GLY D 2 9 ? 46.194 35.528 -113.949 1.00 64.21 9 GLY D C 1
ATOM 5133 O O . GLY D 2 9 ? 45.904 35.080 -115.053 1.00 69.01 9 GLY D O 1
ATOM 5134 N N . GLY D 2 10 ? 47.358 35.288 -113.333 1.00 64.88 10 GLY D N 1
ATOM 5135 C CA . GLY D 2 10 ? 48.450 34.546 -113.944 1.00 67.15 10 GLY D CA 1
ATOM 5136 C C . GLY D 2 10 ? 49.499 35.439 -114.615 1.00 66.23 10 GLY D C 1
ATOM 5137 O O . GLY D 2 10 ? 49.699 36.614 -114.250 1.00 63.12 10 GLY D O 1
ATOM 5138 N N . SER D 2 11 ? 50.167 34.870 -115.607 1.00 68.67 11 SER D N 1
ATOM 5139 C CA . SER D 2 11 ? 51.245 35.509 -116.311 1.00 69.45 11 SER D CA 1
ATOM 5140 C C . SER D 2 11 ? 50.775 36.047 -117.659 1.00 68.33 11 SER D C 1
ATOM 5141 O O . SER D 2 11 ? 49.967 35.418 -118.394 1.00 68.93 11 SER D O 1
ATOM 5144 N N . VAL D 2 12 ? 51.337 37.191 -118.021 1.00 66.85 12 VAL D N 1
ATOM 5145 C CA . VAL D 2 12 ? 50.980 37.860 -119.250 1.00 65.49 12 VAL D CA 1
ATOM 5146 C C . VAL D 2 12 ? 52.173 38.687 -119.809 1.00 66.46 12 VAL D C 1
ATOM 5147 O O . VAL D 2 12 ? 53.113 38.993 -119.091 1.00 65.98 12 VAL D O 1
ATOM 5151 N N . GLN D 2 13 ? 52.134 39.021 -121.099 1.00 67.46 13 GLN D N 1
ATOM 5152 C CA . GLN D 2 13 ? 53.154 39.902 -121.689 1.00 68.79 13 GLN D CA 1
ATOM 5153 C C . GLN D 2 13 ? 52.848 41.393 -121.385 1.00 65.73 13 GLN D C 1
ATOM 5154 O O . GLN D 2 13 ? 51.697 41.781 -121.181 1.00 61.52 13 GLN D O 1
ATOM 5160 N N . ALA D 2 14 ? 53.901 42.197 -121.378 1.00 66.49 14 ALA D N 1
ATOM 5161 C CA . ALA D 2 14 ? 53.786 43.623 -121.261 1.00 64.70 14 ALA D CA 1
ATOM 5162 C C . ALA D 2 14 ? 52.924 44.148 -122.372 1.00 64.29 14 ALA D C 1
ATOM 5163 O O . ALA D 2 14 ? 53.117 43.812 -123.568 1.00 67.19 14 ALA D O 1
ATOM 5165 N N . GLY D 2 15 ? 51.976 44.991 -121.991 1.00 60.82 15 GLY D N 1
ATOM 5166 C CA . GLY D 2 15 ? 51.022 45.508 -122.915 1.00 60.72 15 GLY D CA 1
ATOM 5167 C C . GLY D 2 15 ? 49.778 44.631 -123.015 1.00 59.48 15 GLY D C 1
ATOM 5168 O O . GLY D 2 15 ? 48.831 45.018 -123.686 1.00 59.68 15 GLY D O 1
ATOM 5169 N N . GLY D 2 16 ? 49.777 43.463 -122.364 1.00 58.94 16 GLY D N 1
ATOM 5170 C CA . GLY D 2 16 ? 48.673 42.520 -122.429 1.00 57.88 16 GLY D CA 1
ATOM 5171 C C . GLY D 2 16 ? 47.567 42.828 -121.421 1.00 55.14 16 GLY D C 1
ATOM 5172 O O . GLY D 2 16 ? 47.603 43.873 -120.752 1.00 53.49 16 GLY D O 1
ATOM 5173 N N . SER D 2 17 ? 46.592 41.923 -121.322 1.00 54.34 17 SER D N 1
ATOM 5174 C CA . SER D 2 17 ? 45.500 42.022 -120.373 1.00 51.57 17 SER D CA 1
ATOM 5175 C C . SER D 2 17 ? 45.187 40.714 -119.732 1.00 51.33 17 SER D C 1
ATOM 5176 O O . SER D 2 17 ? 45.406 39.633 -120.333 1.00 53.13 17 SER D O 1
ATOM 5179 N N . LEU D 2 18 ? 44.625 40.833 -118.529 1.00 48.16 18 LEU D N 1
ATOM 5180 C CA . LEU D 2 18 ? 44.125 39.725 -117.757 1.00 48.72 18 LEU D CA 1
ATOM 5181 C C . LEU D 2 18 ? 42.844 40.174 -117.106 1.00 46.36 18 LEU D C 1
ATOM 5182 O O . LEU D 2 18 ? 42.598 41.394 -117.009 1.00 45.73 18 LEU D O 1
ATOM 5187 N N . ARG D 2 19 ? 42.093 39.245 -116.544 1.00 46.54 19 ARG D N 1
ATOM 5188 C CA . ARG D 2 19 ? 40.880 39.603 -115.812 1.00 45.42 19 ARG D CA 1
ATOM 5189 C C . ARG D 2 19 ? 40.838 38.786 -114.530 1.00 45.54 19 ARG D C 1
ATOM 5190 O O . ARG D 2 19 ? 41.152 37.586 -114.553 1.00 48.37 19 ARG D O 1
ATOM 5198 N N . LEU D 2 20 ? 40.505 39.448 -113.403 1.00 42.54 20 LEU D N 1
ATOM 5199 C CA . LEU D 2 20 ? 40.297 38.785 -112.131 1.00 42.30 20 LEU D CA 1
ATOM 5200 C C . LEU D 2 20 ? 38.818 38.821 -111.882 1.00 42.19 20 LEU D C 1
ATOM 5201 O O . LEU D 2 20 ? 38.155 39.743 -112.322 1.00 40.60 20 LEU D O 1
ATOM 5206 N N . SER D 2 21 ? 38.273 37.811 -111.205 1.00 44.57 21 SER D N 1
ATOM 5207 C CA . SER D 2 21 ? 36.900 37.906 -110.676 1.00 44.22 21 SER D CA 1
ATOM 5208 C C . SER D 2 21 ? 36.889 37.528 -109.199 1.00 45.18 21 SER D C 1
ATOM 5209 O O . SER D 2 21 ? 37.798 36.835 -108.699 1.00 47.12 21 SER D O 1
ATOM 5212 N N . CYS D 2 22 ? 35.925 38.066 -108.475 1.00 43.43 22 CYS D N 1
ATOM 5213 C CA . CYS D 2 22 ? 35.740 37.719 -107.105 1.00 44.61 22 CYS D CA 1
ATOM 5214 C C . CYS D 2 22 ? 34.248 37.653 -106.739 1.00 45.16 22 CYS D C 1
ATOM 5215 O O . CYS D 2 22 ? 33.504 38.608 -106.960 1.00 42.80 22 CYS D O 1
ATOM 5218 N N . GLY D 2 23 ? 33.843 36.504 -106.205 1.00 48.72 23 GLY D N 1
ATOM 5219 C CA . GLY D 2 23 ? 32.463 36.204 -105.812 1.00 51.54 23 GLY D CA 1
ATOM 5220 C C . GLY D 2 23 ? 32.369 36.173 -104.289 1.00 53.45 23 GLY D C 1
ATOM 5221 O O . GLY D 2 23 ? 33.214 35.562 -103.617 1.00 56.60 23 GLY D O 1
ATOM 5222 N N . ALA D 2 24 ? 31.368 36.850 -103.736 1.00 52.52 24 ALA D N 1
ATOM 5223 C CA . ALA D 2 24 ? 31.142 36.866 -102.276 1.00 53.59 24 ALA D CA 1
ATOM 5224 C C . ALA D 2 24 ? 29.945 36.007 -101.928 1.00 56.55 24 ALA D C 1
ATOM 5225 O O . ALA D 2 24 ? 29.034 35.905 -102.702 1.00 56.27 24 ALA D O 1
ATOM 5227 N N . SER D 2 25 ? 29.995 35.385 -100.764 1.00 59.71 25 SER D N 1
ATOM 5228 C CA . SER D 2 25 ? 28.934 34.532 -100.277 1.00 64.89 25 SER D CA 1
ATOM 5229 C C . SER D 2 25 ? 27.682 35.296 -99.829 1.00 64.91 25 SER D C 1
ATOM 5230 O O . SER D 2 25 ? 26.691 34.679 -99.611 1.00 67.40 25 SER D O 1
ATOM 5233 N N . GLU D 2 26 ? 27.753 36.618 -99.672 1.00 62.44 26 GLU D N 1
ATOM 5234 C CA . GLU D 2 26 ? 26.571 37.441 -99.366 1.00 63.97 26 GLU D CA 1
ATOM 5235 C C . GLU D 2 26 ? 26.731 38.780 -100.047 1.00 58.56 26 GLU D C 1
ATOM 5236 O O . GLU D 2 26 ? 27.779 39.072 -100.607 1.00 55.02 26 GLU D O 1
ATOM 5242 N N . TYR D 2 27 ? 25.685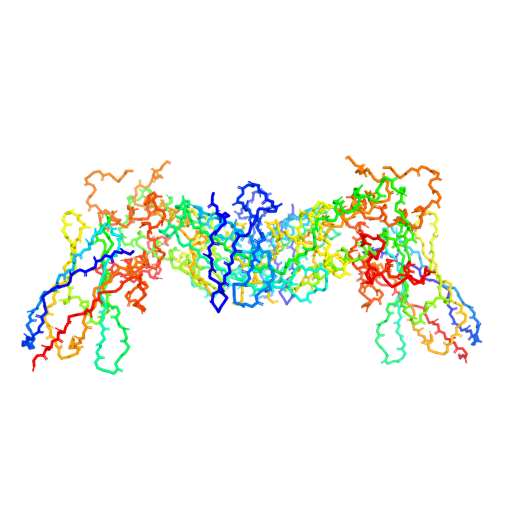 39.600 -99.983 1.00 56.44 27 TYR D N 1
ATOM 5243 C CA . TYR D 2 27 ? 25.771 40.957 -100.433 1.00 52.97 27 TYR D CA 1
ATOM 5244 C C . TYR D 2 27 ? 26.792 41.741 -99.519 1.00 51.36 27 TYR D C 1
ATOM 5245 O O . TYR D 2 27 ? 26.754 41.614 -98.296 1.00 55.01 27 TYR D O 1
ATOM 5254 N N . THR D 2 28 ? 27.694 42.521 -100.091 1.00 47.04 28 THR D N 1
ATOM 5255 C CA . THR D 2 28 ? 28.271 43.631 -99.320 1.00 46.15 28 THR D CA 1
ATOM 5256 C C . THR D 2 28 ? 28.287 44.865 -100.175 1.00 41.60 28 THR D C 1
ATOM 5257 O O . THR D 2 28 ? 28.177 44.782 -101.377 1.00 39.79 28 THR D O 1
ATOM 5261 N N . SER D 2 29 ? 28.361 46.016 -99.516 1.00 40.00 29 SER D N 1
ATOM 5262 C CA . SER D 2 29 ? 28.098 47.300 -100.170 1.00 38.29 29 SER D CA 1
ATOM 5263 C C . SER D 2 29 ? 29.240 47.710 -101.106 1.00 35.18 29 SER D C 1
ATOM 5264 O O . SER D 2 29 ? 29.019 48.441 -102.093 1.00 33.78 29 SER D O 1
ATOM 5267 N N . ARG D 2 30 ? 30.454 47.259 -100.799 1.00 33.93 30 ARG D N 1
ATOM 5268 C CA . ARG D 2 30 ? 31.618 47.709 -101.531 1.00 32.70 30 ARG D CA 1
ATOM 5269 C C . ARG D 2 30 ? 32.682 46.584 -101.625 1.00 32.75 30 ARG D C 1
ATOM 5270 O O . ARG D 2 30 ? 32.946 45.927 -100.663 1.00 34.84 30 ARG D O 1
ATOM 5278 N N . MET D 2 31 ? 33.239 46.384 -102.783 1.00 31.67 31 MET D N 1
ATOM 5279 C CA . MET D 2 31 ? 34.157 45.309 -103.024 1.00 33.31 31 MET D CA 1
ATOM 5280 C C . MET D 2 31 ? 35.295 45.875 -103.901 1.00 31.82 31 MET D C 1
ATOM 5281 O O . MET D 2 31 ? 35.068 46.698 -104.812 1.00 30.28 31 MET D O 1
ATOM 5286 N N . GLY D 2 32 ? 36.512 45.463 -103.623 1.00 31.80 32 GLY D N 1
ATOM 5287 C CA . GLY D 2 32 ? 37.582 45.835 -104.537 1.00 31.27 32 GLY D CA 1
ATOM 5288 C C . GLY D 2 32 ? 38.805 44.959 -104.463 1.00 32.03 32 GLY D C 1
ATOM 5289 O O . GLY D 2 32 ? 38.771 43.915 -103.839 1.00 33.06 32 GLY D O 1
ATOM 5290 N N . TRP D 2 33 ? 39.897 45.464 -105.017 1.00 31.69 33 TRP D N 1
ATOM 5291 C CA . TRP D 2 33 ? 41.185 44.744 -104.965 1.00 33.60 33 TRP D CA 1
ATOM 5292 C C . TRP D 2 33 ? 42.242 45.632 -104.439 1.00 33.42 33 TRP D C 1
ATOM 5293 O O . TRP D 2 33 ? 42.319 46.810 -104.806 1.00 32.20 33 TRP D O 1
ATOM 5304 N N . PHE D 2 34 ? 43.058 45.073 -103.581 1.00 35.46 34 PHE D N 1
ATOM 5305 C CA . PHE D 2 34 ? 44.349 45.716 -103.301 1.00 37.61 34 PHE D CA 1
ATOM 5306 C C . PHE D 2 34 ? 45.463 44.799 -103.787 1.00 39.49 34 PHE D C 1
ATOM 5307 O O . PHE D 2 34 ? 45.220 43.646 -104.056 1.00 39.33 34 PHE D O 1
ATOM 5315 N N . ARG D 2 35 ? 46.690 45.316 -103.835 1.00 41.13 35 ARG D N 1
ATOM 5316 C CA . ARG D 2 35 ? 47.830 44.491 -104.220 1.00 43.87 35 ARG D CA 1
ATOM 5317 C C . ARG D 2 35 ? 49.062 44.756 -103.400 1.00 47.03 35 ARG D C 1
ATOM 5318 O O . ARG D 2 35 ? 49.187 45.784 -102.704 1.00 47.04 35 ARG D O 1
ATOM 5326 N N . GLN D 2 36 ? 49.973 43.811 -103.480 1.00 50.55 36 GLN D N 1
ATOM 5327 C CA . GLN D 2 36 ? 51.262 43.965 -102.824 1.00 55.65 36 GLN D CA 1
ATOM 5328 C C . GLN D 2 36 ? 52.347 43.494 -103.714 1.00 57.07 36 GLN D C 1
ATOM 5329 O O . GLN D 2 36 ? 52.496 42.305 -103.956 1.00 57.94 36 GLN D O 1
ATOM 5335 N N . ALA D 2 37 ? 53.130 44.463 -104.176 1.00 57.23 37 ALA D N 1
ATOM 5336 C CA . ALA D 2 37 ? 54.264 44.202 -105.013 1.00 59.08 37 ALA D CA 1
ATOM 5337 C C . ALA D 2 37 ? 55.455 43.777 -104.142 1.00 63.56 37 ALA D C 1
ATOM 5338 O O . ALA D 2 37 ? 55.471 44.013 -102.935 1.00 64.24 37 ALA D O 1
ATOM 5340 N N . PRO D 2 38 ? 56.478 43.147 -104.754 1.00 66.75 38 PRO D N 1
ATOM 5341 C CA . PRO D 2 38 ? 57.681 42.784 -103.996 1.00 71.57 38 PRO D CA 1
ATOM 5342 C C . PRO D 2 38 ? 58.322 43.952 -103.184 1.00 73.81 38 PRO D C 1
ATOM 5343 O O . PRO D 2 38 ? 58.567 45.048 -103.716 1.00 72.45 38 PRO D O 1
ATOM 5347 N N . GLY D 2 39 ? 58.465 43.720 -101.882 1.00 76.59 39 GLY D N 1
ATOM 5348 C CA . GLY D 2 39 ? 58.957 44.735 -100.945 1.00 80.22 39 GLY D CA 1
ATOM 5349 C C . GLY D 2 39 ? 58.135 46.030 -100.733 1.00 77.38 39 GLY D C 1
ATOM 5350 O O . GLY D 2 39 ? 58.596 46.967 -100.074 1.00 79.77 39 GLY D O 1
ATOM 5351 N N . ALA D 2 40 ? 56.945 46.114 -101.297 1.00 73.08 40 ALA D N 1
ATOM 5352 C CA . ALA D 2 40 ? 56.185 47.382 -101.311 1.00 71.01 40 ALA D CA 1
ATOM 5353 C C . ALA D 2 40 ? 55.070 47.345 -100.299 1.00 70.48 40 ALA D C 1
ATOM 5354 O O . ALA D 2 40 ? 54.748 46.282 -99.759 1.00 69.39 40 ALA D O 1
ATOM 5356 N N . GLU D 2 41 ? 54.462 48.512 -100.069 1.00 71.13 41 GLU D N 1
ATOM 5357 C CA . GLU D 2 41 ? 53.259 48.601 -99.254 1.00 71.51 41 GLU D CA 1
ATOM 5358 C C . GLU D 2 41 ? 52.031 48.034 -99.979 1.00 65.77 41 GLU D C 1
ATOM 5359 O O . GLU D 2 41 ? 51.952 48.064 -101.193 1.00 61.46 41 GLU D O 1
ATOM 5365 N N . ARG D 2 42 ? 51.088 47.526 -99.200 1.00 65.57 42 ARG D N 1
ATOM 5366 C CA . ARG D 2 42 ? 49.705 47.345 -99.658 1.00 62.77 42 ARG D CA 1
ATOM 5367 C C . ARG D 2 42 ? 49.210 48.569 -100.373 1.00 58.38 42 ARG D C 1
ATOM 5368 O O . ARG D 2 42 ? 49.354 49.661 -99.875 1.00 59.27 42 ARG D O 1
ATOM 5376 N N . GLU D 2 43 ? 48.661 48.377 -101.552 1.00 54.54 43 GLU D N 1
ATOM 5377 C CA . GLU D 2 43 ? 48.214 49.473 -102.369 1.00 53.33 43 GLU D CA 1
ATOM 5378 C C . GLU D 2 43 ? 46.791 49.130 -102.870 1.00 48.30 43 GLU D C 1
ATOM 5379 O O . GLU D 2 43 ? 46.597 48.129 -103.587 1.00 45.78 43 GLU D O 1
ATOM 5385 N N . GLY D 2 44 ? 45.810 49.947 -102.470 1.00 45.56 44 GLY D N 1
ATOM 5386 C CA . GLY D 2 44 ? 44.462 49.853 -103.021 1.00 42.38 44 GLY D CA 1
ATOM 5387 C C . GLY D 2 44 ? 44.468 50.191 -104.506 1.00 40.79 44 GLY D C 1
ATOM 5388 O O . GLY D 2 44 ? 45.071 51.151 -104.945 1.00 43.08 44 GLY D O 1
ATOM 5389 N N . VAL D 2 45 ? 43.783 49.391 -105.283 1.00 39.26 45 VAL D N 1
ATOM 5390 C CA . VAL D 2 45 ? 43.861 49.482 -106.740 1.00 38.96 45 VAL D CA 1
ATOM 5391 C C . VAL D 2 45 ? 42.507 49.882 -107.339 1.00 36.51 45 VAL D C 1
ATOM 5392 O O . VAL D 2 45 ? 42.420 50.838 -108.146 1.00 36.40 45 VAL D O 1
ATOM 5396 N N . ALA D 2 46 ? 41.450 49.215 -106.916 1.00 34.25 46 ALA D N 1
ATOM 5397 C CA . ALA D 2 46 ? 40.146 49.509 -107.480 1.00 33.30 46 ALA D CA 1
ATOM 5398 C C . ALA D 2 46 ? 39.098 49.077 -106.531 1.00 32.37 46 ALA D C 1
ATOM 5399 O O . ALA D 2 46 ? 39.282 48.131 -105.775 1.00 32.94 46 ALA D O 1
ATOM 5401 N N . CYS D 2 47 ? 37.992 49.787 -106.556 1.00 32.69 47 CYS D N 1
ATOM 5402 C CA . CYS D 2 47 ? 36.877 49.499 -105.642 1.00 33.05 47 CYS D CA 1
ATOM 5403 C C . CYS D 2 47 ? 35.579 49.928 -106.302 1.00 31.69 47 CYS D C 1
ATOM 5404 O O . CYS D 2 47 ? 35.522 50.948 -106.993 1.00 31.50 47 CYS D O 1
ATOM 5407 N N . ILE D 2 48 ? 34.516 49.175 -106.075 1.00 31.71 48 ILE D N 1
ATOM 5408 C CA . ILE D 2 48 ? 33.222 49.563 -106.596 1.00 31.28 48 ILE D CA 1
ATOM 5409 C C . ILE D 2 48 ? 32.120 49.664 -105.498 1.00 31.91 48 ILE D C 1
ATOM 5410 O O . ILE D 2 48 ? 31.982 48.779 -104.670 1.00 32.89 48 ILE D O 1
ATOM 5415 N N . HIS D 2 49 ? 31.336 50.738 -105.526 1.00 31.51 49 HIS D N 1
ATOM 5416 C CA . HIS D 2 49 ? 30.157 50.898 -104.670 1.00 32.56 49 HIS D CA 1
ATOM 5417 C C . HIS D 2 49 ? 28.927 50.270 -105.316 1.00 33.54 49 HIS D C 1
ATOM 5418 O O . HIS D 2 49 ? 28.404 50.773 -106.295 1.00 33.64 49 HIS D O 1
ATOM 5425 N N . ARG D 2 50 ? 28.449 49.168 -104.774 1.00 34.66 50 ARG D N 1
ATOM 5426 C CA . ARG D 2 50 ? 27.461 48.380 -105.497 1.00 36.02 50 ARG D CA 1
ATOM 5427 C C . ARG D 2 50 ? 26.173 49.128 -105.888 1.00 38.31 50 ARG D C 1
ATOM 5428 O O . ARG D 2 50 ? 25.745 49.011 -107.051 1.00 38.20 50 ARG D O 1
ATOM 5436 N N . GLN D 2 51 ? 25.543 49.870 -104.959 1.00 39.06 51 GLN D N 1
ATOM 5437 C CA . GLN D 2 51 ? 24.211 50.450 -105.242 1.00 42.02 51 GLN D CA 1
ATOM 5438 C C . GLN D 2 51 ? 24.255 51.532 -106.314 1.00 42.49 51 GLN D C 1
ATOM 5439 O O . GLN D 2 51 ? 23.339 51.670 -107.091 1.00 45.71 51 GLN D O 1
ATOM 5445 N N . SER D 2 52 ? 25.342 52.265 -106.405 1.00 41.11 52 SER D N 1
ATOM 5446 C CA . SER D 2 52 ? 25.445 53.371 -107.359 1.00 41.64 52 SER D CA 1
ATOM 5447 C C . SER D 2 52 ? 26.256 53.047 -108.606 1.00 40.54 52 SER D C 1
ATOM 5448 O O . SER D 2 52 ? 26.221 53.788 -109.547 1.00 40.97 52 SER D O 1
ATOM 5451 N N . ASN D 2 53 ? 27.023 51.967 -108.584 1.00 40.21 53 ASN D N 1
ATOM 5452 C CA . ASN D 2 53 ? 28.117 51.698 -109.574 1.00 40.74 53 ASN D CA 1
ATOM 5453 C C . ASN D 2 53 ? 29.271 52.658 -109.656 1.00 39.45 53 ASN D C 1
ATOM 5454 O O . ASN D 2 53 ? 30.046 52.567 -110.598 1.00 39.27 53 ASN D O 1
ATOM 5459 N N . LEU D 2 54 ? 29.434 53.528 -108.666 1.00 38.10 54 LEU D N 1
ATOM 5460 C CA . LEU D 2 54 ? 30.519 54.441 -108.686 1.00 37.76 54 LEU D CA 1
ATOM 5461 C C . LEU D 2 54 ? 31.790 53.617 -108.476 1.00 35.86 54 LEU D C 1
ATOM 5462 O O . LEU D 2 54 ? 31.811 52.673 -107.686 1.00 33.63 54 LEU D O 1
ATOM 5467 N N . SER D 2 55 ? 32.838 53.966 -109.206 1.00 36.14 55 SER D N 1
ATOM 5468 C CA . SER D 2 55 ? 34.039 53.164 -109.175 1.00 35.48 55 SER D CA 1
ATOM 5469 C C . SER D 2 55 ? 35.247 54.036 -108.838 1.00 34.64 55 SER D C 1
ATOM 5470 O O . SER D 2 55 ? 35.326 55.213 -109.197 1.00 36.95 55 SER D O 1
ATOM 5473 N N . TYR D 2 56 ? 36.168 53.467 -108.077 1.00 33.55 56 TYR D N 1
ATOM 5474 C CA . TYR D 2 56 ? 37.302 54.200 -107.526 1.00 33.72 56 TYR D CA 1
ATOM 5475 C C . TYR D 2 56 ? 38.602 53.478 -107.894 1.00 33.55 56 TYR D C 1
ATOM 5476 O O . TYR D 2 56 ? 38.676 52.254 -107.760 1.00 32.25 56 TYR D O 1
ATOM 5485 N N . TYR D 2 57 ? 39.600 54.248 -108.340 1.00 34.99 57 TYR D N 1
ATOM 5486 C CA . TYR D 2 57 ? 40.887 53.731 -108.809 1.00 36.47 57 TYR D CA 1
ATOM 5487 C C . TYR D 2 57 ? 42.065 54.473 -108.230 1.00 38.51 57 TYR D C 1
ATOM 5488 O O . TYR D 2 57 ? 41.988 55.670 -108.051 1.00 39.01 57 TYR D O 1
ATOM 5497 N N . SER D 2 58 ? 43.191 53.810 -108.015 1.00 39.92 58 SER D N 1
ATOM 5498 C CA . SER D 2 58 ? 44.420 54.576 -107.706 1.00 42.72 58 SER D CA 1
ATOM 5499 C C . SER D 2 58 ? 44.914 55.221 -108.940 1.00 43.43 58 SER D C 1
ATOM 5500 O O . SER D 2 58 ? 44.667 54.742 -110.061 1.00 42.08 58 SER D O 1
ATOM 5503 N N . ASP D 2 59 ? 45.636 56.298 -108.762 1.00 46.35 59 ASP D N 1
ATOM 5504 C CA . ASP D 2 59 ? 46.287 56.966 -109.898 1.00 50.42 59 ASP D CA 1
ATOM 5505 C C . ASP D 2 59 ? 47.179 56.043 -110.728 1.00 50.25 59 ASP D C 1
ATOM 5506 O O . ASP D 2 59 ? 47.305 56.262 -111.895 1.00 51.19 59 ASP D O 1
ATOM 5511 N N . SER D 2 60 ? 47.754 55.022 -110.120 1.00 49.92 60 SER D N 1
ATOM 5512 C CA . SER D 2 60 ? 48.697 54.134 -110.800 1.00 52.14 60 SER D CA 1
ATOM 5513 C C . SER D 2 60 ? 48.025 53.258 -111.871 1.00 50.02 60 SER D C 1
ATOM 5514 O O . SER D 2 60 ? 48.668 52.820 -112.815 1.00 50.58 60 SER D O 1
ATOM 5517 N N . VAL D 2 61 ? 46.724 52.995 -111.730 1.00 47.30 61 VAL D N 1
ATOM 5518 C CA . VAL D 2 61 ? 46.025 52.143 -112.707 1.00 46.22 61 VAL D CA 1
ATOM 5519 C C . VAL D 2 61 ? 44.894 52.865 -113.459 1.00 47.48 61 VAL D C 1
ATOM 5520 O O . VAL D 2 61 ? 44.202 52.253 -114.256 1.00 46.61 61 VAL D O 1
ATOM 5524 N N . ARG D 2 62 ? 44.734 54.171 -113.236 1.00 50.86 62 ARG D N 1
ATOM 5525 C CA A ARG D 2 62 ? 43.642 54.954 -113.835 0.50 52.23 62 ARG D CA 1
ATOM 5526 C CA B ARG D 2 62 ? 43.635 54.942 -113.836 0.50 51.44 62 ARG D CA 1
ATOM 5527 C C . ARG D 2 62 ? 43.729 54.854 -115.362 1.00 52.09 62 ARG D C 1
ATOM 5528 O O . ARG D 2 62 ? 44.797 54.997 -115.942 1.00 54.88 62 ARG D O 1
ATOM 5543 N N . GLY D 2 63 ? 42.618 54.570 -116.019 1.00 49.23 63 GLY D N 1
ATOM 5544 C CA . GLY D 2 63 ? 42.622 54.439 -117.483 1.00 50.00 63 GLY D CA 1
ATOM 5545 C C . GLY D 2 63 ? 43.136 53.112 -118.043 1.00 48.73 63 GLY D C 1
ATOM 5546 O O . GLY D 2 63 ? 43.115 52.916 -119.233 1.00 50.74 63 GLY D O 1
ATOM 5547 N N . ARG D 2 64 ? 43.580 52.199 -117.184 1.00 45.57 64 ARG D N 1
ATOM 5548 C CA . ARG D 2 64 ? 44.038 50.910 -117.612 1.00 45.47 64 ARG D CA 1
ATOM 5549 C C . ARG D 2 64 ? 43.265 49.783 -117.002 1.00 43.28 64 ARG D C 1
ATOM 5550 O O . ARG D 2 64 ? 43.161 48.706 -117.613 1.00 43.26 64 ARG D O 1
ATOM 5558 N N . PHE D 2 65 ? 42.727 49.994 -115.788 1.00 40.68 65 PHE D N 1
ATOM 5559 C CA . PHE D 2 65 ? 41.957 48.971 -115.136 1.00 38.34 65 PHE D CA 1
ATOM 5560 C C . PHE D 2 65 ? 40.513 49.388 -115.125 1.00 38.18 65 PHE D C 1
ATOM 5561 O O . PHE D 2 65 ? 40.192 50.560 -114.949 1.00 40.71 65 PHE D O 1
ATOM 5569 N N . THR D 2 66 ? 39.614 48.422 -115.228 1.00 37.77 66 THR D N 1
ATOM 5570 C CA . THR D 2 66 ? 38.186 48.680 -115.119 1.00 36.85 66 THR D CA 1
ATOM 5571 C C . THR D 2 66 ? 37.588 47.655 -114.184 1.00 34.90 66 THR D C 1
ATOM 5572 O O . THR D 2 66 ? 37.747 46.455 -114.395 1.00 35.71 66 THR D O 1
ATOM 5576 N N . ILE D 2 67 ? 36.937 48.115 -113.133 1.00 32.64 67 ILE D N 1
ATOM 5577 C CA . ILE D 2 67 ? 36.203 47.244 -112.221 1.00 32.27 67 ILE D CA 1
ATOM 5578 C C . ILE D 2 67 ? 34.679 47.308 -112.552 1.00 32.75 67 ILE D C 1
ATOM 5579 O O . ILE D 2 67 ? 34.128 48.382 -112.852 1.00 33.35 67 ILE D O 1
ATOM 5584 N N . SER D 2 68 ? 34.022 46.172 -112.495 1.00 33.14 68 SER D N 1
ATOM 5585 C CA . SER D 2 68 ? 32.588 46.075 -112.760 1.00 34.12 68 SER D CA 1
ATOM 5586 C C . SER D 2 68 ? 31.953 45.038 -111.845 1.00 34.66 68 SER D C 1
ATOM 5587 O O . SER D 2 68 ? 32.658 44.424 -111.039 1.00 33.25 68 SER D O 1
ATOM 5590 N N . GLN D 2 69 ? 30.634 44.818 -111.984 1.00 35.78 69 GLN D N 1
ATOM 5591 C CA . GLN D 2 69 ? 29.949 43.851 -111.193 1.00 37.23 69 GLN D CA 1
ATOM 5592 C C . GLN D 2 69 ? 28.821 43.215 -112.000 1.00 40.32 69 GLN D C 1
ATOM 5593 O O . GLN D 2 69 ? 28.453 43.724 -113.047 1.00 41.13 69 GLN D O 1
ATOM 5599 N N . ASP D 2 70 ? 28.254 42.129 -111.485 1.00 42.70 70 ASP D N 1
ATOM 5600 C CA . ASP D 2 70 ? 27.077 41.517 -112.110 1.00 46.30 70 ASP D CA 1
ATOM 5601 C C . ASP D 2 70 ? 25.766 42.165 -111.636 1.00 47.05 70 ASP D C 1
ATOM 5602 O O . ASP D 2 70 ? 25.742 42.875 -110.651 1.00 45.91 70 ASP D O 1
ATOM 5607 N N . ASN D 2 71 ? 24.670 41.881 -112.324 1.00 50.73 71 ASN D N 1
ATOM 5608 C CA . ASN D 2 71 ? 23.335 42.355 -111.900 1.00 52.59 71 ASN D CA 1
ATOM 5609 C C . ASN D 2 71 ? 22.950 41.845 -110.495 1.00 52.85 71 ASN D C 1
ATOM 5610 O O . ASN D 2 71 ? 22.350 42.571 -109.719 1.00 52.88 71 ASN D O 1
ATOM 5615 N N . ALA D 2 72 ? 23.344 40.620 -110.138 1.00 53.28 72 ALA D N 1
ATOM 5616 C CA . ALA D 2 72 ? 23.025 40.063 -108.821 1.00 54.21 72 ALA D CA 1
ATOM 5617 C C . ALA D 2 72 ? 23.836 40.677 -107.663 1.00 51.53 72 ALA D C 1
ATOM 5618 O O . ALA D 2 72 ? 23.631 40.339 -106.499 1.00 52.79 72 ALA D O 1
ATOM 5620 N N . LYS D 2 73 ? 24.787 41.548 -107.973 1.00 48.97 73 LYS D N 1
ATOM 5621 C CA . LYS D 2 73 ? 25.600 42.165 -106.972 1.00 47.05 73 LYS D CA 1
ATOM 5622 C C . LYS D 2 73 ? 26.226 41.163 -106.007 1.00 47.85 73 LYS D C 1
ATOM 5623 O O . LYS D 2 73 ? 26.458 41.475 -104.838 1.00 47.49 73 LYS D O 1
ATOM 5629 N N . THR D 2 74 ? 26.599 40.005 -106.546 1.00 49.49 74 THR D N 1
ATOM 5630 C CA . THR D 2 74 ? 27.339 38.976 -105.824 1.00 50.60 74 THR D CA 1
ATOM 5631 C C . THR D 2 74 ? 28.834 38.946 -106.212 1.00 49.12 74 THR D C 1
ATOM 5632 O O . THR D 2 74 ? 29.646 38.356 -105.472 1.00 50.03 74 THR D O 1
ATOM 5636 N N . THR D 2 75 ? 29.186 39.572 -107.342 1.00 46.06 75 THR D N 1
ATOM 5637 C CA . THR D 2 75 ? 30.491 39.389 -107.956 1.00 44.91 75 THR D CA 1
ATOM 5638 C C . THR D 2 75 ? 31.031 40.722 -108.404 1.00 41.13 75 THR D C 1
ATOM 5639 O O . THR D 2 75 ? 30.262 41.611 -108.769 1.00 40.61 75 THR D O 1
ATOM 5643 N N . ALA D 2 76 ? 32.349 40.869 -108.378 1.00 38.84 76 ALA D N 1
ATOM 5644 C CA . ALA D 2 76 ? 33.015 41.934 -109.093 1.00 36.62 76 ALA D CA 1
ATOM 5645 C C . ALA D 2 76 ? 34.092 41.375 -110.066 1.00 36.83 76 ALA D C 1
ATOM 5646 O O . ALA D 2 76 ? 34.650 40.301 -109.846 1.00 37.32 76 ALA D O 1
ATOM 5648 N N . PHE D 2 77 ? 34.369 42.135 -111.117 1.00 35.58 77 PHE D N 1
ATOM 5649 C CA . PHE D 2 77 ? 35.339 41.787 -112.113 1.00 36.49 77 PHE D CA 1
ATOM 5650 C C . PHE D 2 77 ? 36.331 42.931 -112.237 1.00 35.22 77 PHE D C 1
ATOM 5651 O O . PHE D 2 77 ? 35.938 44.103 -112.104 1.00 33.64 77 PHE D O 1
ATOM 5659 N N . LEU D 2 78 ? 37.603 42.596 -112.449 1.00 35.81 78 LEU D N 1
ATOM 5660 C CA . LEU D 2 78 ? 38.628 43.571 -112.749 1.00 35.33 78 LEU D CA 1
ATOM 5661 C C . LEU D 2 78 ? 39.341 43.232 -114.071 1.00 37.21 78 LEU D C 1
ATOM 5662 O O . LEU D 2 78 ? 40.068 42.218 -114.179 1.00 37.48 78 LEU D O 1
ATOM 5667 N N . LEU D 2 79 ? 39.147 44.099 -115.070 1.00 38.09 79 LEU D N 1
ATOM 5668 C CA . LEU D 2 79 ? 39.879 43.969 -116.325 1.00 40.85 79 LEU D CA 1
ATOM 5669 C C . LEU D 2 79 ? 41.102 44.825 -116.205 1.00 40.36 79 LEU D C 1
ATOM 5670 O O . LEU D 2 79 ? 41.005 46.020 -115.938 1.00 40.11 79 LEU D O 1
ATOM 5675 N N . MET D 2 80 ? 42.250 44.192 -116.403 1.00 42.03 80 MET D N 1
ATOM 5676 C CA . MET D 2 80 ? 43.550 44.813 -116.301 1.00 42.07 80 MET D CA 1
ATOM 5677 C C . MET D 2 80 ? 44.160 44.808 -117.663 1.00 43.71 80 MET D C 1
ATOM 5678 O O . MET D 2 80 ? 44.579 43.754 -118.149 1.00 44.78 80 MET D O 1
ATOM 5683 N N . SER D 2 81 ? 44.230 45.996 -118.265 1.00 43.80 81 SER D N 1
ATOM 5684 C CA . SER D 2 81 ? 44.781 46.196 -119.578 1.00 46.38 81 SER D CA 1
ATOM 5685 C C . SER D 2 81 ? 46.078 46.994 -119.579 1.00 46.54 81 SER D C 1
ATOM 5686 O O . SER D 2 81 ? 46.427 47.612 -118.591 1.00 44.01 81 SER D O 1
ATOM 5689 N N . SER D 2 82 ? 46.754 47.012 -120.732 1.00 48.73 82 SER D N 1
ATOM 5690 C CA . SER D 2 82 ? 48.025 47.740 -120.871 1.00 51.04 82 SER D CA 1
ATOM 5691 C C . SER D 2 82 ? 48.939 47.452 -119.687 1.00 50.24 82 SER D C 1
ATOM 5692 O O . SER D 2 82 ? 49.532 48.357 -119.097 1.00 49.97 82 SER D O 1
ATOM 5695 N N . LEU D 2 83 ? 49.043 46.183 -119.337 1.00 50.28 83 LEU D N 1
ATOM 5696 C CA . LEU D 2 83 ? 49.778 45.807 -118.160 1.00 50.96 83 LEU D CA 1
ATOM 5697 C C . LEU D 2 83 ? 51.255 46.097 -118.326 1.00 54.55 83 LEU D C 1
ATOM 5698 O O . LEU D 2 83 ? 51.819 46.064 -119.450 1.00 57.65 83 LEU D O 1
ATOM 5703 N N . LYS D 2 84 ? 51.903 46.372 -117.205 1.00 55.55 84 LYS D N 1
ATOM 5704 C CA . LYS D 2 84 ? 53.340 46.567 -117.219 1.00 59.62 84 LYS D CA 1
ATOM 5705 C C . LYS D 2 84 ? 54.051 46.005 -115.981 1.00 60.53 84 LYS D C 1
ATOM 5706 O O . LYS D 2 84 ? 53.400 45.688 -115.000 1.00 57.25 84 LYS D O 1
ATOM 5712 N N . PRO D 2 85 ? 55.410 45.867 -116.041 1.00 64.30 85 PRO D N 1
ATOM 5713 C CA . PRO D 2 85 ? 56.195 45.296 -114.922 1.00 65.92 85 PRO D CA 1
ATOM 5714 C C . PRO D 2 85 ? 55.870 45.810 -113.491 1.00 63.22 85 PRO D C 1
ATOM 5715 O O . PRO D 2 85 ? 55.858 45.039 -112.544 1.00 62.30 85 PRO D O 1
ATOM 5719 N N . GLU D 2 86 ? 55.657 47.105 -113.360 1.00 62.82 86 GLU D N 1
ATOM 5720 C CA . GLU D 2 86 ? 55.133 47.708 -112.148 1.00 62.14 86 GLU D CA 1
ATOM 5721 C C . GLU D 2 86 ? 53.834 47.023 -111.606 1.00 57.73 86 GLU D C 1
ATOM 5722 O O . GLU D 2 86 ? 53.516 47.168 -110.426 1.00 57.45 86 GLU D O 1
ATOM 5728 N N . ASP D 2 87 ? 53.056 46.350 -112.462 1.00 54.16 87 ASP D N 1
ATOM 5729 C CA . ASP D 2 87 ? 51.793 45.746 -112.018 1.00 50.57 87 ASP D CA 1
ATOM 5730 C C . ASP D 2 87 ? 52.004 44.312 -111.491 1.00 51.81 87 ASP D C 1
ATOM 5731 O O . ASP D 2 87 ? 51.083 43.695 -111.005 1.00 50.91 87 ASP D O 1
ATOM 5736 N N . THR D 2 88 ? 53.214 43.787 -111.547 1.00 54.57 88 THR D N 1
ATOM 5737 C CA . THR D 2 88 ? 53.488 42.452 -110.974 1.00 56.09 88 THR D CA 1
ATOM 5738 C C . THR D 2 88 ? 53.295 42.482 -109.480 1.00 55.58 88 THR D C 1
ATOM 5739 O O . THR D 2 88 ? 53.926 43.278 -108.797 1.00 56.63 88 THR D O 1
ATOM 5743 N N . ALA D 2 89 ? 52.451 41.601 -108.974 1.00 54.57 89 ALA D N 1
ATOM 5744 C CA . ALA D 2 89 ? 52.055 41.607 -107.562 1.00 54.66 89 ALA D CA 1
ATOM 5745 C C . ALA D 2 89 ? 51.144 40.466 -107.235 1.00 54.15 89 ALA D C 1
ATOM 5746 O O . ALA D 2 89 ? 50.577 39.841 -108.116 1.00 53.52 89 ALA D O 1
ATOM 5748 N N . ILE D 2 90 ? 50.936 40.243 -105.947 1.00 54.92 90 ILE D N 1
ATOM 5749 C CA . ILE D 2 90 ? 49.754 39.469 -105.523 1.00 53.88 90 ILE D CA 1
ATOM 5750 C C . ILE D 2 90 ? 48.568 40.430 -105.363 1.00 49.80 90 ILE D C 1
ATOM 5751 O O . ILE D 2 90 ? 48.672 41.473 -104.694 1.00 47.78 90 ILE D O 1
ATOM 5756 N N . TYR D 2 91 ? 47.474 40.072 -106.020 1.00 48.21 91 TYR D N 1
ATOM 5757 C CA . TYR D 2 91 ? 46.189 40.834 -106.007 1.00 45.40 91 TYR D CA 1
ATOM 5758 C C . TYR D 2 91 ? 45.206 40.132 -105.104 1.00 46.00 91 TYR D C 1
ATOM 5759 O O . TYR D 2 91 ? 44.972 38.926 -105.247 1.00 47.60 91 TYR D O 1
ATOM 5768 N N . TYR D 2 92 ? 44.659 40.889 -104.153 1.00 44.95 92 TYR D N 1
ATOM 5769 C CA . TYR D 2 92 ? 43.750 40.354 -103.129 1.00 45.92 92 TYR D CA 1
ATOM 5770 C C . TYR D 2 92 ? 42.362 41.012 -103.232 1.00 43.05 92 TYR D C 1
ATOM 5771 O O . TYR D 2 92 ? 42.261 42.257 -103.203 1.00 40.63 92 TYR D O 1
ATOM 5780 N N . CYS D 2 93 ? 41.319 40.184 -103.351 1.00 42.86 93 CYS D N 1
ATOM 5781 C CA . CYS D 2 93 ? 39.937 40.645 -103.334 1.00 41.92 93 CYS D CA 1
ATOM 5782 C C . CYS D 2 93 ? 39.650 41.093 -101.885 1.00 41.98 93 CYS D C 1
ATOM 5783 O O . CYS D 2 93 ? 40.158 40.507 -100.931 1.00 43.90 93 CYS D O 1
ATOM 5786 N N . ALA D 2 94 ? 38.871 42.151 -101.732 1.00 39.80 94 ALA D N 1
ATOM 5787 C CA . ALA D 2 94 ? 38.424 42.593 -100.396 1.00 40.42 94 ALA D CA 1
ATOM 5788 C C . ALA D 2 94 ? 37.061 43.294 -100.401 1.00 38.49 94 ALA D C 1
ATOM 5789 O O . ALA D 2 94 ? 36.606 43.836 -101.400 1.00 35.51 94 ALA D O 1
ATOM 5791 N N . THR D 2 95 ? 36.448 43.294 -99.231 1.00 40.52 95 THR D N 1
ATOM 5792 C CA . THR D 2 95 ? 35.278 44.100 -98.985 1.00 40.50 95 THR D CA 1
ATOM 5793 C C . THR D 2 95 ? 35.751 45.246 -98.085 1.00 41.40 95 THR D C 1
ATOM 5794 O O . THR D 2 95 ? 36.739 45.101 -97.385 1.00 41.74 95 THR D O 1
ATOM 5798 N N . THR D 2 96 ? 35.012 46.365 -98.112 1.00 40.36 96 THR D N 1
ATOM 5799 C CA . THR D 2 96 ? 35.391 47.585 -97.370 1.00 40.77 96 THR D CA 1
ATOM 5800 C C . THR D 2 96 ? 34.160 48.433 -97.005 1.00 39.78 96 THR D C 1
ATOM 5801 O O . THR D 2 96 ? 33.071 48.230 -97.553 1.00 38.05 96 THR D O 1
ATOM 5805 N N . THR D 2 97 ? 34.323 49.308 -96.026 1.00 40.56 97 THR D N 1
ATOM 5806 C CA . THR D 2 97 ? 33.261 50.266 -95.636 1.00 40.52 97 THR D CA 1
ATOM 5807 C C . THR D 2 97 ? 33.377 51.558 -96.428 1.00 39.10 97 THR D C 1
ATOM 5808 O O . THR D 2 97 ? 32.475 52.351 -96.406 1.00 38.67 97 THR D O 1
ATOM 5812 N N . ASP D 2 98 ? 34.507 51.779 -97.130 1.00 38.28 98 ASP D N 1
ATOM 5813 C CA . ASP D 2 98 ? 34.794 53.088 -97.776 1.00 38.01 98 ASP D CA 1
ATOM 5814 C C . ASP D 2 98 ? 35.761 52.918 -98.958 1.00 37.22 98 ASP D C 1
ATOM 5815 O O . ASP D 2 98 ? 36.910 52.576 -98.753 1.00 36.18 98 ASP D O 1
ATOM 5820 N N . CYS D 2 99 ? 35.243 53.097 -100.194 1.00 36.04 99 CYS D N 1
ATOM 5821 C CA . CYS D 2 99 ? 36.037 52.868 -101.405 1.00 36.77 99 CYS D CA 1
ATOM 5822 C C . CYS D 2 99 ? 37.185 53.861 -101.548 1.00 36.75 99 CYS D C 1
ATOM 5823 O O . CYS D 2 99 ? 38.251 53.519 -102.103 1.00 35.91 99 CYS D O 1
ATOM 5826 N N . ALA D 2 100 ? 36.993 55.064 -101.022 1.00 36.82 100 ALA D N 1
ATOM 5827 C CA . ALA D 2 100 ? 37.976 56.106 -101.199 1.00 38.21 100 ALA D CA 1
ATOM 5828 C C . ALA D 2 100 ? 39.153 55.864 -100.278 1.00 39.43 100 ALA D C 1
ATOM 5829 O O . ALA D 2 100 ? 40.309 55.939 -100.731 1.00 40.14 100 ALA D O 1
ATOM 5831 N N . ALA D 2 101 ? 38.870 55.562 -99.014 1.00 40.23 101 ALA D N 1
ATOM 5832 C CA . ALA D 2 101 ? 39.929 55.172 -98.062 1.00 42.56 101 ALA D CA 1
ATOM 5833 C C . ALA D 2 101 ? 40.602 53.865 -98.494 1.00 41.40 101 ALA D C 1
ATOM 5834 O O . ALA D 2 101 ? 41.764 53.638 -98.221 1.00 42.14 101 ALA D O 1
ATOM 5836 N N . PHE D 2 102 ? 39.816 52.971 -99.092 1.00 39.74 102 PHE D N 1
ATOM 5837 C CA . PHE D 2 102 ? 40.336 51.695 -99.621 1.00 39.66 102 PHE D CA 1
ATOM 5838 C C . PHE D 2 102 ? 41.402 51.922 -100.676 1.00 40.78 102 PHE D C 1
ATOM 5839 O O . PHE D 2 102 ? 42.500 51.357 -100.606 1.00 41.70 102 PHE D O 1
ATOM 5847 N N . VAL D 2 103 ? 41.122 52.797 -101.618 1.00 41.55 103 VAL D N 1
ATOM 5848 C CA . VAL D 2 103 ? 42.120 53.136 -102.598 1.00 43.88 103 VAL D CA 1
ATOM 5849 C C . VAL D 2 103 ? 43.289 53.844 -101.926 1.00 47.48 103 VAL D C 1
ATOM 5850 O O . VAL D 2 103 ? 44.404 53.507 -102.188 1.00 49.67 103 VAL D O 1
ATOM 5854 N N . GLU D 2 104 ? 43.040 54.792 -101.035 1.00 50.51 104 GLU D N 1
ATOM 5855 C CA . GLU D 2 104 ? 44.130 55.498 -100.337 1.00 55.35 104 GLU D CA 1
ATOM 5856 C C . GLU D 2 104 ? 44.946 54.629 -99.383 1.00 54.69 104 GLU D C 1
ATOM 5857 O O . GLU D 2 104 ? 46.115 54.857 -99.235 1.00 56.81 104 GLU D O 1
ATOM 5863 N N . ARG D 2 105 ? 44.334 53.678 -98.694 1.00 52.97 105 ARG D N 1
ATOM 5864 C CA . ARG D 2 105 ? 44.997 53.026 -97.541 1.00 57.75 105 ARG D CA 1
ATOM 5865 C C . ARG D 2 105 ? 44.863 51.537 -97.511 1.00 54.18 105 ARG D C 1
ATOM 5866 O O . ARG D 2 105 ? 45.410 50.910 -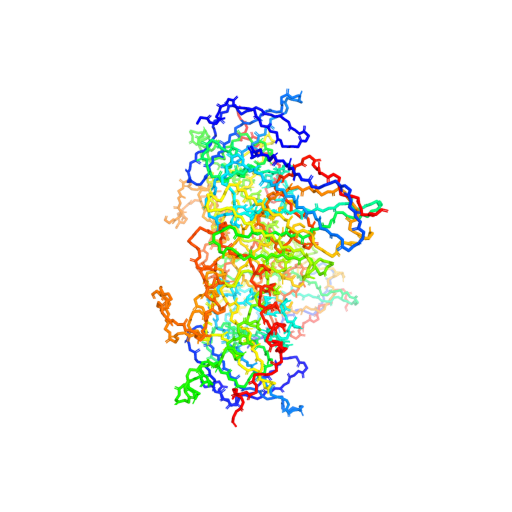96.619 1.00 55.71 105 ARG D O 1
ATOM 5874 N N . ALA D 2 106 ? 44.126 50.955 -98.457 1.00 50.39 106 ALA D N 1
ATOM 5875 C CA . ALA D 2 106 ? 43.888 49.507 -98.480 1.00 49.19 106 ALA D CA 1
ATOM 5876 C C . ALA D 2 106 ? 43.180 49.052 -97.208 1.00 52.16 106 ALA D C 1
ATOM 5877 O O . ALA D 2 106 ? 43.338 47.910 -96.782 1.00 56.71 106 ALA D O 1
ATOM 5879 N N . THR D 2 107 ? 42.380 49.941 -96.619 1.00 51.93 107 THR D N 1
ATOM 5880 C CA . THR D 2 107 ? 41.532 49.622 -95.479 1.00 53.51 107 THR D CA 1
ATOM 5881 C C . THR D 2 107 ? 40.354 48.721 -95.857 1.00 49.90 107 THR D C 1
ATOM 5882 O O . THR D 2 107 ? 39.439 49.165 -96.556 1.00 45.95 107 THR D O 1
ATOM 5886 N N . ALA D 2 108 ? 40.354 47.490 -95.343 1.00 51.18 108 ALA D N 1
ATOM 5887 C CA . ALA D 2 108 ? 39.338 46.466 -95.690 1.00 50.80 108 ALA D CA 1
ATOM 5888 C C . ALA D 2 108 ? 38.684 45.822 -94.473 1.00 53.54 108 ALA D C 1
ATOM 5889 O O . ALA D 2 108 ? 39.282 45.772 -93.398 1.00 57.85 108 ALA D O 1
ATOM 5891 N N . ILE D 2 109 ? 37.487 45.272 -94.667 1.00 51.92 109 ILE D N 1
ATOM 5892 C CA . ILE D 2 109 ? 36.841 44.443 -93.656 1.00 54.69 109 ILE D CA 1
ATOM 5893 C C . ILE D 2 109 ? 37.413 43.012 -93.712 1.00 57.98 109 ILE D C 1
ATOM 5894 O O . ILE D 2 109 ? 37.817 42.466 -92.695 1.00 60.94 109 ILE D O 1
ATOM 5899 N N . THR D 2 110 ? 37.428 42.428 -94.915 1.00 56.53 110 THR D N 1
ATOM 5900 C CA . THR D 2 110 ? 37.852 41.049 -95.136 1.00 59.67 110 THR D CA 1
ATOM 5901 C C . THR D 2 110 ? 38.623 40.964 -96.445 1.00 55.43 110 THR D C 1
ATOM 5902 O O . THR D 2 110 ? 38.280 41.649 -97.396 1.00 51.30 110 THR D O 1
ATOM 5906 N N . ALA D 2 111 ? 39.625 40.099 -96.511 1.00 56.08 111 ALA D N 1
ATOM 5907 C CA . ALA D 2 111 ? 40.440 39.989 -97.709 1.00 54.11 111 ALA D CA 1
ATOM 5908 C C . ALA D 2 111 ? 40.502 38.551 -98.188 1.00 56.09 111 ALA D C 1
ATOM 5909 O O . ALA D 2 111 ? 40.488 37.649 -97.381 1.00 59.05 111 ALA D O 1
ATOM 5911 N N . GLY D 2 112 ? 40.592 38.342 -99.506 1.00 54.79 112 GLY D N 1
ATOM 5912 C CA . GLY D 2 112 ? 40.752 36.991 -100.072 1.00 57.58 112 GLY D CA 1
ATOM 5913 C C . GLY D 2 112 ? 42.153 36.433 -99.888 1.00 61.35 112 GLY D C 1
ATOM 5914 O O . GLY D 2 112 ? 43.011 37.100 -99.346 1.00 60.70 112 GLY D O 1
ATOM 5915 N N . GLN D 2 113 ? 42.371 35.222 -100.380 1.00 64.90 113 GLN D N 1
ATOM 5916 C CA . GLN D 2 113 ? 43.682 34.548 -100.303 1.00 70.70 113 GLN D CA 1
ATOM 5917 C C . GLN D 2 113 ? 44.758 35.184 -101.198 1.00 67.72 113 GLN D C 1
ATOM 5918 O O . GLN D 2 113 ? 45.944 35.171 -100.864 1.00 69.58 113 GLN D O 1
ATOM 5924 N N . GLY D 2 114 ? 44.337 35.700 -102.345 1.00 62.62 114 GLY D N 1
ATOM 5925 C CA . GLY D 2 114 ? 45.227 36.356 -103.266 1.00 61.83 114 GLY D CA 1
ATOM 5926 C C . GLY D 2 114 ? 45.488 35.560 -104.535 1.00 62.94 114 GLY D C 1
ATOM 5927 O O . GLY D 2 114 ? 45.583 34.338 -104.502 1.00 67.49 114 GLY D O 1
ATOM 5928 N N . THR D 2 115 ? 45.619 36.272 -105.647 1.00 61.17 115 THR D N 1
ATOM 5929 C CA . THR D 2 115 ? 46.010 35.705 -106.950 1.00 63.15 115 THR D CA 1
ATOM 5930 C C . THR D 2 115 ? 47.320 36.366 -107.449 1.00 61.61 115 THR D C 1
ATOM 5931 O O . THR D 2 115 ? 47.367 37.570 -107.624 1.00 58.31 115 THR D O 1
ATOM 5935 N N . GLN D 2 116 ? 48.350 35.576 -107.740 1.00 64.26 116 GLN D N 1
ATOM 5936 C CA . GLN D 2 116 ? 49.554 36.078 -108.385 1.00 63.85 116 GLN D CA 1
ATOM 5937 C C . GLN D 2 116 ? 49.240 36.639 -109.770 1.00 60.93 116 GLN D C 1
ATOM 5938 O O . GLN D 2 116 ? 48.570 35.989 -110.579 1.00 62.04 116 GLN D O 1
ATOM 5944 N N . VAL D 2 117 ? 49.677 37.873 -110.020 1.00 57.62 117 VAL D N 1
ATOM 5945 C CA . VAL D 2 117 ? 49.752 38.414 -111.379 1.00 55.42 117 VAL D CA 1
ATOM 5946 C C . VAL D 2 117 ? 51.249 38.689 -111.696 1.00 57.53 117 VAL D C 1
ATOM 5947 O O . VAL D 2 117 ? 51.916 39.326 -110.919 1.00 55.92 117 VAL D O 1
ATOM 5951 N N . THR D 2 118 ? 51.756 38.142 -112.815 1.00 60.06 118 THR D N 1
ATOM 5952 C CA . THR D 2 118 ? 53.123 38.412 -113.266 1.00 63.42 118 THR D CA 1
ATOM 5953 C C . THR D 2 118 ? 53.180 38.911 -114.693 1.00 63.19 118 THR D C 1
ATOM 5954 O O . THR D 2 118 ? 52.718 38.250 -115.625 1.00 63.49 118 THR D O 1
ATOM 5958 N N . VAL D 2 119 ? 53.742 40.100 -114.858 1.00 62.93 119 VAL D N 1
ATOM 5959 C CA . VAL D 2 119 ? 53.761 40.752 -116.154 1.00 63.19 119 VAL D CA 1
ATOM 5960 C C . VAL D 2 119 ? 55.140 40.611 -116.770 1.00 68.90 119 VAL D C 1
ATOM 5961 O O . VAL D 2 119 ? 56.111 41.066 -116.181 1.00 70.21 119 VAL D O 1
ATOM 5965 N N . SER D 2 120 ? 55.187 39.950 -117.940 1.00 73.07 120 SER D N 1
ATOM 5966 C CA . SER D 2 120 ? 56.373 39.760 -118.805 1.00 78.53 120 SER D CA 1
ATOM 5967 C C . SER D 2 120 ? 57.391 38.808 -118.195 1.00 84.23 120 SER D C 1
ATOM 5968 O O . SER D 2 120 ? 58.593 38.890 -118.493 1.00 88.01 120 SER D O 1
ATOM 5971 N N . SER D 2 121 ? 56.900 37.870 -117.386 0.70 85.19 121 SER D N 1
ATOM 5972 C CA . SER D 2 121 ? 57.757 37.124 -116.450 0.70 90.48 121 SER D CA 1
ATOM 5973 C C . SER D 2 121 ? 56.996 35.922 -115.868 0.70 90.83 121 SER D C 1
ATOM 5974 O O . SER D 2 121 ? 57.421 34.772 -115.986 0.70 94.12 121 SER D O 1
#

Foldseek 3Di:
DQAADWDDDDVFIKHFHAWDADDDQKTKTWIAGPPPGAIWIKMKGWDPDVVVVVLVVVQLVVLVVLAPDPAAWHWDGKDKDPLVGDPVSTIMIMTITHDFPFAPVVLVVVCVVVPADAPLLLLLQLLSVLVSQVSQVPPVPHKAQLDDDRGQWTQGPQQHIHHGDSSVIDTDPPRPPDDDDDHQLVVLLSSLQVSVCSRPVDGPCDDDDDDPRVVLCVVLSCLSNDPDSVSRDGSVRNNVSSVVVCVVVVHPSRHHSVVSVD/DKAKDKDKADEEEQQAKIKMKIFIPDADQKKAKWWDDVPDDIAQAKMAGPVVRDIDGAPVQPPFKDKDADPVRGMIMIMGGNDDQVPFTWMKMFADPDGHVCRVPVHGPDIHPTDGHGYD/DQAADWDDDDVFIKHFHAWQADDDQKTKTKIAGPPPRAIWIKIKGWDPDVVVVVLVVVQLVVLCVLAPDPAAWHWDGKDWDPLVGDPVSTIMIMTITHDFPFAPVVLVVVCVVVPADAPLLLLLQLLSVLVSQVSQVPPVPHKAQLDDDRRQWTAGPQQHIHHGDSSVIDTDPPRPPDDDDDHQLVVLLSSLQVSQCNRPVDGPCDDDDPDPRNVLCVVLSCLSNDPPSVSRDGSVRNNVSSVVVCVVVVHPSRHHSVVSVD/DWAKDKDKADEEEQQAKIKMKIFTNDADQKKAKWWDDVPDDIAQAKMAGPPVRDIDGAPVQPPFKDKDADPVNGMIMIMGGNDDQVPFTWMKMFADPDGHVCRVPVHGDDIHPTDTHGYND

Organism: Homo sapiens (NCBI:txid9606)

GO terms:
  GO:0031982 vesicle (C, IDA)
  GO:0005794 Golgi apparatus (C, IDA)
  GO:0010977 negative regulation of neuron projection development (P, IDA)
  GO:0034067 protein localization to Golgi apparatus (P, IMP)
  GO:0048268 clathrin coat assembly (P, IMP)
  GO:0072318 clathrin coat disassembly (P, IMP)
  GO:0072583 clathrin-dependent endocytosis (P, IMP)
  GO:0072659 protein localization to plasma membrane (P, IMP)
  GO:0090160 Golgi to lysosome transport (P, IMP)
  GO:0006898 receptor-mediated endocytosis (P, IMP)
  GO:0007030 Golgi organization (P, IMP)
  GO:0004674 protein serine/threonine kinase activity (F, IDA)
  GO:0030136 clathrin-coated vesicle (C, IDA)
  GO:1905443 regulation of clathrin coat assembly (P, IMP)
  GO:0005829 cytosol (C, TAS)
  GO:0005515 protein binding (F, IPI)
  GO:0044183 protein folding chaperone (F, TAS)
  GO:0006457 protein folding (P, TAS)
  GO:0016020 membrane (C, HDA)